Protein AF-0000000081054274 (afdb_homodimer)

Foldseek 3Di:
DFEWEKDFQPQPPDPPADAFAQWFQWDWADDDQKIWIAWGDNLPFIGGFIWMAGNVVSYIDGAAEDDPPDDPPPPVDPRHAYEYEDTDAGFGQWDWEWFADPVDRQWIKIKIAWGDHPDDQWIDGAIKIWTCHDNNRYIYIDGDDAAEDGPAHAGQWYWYAQPVQQKIKIQGADTNPAFHGWIKIARPVRRYIDTQDAEEPGDDGFGQWEWEADRVQQKIKIAWGGHPPFIGGWIWIANPVRRYIDGDDAADDGDAGFGQWYWYDDDQKIWTAWGAHPPQFIGGDIWMARNVLRYTAAEAEDDPPPPCPVPPPPVPPPCPPPPVPCPVPPPPDPDPDDDDDDDDDDDDDDDPDDPPPDDDDDDDVDDPPCPPPCCVPPPVVPPPPPPPRRDYYYYHDDHDDGFGRWYWYDDHQKIKIAWGDRVSGRGGIIMMMRSHDDDDDDDDDDDPVVCQLVCLLVCWQNPVVFQAWEAEPNDIGTDHLVLLVVQFVQSVCVAPVPPPSNPPRYHYDPPADPLLVSQVSSCSRNVDQRCLDPDDCLDPSSVVSLLRNLQVCLVRVRVVNNVVSLVSCLNNADPVCLVVQCVSCVVSVVPSNVVSSVVCVVCVVVVVD/DFEWEKDFQPQPPDPPADAFAQWFQWDWADDDQKIWIAWGDNLPFIGGFIWMAGNVVSYIDGAAEDDPPDDPPPPVDPRHAYEYEDTDAGFGQWDWEWFADPVDRQWIKIKIAWGDHPDDQWIDGAIKIWTCHDNNRYIYIDGDDAAEDGPAHAGQWYWYAQPVQSKIKIQGADTNPAFHGWIKIARPVRRYIDTDDAEEPGDDGFGQWEWEADNVQQKIKIAWGGRPPFIGGWIWIANPVRRYIDGDDAADDGDAGWGQWYWYDDDQKIWTAWGAHPPQAIGGDIWMARNVLRYTAAEAEDDPPPPCPVPPPPVPPPCPPPPVPCPVPPPPDPDDDDDDDDDDDDDDDDDDDDPPDDDPDDDDPPPPVCPVPCCVPPPVVPPPPPPPHGDYYYYHDDHDDGFGSWDWYDDHQKIKIAWGDRVSGGGGIIMMMRSHDDDDDDDDDDDPVVVQLVCLLVCWQNPVVFQAWEAEPNDIGTDHLVLLVVQFVQSVCVAPVPPPSNPPRYHYDYPADPLLVSQVSSCSRNVDQRCLDPDQCLDPSSVVSLLRNLQVCLVRVRVVNNVVSLVRCLRNDDPVCLVVQCVSCVVSVVPSNVVSSVVCVVCVVVVVD

Radius of gyration: 47.04 Å; Cα contacts (8 Å, |Δi|>4): 2581; chains: 2; bounding box: 92×126×93 Å

Secondary structure (DSSP, 8-state):
-EEEEEEE------TTPPPPP--BS-EEEEETTEEEEE--B-SS-B---EEEEETTTTEEE--EE--SSS-------TT--EEESPPPPP-BS-EEEEEE-SS-TT-EEEEEE--B-SSSSS----EEEEE-TTTTTEEEEE----EE----S-BS-EEEEETTTTEEEEE--B-SSSBB--EEEEETTTTEEEEE--EESPPPSBBS-EEEEETTTTEEEEEEEE-SSSEEEEEEEEETTTTEEE----BSPPPPP-BS-EEEEETTEEEEE--B-GGGPBP--EEEEETTTTEEPEEEE-------------------------------------------------------------STT------------------TTS-S--PEEEEES----S-BS-EEEEETTEEEEE--EETTEE---EEEEESSPPP-----SPPHHHHHHHHGGGGTT--TT--EEEEETTEEEEE-HHHHHHH-HHHHHHHHTT-GGGTTSEEE--SS-HHHHHHHHHHHHH-PPP---SS-TTSHHHHHHHHHHH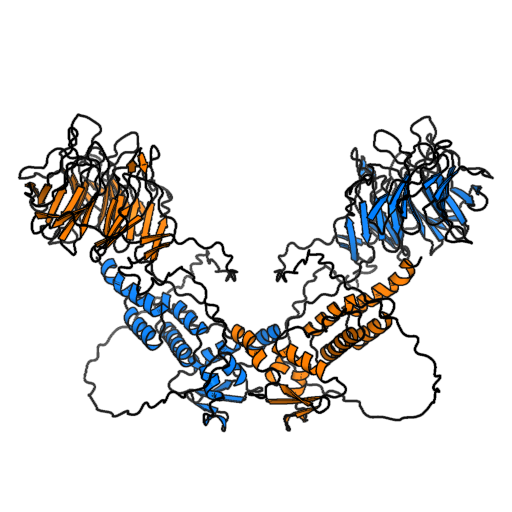HHHHHTT-HHHHHHHHHHHHTT-STTTHHHHHHHHHHTT-HHHHHHHHHHHHTHHHHH-/-EEEEEEE------TTPPPPP--BS-EEEEETTEEEEE--B-SS-B---EEEEETTTTEEE--EE--SSS-------TT--EEESPPPPP-BS-EEEEEE-SS-TT-EEEEEE--B-SSSSS----EEEEE-TTTTTEEEEE----EE----S-BS-EEEEETTTTEEEEE--B-SSSBB--EEEEETTTTEEEE---EESPPPSBBS-EEEEETTTTEEEEEEEE-SSSEEEEEEEEETTTTEEE-PPPBSPPPPP-BS-EEEEETTEEEEE--B-GGGPBP--EEEEETTTTEEPEEEE-------------------------------------------------------------SGGG-----------------TTS-S--PEEEEES----S-BS-EEEEETTEEEEE--EETTEE---EEEEESSPPP-----SPPHHHHHHHHGGGGTT--TT--EEEEETTEEEEE-HHHHHHH-HHHHHHHHTT-GGGTTSEEE--SS-HHHHHHHHHHHHH-PPP---SS-TTSHHHHHHHHHHHHHHHHTT-HHHHHHHHHHHHTT-STTTHHHHHHHHHHTT-HHHHHHHHHHHHTHHHHH-

pLDDT: mean 80.94, std 26.04, range [15.53, 98.5]

InterPro domains:
  IPR000210 BTB/POZ domain [PF00651] (457-570)
  IPR000210 BTB/POZ domain [PS50097] (466-533)
  IPR000210 BTB/POZ domain [SM00225] (466-573)
  IPR006652 Kelch repeat type 1 [PF01344] (25-61)
  IPR006652 Kelch repeat type 1 [PF01344] (402-435)
  IPR011043 Galactose oxidase/kelch, beta-propeller [SSF50965] (24-294)
  IPR011333 SKP1/BTB/POZ domain superfamily [G3DSA:3.30.710.10] (444-603)
  IPR011333 SKP1/BTB/POZ domain superfamily [SSF54695] (453-570)
  IPR015915 Kelch-type beta-propeller [G3DSA:2.120.10.80] (1-141)
  IPR015915 Kelch-type beta-propeller [G3DSA:2.120.10.80] (142-443)
  IPR015915 Kelch-type beta-propeller [SSF117281] (397-436)

Nearest PDB structures (foldseek):
  9d1z-assembly1_A  TM=8.214E-01  e=3.035E-23  Homo sapiens
  9d1i-assembly1_A  TM=8.175E-01  e=4.242E-23  Homo sapiens
  9bc9-assembly2_B  TM=7.959E-01  e=7.218E-21  Homo sapiens
  4eoz-assembly2_A  TM=8.896E-01  e=1.420E-08  Homo sapiens
  8h3f-assembly1_M  TM=7.370E-01  e=6.412E-08  Homo sapiens

Solvent-accessible surface area (backbone atoms only — not comparable to full-atom values): 66737 Å² total; per-residue (Å²): 127,54,51,28,34,30,40,74,55,78,60,65,61,50,100,85,40,60,62,69,64,45,25,23,28,34,34,58,42,72,58,95,60,31,35,44,31,38,41,4,33,53,89,82,52,54,30,57,57,60,39,35,32,35,63,87,74,53,39,53,41,71,53,47,71,58,62,94,81,61,70,78,68,79,73,75,65,92,83,63,27,36,34,35,64,68,69,68,75,33,21,24,29,35,32,57,33,68,46,66,41,92,89,41,85,62,36,35,33,33,42,35,42,36,5,36,61,86,56,81,70,48,23,33,55,56,58,39,34,37,36,41,32,71,84,54,38,51,26,34,32,43,67,73,80,69,40,71,57,69,89,49,43,22,19,29,32,36,56,44,58,39,76,94,74,46,24,38,36,32,42,41,6,21,29,63,82,51,61,31,56,55,41,28,34,31,30,71,85,70,34,33,28,36,75,51,81,68,44,73,47,64,66,72,46,22,22,30,33,26,46,34,54,39,75,92,76,42,30,39,37,39,38,37,4,32,56,88,82,51,58,30,55,57,54,33,38,28,35,66,87,74,34,33,27,36,62,71,87,61,45,62,73,78,68,75,40,21,24,30,31,34,40,34,48,54,94,69,27,36,42,35,40,40,4,26,34,80,93,62,46,44,31,50,56,71,42,40,35,34,60,89,75,38,23,34,43,44,68,43,77,62,69,80,65,82,67,74,63,79,65,75,71,69,74,68,76,76,70,69,70,73,67,72,71,69,69,72,69,70,74,74,75,80,73,75,82,84,81,84,78,85,80,81,87,83,87,77,90,76,87,74,77,76,83,76,78,82,80,85,79,92,73,85,87,56,80,71,76,72,72,59,75,70,70,64,60,80,65,68,68,69,52,83,82,53,72,87,74,67,63,53,36,36,33,35,68,66,67,68,70,50,16,22,26,37,36,59,37,68,52,78,65,30,36,41,34,41,39,3,26,40,78,90,44,59,28,46,60,38,34,37,38,31,64,66,58,82,70,75,61,66,76,82,56,66,46,34,48,54,32,38,62,68,44,41,45,74,45,51,65,25,69,76,82,39,65,33,29,36,33,28,86,88,41,79,42,31,34,41,62,65,64,44,32,47,49,12,65,48,48,30,48,52,73,66,70,71,49,76,55,63,78,80,34,50,42,78,50,78,99,49,61,50,70,45,51,51,40,52,54,44,22,55,36,57,50,49,78,66,85,60,59,97,57,59,54,76,36,68,66,29,40,48,53,44,50,49,39,30,47,48,21,47,71,42,50,29,63,29,59,29,31,48,34,35,43,59,48,57,78,42,60,40,94,87,38,29,67,60,50,33,52,50,16,61,77,48,68,34,63,58,45,30,53,35,34,51,53,50,59,74,50,50,67,50,72,76,102,127,54,51,28,35,32,40,73,54,78,62,64,60,48,100,83,40,61,64,70,63,44,24,22,28,36,34,58,39,74,57,95,60,31,35,44,32,38,40,4,32,56,89,82,52,54,29,55,58,62,38,33,32,34,63,88,76,53,40,52,41,71,54,47,72,59,62,93,80,60,71,76,66,82,72,75,64,91,85,60,28,35,35,35,62,67,68,69,75,32,20,23,28,35,33,57,32,69,46,62,41,90,90,41,84,64,35,36,32,36,41,34,40,35,4,37,63,86,56,82,69,49,23,32,52,56,59,40,35,36,36,40,33,72,84,54,39,49,28,36,32,44,65,73,82,70,39,71,56,69,87,49,42,22,18,29,33,37,55,44,60,39,75,93,74,46,24,39,36,34,42,41,6,20,29,62,80,50,62,30,58,56,41,28,35,31,31,71,86,69,36,33,28,37,74,51,82,66,44,73,48,64,67,69,46,20,23,30,35,26,45,34,54,40,74,92,77,44,31,39,37,40,37,37,4,33,55,88,82,51,57,30,54,56,52,33,38,28,35,65,89,74,34,34,28,34,61,70,87,61,46,63,72,78,67,74,40,19,24,30,32,35,39,33,48,54,94,68,26,35,41,35,39,41,4,26,34,80,94,62,45,42,30,51,56,72,44,40,34,34,60,90,75,38,22,34,44,44,68,43,77,63,67,80,66,81,66,75,63,79,66,74,71,69,73,70,76,74,69,67,71,73,66,71,72,70,68,71,67,69,73,76,72,78,72,84,86,86,76,87,80,81,75,88,79,82,81,80,84,76,89,72,84,77,75,79,78,83,78,83,81,89,77,80,84,55,77,61,77,70,71,60,76,69,70,66,62,79,66,68,66,68,53,84,80,55,74,87,75,68,62,54,36,37,34,35,67,66,68,68,69,52,17,21,26,36,37,61,37,65,52,78,65,28,35,40,35,41,38,2,25,39,78,91,45,59,28,46,61,39,34,36,38,31,61,66,59,80,70,76,63,68,75,83,57,66,47,34,50,56,32,37,64,67,44,40,44,74,46,52,63,24,69,76,83,38,64,33,30,36,35,28,88,86,40,81,42,33,35,40,62,64,64,45,32,47,51,13,65,47,48,30,49,52,73,67,65,70,48,76,54,65,76,79,34,50,42,76,49,77,99,48,60,50,70,46,49,50,40,52,53,44,21,55,36,57,49,48,78,67,84,60,58,98,57,58,55,76,37,68,65,30,42,50,52,44,48,48,39,31,47,47,20,46,71,40,49,29,61,30,61,30,31,49,35,36,44,58,47,60,78,41,59,41,94,87,38,30,66,61,50,34,51,51,17,61,77,47,66,34,63,60,44,30,52,36,34,52,54,50,61,75,50,49,66,48,72,76,102

Structure (mmCIF, N/CA/C/O backbone):
data_AF-0000000081054274-model_v1
#
loop_
_entity.id
_entity.type
_entity.pdbx_description
1 polymer 'BTB domain-containing protein'
#
loop_
_atom_site.group_PDB
_atom_site.id
_atom_site.type_symbol
_atom_site.label_atom_id
_atom_site.label_alt_id
_atom_site.label_comp_id
_atom_site.label_asym_id
_atom_site.label_entity_id
_atom_site.label_seq_id
_atom_site.pdbx_PDB_ins_code
_atom_site.Cartn_x
_atom_site.Cartn_y
_atom_site.Cartn_z
_atom_site.occupancy
_atom_site.B_iso_or_equiv
_atom_site.auth_seq_id
_atom_site.auth_comp_id
_atom_site.auth_asym_id
_atom_site.auth_atom_id
_atom_site.pdbx_PDB_model_num
ATOM 1 N N . MET A 1 1 ? -5.488 -21.391 -23.859 1 65.56 1 MET A N 1
ATOM 2 C CA . MET A 1 1 ? -4.062 -21.344 -24.156 1 65.56 1 MET A CA 1
ATOM 3 C C . MET A 1 1 ? -3.289 -22.312 -23.266 1 65.56 1 MET A C 1
ATOM 5 O O . MET A 1 1 ? -3.613 -22.453 -22.078 1 65.56 1 MET A O 1
ATOM 9 N N . GLU A 1 2 ? -2.436 -23.109 -23.891 1 88.06 2 GLU A N 1
ATOM 10 C CA . GLU A 1 2 ? -1.612 -24.062 -23.156 1 88.06 2 GLU A CA 1
ATOM 11 C C . GLU A 1 2 ? -0.417 -23.359 -22.5 1 88.06 2 GLU A C 1
ATOM 13 O O . GLU A 1 2 ? 0.179 -22.469 -23.094 1 88.06 2 GLU A O 1
ATOM 18 N N . ALA A 1 3 ? -0.251 -23.672 -21.188 1 92.25 3 ALA A N 1
ATOM 19 C CA . ALA A 1 3 ? 0.838 -23.016 -20.469 1 92.25 3 ALA A CA 1
ATOM 20 C C . ALA A 1 3 ? 1.877 -24.031 -20.016 1 92.25 3 ALA A C 1
ATOM 22 O O . ALA A 1 3 ? 1.536 -25.188 -19.688 1 92.25 3 ALA A O 1
ATOM 23 N N . MET A 1 4 ? 3.096 -23.672 -20.141 1 96.69 4 MET A N 1
ATOM 24 C CA . MET A 1 4 ? 4.215 -24.438 -19.594 1 96.69 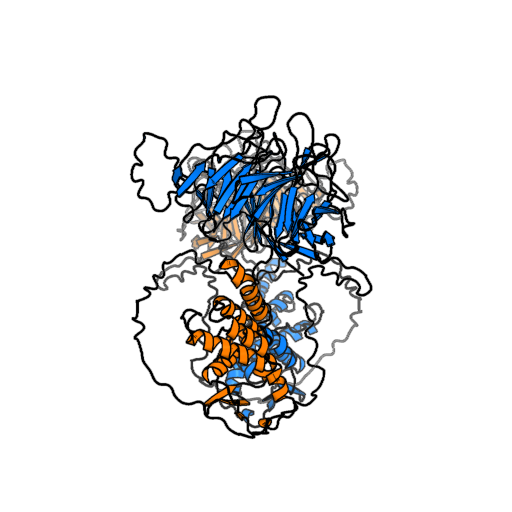4 MET A CA 1
ATOM 25 C C . MET A 1 4 ? 5.02 -23.578 -18.625 1 96.69 4 MET A C 1
ATOM 27 O O . MET A 1 4 ? 4.812 -22.359 -18.531 1 96.69 4 MET A O 1
ATOM 31 N N . ARG A 1 5 ? 5.871 -24.281 -17.797 1 96.75 5 ARG A N 1
ATOM 32 C CA . ARG A 1 5 ? 6.574 -23.5 -16.766 1 96.75 5 ARG A CA 1
ATOM 33 C C . ARG A 1 5 ? 8.016 -23.984 -16.609 1 96.75 5 ARG A C 1
ATOM 35 O O . ARG A 1 5 ? 8.258 -25.172 -16.422 1 96.75 5 ARG A O 1
ATOM 42 N N . TRP A 1 6 ? 8.938 -23.047 -16.703 1 97 6 TRP A N 1
ATOM 43 C CA . TRP A 1 6 ? 10.328 -23.297 -16.344 1 97 6 TRP A CA 1
ATOM 44 C C . TRP A 1 6 ? 10.562 -23.062 -14.859 1 97 6 TRP A C 1
ATOM 46 O O . TRP A 1 6 ? 9.984 -22.156 -14.273 1 97 6 TRP A O 1
ATOM 56 N N . SER A 1 7 ? 11.406 -23.875 -14.219 1 95.5 7 SER A N 1
ATOM 57 C CA . SER A 1 7 ? 11.883 -23.641 -12.859 1 95.5 7 SER A CA 1
ATOM 58 C C . SER A 1 7 ? 13.336 -24.078 -12.703 1 95.5 7 SER A C 1
ATOM 60 O O . SER A 1 7 ? 13.766 -25.078 -13.281 1 95.5 7 SER A O 1
ATOM 62 N N . GLU A 1 8 ? 14.016 -23.266 -11.977 1 93.38 8 GLU A N 1
ATOM 63 C CA . GLU A 1 8 ? 15.391 -23.641 -11.672 1 93.38 8 GLU A CA 1
ATOM 64 C C . GLU A 1 8 ? 15.453 -24.531 -10.438 1 93.38 8 GLU A C 1
ATOM 66 O O . GLU A 1 8 ? 14.789 -24.266 -9.438 1 93.38 8 GLU A O 1
ATOM 71 N N . GLN A 1 9 ? 16.188 -25.641 -10.672 1 87.5 9 GLN A N 1
ATOM 72 C CA . GLN A 1 9 ? 16.375 -26.531 -9.539 1 87.5 9 GLN A CA 1
ATOM 73 C C . GLN A 1 9 ? 17.594 -26.156 -8.719 1 87.5 9 GLN A C 1
ATOM 75 O O . GLN A 1 9 ? 18.703 -26.047 -9.266 1 87.5 9 GLN A O 1
ATOM 80 N N . ASN A 1 10 ? 17.391 -25.594 -7.547 1 73.94 10 ASN A N 1
ATOM 81 C CA . ASN A 1 10 ? 18.531 -25.234 -6.703 1 73.94 10 ASN A CA 1
ATOM 82 C C . ASN A 1 10 ? 19.172 -26.453 -6.062 1 73.94 10 ASN A C 1
ATOM 84 O O . ASN A 1 10 ? 18.625 -27.031 -5.129 1 73.94 10 ASN A O 1
ATOM 88 N N . VAL A 1 11 ? 20.109 -26.891 -6.672 1 70.5 11 VAL A N 1
ATOM 89 C CA . VAL A 1 11 ? 20.812 -28.062 -6.16 1 70.5 11 VAL A CA 1
ATOM 90 C C . VAL A 1 11 ? 22 -27.609 -5.297 1 70.5 11 VAL A C 1
ATOM 92 O O . VAL A 1 11 ? 23.094 -27.375 -5.805 1 70.5 11 VAL A O 1
ATOM 95 N N . SER A 1 12 ? 21.719 -26.656 -4.332 1 59.19 12 SER A N 1
ATOM 96 C CA . SER A 1 12 ? 22.828 -26.219 -3.496 1 59.19 12 SER A CA 1
ATOM 97 C C . SER A 1 12 ? 23.5 -27.406 -2.807 1 59.19 12 SER A C 1
ATOM 99 O O . SER A 1 12 ? 22.828 -28.359 -2.422 1 59.19 12 SER A O 1
ATOM 101 N N . PRO A 1 13 ? 24.859 -27.359 -2.957 1 57.41 13 PRO A N 1
ATOM 102 C CA . PRO A 1 13 ? 25.578 -28.422 -2.256 1 57.41 13 PRO A CA 1
ATOM 103 C C . PRO A 1 13 ? 25.203 -28.531 -0.781 1 57.41 13 PRO A C 1
ATOM 105 O O . PRO A 1 13 ? 25.156 -27.516 -0.079 1 57.41 13 PRO A O 1
ATOM 108 N N . GLN A 1 14 ? 24.094 -29.062 -0.5 1 52.03 14 GLN A N 1
ATOM 109 C CA . GLN A 1 14 ? 23.969 -29.297 0.934 1 52.03 14 GLN A CA 1
ATOM 110 C C . GLN A 1 14 ? 25.188 -30.062 1.478 1 52.03 14 GLN A C 1
ATOM 112 O O . GLN A 1 14 ? 25.938 -30.672 0.714 1 52.03 14 GLN A O 1
ATOM 117 N N . HIS A 1 15 ? 25.344 -30.188 2.795 1 49.06 15 HIS A N 1
ATOM 118 C CA . HIS A 1 15 ? 26.453 -30.781 3.535 1 49.06 15 HIS A CA 1
ATOM 119 C C . HIS A 1 15 ? 26.844 -32.125 2.932 1 49.06 15 HIS A C 1
ATOM 121 O O . HIS A 1 15 ? 26.188 -33.156 3.168 1 49.06 15 HIS A O 1
ATOM 127 N N . GLY A 1 16 ? 27.859 -32.281 1.988 1 54.34 16 GLY A N 1
ATOM 128 C CA . GLY A 1 16 ? 28.547 -33.469 1.518 1 54.34 16 GLY A CA 1
ATOM 129 C C . GLY A 1 16 ? 28.172 -33.844 0.096 1 54.34 16 GLY A C 1
ATOM 130 O O . GLY A 1 16 ? 28.719 -34.781 -0.458 1 54.34 16 GLY A O 1
ATOM 131 N N . SER A 1 17 ? 27.125 -33.281 -0.48 1 59.25 17 SER A N 1
ATOM 132 C CA . SER A 1 17 ? 26.75 -33.719 -1.824 1 59.25 17 SER A CA 1
ATOM 133 C C . SER A 1 17 ? 27.609 -33.031 -2.881 1 59.25 17 SER A C 1
ATOM 135 O O . SER A 1 17 ? 27.969 -31.875 -2.746 1 59.25 17 SER A O 1
ATOM 137 N N . PRO A 1 18 ? 28.109 -33.969 -3.707 1 62.16 18 PRO A N 1
ATOM 138 C CA . PRO A 1 18 ? 28.938 -33.344 -4.758 1 62.16 18 PRO A CA 1
ATOM 139 C C . PRO A 1 18 ? 28.172 -32.312 -5.586 1 62.16 18 PRO A C 1
ATOM 141 O O . PRO A 1 18 ? 26.953 -32.438 -5.75 1 62.16 18 PRO A O 1
ATOM 144 N N . GLY A 1 19 ? 28.797 -31.234 -5.762 1 73.06 19 GLY A N 1
ATOM 145 C CA . GLY A 1 19 ? 28.219 -30.219 -6.629 1 73.06 19 GLY A CA 1
ATOM 146 C C . GLY A 1 19 ? 28.062 -30.672 -8.07 1 73.06 19 GLY A C 1
ATOM 147 O O . GLY A 1 19 ? 28.688 -31.656 -8.484 1 73.06 19 GLY A O 1
ATOM 148 N N . ALA A 1 20 ? 27.094 -30.172 -8.789 1 81.62 20 ALA A N 1
ATOM 149 C CA . ALA A 1 20 ? 26.906 -30.453 -10.211 1 81.62 20 ALA A CA 1
ATOM 150 C C . ALA A 1 20 ? 28.141 -30.062 -11.016 1 81.62 20 ALA A C 1
ATOM 152 O O . ALA A 1 20 ? 28.734 -29 -10.773 1 81.62 20 ALA A O 1
ATOM 153 N N . PRO A 1 21 ? 28.609 -30.969 -11.789 1 84.19 21 PRO A N 1
ATOM 154 C CA . PRO A 1 21 ? 29.797 -30.641 -12.586 1 84.19 21 PRO A CA 1
ATOM 155 C C . PRO A 1 21 ? 29.5 -29.625 -13.695 1 84.19 21 PRO A C 1
ATOM 157 O O . PRO A 1 21 ? 28.375 -29.594 -14.211 1 84.19 21 PRO A O 1
ATOM 160 N N . THR A 1 22 ? 30.531 -28.812 -13.969 1 91.88 22 THR A N 1
ATOM 161 C CA . THR A 1 22 ? 30.469 -27.969 -15.156 1 91.88 22 THR A CA 1
ATOM 162 C C . THR A 1 22 ? 30.969 -28.719 -16.391 1 91.88 22 THR A C 1
ATOM 164 O O . THR A 1 22 ? 32.156 -28.891 -16.562 1 91.88 22 THR A O 1
ATOM 167 N N . ILE A 1 23 ? 30 -29.172 -17.172 1 94.31 23 ILE A N 1
ATOM 168 C CA . ILE A 1 23 ? 30.406 -30.062 -18.25 1 94.31 23 ILE A CA 1
ATOM 169 C C . ILE A 1 23 ? 29.5 -29.828 -19.469 1 94.31 23 ILE A C 1
ATOM 171 O O . ILE A 1 23 ? 28.391 -29.344 -19.328 1 94.31 23 ILE A O 1
ATOM 175 N N . LYS A 1 24 ? 30.062 -30.156 -20.594 1 96.69 24 LYS A N 1
ATOM 176 C CA . LYS A 1 24 ? 29.297 -30.219 -21.828 1 96.69 24 LYS A CA 1
ATOM 177 C C . LYS A 1 24 ? 29.484 -31.562 -22.531 1 96.69 24 LYS A C 1
ATOM 179 O O . LYS A 1 24 ? 30.422 -32.281 -22.219 1 96.69 24 LYS A O 1
ATOM 184 N N . ASN A 1 25 ? 28.578 -31.938 -23.422 1 97.31 25 ASN A N 1
ATOM 185 C CA . ASN A 1 25 ? 28.609 -33.125 -24.25 1 97.31 25 ASN A CA 1
ATOM 186 C C . ASN A 1 25 ? 28.625 -34.406 -23.391 1 97.31 25 ASN A C 1
ATOM 188 O O . ASN A 1 25 ? 29.297 -35.375 -23.734 1 97.31 25 ASN A O 1
ATOM 192 N N . HIS A 1 26 ? 28.062 -34.25 -22.25 1 97.12 26 HIS A N 1
ATOM 193 C CA . HIS A 1 26 ? 27.766 -35.406 -21.406 1 97.12 26 HIS A CA 1
ATOM 194 C C . HIS A 1 26 ? 26.422 -36.031 -21.781 1 97.12 26 HIS A C 1
ATOM 196 O O . HIS A 1 26 ? 25.781 -35.594 -22.734 1 97.12 26 HIS A O 1
ATOM 202 N N . SER A 1 27 ? 26.062 -37.156 -21.109 1 97.25 27 SER A N 1
ATOM 203 C CA . SER A 1 27 ? 24.75 -37.75 -21.312 1 97.25 27 SER A CA 1
ATOM 204 C C . SER A 1 27 ? 23.984 -37.906 -20 1 97.25 27 SER A C 1
ATOM 206 O O . SER A 1 27 ? 24.594 -38.031 -18.938 1 97.25 27 SER A O 1
ATOM 208 N N . VAL A 1 28 ? 22.719 -37.781 -20.141 1 97.5 28 VAL A N 1
ATOM 209 C CA . VAL A 1 28 ? 21.828 -38.031 -19 1 97.5 28 VAL A CA 1
ATOM 210 C C . VAL A 1 28 ? 20.672 -38.938 -19.422 1 97.5 28 VAL A C 1
ATOM 212 O O . VAL A 1 28 ? 19.984 -38.625 -20.406 1 97.5 28 VAL A O 1
ATOM 215 N N . THR A 1 29 ? 20.422 -40 -18.734 1 96.5 29 THR A N 1
ATOM 216 C CA . THR A 1 29 ? 19.344 -40.938 -18.984 1 96.5 29 THR A CA 1
ATOM 217 C C . THR A 1 29 ? 18.484 -41.125 -17.734 1 96.5 29 THR A C 1
ATOM 219 O O . THR A 1 29 ? 19 -41.188 -16.625 1 96.5 29 THR A O 1
ATOM 222 N N . HIS A 1 30 ? 17.25 -41.219 -17.984 1 95.12 30 HIS A N 1
ATOM 223 C CA . HIS A 1 30 ? 16.328 -41.406 -16.875 1 95.12 30 HIS A CA 1
ATOM 224 C C . HIS A 1 30 ? 15.93 -42.875 -16.703 1 95.12 30 HIS A C 1
ATOM 226 O O . HIS A 1 30 ? 15.68 -43.562 -17.688 1 95.12 30 HIS A O 1
ATOM 232 N N . PHE A 1 31 ? 15.867 -43.281 -15.438 1 92.69 31 PHE A N 1
ATOM 233 C CA . PHE A 1 31 ? 15.273 -44.594 -15.109 1 92.69 31 PHE A CA 1
ATOM 234 C C . PHE A 1 31 ? 14.758 -44.594 -13.672 1 92.69 31 PHE A C 1
ATOM 236 O O . PHE A 1 31 ? 15.516 -44.344 -12.734 1 92.69 31 PHE A O 1
ATOM 243 N N . ARG A 1 32 ? 13.523 -44.719 -13.508 1 88.62 32 ARG A N 1
ATOM 244 C CA . ARG A 1 32 ? 12.828 -44.938 -12.242 1 88.62 32 ARG A CA 1
ATOM 245 C C . ARG A 1 32 ? 13.172 -43.875 -11.227 1 88.62 32 ARG A C 1
ATOM 247 O O . ARG A 1 32 ? 13.578 -44.156 -10.102 1 88.62 32 ARG A O 1
ATOM 254 N N . GLY A 1 33 ? 13.133 -42.688 -11.641 1 89.81 33 GLY A N 1
ATOM 255 C CA . GLY A 1 33 ? 13.219 -41.562 -10.711 1 89.81 33 GLY A CA 1
ATOM 256 C C . GLY A 1 33 ? 14.625 -41.031 -10.578 1 89.81 33 GLY A C 1
ATOM 257 O O . GLY A 1 33 ? 14.852 -40.062 -9.828 1 89.81 33 GLY A O 1
ATOM 258 N N . TYR A 1 34 ? 15.547 -41.625 -11.32 1 91.88 34 TYR A N 1
ATOM 259 C CA . TYR A 1 34 ? 16.922 -41.188 -11.25 1 91.88 34 TYR A CA 1
ATOM 260 C C . TYR A 1 34 ? 17.422 -40.75 -12.625 1 91.88 34 TYR A C 1
ATOM 262 O O . TYR A 1 34 ? 17.062 -41.344 -13.641 1 91.88 34 TYR A O 1
ATOM 270 N N . LEU A 1 35 ? 18.219 -39.75 -12.617 1 94.69 35 LEU A N 1
ATOM 271 C CA . LEU A 1 35 ? 18.938 -39.312 -13.812 1 94.69 35 LEU A CA 1
ATOM 272 C C . LEU A 1 35 ? 20.406 -39.719 -13.734 1 94.69 35 LEU A C 1
ATOM 274 O O . LEU A 1 35 ? 21.109 -39.312 -12.805 1 94.69 35 LEU A O 1
ATOM 278 N N . TYR A 1 36 ? 20.828 -40.5 -14.656 1 94.81 36 TYR A N 1
ATOM 279 C CA . TYR A 1 36 ? 22.203 -40.969 -14.703 1 94.81 36 TYR A CA 1
ATOM 280 C C . TYR A 1 36 ? 23.047 -40.125 -15.641 1 94.81 36 TYR A C 1
ATOM 282 O O . TYR A 1 36 ? 22.844 -40.125 -16.859 1 94.81 36 TYR A O 1
ATOM 290 N N . CYS A 1 37 ? 23.938 -39.406 -15.078 1 95.75 37 CYS A N 1
ATOM 291 C CA . CYS A 1 37 ? 24.812 -38.5 -15.828 1 95.75 37 CYS A CA 1
ATOM 292 C C . CYS A 1 37 ? 26.203 -39.094 -15.992 1 95.75 37 CYS A C 1
ATOM 294 O O . CYS A 1 37 ? 26.812 -39.531 -15.016 1 95.75 37 CYS A O 1
ATOM 296 N N . PHE A 1 38 ? 26.656 -39.125 -17.203 1 96.44 38 PHE A N 1
ATOM 297 C CA . PHE A 1 38 ? 27.953 -39.719 -17.438 1 96.44 38 PHE A CA 1
ATOM 298 C C . PHE A 1 38 ? 28.75 -38.938 -18.469 1 96.44 38 PHE A C 1
ATOM 300 O O . PHE A 1 38 ? 28.172 -38.406 -19.438 1 96.44 38 PHE A O 1
ATOM 307 N N . GLY A 1 39 ? 30.062 -38.844 -18.266 1 95.62 39 GLY A N 1
ATOM 308 C CA . GLY A 1 39 ? 30.984 -38.25 -19.234 1 95.62 39 GLY A CA 1
ATOM 309 C C . GLY A 1 39 ? 30.922 -36.75 -19.281 1 95.62 39 GLY A C 1
ATOM 310 O O . GLY A 1 39 ? 30.5 -36.125 -18.312 1 95.62 39 GLY A O 1
ATOM 311 N N . GLY A 1 40 ? 31.5 -36.25 -20.469 1 95.44 40 GLY A N 1
ATOM 312 C CA . GLY A 1 40 ? 31.516 -34.812 -20.672 1 95.44 40 GLY A CA 1
ATOM 313 C C . GLY A 1 40 ? 32.906 -34.188 -20.594 1 95.44 40 GLY A C 1
ATOM 314 O O . GLY A 1 40 ? 33.875 -34.906 -20.281 1 95.44 40 GLY A O 1
ATOM 315 N N . TYR A 1 41 ? 32.875 -32.969 -20.953 1 96.12 41 TYR A N 1
ATOM 316 C CA . TYR A 1 41 ? 34.094 -32.188 -21.016 1 96.12 41 TYR A CA 1
ATOM 317 C C . TYR A 1 41 ? 33.938 -30.906 -20.219 1 96.12 41 TYR A C 1
ATOM 319 O O . TYR A 1 41 ? 32.938 -30.219 -20.312 1 96.12 41 TYR A O 1
ATOM 327 N N . ASP A 1 42 ? 34.969 -30.516 -19.438 1 93.25 42 ASP A N 1
ATOM 328 C CA . ASP A 1 42 ? 34.875 -29.344 -18.578 1 93.25 42 ASP A CA 1
ATOM 329 C C . ASP A 1 42 ? 35.75 -28.203 -19.078 1 93.25 42 ASP A C 1
ATOM 331 O O . ASP A 1 42 ? 35.938 -27.203 -18.375 1 93.25 42 ASP A O 1
ATOM 335 N N . GLY A 1 43 ? 36.281 -28.344 -20.234 1 90.69 43 GLY A N 1
ATOM 336 C CA . GLY A 1 43 ? 37.188 -27.328 -20.766 1 90.69 43 GLY A CA 1
ATOM 337 C C . GLY A 1 43 ? 38.625 -27.719 -20.641 1 90.69 43 GLY A C 1
ATOM 338 O O . GLY A 1 43 ? 39.469 -27.203 -21.391 1 90.69 43 GLY A O 1
ATOM 339 N N . ARG A 1 44 ? 38.875 -28.609 -19.672 1 92.12 44 ARG A N 1
ATOM 340 C CA . ARG A 1 44 ? 40.25 -29.047 -19.438 1 92.12 44 ARG A CA 1
ATOM 341 C C . ARG A 1 44 ? 40.438 -30.531 -19.703 1 92.12 44 ARG A C 1
ATOM 343 O O . ARG A 1 44 ? 41.406 -30.953 -20.297 1 92.12 44 ARG A O 1
ATOM 350 N N . ARG A 1 45 ? 39.469 -31.297 -19.297 1 92.19 45 ARG A N 1
ATOM 351 C CA . ARG A 1 45 ? 39.562 -32.75 -19.438 1 92.19 45 ARG A CA 1
ATOM 352 C C . ARG A 1 45 ? 38.188 -33.375 -19.609 1 92.19 45 ARG A C 1
ATOM 354 O O . ARG A 1 45 ? 37.188 -32.781 -19.266 1 92.19 45 ARG A O 1
ATOM 361 N N . ASN A 1 46 ? 38.25 -34.656 -20.156 1 94.75 46 ASN A N 1
ATOM 362 C CA . ASN A 1 46 ? 37.062 -35.5 -20.203 1 94.75 46 ASN A CA 1
ATOM 363 C C . ASN A 1 46 ? 36.781 -36.156 -18.844 1 94.75 46 ASN A C 1
ATOM 365 O O . ASN A 1 46 ? 37.688 -36.531 -18.125 1 94.75 46 ASN A O 1
ATOM 369 N N . HIS A 1 47 ? 35.531 -36.281 -18.609 1 91.56 47 HIS A N 1
ATOM 370 C CA . HIS A 1 47 ? 35.125 -36.875 -17.328 1 91.56 47 HIS A CA 1
ATOM 371 C C . HIS A 1 47 ? 34.688 -38.312 -17.516 1 91.56 47 HIS A C 1
ATOM 373 O O . HIS A 1 47 ? 34.125 -38.656 -18.547 1 91.56 47 HIS A O 1
ATOM 379 N N . LEU A 1 48 ? 34.969 -39.125 -16.531 1 88.5 48 LEU A N 1
ATOM 380 C CA . LEU A 1 48 ? 34.469 -40.5 -16.516 1 88.5 48 LEU A CA 1
ATOM 381 C C . LEU A 1 48 ? 33.562 -40.719 -15.305 1 88.5 48 LEU A C 1
ATOM 383 O O . LEU A 1 48 ? 33.156 -41.844 -15.039 1 88.5 48 LEU A O 1
ATOM 387 N N . THR A 1 49 ? 33.25 -39.719 -14.672 1 83.38 49 THR A N 1
ATOM 388 C CA . THR A 1 49 ? 32.5 -39.844 -13.43 1 83.38 49 THR A CA 1
ATOM 389 C C . THR A 1 49 ? 31.016 -40.031 -13.719 1 83.38 49 THR A C 1
ATOM 391 O O . THR A 1 49 ? 30.438 -39.312 -14.547 1 83.38 49 THR A O 1
ATOM 394 N N . LEU A 1 50 ? 30.484 -41.031 -13.047 1 91.62 50 LEU A N 1
ATOM 395 C CA . LEU A 1 50 ? 29.047 -41.25 -13.016 1 91.62 50 LEU A CA 1
ATOM 396 C C . LEU A 1 50 ? 28.406 -40.5 -11.867 1 91.62 50 LEU A C 1
ATOM 398 O O . LEU A 1 50 ? 28.797 -40.656 -10.711 1 91.62 50 LEU A O 1
ATOM 402 N N . LEU A 1 51 ? 27.516 -39.625 -12.195 1 91.38 51 LEU A N 1
ATOM 403 C CA . LEU A 1 51 ? 26.719 -38.906 -11.211 1 91.38 51 LEU A CA 1
ATOM 404 C C . LEU A 1 51 ? 25.234 -39.219 -11.383 1 91.38 51 LEU A C 1
ATOM 406 O O . LEU A 1 51 ? 24.734 -39.344 -12.508 1 91.38 51 LEU A O 1
ATOM 410 N N . ILE A 1 52 ? 24.609 -39.312 -10.273 1 92.19 52 ILE A N 1
ATOM 411 C CA . ILE A 1 52 ? 23.203 -39.688 -10.305 1 92.19 52 ILE A CA 1
ATOM 412 C C . ILE A 1 52 ? 22.375 -38.594 -9.617 1 92.19 52 ILE A C 1
ATOM 414 O O . ILE A 1 52 ? 22.734 -38.125 -8.523 1 92.19 52 ILE A O 1
ATOM 418 N N . TYR A 1 53 ? 21.297 -38.156 -10.234 1 91.81 53 TYR A N 1
ATOM 419 C CA . TYR A 1 53 ? 20.391 -37.188 -9.633 1 91.81 53 TYR A CA 1
ATOM 420 C C . TYR A 1 53 ? 19.094 -37.844 -9.203 1 91.81 53 TYR A C 1
ATOM 422 O O . TYR A 1 53 ? 18.422 -38.5 -10.023 1 91.81 53 TYR A O 1
ATOM 430 N N . SER A 1 54 ? 18.781 -37.688 -7.965 1 90.56 54 SER A N 1
ATOM 431 C CA . SER A 1 54 ? 17.5 -38.188 -7.461 1 90.56 54 SER A CA 1
ATOM 432 C C . SER A 1 54 ? 16.406 -37.125 -7.652 1 90.56 54 SER A C 1
ATOM 434 O O . SER A 1 54 ? 16.438 -36.062 -7.043 1 90.56 54 SER A O 1
ATOM 436 N N . ILE A 1 55 ? 15.43 -37.469 -8.414 1 91.81 55 ILE A N 1
ATOM 437 C CA . ILE A 1 55 ? 14.344 -36.531 -8.703 1 91.81 55 ILE A CA 1
ATOM 438 C C . ILE A 1 55 ? 13.516 -36.281 -7.445 1 91.81 55 ILE A C 1
ATOM 440 O O . ILE A 1 55 ? 13.125 -35.156 -7.156 1 91.81 55 ILE A O 1
ATOM 444 N N . GLU A 1 56 ? 13.305 -37.25 -6.656 1 89.06 56 GLU A N 1
ATOM 445 C CA . GLU A 1 56 ? 12.523 -37.156 -5.426 1 89.06 56 GLU A CA 1
ATOM 446 C C . GLU A 1 56 ? 13.25 -36.312 -4.379 1 89.06 56 GLU A C 1
ATOM 448 O O . GLU A 1 56 ? 12.656 -35.438 -3.764 1 89.06 56 GLU A O 1
ATOM 453 N N . GLU A 1 57 ? 14.578 -36.5 -4.32 1 87.81 57 GLU A N 1
ATOM 454 C CA . GLU A 1 57 ? 15.344 -35.844 -3.281 1 87.81 57 GLU A CA 1
ATOM 455 C C . GLU A 1 57 ? 15.906 -34.5 -3.787 1 87.81 57 GLU A C 1
ATOM 457 O O . GLU A 1 57 ? 16.375 -33.688 -3 1 87.81 57 GLU A O 1
ATOM 462 N N . LYS A 1 58 ? 15.867 -34.344 -5.004 1 89.25 58 LYS A N 1
ATOM 463 C CA . LYS A 1 58 ? 16.359 -33.156 -5.648 1 89.25 58 LYS A CA 1
ATOM 464 C C . LYS A 1 58 ? 17.812 -32.875 -5.301 1 89.25 58 LYS A C 1
ATOM 466 O O . LYS A 1 58 ? 18.172 -31.781 -4.887 1 89.25 58 LYS A O 1
ATOM 471 N N . ARG A 1 59 ? 18.594 -33.875 -5.484 1 88.06 59 ARG A N 1
ATOM 472 C CA . ARG A 1 59 ? 20.031 -33.75 -5.215 1 88.06 59 ARG A CA 1
ATOM 473 C C . ARG A 1 59 ? 20.844 -34.719 -6.074 1 88.06 59 ARG A C 1
ATOM 475 O O . ARG A 1 59 ? 20.344 -35.781 -6.469 1 88.06 59 ARG A O 1
ATOM 482 N N . TRP A 1 60 ? 22.125 -34.375 -6.219 1 89.38 60 TRP A N 1
ATOM 483 C CA . TRP A 1 60 ? 23.094 -35.25 -6.918 1 89.38 60 TRP A CA 1
ATOM 484 C C . TRP A 1 60 ? 23.719 -36.25 -5.961 1 89.38 60 TRP A C 1
ATOM 486 O O . TRP A 1 60 ? 24.031 -35.906 -4.812 1 89.38 60 TRP A O 1
ATOM 496 N N . ILE A 1 61 ? 23.875 -37.406 -6.41 1 86.75 61 ILE A N 1
ATOM 497 C CA . ILE A 1 61 ? 24.484 -38.5 -5.652 1 86.75 61 ILE A CA 1
ATOM 498 C C . ILE A 1 61 ? 25.703 -39.031 -6.402 1 86.75 61 ILE A C 1
ATOM 500 O O . ILE A 1 61 ? 25.625 -39.312 -7.602 1 86.75 61 ILE A O 1
ATOM 504 N N . ARG A 1 62 ? 26.797 -39.125 -5.711 1 86.44 62 ARG A N 1
ATOM 505 C CA . ARG A 1 62 ? 27.969 -39.812 -6.27 1 86.44 62 ARG A CA 1
ATOM 506 C C . ARG A 1 62 ? 28.031 -41.25 -5.836 1 86.44 62 ARG A C 1
ATOM 508 O O . ARG A 1 62 ? 28.172 -41.562 -4.648 1 86.44 62 ARG A O 1
ATOM 515 N N . PRO A 1 63 ? 27.875 -42.094 -6.828 1 86.44 63 PRO A N 1
ATOM 516 C CA . PRO A 1 63 ? 27.938 -43.531 -6.441 1 86.44 63 PRO A CA 1
ATOM 517 C C . PRO A 1 63 ? 29.328 -43.938 -5.957 1 86.44 63 PRO A C 1
ATOM 519 O O . PRO A 1 63 ? 30.328 -43.312 -6.316 1 86.44 63 PRO A O 1
ATOM 522 N N . HIS A 1 64 ? 29.375 -44.969 -5.078 1 83.81 64 HIS A N 1
ATOM 523 C CA . HIS A 1 64 ? 30.625 -45.531 -4.578 1 83.81 64 HIS A CA 1
ATOM 524 C C . HIS A 1 64 ? 31.156 -46.594 -5.504 1 83.81 64 HIS A C 1
ATOM 526 O O . HIS A 1 64 ? 30.453 -47.562 -5.832 1 83.81 64 HIS A O 1
ATOM 532 N N . HIS A 1 65 ? 32.375 -46.438 -6.02 1 80.62 65 HIS A N 1
ATOM 533 C CA . HIS A 1 65 ? 33 -47.406 -6.906 1 80.62 65 HIS A CA 1
ATOM 534 C C . HIS A 1 65 ? 33.781 -48.469 -6.117 1 80.62 65 HIS A C 1
ATOM 536 O O . HIS A 1 65 ? 34.594 -48.094 -5.266 1 80.62 65 HIS A O 1
ATOM 542 N N . LEU A 1 66 ? 33.438 -49.781 -6.035 1 70.75 66 LEU A N 1
ATOM 543 C CA . LEU A 1 66 ? 34.188 -50.812 -5.352 1 70.75 66 LEU A CA 1
ATOM 544 C C . LEU A 1 66 ? 35.344 -51.344 -6.227 1 70.75 66 LEU A C 1
ATOM 546 O O . LEU A 1 66 ? 35.125 -51.719 -7.375 1 70.75 66 LEU A O 1
ATOM 550 N N . GLY A 1 67 ? 36.562 -50.875 -6.117 1 54.88 67 GLY A N 1
ATOM 551 C CA . GLY A 1 67 ? 37.688 -51.5 -6.762 1 54.88 67 GLY A CA 1
ATOM 552 C C . GLY A 1 67 ? 37.938 -52.938 -6.344 1 54.88 67 GLY A C 1
ATOM 553 O O . GLY A 1 67 ? 37.219 -53.438 -5.457 1 54.88 67 GLY A O 1
ATOM 554 N N . GLY A 1 68 ? 38.875 -53.906 -6.996 1 45.5 68 GLY A N 1
ATOM 555 C CA . GLY A 1 68 ? 39.188 -55.281 -6.613 1 45.5 68 GLY A CA 1
ATOM 556 C C . GLY A 1 68 ? 39.281 -55.469 -5.113 1 45.5 68 GLY A C 1
ATOM 557 O O . GLY A 1 68 ? 38.75 -56.438 -4.574 1 45.5 68 GLY A O 1
ATOM 558 N N . ASN A 1 69 ? 40.469 -55 -4.461 1 41.69 69 ASN A N 1
ATOM 559 C CA . ASN A 1 69 ? 40.875 -55.438 -3.131 1 41.69 69 ASN A CA 1
ATOM 560 C C . ASN A 1 69 ? 40.031 -54.781 -2.041 1 41.69 69 ASN A C 1
ATOM 562 O O . ASN A 1 69 ? 40.312 -54.938 -0.852 1 41.69 69 ASN A O 1
ATOM 566 N N . GLU A 1 70 ? 39.625 -53.625 -2.225 1 43.25 70 GLU A N 1
ATOM 567 C CA . GLU A 1 70 ? 39.125 -53.031 -0.987 1 43.25 70 GLU A CA 1
ATOM 568 C C . GLU A 1 70 ? 37.75 -53.531 -0.612 1 43.25 70 GLU A C 1
ATOM 570 O O . GLU A 1 70 ? 36.906 -53.719 -1.482 1 43.25 70 GLU A O 1
ATOM 575 N N . GLN A 1 71 ? 37.75 -54.469 0.426 1 40.09 71 GLN A N 1
ATOM 576 C CA . GLN A 1 71 ? 36.562 -54.938 1.121 1 40.09 71 GLN A CA 1
ATOM 577 C C . GLN A 1 71 ? 35.531 -53.812 1.279 1 40.09 71 GLN A C 1
ATOM 579 O O . GLN A 1 71 ? 35.875 -52.688 1.627 1 40.09 71 GLN A O 1
ATOM 584 N N . PRO A 1 72 ? 34.406 -54 0.737 1 41.06 72 PRO A N 1
ATOM 585 C CA . PRO A 1 72 ? 33.312 -53.031 0.908 1 41.06 72 PRO A CA 1
ATOM 586 C C . PRO A 1 72 ? 33.156 -52.562 2.354 1 41.06 72 PRO A C 1
ATOM 588 O O . PRO A 1 72 ? 32.969 -53.406 3.258 1 41.06 72 PRO A O 1
ATOM 591 N N . SER A 1 73 ? 34.031 -51.844 2.902 1 37.12 73 SER A N 1
ATOM 592 C CA . SER A 1 73 ? 33.562 -51.406 4.203 1 37.12 73 SER A CA 1
ATOM 593 C C . SER A 1 73 ? 32.062 -51.094 4.156 1 37.12 73 SER A C 1
ATOM 595 O O . SER A 1 73 ? 31.562 -50.562 3.154 1 37.12 73 SER A O 1
ATOM 597 N N . PHE A 1 74 ? 31.203 -51.812 4.934 1 37.12 74 PHE A N 1
ATOM 598 C CA . PHE A 1 74 ? 29.781 -51.656 5.219 1 37.12 74 PHE A CA 1
ATOM 599 C C . PHE A 1 74 ? 29.391 -50.188 5.203 1 37.12 74 PHE A C 1
ATOM 601 O O . PHE A 1 74 ? 29.609 -49.469 6.188 1 37.12 74 PHE A O 1
ATOM 608 N N . LEU A 1 75 ? 29.719 -49.438 4.23 1 38.25 75 LEU A N 1
ATOM 609 C CA . LEU A 1 75 ? 29.078 -48.125 4.301 1 38.25 75 LEU A CA 1
ATOM 610 C C . LEU A 1 75 ? 27.578 -48.281 4.516 1 38.25 75 LEU A C 1
ATOM 612 O O . LEU A 1 75 ? 26.875 -48.875 3.68 1 38.25 75 LEU A O 1
ATOM 616 N N . SER A 1 76 ? 27.016 -48.531 5.672 1 37.34 76 SER A N 1
ATOM 617 C CA . SER A 1 76 ? 25.688 -48.656 6.281 1 37.34 76 SER A CA 1
ATOM 618 C C . SER A 1 76 ? 24.719 -47.625 5.676 1 37.34 76 SER A C 1
ATOM 620 O O . SER A 1 76 ? 23.531 -47.656 5.996 1 37.34 76 SER A O 1
ATOM 622 N N . ASN A 1 77 ? 25.156 -46.375 5.371 1 43 77 ASN A N 1
ATOM 623 C CA . ASN A 1 77 ? 24.062 -45.406 5.207 1 43 77 ASN A CA 1
ATOM 624 C C . ASN A 1 77 ? 23.281 -45.656 3.918 1 43 77 ASN A C 1
ATOM 626 O O . ASN A 1 77 ? 23.859 -46.062 2.908 1 43 77 ASN A O 1
ATOM 630 N N . SER A 1 78 ? 21.875 -45.844 3.961 1 45.88 78 SER A N 1
ATOM 631 C CA . SER A 1 78 ? 20.75 -46.031 3.062 1 45.88 78 SER A CA 1
ATOM 632 C C . SER A 1 78 ? 21 -45.438 1.694 1 45.88 78 SER A C 1
ATOM 634 O O . SER A 1 78 ? 20.359 -45.781 0.71 1 45.88 78 SER A O 1
ATOM 636 N N . ASP A 1 79 ? 21.688 -44.312 1.524 1 56.19 79 ASP A N 1
ATOM 637 C CA . ASP A 1 79 ? 21.797 -43.5 0.321 1 56.19 79 ASP A CA 1
ATOM 638 C C . ASP A 1 79 ? 22.938 -43.969 -0.568 1 56.19 79 ASP A C 1
ATOM 640 O O . ASP A 1 79 ? 23.328 -43.281 -1.513 1 56.19 79 ASP A O 1
ATOM 644 N N . ASN A 1 80 ? 23.484 -45.125 -0.477 1 70 80 ASN A N 1
ATOM 645 C CA . ASN A 1 80 ? 24.766 -45.406 -1.14 1 70 80 ASN A CA 1
ATOM 646 C C . ASN A 1 80 ? 24.578 -46.25 -2.395 1 70 80 ASN A C 1
ATOM 648 O O . ASN A 1 80 ? 24.078 -47.375 -2.322 1 70 80 ASN A O 1
ATOM 652 N N . ILE A 1 81 ? 24.469 -45.688 -3.504 1 82.75 81 ILE A N 1
ATOM 653 C CA . ILE A 1 81 ? 24.5 -46.344 -4.793 1 82.75 81 ILE A CA 1
ATOM 654 C C . ILE A 1 81 ? 25.906 -46.875 -5.07 1 82.75 81 ILE A C 1
ATOM 656 O O . ILE A 1 81 ? 26.875 -46.125 -4.992 1 82.75 81 ILE A O 1
ATOM 660 N N . LEU A 1 82 ? 25.969 -48.219 -5.16 1 86.75 82 LEU A N 1
ATOM 661 C CA . LEU A 1 82 ? 27.25 -48.875 -5.43 1 86.75 82 LEU A CA 1
ATOM 662 C C . LEU A 1 82 ? 27.406 -49.156 -6.922 1 86.75 82 LEU A C 1
ATOM 664 O O . LEU A 1 82 ? 26.453 -49.562 -7.582 1 86.75 82 LEU A O 1
ATOM 668 N N . VAL A 1 83 ? 28.578 -48.938 -7.457 1 90 83 VAL A N 1
ATOM 669 C CA . VAL A 1 83 ? 28.875 -49.25 -8.852 1 90 83 VAL A CA 1
ATOM 670 C C . VAL A 1 83 ? 30.094 -50.188 -8.938 1 90 83 VAL A C 1
ATOM 672 O O . VAL A 1 83 ? 31.125 -49.906 -8.312 1 90 83 VAL A O 1
ATOM 675 N N . THR A 1 84 ? 29.953 -51.312 -9.617 1 90.75 84 THR A N 1
ATOM 676 C CA . THR A 1 84 ? 31.047 -52.25 -9.82 1 90.75 84 THR A CA 1
ATOM 677 C C . THR A 1 84 ? 31.438 -52.312 -11.297 1 90.75 84 THR A C 1
ATOM 679 O O . THR A 1 84 ? 30.75 -51.75 -12.148 1 90.75 84 THR A O 1
ATOM 682 N N . GLY A 1 85 ? 32.625 -52.906 -11.586 1 92.19 85 GLY A N 1
ATOM 683 C CA . GLY A 1 85 ? 33.125 -53.031 -12.945 1 92.19 85 GLY A CA 1
ATOM 684 C C . GLY A 1 85 ? 33.969 -51.844 -13.359 1 92.19 85 GLY A C 1
ATOM 685 O O . GLY A 1 85 ? 34.125 -50.875 -12.602 1 92.19 85 GLY A O 1
ATOM 686 N N . THR A 1 86 ? 34.594 -51.969 -14.492 1 90.75 86 THR A N 1
ATOM 687 C CA . THR A 1 86 ? 35.469 -50.906 -14.984 1 90.75 86 THR A CA 1
ATOM 688 C C . THR A 1 86 ? 34.688 -49.906 -15.828 1 90.75 86 THR A C 1
ATOM 690 O O . THR A 1 86 ? 34.094 -50.281 -16.844 1 90.75 86 THR A O 1
ATOM 693 N N . PRO A 1 87 ? 34.656 -48.719 -15.43 1 92.31 87 PRO A N 1
ATOM 694 C CA . PRO A 1 87 ? 33.969 -47.719 -16.234 1 92.31 87 PRO A CA 1
ATOM 695 C C . PRO A 1 87 ? 34.688 -47.438 -17.562 1 92.31 87 PRO A C 1
ATOM 697 O O . PRO A 1 87 ? 35.906 -47.688 -17.672 1 92.31 87 PRO A O 1
ATOM 700 N N . PRO A 1 88 ? 33.875 -46.938 -18.516 1 94.31 88 PRO A N 1
ATOM 701 C CA . PRO A 1 88 ? 34.562 -46.469 -19.719 1 94.31 88 PRO A CA 1
ATOM 702 C C . PRO A 1 88 ? 35.531 -45.344 -19.453 1 94.31 88 PRO A C 1
ATOM 704 O O . PRO A 1 88 ? 35.375 -44.594 -18.484 1 94.31 88 PRO A O 1
ATOM 707 N N . PRO A 1 89 ? 36.594 -45.188 -20.281 1 93.94 89 PRO A N 1
ATOM 708 C CA . PRO A 1 89 ? 37.438 -44 -20.172 1 93.94 89 PRO A CA 1
ATOM 709 C C . PRO A 1 89 ? 36.656 -42.688 -20.344 1 93.94 89 PRO A C 1
ATOM 711 O O . PRO A 1 89 ? 35.594 -42.688 -20.984 1 93.94 89 PRO A O 1
ATOM 714 N N . GLY A 1 90 ? 37.281 -41.625 -19.781 1 94.5 90 GLY A N 1
ATOM 715 C CA . GLY A 1 90 ? 36.656 -40.344 -19.969 1 94.5 90 GLY A CA 1
ATOM 716 C C . GLY A 1 90 ? 36.406 -39.969 -21.422 1 94.5 90 GLY A C 1
ATOM 717 O O . GLY A 1 90 ? 37.281 -40.219 -22.266 1 94.5 90 GLY A O 1
ATOM 718 N N . ARG A 1 91 ? 35.281 -39.375 -21.703 1 96.75 91 ARG A N 1
ATOM 719 C CA . ARG A 1 91 ? 34.875 -39.125 -23.094 1 96.75 91 ARG A CA 1
ATOM 720 C C . ARG A 1 91 ? 33.844 -38 -23.156 1 96.75 91 ARG A C 1
ATOM 722 O O . ARG A 1 91 ? 33.188 -37.688 -22.156 1 96.75 91 ARG A O 1
ATOM 729 N N . ASN A 1 92 ? 33.75 -37.438 -24.203 1 96.38 92 ASN A N 1
ATOM 730 C CA . ASN A 1 92 ? 32.656 -36.5 -24.531 1 96.38 92 ASN A CA 1
ATOM 731 C C . ASN A 1 92 ? 32.094 -36.781 -25.922 1 96.38 92 ASN A C 1
ATOM 733 O O . ASN A 1 92 ? 32.75 -37.438 -26.734 1 96.38 92 ASN A O 1
ATOM 737 N N . GLY A 1 93 ? 30.844 -36.406 -26.125 1 96.81 93 GLY A N 1
ATOM 738 C CA . GLY A 1 93 ? 30.219 -36.562 -27.422 1 96.81 93 GLY A CA 1
ATOM 739 C C . GLY A 1 93 ? 29.734 -37.969 -27.688 1 96.81 93 GLY A C 1
ATOM 740 O O . GLY A 1 93 ? 29.438 -38.344 -28.828 1 96.81 93 GLY A O 1
ATOM 741 N N . HIS A 1 94 ? 29.75 -38.812 -26.625 1 97.5 94 HIS A N 1
ATOM 742 C CA . HIS A 1 94 ? 29.188 -40.188 -26.703 1 97.5 94 HIS A CA 1
ATOM 743 C C . HIS A 1 94 ? 27.672 -40.156 -26.609 1 97.5 94 HIS A C 1
ATOM 745 O O . HIS A 1 94 ? 27.078 -39.094 -26.359 1 97.5 94 HIS A O 1
ATOM 751 N N . SER A 1 95 ? 27.047 -41.312 -26.891 1 97.56 95 SER A N 1
ATOM 752 C CA . SER A 1 95 ? 25.609 -41.469 -26.625 1 97.56 95 SER A CA 1
ATOM 753 C C . SER A 1 95 ? 25.359 -42.438 -25.469 1 97.56 95 SER A C 1
ATOM 755 O O . SER A 1 95 ? 26.203 -43.312 -25.188 1 97.56 95 SER A O 1
ATOM 757 N N . ALA A 1 96 ? 24.375 -42.219 -24.766 1 97.94 96 ALA A N 1
ATOM 758 C CA . ALA A 1 96 ? 23.859 -43.094 -23.719 1 97.94 96 ALA A CA 1
ATOM 759 C C . ALA A 1 96 ? 22.375 -43.344 -23.875 1 97.94 96 ALA A C 1
ATOM 761 O O . ALA A 1 96 ? 21.562 -42.406 -23.797 1 97.94 96 ALA A O 1
ATOM 762 N N . THR A 1 97 ? 21.969 -44.562 -24.094 1 97.81 97 THR A N 1
ATOM 763 C CA . THR A 1 97 ? 20.578 -44.875 -24.375 1 97.81 97 THR A CA 1
ATOM 764 C C . THR A 1 97 ? 20.078 -45.969 -23.438 1 97.81 97 THR A C 1
ATOM 766 O O . THR A 1 97 ? 20.75 -46.969 -23.219 1 97.81 97 THR A O 1
ATOM 769 N N . LEU A 1 98 ? 18.953 -45.719 -22.891 1 95.62 98 LEU A N 1
ATOM 770 C CA . LEU A 1 98 ? 18.344 -46.688 -21.984 1 95.62 98 LEU A CA 1
ATOM 771 C C . LEU A 1 98 ? 17.656 -47.812 -22.781 1 95.62 98 LEU A C 1
ATOM 773 O O . LEU A 1 98 ? 16.891 -47.531 -23.703 1 95.62 98 LEU A O 1
ATOM 777 N N . ALA A 1 99 ? 17.922 -49 -22.469 1 94.12 99 ALA A N 1
ATOM 778 C CA . ALA A 1 99 ? 17.219 -50.188 -22.953 1 94.12 99 ALA A CA 1
ATOM 779 C C . ALA A 1 99 ? 16.578 -50.938 -21.812 1 94.12 99 ALA A C 1
ATOM 781 O O . ALA A 1 99 ? 17.266 -51.375 -20.875 1 94.12 99 ALA A O 1
ATOM 782 N N . ILE A 1 100 ? 15.344 -51.031 -21.891 1 88.5 100 ILE A N 1
ATOM 783 C CA . ILE A 1 100 ? 14.609 -51.75 -20.844 1 88.5 100 ILE A CA 1
ATOM 784 C C . ILE A 1 100 ? 14.32 -53.188 -21.312 1 88.5 100 ILE A C 1
ATOM 786 O O . ILE A 1 100 ? 13.984 -53.406 -22.484 1 88.5 100 ILE A O 1
ATOM 790 N N . ASP A 1 101 ? 14.406 -54.094 -20.391 1 83.12 101 ASP A N 1
ATOM 791 C CA . ASP A 1 101 ? 14.109 -55.469 -20.703 1 83.12 101 ASP A CA 1
ATOM 792 C C . ASP A 1 101 ? 12.625 -55.656 -21.031 1 83.12 101 ASP A C 1
ATOM 794 O O . ASP A 1 101 ? 11.766 -55.188 -20.281 1 83.12 101 ASP A O 1
ATOM 798 N N . PRO A 1 102 ? 12.289 -56.188 -22.156 1 79.25 102 PRO A N 1
ATOM 799 C CA . PRO A 1 102 ? 10.883 -56.344 -22.547 1 79.25 102 PRO A CA 1
ATOM 800 C C . PRO A 1 102 ? 10.094 -57.219 -21.609 1 79.25 102 PRO A C 1
ATOM 802 O O . PRO A 1 102 ? 8.875 -57.094 -21.484 1 79.25 102 PRO A O 1
ATOM 805 N N . ASP A 1 103 ? 10.82 -58.188 -20.953 1 81.94 103 ASP A N 1
ATOM 806 C CA . ASP A 1 103 ? 10.133 -59.156 -20.125 1 81.94 103 ASP A CA 1
ATOM 807 C C . ASP A 1 103 ? 10.055 -58.688 -18.672 1 81.94 103 ASP A C 1
ATOM 809 O O . ASP A 1 103 ? 9.219 -59.156 -17.891 1 81.94 103 ASP A O 1
ATOM 813 N N . ASP A 1 104 ? 11.016 -57.875 -18.281 1 84.94 104 ASP A N 1
ATOM 814 C CA . ASP A 1 104 ? 11.062 -57.375 -16.906 1 84.94 104 ASP A CA 1
ATOM 815 C C . ASP A 1 104 ? 11.383 -55.875 -16.891 1 84.94 104 ASP A C 1
ATOM 817 O O . ASP A 1 104 ? 12.539 -55.469 -17.062 1 84.94 104 ASP A O 1
ATOM 821 N N . ASP A 1 105 ? 10.461 -55.062 -16.531 1 81.44 105 ASP A N 1
ATOM 822 C CA . ASP A 1 105 ? 10.594 -53.625 -16.609 1 81.44 105 ASP A CA 1
ATOM 823 C C . ASP A 1 105 ? 11.477 -53.094 -15.492 1 81.44 105 ASP A C 1
ATOM 825 O O . ASP A 1 105 ? 11.766 -51.875 -15.438 1 81.44 105 ASP A O 1
ATOM 829 N N . ASP A 1 106 ? 11.977 -53.938 -14.672 1 81.81 106 ASP A N 1
ATOM 830 C CA . ASP A 1 106 ? 12.867 -53.562 -13.586 1 81.81 106 ASP A CA 1
ATOM 831 C C . ASP A 1 106 ? 14.328 -53.656 -14.016 1 81.81 106 ASP A C 1
ATOM 833 O O . ASP A 1 106 ? 15.219 -53.188 -13.305 1 81.81 106 ASP A O 1
ATOM 837 N N . ILE A 1 107 ? 14.422 -54.25 -15.148 1 84.81 107 ILE A N 1
ATOM 838 C CA . ILE A 1 107 ? 15.781 -54.438 -15.625 1 84.81 107 ILE A CA 1
ATOM 839 C C . ILE A 1 107 ? 16.109 -53.406 -16.688 1 84.81 107 ILE A C 1
ATOM 841 O O . ILE A 1 107 ? 15.469 -53.375 -17.75 1 84.81 107 ILE A O 1
ATOM 845 N N . GLY A 1 108 ? 17 -52.5 -16.344 1 90.19 108 GLY A N 1
ATOM 846 C CA . GLY A 1 108 ? 17.438 -51.469 -17.281 1 90.19 108 GLY A CA 1
ATOM 847 C C . GLY A 1 108 ? 18.922 -51.469 -17.531 1 90.19 108 GLY A C 1
ATOM 848 O O . GLY A 1 108 ? 19.719 -51.812 -16.641 1 90.19 108 GLY A O 1
ATOM 849 N N . ARG A 1 109 ? 19.266 -51.219 -18.719 1 94.38 109 ARG A N 1
ATOM 850 C CA . ARG A 1 109 ? 20.672 -51.062 -19.109 1 94.38 109 ARG A CA 1
ATOM 851 C C . ARG A 1 109 ? 20.875 -49.75 -19.875 1 94.38 109 ARG A C 1
ATOM 853 O O . ARG A 1 109 ? 20.031 -49.375 -20.703 1 94.38 109 ARG A O 1
ATOM 860 N N . ILE A 1 110 ? 21.922 -49.125 -19.531 1 96.69 110 ILE A N 1
ATOM 861 C CA . ILE A 1 110 ? 22.312 -47.969 -20.312 1 96.69 110 ILE A CA 1
ATOM 862 C C . ILE A 1 110 ? 23.484 -48.312 -21.234 1 96.69 110 ILE A C 1
ATOM 864 O O . ILE A 1 110 ? 24.531 -48.75 -20.766 1 96.69 110 ILE A O 1
ATOM 868 N N . ILE A 1 111 ? 23.297 -48.125 -22.453 1 97.75 111 ILE A N 1
ATOM 869 C CA . ILE A 1 111 ? 24.297 -48.469 -23.469 1 97.75 111 ILE A CA 1
ATOM 870 C C . ILE A 1 111 ? 25.047 -47.219 -23.875 1 97.75 111 ILE A C 1
ATOM 872 O O . ILE A 1 111 ? 24.453 -46.25 -24.422 1 97.75 111 ILE A O 1
ATOM 876 N N . ILE A 1 112 ? 26.328 -47.219 -23.625 1 97.62 112 ILE A N 1
ATOM 877 C CA . ILE A 1 112 ? 27.188 -46.094 -23.969 1 97.62 112 ILE A CA 1
ATOM 878 C C . ILE A 1 112 ? 27.984 -46.406 -25.234 1 97.62 112 ILE A C 1
ATOM 880 O O . ILE A 1 112 ? 28.688 -47.406 -25.297 1 97.62 112 ILE A O 1
ATOM 884 N N . ILE A 1 113 ? 27.906 -45.5 -26.203 1 97.69 113 ILE A N 1
ATOM 885 C CA . ILE A 1 113 ? 28.547 -45.781 -27.5 1 97.69 113 ILE A CA 1
ATOM 886 C C . ILE A 1 113 ? 29.422 -44.594 -27.906 1 97.69 113 ILE A C 1
ATOM 888 O O . ILE A 1 113 ? 28.984 -43.438 -27.875 1 97.69 113 ILE A O 1
ATOM 892 N N . GLY A 1 114 ? 30.688 -44.906 -28.266 1 96.94 114 GLY A N 1
ATOM 893 C CA . GLY A 1 114 ? 31.562 -43.969 -28.938 1 96.94 114 GLY A CA 1
ATOM 894 C C . GLY A 1 114 ? 31.984 -42.812 -28.047 1 96.94 114 GLY A C 1
ATOM 895 O O . GLY A 1 114 ? 32.156 -42.969 -26.844 1 96.94 114 GLY A O 1
ATOM 896 N N . GLY A 1 115 ? 32.312 -41.625 -28.719 1 96.75 115 GLY A N 1
ATOM 897 C CA . GLY A 1 115 ? 32.781 -40.406 -28.062 1 96.75 115 GLY A CA 1
ATOM 898 C C . GLY A 1 115 ? 34.219 -40.062 -28.391 1 96.75 115 GLY A C 1
ATOM 899 O O . GLY A 1 115 ? 34.906 -40.844 -29.078 1 96.75 115 GLY A O 1
ATOM 900 N N . TRP A 1 116 ? 34.5 -38.938 -27.922 1 96.31 116 TRP A N 1
ATOM 901 C CA . TRP A 1 116 ? 35.875 -38.469 -28.109 1 96.31 116 TRP A CA 1
ATOM 902 C C . TRP A 1 116 ? 36.688 -38.656 -26.828 1 96.31 116 TRP A C 1
ATOM 904 O O . TRP A 1 116 ? 36.312 -38.156 -25.766 1 96.31 116 TRP A O 1
ATOM 914 N N . LEU A 1 117 ? 37.844 -39.25 -26.938 1 94.94 117 LEU A N 1
ATOM 915 C CA . LEU A 1 117 ? 38.625 -39.562 -25.75 1 94.94 117 LEU A CA 1
ATOM 916 C C . LEU A 1 117 ? 39.688 -38.5 -25.516 1 94.94 117 LEU A C 1
ATOM 918 O O . LEU A 1 117 ? 40.344 -38.469 -24.469 1 94.94 117 LEU A O 1
ATOM 922 N N . GLY A 1 118 ? 39.844 -37.594 -26.453 1 89.12 118 GLY A N 1
ATOM 923 C CA . GLY A 1 118 ? 40.844 -36.531 -26.312 1 89.12 118 GLY A CA 1
ATOM 924 C C . GLY A 1 118 ? 42.156 -36.844 -26.953 1 89.12 118 GLY A C 1
ATOM 925 O O . GLY A 1 118 ? 43.062 -36 -27.016 1 89.12 118 GLY A O 1
ATOM 926 N N . THR A 1 119 ? 42.25 -38.062 -27.344 1 86.06 119 THR A N 1
ATOM 927 C CA . THR A 1 119 ? 43.531 -38.438 -27.938 1 86.06 119 THR A CA 1
ATOM 928 C C . THR A 1 119 ? 43.312 -39.25 -29.219 1 86.06 119 THR A C 1
ATOM 930 O O . THR A 1 119 ? 42.281 -39.875 -29.391 1 86.06 119 THR A O 1
ATOM 933 N N . GLY A 1 120 ? 44.312 -39.031 -30.188 1 82.44 120 GLY A N 1
ATOM 934 C CA . GLY A 1 120 ? 44.312 -39.844 -31.391 1 82.44 120 GLY A CA 1
ATOM 935 C C . GLY A 1 120 ? 43.5 -39.25 -32.531 1 82.44 120 GLY A C 1
ATOM 936 O O . GLY A 1 120 ? 42.812 -38.25 -32.312 1 82.44 120 GLY A O 1
ATOM 937 N N . PRO A 1 121 ? 43.531 -39.906 -33.656 1 84.38 121 PRO A N 1
ATOM 938 C CA . PRO A 1 121 ? 42.875 -39.312 -34.844 1 84.38 121 PRO A CA 1
ATOM 939 C C . PRO A 1 121 ? 41.406 -39.719 -35 1 84.38 121 PRO A C 1
ATOM 941 O O . PRO A 1 121 ? 40.656 -39.094 -35.719 1 84.38 121 PRO A O 1
ATOM 944 N N . LEU A 1 122 ? 41.125 -40.812 -34.25 1 88.31 122 LEU A N 1
ATOM 945 C CA . LEU A 1 122 ? 39.75 -41.312 -34.406 1 88.31 122 LEU A CA 1
ATOM 946 C C . LEU A 1 122 ? 38.969 -41.25 -33.094 1 88.31 122 LEU A C 1
ATOM 948 O O . LEU A 1 122 ? 39.562 -41.312 -32.031 1 88.31 122 LEU A O 1
ATOM 952 N N . ALA A 1 123 ? 37.594 -41.125 -33.312 1 95.69 123 ALA A N 1
ATOM 953 C CA . ALA A 1 123 ? 36.719 -41.25 -32.156 1 95.69 123 ALA A CA 1
ATOM 954 C C . ALA A 1 123 ? 36.688 -42.688 -31.609 1 95.69 123 ALA A C 1
ATOM 956 O O . ALA A 1 123 ? 37.25 -43.594 -32.25 1 95.69 123 ALA A O 1
ATOM 957 N N . ALA A 1 124 ? 36.188 -42.812 -30.453 1 95.25 124 ALA A N 1
ATOM 958 C CA . ALA A 1 124 ? 36.062 -44.156 -29.859 1 95.25 124 ALA A CA 1
ATOM 959 C C . ALA A 1 124 ? 35.031 -45 -30.625 1 95.25 124 ALA A C 1
ATOM 961 O O . ALA A 1 124 ? 34 -44.5 -31.062 1 95.25 124 ALA A O 1
ATOM 962 N N . SER A 1 125 ? 35.281 -46.281 -30.766 1 94.56 125 SER A N 1
ATOM 963 C CA . SER A 1 125 ? 34.344 -47.219 -31.391 1 94.56 125 SER A CA 1
ATOM 964 C C . SER A 1 125 ? 33.781 -48.188 -30.375 1 94.56 125 SER A C 1
ATOM 966 O O . SER A 1 125 ? 32.969 -49.062 -30.719 1 94.56 125 SER A O 1
ATOM 968 N N . ASP A 1 126 ? 34.219 -48.062 -29.156 1 94.31 126 ASP A N 1
ATOM 969 C CA . ASP A 1 126 ? 33.844 -49.031 -28.156 1 94.31 126 ASP A CA 1
ATOM 970 C C . ASP A 1 126 ? 32.406 -48.781 -27.641 1 94.31 126 ASP A C 1
ATOM 972 O O . ASP A 1 126 ? 31.859 -47.719 -27.844 1 94.31 126 ASP A O 1
ATOM 976 N N . MET A 1 127 ? 31.859 -49.812 -27.125 1 96.38 127 MET A N 1
ATOM 977 C CA . MET A 1 127 ? 30.547 -49.812 -26.484 1 96.38 127 MET A CA 1
ATOM 978 C C . MET A 1 127 ? 30.641 -50.344 -25.047 1 96.38 127 MET A C 1
ATOM 980 O O . MET A 1 127 ? 31.312 -51.344 -24.812 1 96.38 127 MET A O 1
ATOM 984 N N . HIS A 1 128 ? 30.078 -49.688 -24.125 1 96.88 128 HIS A N 1
ATOM 985 C CA . HIS A 1 128 ? 30.016 -50.094 -22.734 1 96.88 128 HIS A CA 1
ATOM 986 C C . HIS A 1 128 ? 28.562 -50.156 -22.25 1 96.88 128 HIS A C 1
ATOM 988 O O . HIS A 1 128 ? 27.688 -49.469 -22.812 1 96.88 128 HIS A O 1
ATOM 994 N N . VAL A 1 129 ? 28.297 -50.938 -21.312 1 96.62 129 VAL A N 1
ATOM 995 C CA . VAL A 1 129 ? 26.953 -51.062 -20.766 1 96.62 129 VAL A CA 1
ATOM 996 C C . VAL A 1 129 ? 26.984 -50.844 -19.25 1 96.62 129 VAL A C 1
ATOM 998 O O . VAL A 1 129 ? 27.875 -51.344 -18.562 1 96.62 129 VAL A O 1
ATOM 1001 N N . LEU A 1 130 ? 26.141 -50.031 -18.828 1 95.5 130 LEU A N 1
ATOM 1002 C CA . LEU A 1 130 ? 25.891 -49.875 -17.391 1 95.5 130 LEU A CA 1
ATOM 1003 C C . LEU A 1 130 ? 24.594 -50.562 -17 1 95.5 130 LEU A C 1
ATOM 1005 O O . LEU A 1 130 ? 23.5 -50.125 -17.391 1 95.5 130 LEU A O 1
ATOM 1009 N N . ASP A 1 131 ? 24.719 -51.625 -16.234 1 93.69 131 ASP A N 1
ATOM 1010 C CA . ASP A 1 131 ? 23.562 -52.344 -15.695 1 93.69 131 ASP A CA 1
ATOM 1011 C C . ASP A 1 131 ? 22.984 -51.594 -14.5 1 93.69 131 ASP A C 1
ATOM 1013 O O . ASP A 1 131 ? 23.656 -51.406 -13.492 1 93.69 131 ASP A O 1
ATOM 1017 N N . ILE A 1 132 ? 21.828 -51.188 -14.648 1 90.94 132 ILE A N 1
ATOM 1018 C CA . ILE A 1 132 ? 21.234 -50.406 -13.578 1 90.94 132 ILE A CA 1
ATOM 1019 C C . ILE A 1 132 ? 20.031 -51.156 -13.008 1 90.94 132 ILE A C 1
ATOM 1021 O O . ILE A 1 132 ? 19.094 -50.531 -12.5 1 90.94 132 ILE A O 1
ATOM 1025 N N . SER A 1 133 ? 20.281 -52.531 -13.125 1 79.25 133 SER A N 1
ATOM 1026 C CA . SER A 1 133 ? 19.203 -53.375 -12.656 1 79.25 133 SER A CA 1
ATOM 1027 C C . SER A 1 133 ? 19.078 -53.344 -11.133 1 79.25 133 SER A C 1
ATOM 1029 O O . SER A 1 133 ? 20.016 -52.938 -10.445 1 79.25 133 SER A O 1
ATOM 1031 N N . HIS A 1 134 ? 18 -53.594 -10.461 1 64.94 134 HIS A N 1
ATOM 1032 C CA . HIS A 1 134 ? 17.641 -53.781 -9.055 1 64.94 134 HIS A CA 1
ATOM 1033 C C . HIS A 1 134 ? 17.578 -52.438 -8.344 1 64.94 134 HIS A C 1
ATOM 1035 O O . HIS A 1 134 ? 18.125 -52.25 -7.25 1 64.94 134 HIS A O 1
ATOM 1041 N N . SER A 1 135 ? 16.922 -51.594 -8.672 1 60.16 135 SER A N 1
ATOM 1042 C CA . SER A 1 135 ? 16.406 -50.344 -8.117 1 60.16 135 SER A CA 1
ATOM 1043 C C . SER A 1 135 ? 17.516 -49.281 -8.023 1 60.16 135 SER A C 1
ATOM 1045 O O . SER A 1 135 ? 17.469 -48.406 -7.152 1 60.16 135 SER A O 1
ATOM 1047 N N . GLY A 1 136 ? 18.547 -49.438 -8.844 1 61.25 136 GLY A N 1
ATOM 1048 C CA . GLY A 1 136 ? 19.562 -48.406 -8.961 1 61.25 136 GLY A CA 1
ATOM 1049 C C . GLY A 1 136 ? 20.578 -48.406 -7.82 1 61.25 136 GLY A C 1
ATOM 1050 O O . GLY A 1 136 ? 21.375 -47.5 -7.672 1 61.25 136 GLY A O 1
ATOM 1051 N N . LYS A 1 137 ? 20.484 -49.438 -6.996 1 72.81 137 LYS A N 1
ATOM 1052 C CA . LYS A 1 137 ? 21.375 -49.406 -5.832 1 72.81 137 LYS A CA 1
ATOM 1053 C C . LYS A 1 137 ? 22.672 -50.156 -6.117 1 72.81 137 LYS A C 1
ATOM 1055 O O . LYS A 1 137 ? 23.703 -49.844 -5.516 1 72.81 137 LYS A O 1
ATOM 1060 N N . GLN A 1 138 ? 22.562 -51.094 -6.992 1 82.94 138 GLN A N 1
ATOM 1061 C CA . GLN A 1 138 ? 23.781 -51.812 -7.395 1 82.94 138 GLN A CA 1
ATOM 1062 C C . GLN A 1 138 ? 23.984 -51.719 -8.906 1 82.94 138 GLN A C 1
ATOM 1064 O O . GLN A 1 138 ? 23.266 -52.406 -9.664 1 82.94 138 GLN A O 1
ATOM 1069 N N . LEU A 1 139 ? 24.859 -50.969 -9.266 1 92 139 LEU A N 1
ATOM 1070 C CA . LEU A 1 139 ? 25.141 -50.75 -10.68 1 92 139 LEU A CA 1
ATOM 1071 C C . LEU A 1 139 ? 26.406 -51.5 -11.102 1 92 139 LEU A C 1
ATOM 1073 O O . LEU A 1 139 ? 27.25 -51.812 -10.266 1 92 139 LEU A O 1
ATOM 1077 N N . ARG A 1 140 ? 26.5 -51.844 -12.359 1 93.06 140 ARG A N 1
ATOM 1078 C CA . ARG A 1 140 ? 27.672 -52.562 -12.836 1 93.06 140 ARG A CA 1
ATOM 1079 C C . ARG A 1 140 ? 28.031 -52.156 -14.266 1 93.06 140 ARG A C 1
ATOM 1081 O O . ARG A 1 140 ? 27.203 -52.25 -15.172 1 93.06 140 ARG A O 1
ATOM 1088 N N . TRP A 1 141 ? 29.266 -51.75 -14.445 1 94.94 141 TRP A N 1
ATOM 1089 C CA . TRP A 1 141 ? 29.797 -51.5 -15.781 1 94.94 141 TRP A CA 1
ATOM 1090 C C . TRP A 1 141 ? 30.328 -52.781 -16.406 1 94.94 141 TRP A C 1
ATOM 1092 O O . TRP A 1 141 ? 30.938 -53.594 -15.719 1 94.94 141 TRP A O 1
ATOM 1102 N N . TYR A 1 142 ? 30.109 -52.969 -17.656 1 94.62 142 TYR A N 1
ATOM 1103 C CA . TYR A 1 142 ? 30.734 -54.094 -18.359 1 94.62 142 TYR A CA 1
ATOM 1104 C C . TYR A 1 142 ? 30.75 -53.844 -19.859 1 94.62 142 TYR A C 1
ATOM 1106 O O . TYR A 1 142 ? 30.094 -52.906 -20.359 1 94.62 142 TYR A O 1
ATOM 1114 N N . GLU A 1 143 ? 31.562 -54.562 -20.578 1 95.31 143 GLU A N 1
ATOM 1115 C CA . GLU A 1 143 ? 31.641 -54.562 -22.047 1 95.31 143 GLU A CA 1
ATOM 1116 C C . GLU A 1 143 ? 31.188 -55.906 -22.594 1 95.31 143 GLU A C 1
ATOM 1118 O O . GLU A 1 143 ? 31.953 -56.906 -22.578 1 95.31 143 GLU A O 1
ATOM 1123 N N . PRO A 1 144 ? 30.078 -55.906 -23.156 1 93.5 144 PRO A N 1
ATOM 1124 C CA . PRO A 1 144 ? 29.609 -57.219 -23.672 1 93.5 144 PRO A CA 1
ATOM 1125 C C . PRO A 1 144 ? 30.266 -57.594 -25 1 93.5 144 PRO A C 1
ATOM 1127 O O . PRO A 1 144 ? 30.641 -56.719 -25.781 1 93.5 144 PRO A O 1
ATOM 1130 N N . PRO A 1 145 ? 30.359 -58.969 -25.109 1 93.44 145 PRO A N 1
ATOM 1131 C CA . PRO A 1 145 ? 30.734 -59.375 -26.469 1 93.44 145 PRO A CA 1
ATOM 1132 C C . PRO A 1 145 ? 29.656 -59.062 -27.5 1 93.44 145 PRO A C 1
ATOM 1134 O O . PRO A 1 145 ? 28.469 -59.219 -27.219 1 93.44 145 PRO A O 1
ATOM 1137 N N . VAL A 1 146 ? 30.031 -58.5 -28.609 1 94.44 146 VAL A N 1
ATOM 1138 C CA . VAL A 1 146 ? 29.062 -58.094 -29.625 1 94.44 146 VAL A CA 1
ATOM 1139 C C . VAL A 1 146 ? 29.188 -59 -30.859 1 94.44 146 VAL A C 1
ATOM 1141 O O . VAL A 1 146 ? 30.25 -59.562 -31.109 1 94.44 146 VAL A O 1
ATOM 1144 N N . ARG A 1 147 ? 28.078 -59.188 -31.438 1 96.31 147 ARG A N 1
ATOM 1145 C CA . ARG A 1 147 ? 28 -59.875 -32.719 1 96.31 147 ARG A CA 1
ATOM 1146 C C . ARG A 1 147 ? 27.656 -58.906 -33.844 1 96.31 147 ARG A C 1
ATOM 1148 O O . ARG A 1 147 ? 27.172 -57.812 -33.594 1 96.31 147 ARG A O 1
ATOM 1155 N N . GLY A 1 148 ? 27.984 -59.312 -35.094 1 96.31 148 GLY A N 1
ATOM 1156 C CA . GLY A 1 148 ? 27.734 -58.469 -36.25 1 96.31 148 GLY A CA 1
ATOM 1157 C C . GLY A 1 148 ? 28.797 -57.406 -36.469 1 96.31 148 GLY A C 1
ATOM 1158 O O . GLY A 1 148 ? 29.891 -57.5 -35.906 1 96.31 148 GLY A O 1
ATOM 1159 N N . THR A 1 149 ? 28.5 -56.5 -37.344 1 94.19 149 THR A N 1
ATOM 1160 C CA . THR A 1 149 ? 29.469 -55.469 -37.656 1 94.19 149 THR A CA 1
ATOM 1161 C C . THR A 1 149 ? 29.109 -54.156 -36.938 1 94.19 149 THR A C 1
ATOM 1163 O O . THR A 1 149 ? 28.125 -53.5 -37.281 1 94.19 149 THR A O 1
ATOM 1166 N N . PRO A 1 150 ? 29.891 -53.781 -36.031 1 94.81 150 PRO A N 1
ATOM 1167 C CA . PRO A 1 150 ? 29.625 -52.531 -35.344 1 94.81 150 PRO A CA 1
ATOM 1168 C C . PRO A 1 150 ? 29.812 -51.312 -36.25 1 94.81 150 PRO A C 1
ATOM 1170 O O . PRO A 1 150 ? 30.453 -51.406 -37.281 1 94.81 150 PRO A O 1
ATOM 1173 N N . PRO A 1 151 ? 29.266 -50.219 -35.938 1 94.69 151 PRO A N 1
ATOM 1174 C CA . PRO A 1 151 ? 29.344 -49 -36.781 1 94.69 151 PRO A CA 1
ATOM 1175 C C . PRO A 1 151 ? 30.766 -48.469 -36.906 1 94.69 151 PRO A C 1
ATOM 1177 O O . PRO A 1 151 ? 31.094 -47.812 -37.875 1 94.69 151 PRO A O 1
ATOM 1180 N N . GLY A 1 152 ? 31.688 -48.75 -35.969 1 94.69 152 GLY A N 1
ATOM 1181 C CA . GLY A 1 152 ? 33 -48.125 -35.938 1 94.69 152 GLY A CA 1
ATOM 1182 C C . GLY A 1 152 ? 33.031 -46.844 -35.094 1 94.69 152 GLY A C 1
ATOM 1183 O O . GLY A 1 152 ? 32.125 -46.594 -34.312 1 94.69 152 GLY A O 1
ATOM 1184 N N . PRO A 1 153 ? 34.156 -46.062 -35.312 1 95.31 153 PRO A N 1
ATOM 1185 C CA . PRO A 1 153 ? 34.281 -44.844 -34.531 1 95.31 153 PRO A CA 1
ATOM 1186 C C . PRO A 1 153 ? 33.125 -43.875 -34.719 1 95.31 153 PRO A C 1
ATOM 1188 O O . PRO A 1 153 ? 32.688 -43.656 -35.844 1 95.31 153 PRO A O 1
ATOM 1191 N N . CYS A 1 154 ? 32.625 -43.375 -33.688 1 93.69 154 CYS A N 1
ATOM 1192 C CA . CYS A 1 154 ? 31.484 -42.469 -33.656 1 93.69 154 CYS A CA 1
ATOM 1193 C C . CYS A 1 154 ? 31.656 -41.375 -32.656 1 93.69 154 CYS A C 1
ATOM 1195 O O . CYS A 1 154 ? 32 -41.625 -31.5 1 93.69 154 CYS A O 1
ATOM 1197 N N . ASN A 1 155 ? 31.516 -40.188 -33.062 1 95.31 155 ASN A N 1
ATOM 1198 C CA . ASN A 1 155 ? 31.484 -39.031 -32.188 1 95.31 155 ASN A CA 1
ATOM 1199 C C . ASN A 1 155 ? 30.391 -38.031 -32.625 1 95.31 155 ASN A C 1
ATOM 1201 O O . ASN A 1 155 ? 30.062 -37.938 -33.812 1 95.31 155 ASN A O 1
ATOM 1205 N N . MET A 1 156 ? 29.766 -37.375 -31.594 1 97.31 156 MET A N 1
ATOM 1206 C CA . MET A 1 156 ? 28.719 -36.406 -31.859 1 97.31 156 MET A CA 1
ATOM 1207 C C . MET A 1 156 ? 27.625 -37 -32.75 1 97.31 156 MET A C 1
ATOM 1209 O O . MET A 1 156 ? 27.156 -36.344 -33.688 1 97.31 156 MET A O 1
ATOM 1213 N N . HIS A 1 157 ? 27.375 -38.312 -32.562 1 97.88 157 HIS A N 1
ATOM 1214 C CA . HIS A 1 157 ? 26.281 -39.062 -33.156 1 97.88 157 HIS A CA 1
ATOM 1215 C C . HIS A 1 157 ? 25.047 -39.094 -32.281 1 97.88 157 HIS A C 1
ATOM 1217 O O . HIS A 1 157 ? 25.062 -38.531 -31.172 1 97.88 157 HIS A O 1
ATOM 1223 N N . SER A 1 158 ? 23.938 -39.625 -32.781 1 98 158 SER A N 1
ATOM 1224 C CA . SER A 1 158 ? 22.766 -39.844 -31.953 1 98 158 SER A CA 1
ATOM 1225 C C . SER A 1 158 ? 22.406 -41.312 -31.891 1 98 158 SER A C 1
ATOM 1227 O O . SER A 1 158 ? 22.734 -42.094 -32.781 1 98 158 SER A O 1
ATOM 1229 N N . ALA A 1 159 ? 21.844 -41.719 -30.828 1 98.25 159 ALA A N 1
ATOM 1230 C CA . ALA A 1 159 ? 21.391 -43.094 -30.594 1 98.25 159 ALA A CA 1
ATOM 1231 C C . ALA A 1 159 ? 20.047 -43.125 -29.875 1 98.25 159 ALA A C 1
ATOM 1233 O O . ALA A 1 159 ? 19.859 -42.438 -28.859 1 98.25 159 ALA A O 1
ATOM 1234 N N . ASP A 1 160 ? 19.125 -43.844 -30.391 1 97.62 160 ASP A N 1
ATOM 1235 C CA . ASP A 1 160 ? 17.766 -43.906 -29.859 1 97.62 160 ASP A CA 1
ATOM 1236 C C . ASP A 1 160 ? 17.25 -45.312 -29.766 1 97.62 160 ASP A C 1
ATOM 1238 O O . ASP A 1 160 ? 17.5 -46.125 -30.672 1 97.62 160 ASP A O 1
ATOM 1242 N N . TYR A 1 161 ? 16.578 -45.562 -28.719 1 96.69 161 TYR A N 1
ATOM 1243 C CA . TYR A 1 161 ? 16.031 -46.906 -28.516 1 96.69 161 TYR A CA 1
ATOM 1244 C C . TYR A 1 161 ? 14.664 -47.031 -29.188 1 96.69 161 TYR A C 1
ATOM 1246 O O . TYR A 1 161 ? 13.766 -46.219 -28.938 1 96.69 161 TYR A O 1
ATOM 1254 N N . VAL A 1 162 ? 14.516 -48 -29.984 1 95.31 162 VAL A N 1
ATOM 1255 C CA . VAL A 1 162 ? 13.25 -48.312 -30.625 1 95.31 162 VAL A CA 1
ATOM 1256 C C . VAL A 1 162 ? 12.594 -49.5 -29.922 1 95.31 162 VAL A C 1
ATOM 1258 O O . VAL A 1 162 ? 13.031 -50.656 -30.062 1 95.31 162 VAL A O 1
ATOM 1261 N N . THR A 1 163 ? 11.562 -49.281 -29.281 1 91.75 163 THR A N 1
ATOM 1262 C CA . THR A 1 163 ? 10.914 -50.25 -28.422 1 91.75 163 THR A CA 1
ATOM 1263 C C . THR A 1 163 ? 10.352 -51.406 -29.25 1 91.75 163 THR A C 1
ATOM 1265 O O . THR A 1 163 ? 10.445 -52.562 -28.844 1 91.75 163 THR A O 1
ATOM 1268 N N . ALA A 1 164 ? 9.797 -51.156 -30.391 1 90.38 164 ALA A N 1
ATOM 1269 C CA . ALA A 1 164 ? 9.117 -52.156 -31.219 1 90.38 164 ALA A CA 1
ATOM 1270 C C . ALA A 1 164 ? 10.07 -53.25 -31.625 1 90.38 164 ALA A C 1
ATOM 1272 O O . ALA A 1 164 ? 9.672 -54.438 -31.703 1 90.38 164 ALA A O 1
ATOM 1273 N N . THR A 1 165 ? 11.328 -52.938 -31.781 1 91.81 165 THR A N 1
ATOM 1274 C CA . THR A 1 165 ? 12.273 -53.938 -32.281 1 91.81 165 THR A CA 1
ATOM 1275 C C . THR A 1 165 ? 13.305 -54.25 -31.203 1 91.81 165 THR A C 1
ATOM 1277 O O . THR A 1 165 ? 14.133 -55.156 -31.391 1 91.81 165 THR A O 1
ATOM 1280 N N . HIS A 1 166 ? 13.273 -53.562 -30.078 1 94.06 166 HIS A N 1
ATOM 1281 C CA . HIS A 1 166 ? 14.242 -53.719 -29 1 94.06 166 HIS A CA 1
ATOM 1282 C C . HIS A 1 166 ? 15.664 -53.469 -29.484 1 94.06 166 HIS A C 1
ATOM 1284 O O . HIS A 1 166 ? 16.562 -54.25 -29.188 1 94.06 166 HIS A O 1
ATOM 1290 N N . GLU A 1 167 ? 15.812 -52.438 -30.281 1 96.62 167 GLU A N 1
ATOM 1291 C CA . GLU A 1 167 ? 17.109 -52.094 -30.859 1 96.62 167 GLU A CA 1
ATOM 1292 C C . GLU A 1 167 ? 17.484 -50.656 -30.547 1 96.62 167 GLU A C 1
ATOM 1294 O O . GLU A 1 167 ? 16.609 -49.781 -30.469 1 96.62 167 GLU A O 1
ATOM 1299 N N . VAL A 1 168 ? 18.75 -50.438 -30.391 1 97.38 168 VAL A N 1
ATOM 1300 C CA . VAL A 1 168 ? 19.281 -49.094 -30.344 1 97.38 168 VAL A CA 1
ATOM 1301 C C . VAL A 1 168 ? 19.766 -48.656 -31.734 1 97.38 168 VAL A C 1
ATOM 1303 O O . VAL A 1 168 ? 20.672 -49.281 -32.281 1 97.38 168 VAL A O 1
ATOM 1306 N N . TYR A 1 169 ? 19.109 -47.656 -32.281 1 98.06 169 TYR A N 1
ATOM 1307 C CA . TYR A 1 169 ? 19.516 -47.094 -33.594 1 98.06 169 TYR A CA 1
ATOM 1308 C C . TYR A 1 169 ? 20.594 -46.031 -33.406 1 98.06 169 TYR A C 1
ATOM 1310 O O . TYR A 1 169 ? 20.469 -45.125 -32.562 1 98.06 169 TYR A O 1
ATOM 1318 N N . VAL A 1 170 ? 21.609 -46.188 -34.156 1 98.19 170 VAL A N 1
ATOM 1319 C CA . VAL A 1 170 ? 22.719 -45.219 -34.094 1 98.19 170 VAL A CA 1
ATOM 1320 C C . VAL A 1 170 ? 22.875 -44.531 -35.438 1 98.19 170 VAL A C 1
ATOM 1322 O O . VAL A 1 170 ? 23.219 -45.188 -36.438 1 98.19 170 VAL A O 1
ATOM 1325 N N . PHE A 1 171 ? 22.5 -43.312 -35.5 1 98.25 171 PHE A N 1
ATOM 1326 C CA . PHE A 1 171 ? 22.828 -42.469 -36.656 1 98.25 171 PHE A CA 1
ATOM 1327 C C . PHE A 1 171 ? 24.188 -41.812 -36.469 1 98.25 171 PHE A C 1
ATOM 1329 O O . PHE A 1 171 ? 24.359 -40.938 -35.625 1 98.25 171 PHE A O 1
ATOM 1336 N N . ARG A 1 172 ? 25.062 -42.188 -37.25 1 95.44 172 ARG A N 1
ATOM 1337 C CA . ARG A 1 172 ? 26.453 -41.875 -36.906 1 95.44 172 ARG A CA 1
ATOM 1338 C C . ARG A 1 172 ? 26.734 -40.406 -37.156 1 95.44 172 ARG A C 1
ATOM 1340 O O . ARG A 1 172 ? 26 -39.719 -37.875 1 95.44 172 ARG A O 1
ATOM 1347 N N . GLY A 1 173 ? 27.656 -39.781 -36.688 1 93.31 173 GLY A N 1
ATOM 1348 C CA . GLY A 1 173 ? 28.156 -38.438 -36.781 1 93.31 173 GLY A CA 1
ATOM 1349 C C . GLY A 1 173 ? 29.516 -38.344 -37.469 1 93.31 173 GLY A C 1
ATOM 1350 O O . GLY A 1 173 ? 29.625 -38.688 -38.656 1 93.31 173 GLY A O 1
ATOM 1351 N N . GLY A 1 174 ? 30.438 -38 -36.562 1 93.88 174 GLY A N 1
ATOM 1352 C CA . GLY A 1 174 ? 31.797 -37.969 -37.062 1 93.88 174 GLY A CA 1
ATOM 1353 C C . GLY A 1 174 ? 32.656 -39.094 -36.562 1 93.88 174 GLY A C 1
ATOM 1354 O O . GLY A 1 174 ? 32.438 -39.594 -35.438 1 93.88 174 GLY A O 1
ATOM 1355 N N . ASN A 1 175 ? 33.594 -39.469 -37.344 1 93.38 175 ASN A N 1
ATOM 1356 C CA . ASN A 1 175 ? 34.5 -40.531 -36.875 1 93.38 175 ASN A CA 1
ATOM 1357 C C . ASN A 1 175 ? 35.906 -39.969 -36.562 1 93.38 175 ASN A C 1
ATOM 1359 O O . ASN A 1 175 ? 36.812 -40.719 -36.281 1 93.38 175 ASN A O 1
ATOM 1363 N N . GLY A 1 176 ? 36 -38.688 -36.562 1 90.81 176 GLY A N 1
ATOM 1364 C CA . GLY A 1 176 ? 37.281 -38 -36.344 1 90.81 176 GLY A CA 1
ATOM 1365 C C . GLY A 1 176 ? 37.938 -37.531 -37.625 1 90.81 176 GLY A C 1
ATOM 1366 O O . GLY A 1 176 ? 38.688 -36.531 -37.625 1 90.81 176 GLY A O 1
ATOM 1367 N N . ARG A 1 177 ? 37.656 -38.188 -38.719 1 91.62 177 ARG A N 1
ATOM 1368 C CA . ARG A 1 177 ? 38.25 -37.844 -40 1 91.62 177 ARG A CA 1
ATOM 1369 C C . ARG A 1 177 ? 37.188 -37.25 -40.969 1 91.62 177 ARG A C 1
ATOM 1371 O O . ARG A 1 177 ? 37.469 -36.312 -41.719 1 91.62 177 ARG A O 1
ATOM 1378 N N . GLU A 1 178 ? 36.062 -37.781 -40.906 1 93.06 178 GLU A N 1
ATOM 1379 C CA . GLU A 1 178 ? 35 -37.312 -41.781 1 93.06 178 GLU A CA 1
ATOM 1380 C C . GLU A 1 178 ? 33.625 -37.375 -41.062 1 93.06 178 GLU A C 1
ATOM 1382 O O . GLU A 1 178 ? 33.5 -38 -40 1 93.06 178 GLU A O 1
ATOM 1387 N N . TYR A 1 179 ? 32.719 -36.719 -41.688 1 95.62 179 TYR A N 1
ATOM 1388 C CA . TYR A 1 179 ? 31.328 -36.781 -41.219 1 95.62 179 TYR A CA 1
ATOM 1389 C C . TYR A 1 179 ? 30.562 -37.875 -41.938 1 95.62 179 TYR A C 1
ATOM 1391 O O . TYR A 1 179 ? 30.828 -38.156 -43.125 1 95.62 179 TYR A O 1
ATOM 1399 N N . LEU A 1 180 ? 29.641 -38.5 -41.25 1 96.19 180 LEU A N 1
ATOM 1400 C CA . LEU A 1 180 ? 28.984 -39.719 -41.75 1 96.19 180 LEU A CA 1
ATOM 1401 C C . LEU A 1 180 ? 27.469 -39.562 -41.719 1 96.19 180 LEU A C 1
ATOM 1403 O O . LEU A 1 180 ? 26.953 -38.562 -41.156 1 96.19 180 LEU A O 1
ATOM 1407 N N . ASN A 1 181 ? 26.656 -40.469 -42.344 1 96.44 181 ASN A N 1
ATOM 1408 C CA . ASN A 1 181 ? 25.203 -40.438 -42.344 1 96.44 181 ASN A CA 1
ATOM 1409 C C . ASN A 1 181 ? 24.609 -41.844 -42.375 1 96.44 181 ASN A C 1
ATOM 1411 O O . ASN A 1 181 ? 23.453 -42.031 -42.781 1 96.44 181 ASN A O 1
ATOM 1415 N N . ASP A 1 182 ? 25.422 -42.844 -42.062 1 96.5 182 ASP A N 1
ATOM 1416 C CA . ASP A 1 182 ? 24.906 -44.219 -42.062 1 96.5 182 ASP A CA 1
ATOM 1417 C C . ASP A 1 182 ? 24.172 -44.531 -40.75 1 96.5 182 ASP A C 1
ATOM 1419 O O . ASP A 1 182 ? 24.406 -43.875 -39.75 1 96.5 182 ASP A O 1
ATOM 1423 N N . LEU A 1 183 ? 23.312 -45.5 -40.906 1 97.94 183 LEU A N 1
ATOM 1424 C CA . LEU A 1 183 ? 22.469 -45.906 -39.781 1 97.94 183 LEU A CA 1
ATOM 1425 C C . LEU A 1 183 ? 22.766 -47.375 -39.375 1 97.94 183 LEU A C 1
ATOM 1427 O O . LEU A 1 183 ? 22.891 -48.219 -40.25 1 97.94 183 LEU A O 1
ATOM 1431 N N . HIS A 1 184 ? 22.984 -47.594 -38.125 1 98.12 184 HIS A N 1
ATOM 1432 C CA . HIS A 1 184 ? 23.203 -48.938 -37.562 1 98.12 184 HIS A CA 1
ATOM 1433 C C . HIS A 1 184 ? 22.234 -49.25 -36.438 1 98.12 184 HIS A C 1
ATOM 1435 O O . HIS A 1 184 ? 21.625 -48.312 -35.875 1 98.12 184 HIS A O 1
ATOM 1441 N N . ALA A 1 185 ? 22.016 -50.5 -36.156 1 98.12 185 ALA A N 1
ATOM 1442 C CA . ALA A 1 185 ? 21.125 -50.875 -35.062 1 98.12 185 ALA A CA 1
ATOM 1443 C C . ALA A 1 185 ? 21.734 -52 -34.219 1 98.12 185 ALA A C 1
ATOM 1445 O O . ALA A 1 185 ? 22.359 -52.938 -34.781 1 98.12 185 ALA A O 1
ATOM 1446 N N . LEU A 1 186 ? 21.594 -51.906 -32.969 1 97.75 186 LEU A N 1
ATOM 1447 C CA . LEU A 1 186 ? 22.047 -52.938 -32.031 1 97.75 186 LEU A CA 1
ATOM 1448 C C . LEU A 1 186 ? 20.859 -53.594 -31.359 1 97.75 186 LEU A C 1
ATOM 1450 O O . LEU A 1 186 ? 20.062 -52.938 -30.672 1 97.75 186 LEU A O 1
ATOM 1454 N N . ASN A 1 187 ? 20.719 -54.906 -31.562 1 96.69 187 ASN A N 1
ATOM 1455 C CA . ASN A 1 187 ? 19.734 -55.656 -30.781 1 96.69 187 ASN A CA 1
ATOM 1456 C C . ASN A 1 187 ? 20.156 -55.75 -29.312 1 96.69 187 ASN A C 1
ATOM 1458 O O . ASN A 1 187 ? 21.219 -56.281 -29 1 96.69 187 ASN A O 1
ATOM 1462 N N . THR A 1 188 ? 19.391 -55.312 -28.422 1 93.38 188 THR A N 1
ATOM 1463 C CA . THR A 1 188 ? 19.812 -55.156 -27.031 1 93.38 188 THR A CA 1
ATOM 1464 C C . THR A 1 188 ? 19.703 -56.469 -26.281 1 93.38 188 THR A C 1
ATOM 1466 O O . THR A 1 188 ? 20.219 -56.625 -25.172 1 93.38 188 THR A O 1
ATOM 1469 N N . ARG A 1 189 ? 19.094 -57.438 -26.844 1 90.94 189 ARG A N 1
ATOM 1470 C CA . ARG A 1 189 ? 19.031 -58.781 -26.219 1 90.94 189 ARG A CA 1
ATOM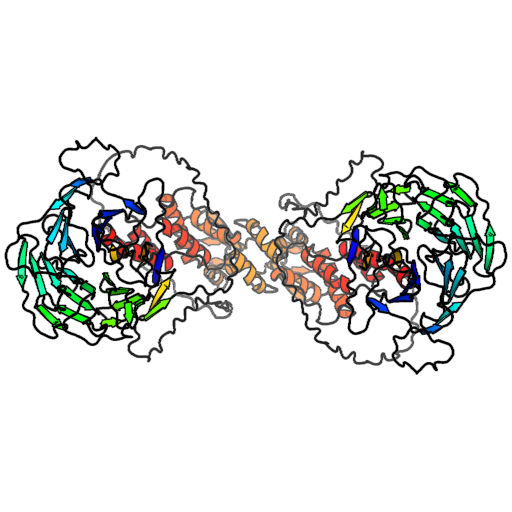 1471 C C . ARG A 1 189 ? 20.234 -59.625 -26.609 1 90.94 189 ARG A C 1
ATOM 1473 O O . ARG A 1 189 ? 20.828 -60.281 -25.75 1 90.94 189 ARG A O 1
ATOM 1480 N N . THR A 1 190 ? 20.594 -59.5 -27.859 1 93.5 190 THR A N 1
ATOM 1481 C CA . THR A 1 190 ? 21.625 -60.406 -28.375 1 93.5 190 THR A CA 1
ATOM 1482 C C . THR A 1 190 ? 22.938 -59.656 -28.562 1 93.5 190 THR A C 1
ATOM 1484 O O . THR A 1 190 ? 23.984 -60.25 -28.797 1 93.5 190 THR A O 1
ATOM 1487 N N . PHE A 1 191 ? 22.906 -58.375 -28.453 1 95.94 191 PHE A N 1
ATOM 1488 C CA . PHE A 1 191 ? 24.047 -57.5 -28.734 1 95.94 191 PHE A CA 1
ATOM 1489 C C . PHE A 1 191 ? 24.609 -57.75 -30.125 1 95.94 191 PHE A C 1
ATOM 1491 O O . PHE A 1 191 ? 25.828 -57.906 -30.281 1 95.94 191 PHE A O 1
ATOM 1498 N N . THR A 1 192 ? 23.719 -57.875 -31 1 97.56 192 THR A N 1
ATOM 1499 C CA . THR A 1 192 ? 24.094 -58.062 -32.406 1 97.56 192 THR A CA 1
ATOM 1500 C C . THR A 1 192 ? 23.891 -56.75 -33.188 1 97.56 192 THR A C 1
ATOM 1502 O O . THR A 1 192 ? 22.812 -56.188 -33.188 1 97.56 192 THR A O 1
ATOM 1505 N N . TRP A 1 193 ? 24.969 -56.344 -33.844 1 97.75 193 TRP A N 1
ATOM 1506 C CA . TRP A 1 193 ? 24.922 -55.125 -34.656 1 97.75 193 TRP A CA 1
ATOM 1507 C C . TRP A 1 193 ? 24.5 -55.469 -36.094 1 97.75 193 TRP A C 1
ATOM 1509 O O . TRP A 1 193 ? 24.828 -56.531 -36.594 1 97.75 193 TRP A O 1
ATOM 1519 N N . ARG A 1 194 ? 23.828 -54.5 -36.656 1 97.25 194 ARG A N 1
ATOM 1520 C CA . ARG A 1 194 ? 23.562 -54.562 -38.094 1 97.25 194 ARG A CA 1
ATOM 1521 C C . ARG A 1 194 ? 23.562 -53.188 -38.719 1 97.25 194 ARG A C 1
ATOM 1523 O O . ARG A 1 194 ? 23.203 -52.188 -38.031 1 97.25 194 ARG A O 1
ATOM 1530 N N . LYS A 1 195 ? 23.953 -53.125 -39.938 1 97 195 LYS A N 1
ATOM 1531 C CA . LYS A 1 195 ? 23.734 -51.906 -40.719 1 97 195 LYS A CA 1
ATOM 1532 C C . LYS A 1 195 ? 22.281 -51.812 -41.188 1 97 195 LYS A C 1
ATOM 1534 O O . LYS A 1 195 ? 21.719 -52.812 -41.688 1 97 195 LYS A O 1
ATOM 1539 N N . VAL A 1 196 ? 21.688 -50.688 -41.031 1 97.38 196 VAL A N 1
ATOM 1540 C CA . VAL A 1 196 ? 20.297 -50.5 -41.469 1 97.38 196 VAL A CA 1
ATOM 1541 C C . VAL A 1 196 ? 20.281 -49.906 -42.844 1 97.38 196 VAL A C 1
ATOM 1543 O O . VAL A 1 196 ? 20.703 -48.75 -43.031 1 97.38 196 VAL A O 1
ATOM 1546 N N . GLU A 1 197 ? 19.828 -50.688 -43.75 1 96.56 197 GLU A N 1
ATOM 1547 C CA . GLU A 1 197 ? 19.672 -50.125 -45.094 1 96.56 197 GLU A CA 1
ATOM 1548 C C . GLU A 1 197 ? 18.406 -49.281 -45.219 1 96.56 197 GLU A C 1
ATOM 1550 O O . GLU A 1 197 ? 17.312 -49.75 -44.938 1 96.56 197 GLU A O 1
ATOM 1555 N N . THR A 1 198 ? 18.641 -48 -45.5 1 97.06 198 THR A N 1
ATOM 1556 C CA . THR A 1 198 ? 17.5 -47.094 -45.531 1 97.06 198 THR A CA 1
ATOM 1557 C C . THR A 1 198 ? 17.281 -46.531 -46.938 1 97.06 198 THR A C 1
ATOM 1559 O O . THR A 1 198 ? 18.156 -46.656 -47.781 1 97.06 198 THR A O 1
ATOM 1562 N N . THR A 1 199 ? 16.031 -46.125 -47.156 1 97.56 199 THR A N 1
ATOM 1563 C CA . THR A 1 199 ? 15.656 -45.5 -48.406 1 97.56 199 THR A CA 1
ATOM 1564 C C . THR A 1 199 ? 15.023 -44.125 -48.125 1 97.56 199 THR A C 1
ATOM 1566 O O . THR A 1 199 ? 14.852 -43.719 -46.969 1 97.56 199 THR A O 1
ATOM 1569 N N . GLY A 1 200 ? 14.805 -43.375 -49.219 1 97.62 200 GLY A N 1
ATOM 1570 C CA . GLY A 1 200 ? 14.117 -42.094 -49.125 1 97.62 200 GLY A CA 1
ATOM 1571 C C . GLY A 1 200 ? 15.062 -40.906 -49 1 97.62 200 GLY A C 1
ATOM 1572 O O . GLY A 1 200 ? 16.141 -40.906 -49.625 1 97.62 200 GLY A O 1
ATOM 1573 N N . ALA A 1 201 ? 14.562 -39.875 -48.281 1 97.62 201 ALA A N 1
ATOM 1574 C CA . ALA A 1 201 ? 15.328 -38.625 -48.125 1 97.62 201 ALA A CA 1
ATOM 1575 C C . ALA A 1 201 ? 16.359 -38.75 -47.031 1 97.62 201 ALA A C 1
ATOM 1577 O O . ALA A 1 201 ? 16.219 -38.156 -45.969 1 97.62 201 ALA A O 1
ATOM 1578 N N . ILE A 1 202 ? 17.375 -39.406 -47.281 1 97.19 202 ILE A N 1
ATOM 1579 C CA . ILE A 1 202 ? 18.422 -39.719 -46.312 1 97.19 202 ILE A CA 1
ATOM 1580 C C . ILE A 1 202 ? 19.125 -38.406 -45.906 1 97.19 202 ILE A C 1
ATOM 1582 O O . ILE A 1 202 ? 19.516 -37.625 -46.75 1 97.19 202 ILE A O 1
ATOM 1586 N N . PRO A 1 203 ? 19.25 -38.156 -44.625 1 97.69 203 PRO A N 1
ATOM 1587 C CA . PRO A 1 203 ? 20 -36.969 -44.219 1 97.69 203 PRO A CA 1
ATOM 1588 C C . PRO A 1 203 ? 21.422 -36.906 -44.75 1 97.69 203 PRO A C 1
ATOM 1590 O O . PRO A 1 203 ? 22.062 -37.969 -44.906 1 97.69 203 PRO A O 1
ATOM 1593 N N . GLN A 1 204 ? 21.969 -35.719 -44.969 1 97.44 204 GLN A N 1
ATOM 1594 C CA . GLN A 1 204 ? 23.359 -35.594 -45.375 1 97.44 204 GLN A CA 1
ATOM 1595 C C . GLN A 1 204 ? 24.312 -35.906 -44.219 1 97.44 204 GLN A C 1
ATOM 1597 O O . GLN A 1 204 ? 23.875 -36 -43.062 1 97.44 204 GLN A O 1
ATOM 1602 N N . GLN A 1 205 ? 25.625 -36.062 -44.594 1 97.12 205 GLN A N 1
ATOM 1603 C CA . GLN A 1 205 ? 26.641 -36.25 -43.562 1 97.12 205 GLN A CA 1
ATOM 1604 C C . GLN A 1 205 ? 26.641 -35.094 -42.562 1 97.12 205 GLN A C 1
ATOM 1606 O O . GLN A 1 205 ? 26.609 -33.938 -42.969 1 97.12 205 GLN A O 1
ATOM 1611 N N . ARG A 1 206 ? 26.656 -35.406 -41.344 1 97.69 206 ARG A N 1
ATOM 1612 C CA . ARG A 1 206 ? 26.562 -34.375 -40.312 1 97.69 206 ARG A CA 1
ATOM 1613 C C . ARG A 1 206 ? 27.031 -34.906 -38.969 1 97.69 206 ARG A C 1
ATOM 1615 O O . ARG A 1 206 ? 27.109 -36.125 -38.75 1 97.69 206 ARG A O 1
ATOM 1622 N N . ALA A 1 207 ? 27.375 -34.062 -38.031 1 97 207 ALA A N 1
ATOM 1623 C CA . ALA A 1 207 ? 27.656 -34.344 -36.625 1 97 207 ALA A CA 1
ATOM 1624 C C . ALA A 1 207 ? 27 -33.312 -35.719 1 97 207 ALA A C 1
ATOM 1626 O O . ALA A 1 207 ? 26.531 -32.281 -36.188 1 97 207 ALA A O 1
ATOM 1627 N N . ASN A 1 208 ? 26.875 -33.656 -34.5 1 97.25 208 ASN A N 1
ATOM 1628 C CA . ASN A 1 208 ? 26.312 -32.781 -33.5 1 97.25 208 ASN A CA 1
ATOM 1629 C C . ASN A 1 208 ? 24.859 -32.438 -33.781 1 97.25 208 ASN A C 1
ATOM 1631 O O . ASN A 1 208 ? 24.375 -31.359 -33.469 1 97.25 208 ASN A O 1
ATOM 1635 N N . HIS A 1 209 ? 24.188 -33.312 -34.531 1 98.19 209 HIS A N 1
ATOM 1636 C CA . HIS A 1 209 ? 22.734 -33.281 -34.656 1 98.19 209 HIS A CA 1
ATOM 1637 C C . HIS A 1 209 ? 22.062 -33.875 -33.438 1 98.19 209 HIS A C 1
ATOM 1639 O O . HIS A 1 209 ? 22.734 -34.406 -32.562 1 98.19 209 HIS A O 1
ATOM 1645 N N . SER A 1 210 ? 20.781 -33.625 -33.312 1 98.12 210 SER A N 1
ATOM 1646 C CA . SER A 1 210 ? 20.016 -34.281 -32.25 1 98.12 210 SER A CA 1
ATOM 1647 C C . SER A 1 210 ? 18.891 -35.125 -32.844 1 98.12 210 SER A C 1
ATOM 1649 O O . SER A 1 210 ? 18.406 -34.875 -33.938 1 98.12 210 SER A O 1
ATOM 1651 N N . SER A 1 211 ? 18.516 -36.156 -32.125 1 98.5 211 SER A N 1
ATOM 1652 C CA . SER A 1 211 ? 17.438 -37.031 -32.562 1 98.5 211 SER A CA 1
ATOM 1653 C C . SER A 1 211 ? 16.516 -37.406 -31.391 1 98.5 211 SER A C 1
ATOM 1655 O O . SER A 1 211 ? 16.875 -37.219 -30.234 1 98.5 211 SER A O 1
ATOM 1657 N N . ALA A 1 212 ? 15.352 -37.781 -31.719 1 98 212 ALA A N 1
ATOM 1658 C CA . ALA A 1 212 ? 14.375 -38.25 -30.734 1 98 212 ALA A CA 1
ATOM 1659 C C . ALA A 1 212 ? 13.398 -39.25 -31.359 1 98 212 ALA A C 1
ATOM 1661 O O . ALA A 1 212 ? 13.055 -39.125 -32.531 1 98 212 ALA A O 1
ATOM 1662 N N . ILE A 1 213 ? 13.008 -40.188 -30.594 1 97.12 213 ILE A N 1
ATOM 1663 C CA . ILE A 1 213 ? 12.047 -41.188 -31.047 1 97.12 213 ILE A CA 1
ATOM 1664 C C . ILE A 1 213 ? 10.656 -40.844 -30.547 1 97.12 213 ILE A C 1
ATOM 1666 O O . ILE A 1 213 ? 10.469 -40.562 -29.344 1 97.12 213 ILE A O 1
ATOM 1670 N N . LEU A 1 214 ? 9.742 -40.781 -31.453 1 95.94 214 LEU A N 1
ATOM 1671 C CA . LEU A 1 214 ? 8.328 -40.719 -31.094 1 95.94 214 LEU A CA 1
ATOM 1672 C C . LEU A 1 214 ? 7.742 -42.125 -31.016 1 95.94 214 LEU A C 1
ATOM 1674 O O . LEU A 1 214 ? 7.414 -42.719 -32.031 1 95.94 214 LEU A O 1
ATOM 1678 N N . GLU A 1 215 ? 7.551 -42.562 -29.891 1 89.81 215 GLU A N 1
ATOM 1679 C CA . GLU A 1 215 ? 7.121 -43.938 -29.688 1 89.81 215 GLU A CA 1
ATOM 1680 C C . GLU A 1 215 ? 5.707 -44.156 -30.219 1 89.81 215 GLU A C 1
ATOM 1682 O O . GLU A 1 215 ? 5.395 -45.219 -30.734 1 89.81 215 GLU A O 1
ATOM 1687 N N . GLU A 1 216 ? 4.941 -43.188 -30.141 1 89.25 216 GLU A N 1
ATOM 1688 C CA . GLU A 1 216 ? 3.541 -43.312 -30.547 1 89.25 216 GLU A CA 1
ATOM 1689 C C . GLU A 1 216 ? 3.406 -43.625 -32.031 1 89.25 216 GLU A C 1
ATOM 1691 O O . GLU A 1 216 ? 2.486 -44.344 -32.438 1 89.25 216 GLU A O 1
ATOM 1696 N N . THR A 1 217 ? 4.344 -43.094 -32.781 1 92.5 217 THR A N 1
ATOM 1697 C CA . THR A 1 217 ? 4.238 -43.281 -34.219 1 92.5 217 THR A CA 1
ATOM 1698 C C . THR A 1 217 ? 5.355 -44.188 -34.75 1 92.5 217 THR A C 1
ATOM 1700 O O . THR A 1 217 ? 5.367 -44.562 -35.938 1 92.5 217 THR A O 1
ATOM 1703 N N . GLY A 1 218 ? 6.367 -44.531 -33.875 1 94.31 218 GLY A N 1
ATOM 1704 C CA . GLY A 1 218 ? 7.516 -45.312 -34.281 1 94.31 218 GLY A CA 1
ATOM 1705 C C . GLY A 1 218 ? 8.445 -44.594 -35.219 1 94.31 218 GLY A C 1
ATOM 1706 O O . GLY A 1 218 ? 8.992 -45.188 -36.156 1 94.31 218 GLY A O 1
ATOM 1707 N N . GLU A 1 219 ? 8.477 -43.344 -35.031 1 97.06 219 GLU A N 1
ATOM 1708 C CA . GLU A 1 219 ? 9.273 -42.5 -35.906 1 97.06 219 GLU A CA 1
ATOM 1709 C C . GLU A 1 219 ? 10.508 -41.969 -35.219 1 97.06 219 GLU A C 1
ATOM 1711 O O . GLU A 1 219 ? 10.445 -41.594 -34.031 1 97.06 219 GLU A O 1
ATOM 1716 N N . LEU A 1 220 ? 11.625 -42 -35.875 1 97.88 220 LEU A N 1
ATOM 1717 C CA . LEU A 1 220 ? 12.859 -41.375 -35.406 1 97.88 220 LEU A CA 1
ATOM 1718 C C . LEU A 1 220 ? 13.125 -40.062 -36.156 1 97.88 220 LEU A C 1
ATOM 1720 O O . LEU A 1 220 ? 13.156 -40.031 -37.375 1 97.88 220 LEU A O 1
ATOM 1724 N N . LEU A 1 221 ? 13.234 -38.969 -35.406 1 98.12 221 LEU A N 1
ATOM 1725 C CA . LEU A 1 221 ? 13.477 -37.656 -36 1 98.12 221 LEU A CA 1
ATOM 1726 C C . LEU A 1 221 ? 14.914 -37.219 -35.781 1 98.12 221 LEU A C 1
ATOM 1728 O O . LEU A 1 221 ? 15.469 -37.406 -34.688 1 98.12 221 LEU A O 1
ATOM 1732 N N . VAL A 1 222 ? 15.531 -36.656 -36.781 1 98.19 222 VAL A N 1
ATOM 1733 C CA . VAL A 1 222 ? 16.859 -36.094 -36.719 1 98.19 222 VAL A CA 1
ATOM 1734 C C . VAL A 1 222 ? 16.812 -34.625 -37.125 1 98.19 222 VAL A C 1
ATOM 1736 O O . VAL A 1 222 ? 16.219 -34.281 -38.156 1 98.19 222 VAL A O 1
ATOM 1739 N N . PHE A 1 223 ? 17.406 -33.781 -36.344 1 97.94 223 PHE A N 1
ATOM 1740 C CA . PHE A 1 223 ? 17.375 -32.375 -36.625 1 97.94 223 PHE A CA 1
ATOM 1741 C C . PHE A 1 223 ? 18.781 -31.766 -36.531 1 97.94 223 PHE A C 1
ATOM 1743 O O . PHE A 1 223 ? 19.516 -32.062 -35.594 1 97.94 223 PHE A O 1
ATOM 1750 N N . GLY A 1 224 ? 19.094 -30.859 -37.469 1 97.25 224 GLY A N 1
ATOM 1751 C CA . GLY A 1 224 ? 20.234 -29.969 -37.406 1 97.25 224 GLY A CA 1
ATOM 1752 C C . GLY A 1 224 ? 21.562 -30.688 -37.469 1 97.25 224 GLY A C 1
ATOM 1753 O O . GLY A 1 224 ? 21.672 -31.734 -38.125 1 97.25 224 GLY A O 1
ATOM 1754 N N . GLY A 1 225 ? 22.578 -30.016 -36.844 1 96.94 225 GLY A N 1
ATOM 1755 C CA . GLY A 1 225 ? 23.938 -30.516 -36.906 1 96.94 225 GLY A CA 1
ATOM 1756 C C . GLY A 1 225 ? 24.844 -29.656 -37.781 1 96.94 225 GLY A C 1
ATOM 1757 O O . GLY A 1 225 ? 24.5 -28.547 -38.156 1 96.94 225 GLY A O 1
ATOM 1758 N N . TRP A 1 226 ? 26 -30.203 -37.844 1 96.06 226 TRP A N 1
ATOM 1759 C CA . TRP A 1 226 ? 27.062 -29.547 -38.625 1 96.06 226 TRP A CA 1
ATOM 1760 C C . TRP A 1 226 ? 27.609 -30.469 -39.688 1 96.06 226 TRP A C 1
ATOM 1762 O O . TRP A 1 226 ? 27.938 -31.625 -39.438 1 96.06 226 TRP A O 1
ATOM 1772 N N . ASN A 1 227 ? 27.719 -29.969 -40.875 1 95.06 227 ASN A N 1
ATOM 1773 C CA . ASN A 1 227 ? 28.172 -30.828 -41.969 1 95.06 227 ASN A CA 1
ATOM 1774 C C . ASN A 1 227 ? 29.609 -30.516 -42.344 1 95.06 227 ASN A C 1
ATOM 1776 O O . ASN A 1 227 ? 30.094 -30.984 -43.406 1 95.06 227 ASN A O 1
ATOM 1780 N N . GLY A 1 228 ? 30.312 -29.719 -41.562 1 91.12 228 GLY A N 1
ATOM 1781 C CA . GLY A 1 228 ? 31.688 -29.344 -41.844 1 91.12 228 GLY A CA 1
ATOM 1782 C C . GLY A 1 228 ? 31.828 -27.953 -42.406 1 91.12 228 GLY A C 1
ATOM 1783 O O . GLY A 1 228 ? 32.875 -27.312 -42.312 1 91.12 228 GLY A O 1
ATOM 1784 N N . SER A 1 229 ? 30.766 -27.531 -43.031 1 92.25 229 SER A N 1
ATOM 1785 C CA . SER A 1 229 ? 30.797 -26.219 -43.656 1 92.25 229 SER A CA 1
ATOM 1786 C C . SER A 1 229 ? 29.75 -25.281 -43.031 1 92.25 229 SER A C 1
ATOM 1788 O O . SER A 1 229 ? 30.016 -24.109 -42.812 1 92.25 229 SER A O 1
ATOM 1790 N N . GLU A 1 230 ? 28.641 -25.797 -42.75 1 93.56 230 GLU A N 1
ATOM 1791 C CA . GLU A 1 230 ? 27.578 -24.969 -42.219 1 93.56 230 GLU A CA 1
ATOM 1792 C C . GLU A 1 230 ? 26.719 -25.75 -41.219 1 93.56 230 GLU A C 1
ATOM 1794 O O . GLU A 1 230 ? 26.688 -26.984 -41.25 1 93.56 230 GLU A O 1
ATOM 1799 N N . ARG A 1 231 ? 26 -25 -40.344 1 95.62 231 ARG A N 1
ATOM 1800 C CA . ARG A 1 231 ? 25 -25.578 -39.469 1 95.62 231 ARG A CA 1
ATOM 1801 C C . ARG A 1 231 ? 23.703 -25.859 -40.219 1 95.62 231 ARG A C 1
ATOM 1803 O O . ARG A 1 231 ? 23.344 -25.125 -41.156 1 95.62 231 ARG A O 1
ATOM 1810 N N . LEU A 1 232 ? 23.031 -26.859 -39.844 1 96.12 232 LEU A N 1
ATOM 1811 C CA . LEU A 1 232 ? 21.828 -27.297 -40.531 1 96.12 232 LEU A CA 1
ATOM 1812 C C . LEU A 1 232 ? 20.594 -27.094 -39.688 1 96.12 232 LEU A C 1
ATOM 1814 O O . LEU A 1 232 ? 20.703 -26.938 -38.469 1 96.12 232 LEU A O 1
ATOM 1818 N N . ASN A 1 233 ? 19.422 -27 -40.281 1 96.12 233 ASN A N 1
ATOM 1819 C CA . ASN A 1 233 ? 18.188 -26.891 -39.531 1 96.12 233 ASN A CA 1
ATOM 1820 C C . ASN A 1 233 ? 17.062 -27.719 -40.156 1 96.12 233 ASN A C 1
ATOM 1822 O O . ASN A 1 233 ? 15.891 -27.438 -39.938 1 96.12 233 ASN A O 1
ATOM 1826 N N . ASP A 1 234 ? 17.453 -28.672 -41 1 95.88 234 ASP A N 1
ATOM 1827 C CA . ASP A 1 234 ? 16.469 -29.562 -41.594 1 95.88 234 ASP A CA 1
ATOM 1828 C C . ASP A 1 234 ? 16.047 -30.656 -40.594 1 95.88 234 ASP A C 1
ATOM 1830 O O . ASP A 1 234 ? 16.766 -30.922 -39.625 1 95.88 234 ASP A O 1
ATOM 1834 N N . ILE A 1 235 ? 14.883 -31.172 -40.844 1 96.88 235 ILE A N 1
ATOM 1835 C CA . ILE A 1 235 ? 14.375 -32.281 -40.062 1 96.88 235 ILE A CA 1
ATOM 1836 C C . ILE A 1 235 ? 14.078 -33.469 -40.969 1 96.88 235 ILE A C 1
ATOM 1838 O O . ILE A 1 235 ? 13.453 -33.312 -42 1 96.88 235 ILE A O 1
ATOM 1842 N N . HIS A 1 236 ? 14.609 -34.625 -40.656 1 98.19 236 HIS A N 1
ATOM 1843 C CA . HIS A 1 236 ? 14.32 -35.875 -41.344 1 98.19 236 HIS A CA 1
ATOM 1844 C C . HIS A 1 236 ? 13.617 -36.844 -40.406 1 98.19 236 HIS A C 1
ATOM 1846 O O . HIS A 1 236 ? 13.914 -36.906 -39.219 1 98.19 236 HIS A O 1
ATOM 1852 N N . ILE A 1 237 ? 12.734 -37.562 -40.969 1 98.25 237 ILE A N 1
ATOM 1853 C CA . ILE A 1 237 ? 11.945 -38.5 -40.188 1 98.25 237 ILE A CA 1
ATOM 1854 C C . ILE A 1 237 ? 12.109 -39.906 -40.75 1 98.25 237 ILE A C 1
ATOM 1856 O O . ILE A 1 237 ? 11.859 -40.125 -41.938 1 98.25 237 ILE A O 1
ATOM 1860 N N . LEU A 1 238 ? 12.555 -40.781 -39.938 1 98.44 238 LEU A N 1
ATOM 1861 C CA . LEU A 1 238 ? 12.672 -42.188 -40.312 1 98.44 238 LEU A CA 1
ATOM 1862 C C . LEU A 1 238 ? 11.484 -43 -39.781 1 98.44 238 LEU A C 1
ATOM 1864 O O . LEU A 1 238 ? 11.219 -43 -38.562 1 98.44 238 LEU A O 1
ATOM 1868 N N . ASN A 1 239 ? 10.797 -43.594 -40.625 1 97.81 239 ASN A N 1
ATOM 1869 C CA . ASN A 1 239 ? 9.867 -44.656 -40.188 1 97.81 239 ASN A CA 1
ATOM 1870 C C . ASN A 1 239 ? 10.602 -45.938 -39.844 1 97.81 239 ASN A C 1
ATOM 1872 O O . ASN A 1 239 ? 11.148 -46.594 -40.75 1 97.81 239 ASN A O 1
ATOM 1876 N N . THR A 1 240 ? 10.617 -46.312 -38.625 1 96.5 240 THR A N 1
ATOM 1877 C CA . THR A 1 240 ? 11.477 -47.406 -38.188 1 96.5 240 THR A CA 1
ATOM 1878 C C . THR A 1 240 ? 10.922 -48.75 -38.656 1 96.5 240 THR A C 1
ATOM 1880 O O . THR A 1 240 ? 11.641 -49.75 -38.656 1 96.5 240 THR A O 1
ATOM 1883 N N . ALA A 1 241 ? 9.672 -48.812 -39 1 95.88 241 ALA A N 1
ATOM 1884 C CA . ALA A 1 241 ? 9.086 -50.062 -39.5 1 95.88 241 ALA A CA 1
ATOM 1885 C C . ALA A 1 241 ? 9.5 -50.312 -40.938 1 95.88 241 ALA A C 1
ATOM 1887 O O . ALA A 1 241 ? 9.82 -51.438 -41.312 1 95.88 241 ALA A O 1
ATOM 1888 N N . THR A 1 242 ? 9.602 -49.219 -41.688 1 96.69 242 THR A N 1
ATOM 1889 C CA . THR A 1 242 ? 9.875 -49.375 -43.125 1 96.69 242 THR A CA 1
ATOM 1890 C C . THR A 1 242 ? 11.312 -48.969 -43.438 1 96.69 242 THR A C 1
ATOM 1892 O O . THR A 1 242 ? 11.797 -49.188 -44.562 1 96.69 242 THR A O 1
ATOM 1895 N N . SER A 1 243 ? 12.016 -48.375 -42.531 1 97.19 243 SER A N 1
ATOM 1896 C CA . SER A 1 243 ? 13.367 -47.875 -42.719 1 97.19 243 SER A CA 1
ATOM 1897 C C . SER A 1 243 ? 13.43 -46.875 -43.875 1 97.19 243 SER A C 1
ATOM 1899 O O . SER A 1 243 ? 14.336 -46.938 -44.719 1 97.19 243 SER A O 1
ATOM 1901 N N . THR A 1 244 ? 12.469 -46.031 -43.906 1 98.12 244 THR A N 1
ATOM 1902 C CA . THR A 1 244 ? 12.391 -45.031 -44.938 1 98.12 244 THR A CA 1
ATOM 1903 C C . THR A 1 244 ? 12.461 -43.625 -44.344 1 98.12 244 THR A C 1
ATOM 1905 O O . THR A 1 244 ? 11.695 -43.281 -43.438 1 98.12 244 THR A O 1
ATOM 1908 N N . TRP A 1 245 ? 13.422 -42.812 -44.875 1 98.25 245 TRP A N 1
ATOM 1909 C CA . TRP A 1 245 ? 13.57 -41.438 -44.438 1 98.25 245 TRP A CA 1
ATOM 1910 C C . TRP A 1 245 ? 12.656 -40.5 -45.25 1 98.25 245 TRP A C 1
ATOM 1912 O O . TRP A 1 245 ? 12.5 -40.688 -46.438 1 98.25 245 TRP A O 1
ATOM 1922 N N . THR A 1 246 ? 12.062 -39.531 -44.562 1 97.81 246 THR A N 1
ATOM 1923 C CA . THR A 1 246 ? 11.359 -38.438 -45.219 1 97.81 246 THR A CA 1
ATOM 1924 C C . THR A 1 246 ? 11.867 -37.094 -44.719 1 97.81 246 THR A C 1
ATOM 1926 O O . THR A 1 246 ? 12.469 -37.031 -43.656 1 97.81 246 THR A O 1
ATOM 1929 N N . CYS A 1 247 ? 11.742 -36.062 -45.5 1 96.69 247 CYS A N 1
ATOM 1930 C CA . CYS A 1 247 ? 12.031 -34.688 -45.156 1 96.69 247 CYS A CA 1
ATOM 1931 C C . CYS A 1 247 ? 10.844 -33.781 -45.469 1 96.69 247 CYS A C 1
ATOM 1933 O O . CYS A 1 247 ? 10.875 -33.031 -46.438 1 96.69 247 CYS A O 1
ATOM 1935 N N . PRO A 1 248 ? 9.891 -33.875 -44.594 1 94.06 248 PRO A N 1
ATOM 1936 C CA . PRO A 1 248 ? 8.656 -33.125 -44.906 1 94.06 248 PRO A CA 1
ATOM 1937 C C . PRO A 1 248 ? 8.781 -31.641 -44.688 1 94.06 248 PRO A C 1
ATOM 1939 O O . PRO A 1 248 ? 9.68 -31.188 -43.969 1 94.06 248 PRO A O 1
ATOM 1942 N N . HIS A 1 249 ? 7.844 -30.984 -45.375 1 92.94 249 HIS A N 1
ATOM 1943 C CA . HIS A 1 249 ? 7.68 -29.562 -45.031 1 92.94 249 HIS A CA 1
ATOM 1944 C C . HIS A 1 249 ? 6.973 -29.391 -43.688 1 92.94 249 HIS A C 1
ATOM 1946 O O . HIS A 1 249 ? 5.898 -29.953 -43.469 1 92.94 249 HIS A O 1
ATOM 1952 N N . ILE A 1 250 ? 7.578 -28.688 -42.781 1 93.94 250 ILE A N 1
ATOM 1953 C CA . ILE A 1 250 ? 7.016 -28.422 -41.438 1 93.94 250 ILE A CA 1
ATOM 1954 C C . ILE A 1 250 ? 6.504 -26.984 -41.375 1 93.94 250 ILE A C 1
ATOM 1956 O O . ILE A 1 250 ? 7.238 -26.047 -41.688 1 93.94 250 ILE A O 1
ATOM 1960 N N . ALA A 1 251 ? 5.219 -26.844 -41.031 1 93.88 251 ALA A N 1
ATOM 1961 C CA . ALA A 1 251 ? 4.617 -25.516 -40.906 1 93.88 251 ALA A CA 1
ATOM 1962 C C . ALA A 1 251 ? 5.219 -24.734 -39.75 1 93.88 251 ALA A C 1
ATOM 1964 O O . ALA A 1 251 ? 5.934 -25.312 -38.938 1 93.88 251 ALA A O 1
ATOM 1965 N N . GLY A 1 252 ? 5.016 -23.406 -39.719 1 92.38 252 GLY A N 1
ATOM 1966 C CA . GLY A 1 252 ? 5.523 -22.531 -38.656 1 92.38 252 GLY A CA 1
ATOM 1967 C C . GLY A 1 252 ? 6.883 -21.938 -38.969 1 92.38 252 GLY A C 1
ATOM 1968 O O . GLY A 1 252 ? 7.348 -22.016 -40.125 1 92.38 252 GLY A O 1
ATOM 1969 N N . VAL A 1 253 ? 7.422 -21.297 -38 1 92.19 253 VAL A N 1
ATOM 1970 C CA . VAL A 1 253 ? 8.711 -20.641 -38.188 1 92.19 253 VAL A CA 1
ATOM 1971 C C . VAL A 1 253 ? 9.844 -21.656 -37.969 1 92.19 253 VAL A C 1
ATOM 1973 O O . VAL A 1 253 ? 9.961 -22.203 -36.875 1 92.19 253 VAL A O 1
ATOM 1976 N N . LEU A 1 254 ? 10.609 -21.859 -38.938 1 93.69 254 LEU A N 1
ATOM 1977 C CA . LEU A 1 254 ? 11.719 -22.812 -38.875 1 93.69 254 LEU A CA 1
ATOM 1978 C C . LEU A 1 254 ? 12.797 -22.328 -37.906 1 93.69 254 LEU A C 1
ATOM 1980 O O . LEU A 1 254 ? 13.234 -21.172 -38 1 93.69 254 LEU A O 1
ATOM 1984 N N . PRO A 1 255 ? 13.203 -23.188 -36.969 1 94.88 255 PRO A N 1
ATOM 1985 C CA . PRO A 1 255 ? 14.305 -22.781 -36.094 1 94.88 255 PRO A CA 1
ATOM 1986 C C . PRO A 1 255 ? 15.586 -22.484 -36.875 1 94.88 255 PRO A C 1
ATOM 1988 O O . PRO A 1 255 ? 15.836 -23.062 -37.906 1 94.88 255 PRO A O 1
ATOM 1991 N N . HIS A 1 256 ? 16.422 -21.641 -36.312 1 95.31 256 HIS A N 1
ATOM 1992 C CA . HIS A 1 256 ? 17.703 -21.297 -36.938 1 95.31 256 HIS A CA 1
ATOM 1993 C C . HIS A 1 256 ? 18.625 -22.5 -36.969 1 95.31 256 HIS A C 1
ATOM 1995 O O . HIS A 1 256 ? 18.547 -23.391 -36.125 1 95.31 256 HIS A O 1
ATOM 2001 N N . PRO A 1 257 ? 19.516 -22.547 -38.031 1 96.12 257 PRO A N 1
ATOM 2002 C CA . PRO A 1 257 ? 20.5 -23.625 -38.062 1 96.12 257 PRO A CA 1
ATOM 2003 C C . PRO A 1 257 ? 21.359 -23.672 -36.781 1 96.12 257 PRO A C 1
ATOM 2005 O O . PRO A 1 257 ? 21.781 -22.625 -36.281 1 96.12 257 PRO A O 1
ATOM 2008 N N . ARG A 1 258 ? 21.578 -24.859 -36.344 1 96.94 258 ARG A N 1
ATOM 2009 C CA . ARG A 1 258 ? 22.266 -24.984 -35.062 1 96.94 258 ARG A CA 1
ATOM 2010 C C . ARG A 1 258 ? 22.812 -26.391 -34.875 1 96.94 258 ARG A C 1
ATOM 2012 O O . ARG A 1 258 ? 22.359 -27.328 -35.531 1 96.94 258 ARG A O 1
ATOM 2019 N N . ALA A 1 259 ? 23.797 -26.531 -34.031 1 97.12 259 ALA A N 1
ATOM 2020 C CA . ALA A 1 259 ? 24.391 -27.797 -33.594 1 97.12 259 ALA A CA 1
ATOM 2021 C C . ALA A 1 259 ? 24.547 -27.828 -32.094 1 97.12 259 ALA A C 1
ATOM 2023 O O . ALA A 1 259 ? 24.656 -26.797 -31.438 1 97.12 259 ALA A O 1
ATOM 2024 N N . GLY A 1 260 ? 24.5 -29.047 -31.578 1 97.06 260 GLY A N 1
ATOM 2025 C CA . GLY A 1 260 ? 24.672 -29.203 -30.141 1 97.06 260 GLY A CA 1
ATOM 2026 C C . GLY A 1 260 ? 23.438 -28.859 -29.344 1 97.06 260 GLY A C 1
ATOM 2027 O O . GLY A 1 260 ? 23.516 -28.562 -28.156 1 97.06 260 GLY A O 1
ATOM 2028 N N . MET A 1 261 ? 22.281 -28.797 -30.031 1 97.88 261 MET A N 1
ATOM 2029 C CA . MET A 1 261 ? 21 -28.594 -29.359 1 97.88 261 MET A CA 1
ATOM 2030 C C . MET A 1 261 ? 20.438 -29.938 -28.875 1 97.88 261 MET A C 1
ATOM 2032 O O . MET A 1 261 ? 21.031 -30.984 -29.125 1 97.88 261 MET A O 1
ATOM 2036 N N . THR A 1 262 ? 19.422 -29.828 -28.156 1 98.25 262 THR A N 1
ATOM 2037 C CA . THR A 1 262 ? 18.734 -31.047 -27.75 1 98.25 262 THR A CA 1
ATOM 2038 C C . THR A 1 262 ? 17.359 -31.141 -28.438 1 98.25 262 THR A C 1
ATOM 2040 O O . THR A 1 262 ? 16.75 -30.125 -28.766 1 98.25 262 THR A O 1
ATOM 2043 N N . LEU A 1 263 ? 16.922 -32.281 -28.688 1 98.5 263 LEU A N 1
ATOM 2044 C CA . LEU A 1 263 ? 15.594 -32.625 -29.172 1 98.5 263 LEU A CA 1
ATOM 2045 C C . LEU A 1 263 ? 14.984 -33.75 -28.312 1 98.5 263 LEU A C 1
ATOM 2047 O O . LEU A 1 263 ? 15.516 -34.844 -28.25 1 98.5 263 LEU A O 1
ATOM 2051 N N . THR A 1 264 ? 13.891 -33.438 -27.688 1 98 264 THR A N 1
ATOM 2052 C CA . THR A 1 264 ? 13.281 -34.344 -26.719 1 98 264 THR A CA 1
ATOM 2053 C C . THR A 1 264 ? 11.828 -34.625 -27.094 1 98 264 THR A C 1
ATOM 2055 O O . THR A 1 264 ? 11.062 -33.719 -27.375 1 98 264 THR A O 1
ATOM 2058 N N . ALA A 1 265 ? 11.508 -35.906 -27.188 1 97.5 265 ALA A N 1
ATOM 2059 C CA . ALA A 1 265 ? 10.133 -36.281 -27.453 1 97.5 265 ALA A CA 1
ATOM 2060 C C . ALA A 1 265 ? 9.328 -36.438 -26.172 1 97.5 265 ALA A C 1
ATOM 2062 O O . ALA A 1 265 ? 9.797 -37.062 -25.219 1 97.5 265 ALA A O 1
ATOM 2063 N N . LEU A 1 266 ? 8.227 -35.844 -26.172 1 95.62 266 LEU A N 1
ATOM 2064 C CA . LEU A 1 266 ? 7.34 -35.938 -25.016 1 95.62 266 LEU A CA 1
ATOM 2065 C C . LEU A 1 266 ? 5.883 -35.75 -25.438 1 95.62 266 LEU A C 1
ATOM 2067 O O . LEU A 1 266 ? 5.516 -34.719 -25.969 1 95.62 266 LEU A O 1
ATOM 2071 N N . ARG A 1 267 ? 5.082 -36.75 -25.281 1 91.94 267 ARG A N 1
ATOM 2072 C CA . ARG A 1 267 ? 3.635 -36.719 -25.469 1 91.94 267 ARG A CA 1
ATOM 2073 C C . ARG A 1 267 ? 3.27 -36.219 -26.859 1 91.94 267 ARG A C 1
ATOM 2075 O O . ARG A 1 267 ? 2.436 -35.312 -26.984 1 91.94 267 ARG A O 1
ATOM 2082 N N . GLY A 1 268 ? 3.926 -36.75 -27.797 1 93.75 268 GLY A N 1
ATOM 2083 C CA . GLY A 1 268 ? 3.568 -36.469 -29.188 1 93.75 268 GLY A CA 1
ATOM 2084 C C . GLY A 1 268 ? 4.207 -35.219 -29.734 1 93.75 268 GLY A C 1
ATOM 2085 O O . GLY A 1 268 ? 3.973 -34.844 -30.891 1 93.75 268 GLY A O 1
ATOM 2086 N N . ARG A 1 269 ? 5.023 -34.625 -28.906 1 96.12 269 ARG A N 1
ATOM 2087 C CA . ARG A 1 269 ? 5.688 -33.406 -29.328 1 96.12 269 ARG A CA 1
ATOM 2088 C C . ARG A 1 269 ? 7.199 -33.531 -29.188 1 96.12 269 ARG A C 1
ATOM 2090 O O . ARG A 1 269 ? 7.695 -34.438 -28.516 1 96.12 269 ARG A O 1
ATOM 2097 N N . LEU A 1 270 ? 7.863 -32.688 -29.969 1 97.75 270 LEU A N 1
ATOM 2098 C CA . LEU A 1 270 ? 9.312 -32.594 -29.875 1 97.75 270 LEU A CA 1
ATOM 2099 C C . LEU A 1 270 ? 9.742 -31.234 -29.359 1 97.75 270 LEU A C 1
ATOM 2101 O O . LEU A 1 270 ? 9.281 -30.203 -29.875 1 97.75 270 LEU A O 1
ATOM 2105 N N . TYR A 1 271 ? 10.531 -31.25 -28.375 1 98.19 271 TYR A N 1
ATOM 2106 C CA . TYR A 1 271 ? 11.031 -30.031 -27.75 1 98.19 271 TYR A CA 1
ATOM 2107 C C . TYR A 1 271 ? 12.492 -29.781 -28.125 1 98.19 271 TYR A C 1
ATOM 2109 O O . TYR A 1 271 ? 13.367 -30.594 -27.812 1 98.19 271 TYR A O 1
ATOM 2117 N N . LEU A 1 272 ? 12.727 -28.719 -28.875 1 98.19 272 LEU A N 1
ATOM 2118 C CA . LEU A 1 272 ? 14.055 -28.297 -29.312 1 98.19 272 LEU A CA 1
ATOM 2119 C C . LEU A 1 272 ? 14.578 -27.172 -28.438 1 98.19 272 LEU A C 1
ATOM 2121 O O . LEU A 1 272 ? 13.922 -26.125 -28.297 1 98.19 272 LEU A O 1
ATOM 2125 N N . PHE A 1 273 ? 15.758 -27.359 -27.859 1 98 273 PHE A N 1
ATOM 2126 C CA . PHE A 1 273 ? 16.266 -26.312 -26.984 1 98 273 PHE A CA 1
ATOM 2127 C C . PHE A 1 273 ? 17.75 -26.094 -27.203 1 98 273 PHE A C 1
ATOM 2129 O O . PHE A 1 273 ? 18.516 -27.062 -27.328 1 98 273 PHE A O 1
ATOM 2136 N N . GLY A 1 274 ? 18.188 -24.828 -27.25 1 97.12 274 GLY A N 1
ATOM 2137 C CA . GLY A 1 274 ? 19.594 -24.422 -27.266 1 97.12 274 GLY A CA 1
ATOM 2138 C C . GLY A 1 274 ? 20.281 -24.719 -28.578 1 97.12 274 GLY A C 1
ATOM 2139 O O . GLY A 1 274 ? 19.656 -24.641 -29.641 1 97.12 274 GLY A O 1
ATOM 2140 N N . GLY A 1 275 ? 21.656 -24.938 -28.469 1 97.12 275 GLY A N 1
ATOM 2141 C CA . GLY A 1 275 ? 22.484 -25.156 -29.656 1 97.12 275 GLY A CA 1
ATOM 2142 C C . GLY A 1 275 ? 23.312 -23.938 -30.016 1 97.12 275 GLY A C 1
ATOM 2143 O O . GLY A 1 275 ? 23.109 -22.844 -29.469 1 97.12 275 GLY A O 1
ATOM 2144 N N . SER A 1 276 ? 24.203 -24.25 -30.797 1 95.5 276 SER A N 1
ATOM 2145 C CA . SER A 1 276 ? 25.094 -23.188 -31.266 1 95.5 276 SER A CA 1
ATOM 2146 C C . SER A 1 276 ? 24.922 -22.938 -32.75 1 95.5 276 SER A C 1
ATOM 2148 O O . SER A 1 276 ? 24.844 -23.891 -33.531 1 95.5 276 SER A O 1
ATOM 2150 N N . GLY A 1 277 ? 24.766 -21.672 -33.062 1 91.44 277 GLY A N 1
ATOM 2151 C CA . GLY A 1 277 ? 24.625 -21.266 -34.469 1 91.44 277 GLY A CA 1
ATOM 2152 C C . GLY A 1 277 ? 25.938 -20.875 -35.094 1 91.44 277 GLY A C 1
ATOM 2153 O O . GLY A 1 277 ? 27 -21.375 -34.719 1 91.44 277 GLY A O 1
ATOM 2154 N N . THR A 1 278 ? 25.656 -19.922 -36.125 1 79.81 278 THR A N 1
ATOM 2155 C CA . THR A 1 278 ? 26.828 -19.406 -36.844 1 79.81 278 THR A CA 1
ATOM 2156 C C . THR A 1 278 ? 27.625 -18.484 -35.906 1 79.81 278 THR A C 1
ATOM 2158 O O . THR A 1 278 ? 27.062 -17.797 -35.062 1 79.81 278 THR A O 1
ATOM 2161 N N . SER A 1 279 ? 29.016 -18.5 -35.969 1 71.81 279 SER A N 1
ATOM 2162 C CA . SER A 1 279 ? 29.953 -17.672 -35.219 1 71.81 279 SER A CA 1
ATOM 2163 C C . SER A 1 279 ? 29.922 -18.016 -33.75 1 71.81 279 SER A C 1
ATOM 2165 O O . SER A 1 279 ? 30.109 -17.141 -32.906 1 71.81 279 SER A O 1
ATOM 2167 N N . SER A 1 280 ? 29.438 -19.094 -33.375 1 66.69 280 SER A N 1
ATOM 2168 C CA . SER A 1 280 ? 29.5 -19.688 -32.031 1 66.69 280 SER A CA 1
ATOM 2169 C C . SER A 1 280 ? 28.516 -19 -31.078 1 66.69 280 SER A C 1
ATOM 2171 O O . SER A 1 280 ? 28.75 -18.938 -29.875 1 66.69 280 SER A O 1
ATOM 2173 N N . LYS A 1 281 ? 27.484 -18.312 -31.672 1 86.44 281 LYS A N 1
ATOM 2174 C CA . LYS A 1 281 ? 26.453 -17.734 -30.797 1 86.44 281 LYS A CA 1
ATOM 2175 C C . LYS A 1 281 ? 25.453 -18.812 -30.359 1 86.44 281 LYS A C 1
ATOM 2177 O O . LYS A 1 281 ? 24.844 -19.469 -31.219 1 86.44 281 LYS A O 1
ATOM 2182 N N . CYS A 1 282 ? 25.328 -19.094 -29.078 1 93.31 282 CYS A N 1
ATOM 2183 C CA . CYS A 1 282 ? 24.422 -20.094 -28.531 1 93.31 282 CYS A CA 1
ATOM 2184 C C . CYS A 1 282 ? 23 -19.562 -28.469 1 93.31 282 CYS A C 1
ATOM 2186 O O . CYS A 1 282 ? 22.797 -18.359 -28.344 1 93.31 282 CYS A O 1
ATOM 2188 N N . PHE A 1 283 ? 22.094 -20.469 -28.688 1 95.31 283 PHE A N 1
ATOM 2189 C CA . PHE A 1 283 ? 20.672 -20.141 -28.562 1 95.31 283 PHE A CA 1
ATOM 2190 C C . PHE A 1 283 ? 20.156 -20.516 -27.172 1 95.31 283 PHE A C 1
ATOM 2192 O O . PHE A 1 283 ? 20.719 -21.391 -26.5 1 95.31 283 PHE A O 1
ATOM 2199 N N . GLN A 1 284 ? 19.125 -19.844 -26.703 1 94.38 284 GLN A N 1
ATOM 2200 C CA . GLN A 1 284 ? 18.422 -20.203 -25.469 1 94.38 284 GLN A CA 1
ATOM 2201 C C . GLN A 1 284 ? 16.922 -20.359 -25.703 1 94.38 284 GLN A C 1
ATOM 2203 O O . GLN A 1 284 ? 16.141 -20.391 -24.75 1 94.38 284 GLN A O 1
ATOM 2208 N N . ASP A 1 285 ? 16.531 -20.422 -26.906 1 93.56 285 ASP A N 1
ATOM 2209 C CA . ASP A 1 285 ? 15.102 -20.469 -27.234 1 93.56 285 ASP A CA 1
ATOM 2210 C C . ASP A 1 285 ? 14.562 -21.906 -27.141 1 93.56 285 ASP A C 1
ATOM 2212 O O . ASP A 1 285 ? 15.289 -22.859 -27.391 1 93.56 285 ASP A O 1
ATOM 2216 N N . LEU A 1 286 ? 13.359 -22 -26.75 1 96.44 286 LEU A N 1
ATOM 2217 C CA . LEU A 1 286 ? 12.578 -23.234 -26.781 1 96.44 286 LEU A CA 1
ATOM 2218 C C . LEU A 1 286 ? 11.656 -23.266 -28 1 96.44 286 LEU A C 1
ATOM 2220 O O . LEU A 1 286 ? 10.867 -22.344 -28.203 1 96.44 286 LEU A O 1
ATOM 2224 N N . GLN A 1 287 ? 11.867 -24.297 -28.844 1 96.81 287 GLN A N 1
ATOM 2225 C CA . GLN A 1 287 ? 10.969 -24.531 -29.969 1 96.81 287 GLN A CA 1
ATOM 2226 C C . GLN A 1 287 ? 10.227 -25.859 -29.797 1 96.81 287 GLN A C 1
ATOM 2228 O O . GLN A 1 287 ? 10.789 -26.828 -29.297 1 96.81 287 GLN A O 1
ATOM 2233 N N . ILE A 1 288 ? 8.984 -25.828 -30.188 1 97.44 288 ILE A N 1
ATOM 2234 C CA . ILE A 1 288 ? 8.164 -27.016 -30.016 1 97.44 288 ILE A CA 1
ATOM 2235 C C . ILE A 1 288 ? 7.551 -27.422 -31.359 1 97.44 288 ILE A C 1
ATOM 2237 O O . ILE A 1 288 ? 6.879 -26.625 -32 1 97.44 288 ILE A O 1
ATOM 2241 N N . LEU A 1 289 ? 7.812 -28.656 -31.75 1 97.12 289 LEU A N 1
ATOM 2242 C CA . LEU A 1 289 ? 7.184 -29.219 -32.938 1 97.12 289 LEU A CA 1
ATOM 2243 C C . LEU A 1 289 ? 6.059 -30.172 -32.562 1 97.12 289 LEU A C 1
ATOM 2245 O O . LEU A 1 289 ? 6.277 -31.141 -31.828 1 97.12 289 LEU A O 1
ATOM 2249 N N . ASP A 1 290 ? 4.887 -29.906 -33.031 1 95.81 290 ASP A N 1
ATOM 2250 C CA . ASP A 1 290 ? 3.754 -30.812 -32.844 1 95.81 290 ASP A CA 1
ATOM 2251 C C . ASP A 1 290 ? 3.627 -31.766 -34.031 1 95.81 290 ASP A C 1
ATOM 2253 O O . ASP A 1 290 ? 3.371 -31.344 -35.156 1 95.81 290 ASP A O 1
ATOM 2257 N N . ARG A 1 291 ? 3.824 -33 -33.75 1 94.62 291 ARG A N 1
ATOM 2258 C CA . ARG A 1 291 ? 3.881 -34 -34.844 1 94.62 291 ARG A CA 1
ATOM 2259 C C . ARG A 1 291 ? 2.521 -34.125 -35.5 1 94.62 291 ARG A C 1
ATOM 2261 O O . ARG A 1 291 ? 2.443 -34.375 -36.719 1 94.62 291 ARG A O 1
ATOM 2268 N N . ALA A 1 292 ? 1.47 -34.125 -34.688 1 92.31 292 ALA A N 1
ATOM 2269 C CA . ALA A 1 292 ? 0.13 -34.25 -35.25 1 92.31 292 ALA A CA 1
ATOM 2270 C C . ALA A 1 292 ? -0.188 -33.094 -36.188 1 92.31 292 ALA A C 1
ATOM 2272 O O . ALA A 1 292 ? -0.7 -33.312 -37.281 1 92.31 292 ALA A O 1
ATOM 2273 N N . GLU A 1 293 ? 0.227 -31.922 -35.812 1 91.19 293 GLU A N 1
ATOM 2274 C CA . GLU A 1 293 ? 0.007 -30.734 -36.625 1 91.19 293 GLU A CA 1
ATOM 2275 C C . GLU A 1 293 ? 1.119 -30.547 -37.656 1 91.19 293 GLU A C 1
ATOM 2277 O O . GLU A 1 293 ? 0.972 -29.781 -38.625 1 91.19 293 GLU A O 1
ATOM 2282 N N . LEU A 1 294 ? 2.131 -31.219 -37.438 1 93.12 294 LEU A N 1
ATOM 2283 C CA . LEU A 1 294 ? 3.348 -31.109 -38.219 1 93.12 294 LEU A CA 1
ATOM 2284 C C . LEU A 1 294 ? 3.758 -29.656 -38.406 1 93.12 294 LEU A C 1
ATOM 2286 O O . LEU A 1 294 ? 3.947 -29.188 -39.531 1 93.12 294 LEU A O 1
ATOM 2290 N N . ALA A 1 295 ? 3.885 -29 -37.312 1 95.81 295 ALA A N 1
ATOM 2291 C CA . ALA A 1 295 ? 4.215 -27.578 -37.281 1 95.81 295 ALA A CA 1
ATOM 2292 C C . ALA A 1 295 ? 5.062 -27.219 -36.062 1 95.81 295 ALA A C 1
ATOM 2294 O O . ALA A 1 295 ? 4.875 -27.797 -34.969 1 95.81 295 ALA A O 1
ATOM 2295 N N . TRP A 1 296 ? 5.988 -26.297 -36.312 1 96.19 296 TRP A N 1
ATOM 2296 C CA . TRP A 1 296 ? 6.605 -25.609 -35.156 1 96.19 296 TRP A CA 1
ATOM 2297 C C . TRP A 1 296 ? 5.625 -24.641 -34.5 1 96.19 296 TRP A C 1
ATOM 2299 O O . TRP A 1 296 ? 5.125 -23.734 -35.156 1 96.19 296 TRP A O 1
ATOM 2309 N N . LEU A 1 297 ? 5.383 -24.812 -33.25 1 95.44 297 LEU A N 1
ATOM 2310 C CA . LEU A 1 297 ? 4.383 -24.016 -32.531 1 95.44 297 LEU A CA 1
ATOM 2311 C C . LEU A 1 297 ? 4.922 -22.641 -32.188 1 95.44 297 LEU A C 1
ATOM 2313 O O . LEU A 1 297 ? 6.137 -22.422 -32.219 1 95.44 297 LEU A O 1
ATOM 2317 N N . ASP A 1 298 ? 3.99 -21.766 -32 1 92.06 298 ASP A N 1
ATOM 2318 C CA . ASP A 1 298 ? 4.352 -20.422 -31.531 1 92.06 298 ASP A CA 1
ATOM 2319 C C . ASP A 1 298 ? 4.594 -20.438 -30.016 1 92.06 298 ASP A C 1
ATOM 2321 O O . ASP A 1 298 ? 3.686 -20.734 -29.234 1 92.06 298 ASP A O 1
ATOM 2325 N N . VAL A 1 299 ? 5.793 -20.156 -29.594 1 93.75 299 VAL A N 1
ATOM 2326 C CA . VAL A 1 299 ? 6.16 -20.156 -28.172 1 93.75 299 VAL A CA 1
ATOM 2327 C C . VAL A 1 299 ? 6.395 -18.719 -27.703 1 93.75 299 VAL A C 1
ATOM 2329 O O . VAL A 1 299 ? 7.25 -18.016 -28.25 1 93.75 299 VAL A O 1
ATOM 2332 N N . THR A 1 300 ? 5.539 -18.297 -26.672 1 91.19 300 THR A N 1
ATOM 2333 C CA . THR A 1 300 ? 5.656 -16.922 -26.188 1 91.19 300 THR A CA 1
ATOM 2334 C C . THR A 1 300 ? 5.934 -16.906 -24.688 1 91.19 300 THR A C 1
ATOM 2336 O O . THR A 1 300 ? 5.344 -17.688 -23.938 1 91.19 300 THR A O 1
ATOM 2339 N N . GLN A 1 301 ? 6.848 -16.031 -24.266 1 87.56 301 GLN A N 1
ATOM 2340 C CA . GLN A 1 301 ? 7.168 -15.883 -22.844 1 87.56 301 GLN A CA 1
ATOM 2341 C C . GLN A 1 301 ? 6.16 -14.977 -22.141 1 87.56 301 GLN A C 1
ATOM 2343 O O . GLN A 1 301 ? 5.82 -13.906 -22.656 1 87.56 301 GLN A O 1
ATOM 2348 N N . HIS A 1 302 ? 5.699 -15.469 -20.984 1 84.88 302 HIS A N 1
ATOM 2349 C CA . HIS A 1 302 ? 4.824 -14.641 -20.172 1 84.88 302 HIS A CA 1
ATOM 2350 C C . HIS A 1 302 ? 5.609 -13.547 -19.453 1 84.88 302 HIS A C 1
ATOM 2352 O O . HIS A 1 302 ? 6.613 -13.828 -18.797 1 84.88 302 HIS A O 1
ATOM 2358 N N . GLU A 1 303 ? 5.484 -12.258 -19.656 1 71.44 303 GLU A N 1
ATOM 2359 C CA . GLU A 1 303 ? 6.062 -11.125 -18.938 1 71.44 303 GLU A CA 1
ATOM 2360 C C . GLU A 1 303 ? 5.082 -10.578 -17.891 1 71.44 303 GLU A C 1
ATOM 2362 O O . GLU A 1 303 ? 3.971 -10.172 -18.234 1 71.44 303 GLU A O 1
ATOM 2367 N N . PRO A 1 304 ? 5.453 -10.93 -16.609 1 61.84 304 PRO A N 1
ATOM 2368 C CA . PRO A 1 304 ? 4.512 -10.344 -15.648 1 61.84 304 PRO A CA 1
ATOM 2369 C C . PRO A 1 304 ? 4.309 -8.852 -15.859 1 61.84 304 PRO A C 1
ATOM 2371 O O . PRO A 1 304 ? 5.266 -8.125 -16.156 1 61.84 304 PRO A O 1
ATOM 2374 N N . SER A 1 305 ? 3.455 -8.391 -16.453 1 50.78 305 SER A N 1
ATOM 2375 C CA . SER A 1 305 ? 3.197 -6.953 -16.5 1 50.78 305 SER A CA 1
ATOM 2376 C C . SER A 1 305 ? 3.471 -6.297 -15.156 1 50.78 305 SER A C 1
ATOM 2378 O O . SER A 1 305 ? 3.072 -6.82 -14.117 1 50.78 305 SER A O 1
ATOM 2380 N N . SER A 1 306 ? 4.648 -5.527 -15.031 1 41 306 SER A N 1
ATOM 2381 C CA . SER A 1 306 ? 4.844 -4.668 -13.867 1 41 306 SER A CA 1
ATOM 2382 C C . SER A 1 306 ? 3.531 -4.02 -13.438 1 41 306 SER A C 1
ATOM 2384 O O . SER A 1 306 ? 3.533 -3.061 -12.656 1 41 306 SER A O 1
ATOM 2386 N N . HIS A 1 307 ? 2.547 -4.078 -14.117 1 36.88 307 HIS A N 1
ATOM 2387 C CA . HIS A 1 307 ? 1.433 -3.328 -13.547 1 36.88 307 HIS A CA 1
ATOM 2388 C C . HIS A 1 307 ? 1.081 -3.838 -12.156 1 36.88 307 HIS A C 1
ATOM 2390 O O . HIS A 1 307 ? 1.052 -5.047 -11.922 1 36.88 307 HIS A O 1
ATOM 2396 N N . ALA A 1 308 ? 1.396 -2.979 -11.109 1 33.25 308 ALA A N 1
ATOM 2397 C CA . ALA A 1 308 ? 1.061 -3.043 -9.688 1 33.25 308 ALA A CA 1
ATOM 2398 C C . ALA A 1 308 ? -0.313 -3.672 -9.477 1 33.25 308 ALA A C 1
ATOM 2400 O O . ALA A 1 308 ? -1.338 -3.055 -9.773 1 33.25 308 ALA A O 1
ATOM 2401 N N . VAL A 1 309 ? -0.591 -4.754 -9.914 1 32.38 309 VAL A N 1
ATOM 2402 C CA . VAL A 1 309 ? -1.797 -5.25 -9.258 1 32.38 309 VAL A CA 1
ATOM 2403 C C . VAL A 1 309 ? -1.78 -4.855 -7.785 1 32.38 309 VAL A C 1
ATOM 2405 O O . VAL A 1 309 ? -0.778 -5.055 -7.094 1 32.38 309 VAL A O 1
ATOM 2408 N N . GLY A 1 310 ? -2.484 -3.83 -7.445 1 28.22 310 GLY A N 1
ATOM 2409 C CA . GLY A 1 310 ? -2.785 -3.6 -6.043 1 28.22 310 GLY A CA 1
ATOM 2410 C C . GLY A 1 310 ? -2.959 -4.883 -5.25 1 28.22 310 GLY A C 1
ATOM 2411 O O . GLY A 1 310 ? -3.918 -5.625 -5.461 1 28.22 310 GLY A O 1
ATOM 2412 N N . ARG A 1 311 ? -1.808 -5.547 -5.086 1 28.7 311 ARG A N 1
ATOM 2413 C CA . ARG A 1 311 ? -1.775 -6.637 -4.113 1 28.7 311 ARG A CA 1
ATOM 2414 C C . ARG A 1 311 ? -2.594 -6.285 -2.873 1 28.7 311 ARG A C 1
ATOM 2416 O O . ARG A 1 311 ? -2.254 -5.355 -2.143 1 28.7 311 ARG A O 1
ATOM 2423 N N . HIS A 1 312 ? -3.855 -6.426 -2.967 1 24.59 312 HIS A N 1
ATOM 2424 C CA . HIS A 1 312 ? -4.375 -6.695 -1.631 1 24.59 312 HIS A CA 1
ATOM 2425 C C . HIS A 1 312 ? -3.545 -7.762 -0.92 1 24.59 312 HIS A C 1
ATOM 2427 O O . HIS A 1 312 ? -3.355 -8.859 -1.447 1 24.59 312 HIS A O 1
ATOM 2433 N N . ARG A 1 313 ? -2.361 -7.328 -0.361 1 24.88 313 ARG A N 1
ATOM 2434 C CA . ARG A 1 313 ? -1.561 -8.148 0.545 1 24.88 313 ARG A CA 1
ATOM 2435 C C . ARG A 1 313 ? -2.445 -9.047 1.398 1 24.88 313 ARG A C 1
ATOM 2437 O O . ARG A 1 313 ? -3.1 -8.578 2.332 1 24.88 313 ARG A O 1
ATOM 2444 N N . PHE A 1 314 ? -3.195 -10 0.821 1 21.95 314 PHE A N 1
ATOM 2445 C CA . PHE A 1 314 ? -3.422 -11.008 1.849 1 21.95 314 PHE A CA 1
ATOM 2446 C C . PHE A 1 314 ? -2.098 -11.531 2.395 1 21.95 314 PHE A C 1
ATOM 2448 O O . PHE A 1 314 ? -1.203 -11.891 1.628 1 21.95 314 PHE A O 1
ATOM 2455 N N . GLU A 1 315 ? -1.547 -10.844 3.359 1 22.75 315 GLU A N 1
ATOM 2456 C CA . GLU A 1 315 ? -0.461 -11.406 4.152 1 22.75 315 GLU A CA 1
ATOM 2457 C C . GLU A 1 315 ? -0.609 -12.922 4.293 1 22.75 315 GLU A C 1
ATOM 2459 O O . GLU A 1 315 ? -1.567 -13.406 4.902 1 22.75 315 GLU A O 1
ATOM 2464 N N . ASN A 1 316 ? -0.383 -13.578 3.225 1 21.64 316 ASN A N 1
ATOM 2465 C CA . ASN A 1 316 ? -0.093 -14.984 3.502 1 21.64 316 ASN A CA 1
ATOM 2466 C C . ASN A 1 316 ? 0.959 -15.133 4.598 1 21.64 316 ASN A C 1
ATOM 2468 O O . ASN A 1 316 ? 2.006 -14.484 4.551 1 21.64 316 ASN A O 1
ATOM 2472 N N . PHE A 1 317 ? 0.494 -15.32 5.863 1 22.11 317 PHE A N 1
ATOM 2473 C CA . PHE A 1 317 ? 1.307 -15.859 6.949 1 22.11 317 PHE A CA 1
ATOM 2474 C C . PHE A 1 317 ? 2.232 -16.953 6.441 1 22.11 317 PHE A C 1
ATOM 2476 O O . PHE A 1 317 ? 1.77 -18 5.988 1 22.11 317 PHE A O 1
ATOM 2483 N N . GLU A 1 318 ? 3.229 -16.547 5.73 1 22.89 318 GLU A N 1
ATOM 2484 C CA . GLU A 1 318 ? 4.297 -17.531 5.547 1 22.89 318 GLU A CA 1
ATOM 2485 C C . GLU A 1 318 ? 4.691 -18.156 6.875 1 22.89 318 GLU A C 1
ATOM 2487 O O . GLU A 1 318 ? 5.258 -17.5 7.746 1 22.89 318 GLU A O 1
ATOM 2492 N N . GLY A 1 319 ? 3.717 -18.953 7.508 1 23.28 319 GLY A N 1
ATOM 2493 C CA . GLY A 1 319 ? 4.078 -19.891 8.562 1 23.28 319 GLY A CA 1
ATOM 2494 C C . GLY A 1 319 ? 5.367 -20.641 8.273 1 23.28 319 GLY A C 1
ATOM 2495 O O . GLY A 1 319 ? 5.418 -21.469 7.359 1 23.28 319 GLY A O 1
ATOM 2496 N N . ASP A 1 320 ? 6.473 -19.938 8.195 1 23.06 320 ASP A N 1
ATOM 2497 C CA . ASP A 1 320 ? 7.695 -20.734 8.188 1 23.06 320 ASP A CA 1
ATOM 2498 C C . ASP A 1 320 ? 7.613 -21.875 9.211 1 23.06 320 ASP A C 1
ATOM 2500 O O . ASP A 1 320 ? 8.516 -22.703 9.289 1 23.06 320 ASP A O 1
ATOM 2504 N N . GLY A 1 321 ? 7.109 -21.469 10.469 1 20.48 321 GLY A N 1
ATOM 2505 C CA . GLY A 1 321 ? 7.395 -22.531 11.43 1 20.48 321 GLY A CA 1
ATOM 2506 C C . GLY A 1 321 ? 6.812 -23.875 11.039 1 20.48 321 GLY A C 1
ATOM 2507 O O . GLY A 1 321 ? 5.66 -23.953 10.602 1 20.48 321 GLY A O 1
ATOM 2508 N N . TYR A 1 322 ? 7.664 -24.656 10.398 1 19.62 322 TYR A N 1
ATOM 2509 C CA . TYR A 1 322 ? 7.418 -26.078 10.492 1 19.62 322 TYR A CA 1
ATOM 2510 C C . TYR A 1 322 ? 6.957 -26.469 11.891 1 19.62 322 TYR A C 1
ATOM 2512 O O . TYR A 1 322 ? 7.781 -26.672 12.789 1 19.62 322 TYR A O 1
ATOM 2520 N N . ARG A 1 323 ? 6.27 -25.547 12.656 1 21.33 323 ARG A N 1
ATOM 2521 C CA . ARG A 1 323 ? 5.828 -26.422 13.734 1 21.33 323 ARG A CA 1
ATOM 2522 C C . ARG A 1 323 ? 5.266 -27.734 13.188 1 21.33 323 ARG A C 1
ATOM 2524 O O . ARG A 1 323 ? 4.422 -27.719 12.289 1 21.33 323 ARG A O 1
ATOM 2531 N N . GLU A 1 324 ? 6.188 -28.781 13.398 1 19.83 324 GLU A N 1
ATOM 2532 C CA . GLU A 1 324 ? 5.93 -30.219 13.406 1 19.83 324 GLU A CA 1
ATOM 2533 C C . GLU A 1 324 ? 4.562 -30.531 14 1 19.83 324 GLU A C 1
ATOM 2535 O O . GLU A 1 324 ? 4.383 -30.469 15.219 1 19.83 324 GLU A O 1
ATOM 2540 N N . GLN A 1 325 ? 3.572 -29.766 13.664 1 20.12 325 GLN A N 1
ATOM 2541 C CA . GLN A 1 325 ? 2.408 -30.438 14.227 1 20.12 325 GLN A CA 1
ATOM 2542 C C . GLN A 1 325 ? 2.443 -31.938 13.945 1 20.12 325 GLN A C 1
ATOM 2544 O O . GLN A 1 325 ? 2.463 -32.344 12.781 1 20.12 325 GLN A O 1
ATOM 2549 N N . ARG A 1 326 ? 3.303 -32.562 14.836 1 21.02 326 ARG A N 1
ATOM 2550 C CA . ARG A 1 326 ? 3.271 -34 15.078 1 21.02 326 ARG A CA 1
ATOM 2551 C C . ARG A 1 326 ? 1.837 -34.5 15.133 1 21.02 326 ARG A C 1
ATOM 2553 O O . ARG A 1 326 ? 1.09 -34.188 16.062 1 21.02 326 ARG A O 1
ATOM 2560 N N . TRP A 1 327 ? 1.169 -34.25 14.062 1 18.62 327 TRP A N 1
ATOM 2561 C CA . TRP A 1 327 ? -0.074 -35 14.047 1 18.62 327 TRP A CA 1
ATOM 2562 C C . TRP A 1 327 ? 0.188 -36.469 14.359 1 18.62 327 TRP A C 1
ATOM 2564 O O . TRP A 1 327 ? 1.001 -37.125 13.688 1 18.62 327 TRP A O 1
ATOM 2574 N N . SER A 1 328 ? 0.521 -36.688 15.711 1 18.34 328 SER A N 1
ATOM 2575 C CA . SER A 1 328 ? 0.574 -38.062 16.156 1 18.34 328 SER A CA 1
ATOM 2576 C C . SER A 1 328 ? -0.619 -38.844 15.633 1 18.34 328 SER A C 1
ATOM 2578 O O . SER A 1 328 ? -1.771 -38.469 15.859 1 18.34 328 SER A O 1
ATOM 2580 N N . PHE A 1 329 ? -0.432 -39.156 14.367 1 18.31 329 PHE A N 1
ATOM 2581 C CA . PHE A 1 329 ? -1.328 -40.125 13.719 1 18.31 329 PHE A CA 1
ATOM 2582 C C . PHE A 1 329 ? -1.582 -41.312 14.609 1 18.31 329 PHE A C 1
ATOM 2584 O O . PHE A 1 329 ? -0.671 -42.094 14.875 1 18.31 329 PHE A O 1
ATOM 2591 N N . GLY A 1 330 ? -2.18 -41 15.844 1 17.95 330 GLY A N 1
ATOM 2592 C CA . GLY A 1 330 ? -2.502 -42.25 16.547 1 17.95 330 GLY A CA 1
ATOM 2593 C C . GLY A 1 330 ? -3.168 -43.281 15.672 1 17.95 330 GLY A C 1
ATOM 2594 O O . GLY A 1 330 ? -3.791 -42.938 14.664 1 17.95 330 GLY A O 1
ATOM 2595 N N . GLY A 1 331 ? -2.488 -44.375 15.445 1 18.34 331 GLY A N 1
ATOM 2596 C CA . GLY A 1 331 ? -2.699 -45.625 14.758 1 18.34 331 GLY A CA 1
ATOM 2597 C C . GLY A 1 331 ? -4.074 -46.219 14.992 1 18.34 331 GLY A C 1
ATOM 2598 O O . GLY A 1 331 ? -4.227 -47.125 15.789 1 18.34 331 GLY A O 1
ATOM 2599 N N . TYR A 1 332 ? -5.152 -45.281 15.031 1 17.61 332 TYR A N 1
ATOM 2600 C CA . TYR A 1 332 ? -6.262 -46.125 15.43 1 17.61 332 TYR A CA 1
ATOM 2601 C C . TYR A 1 332 ? -6.422 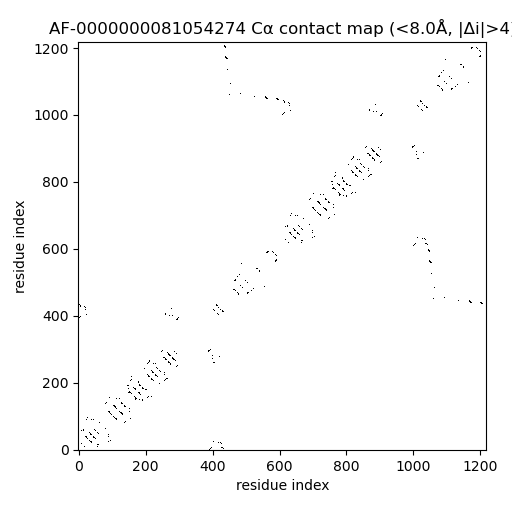-47.312 14.477 1 17.61 332 TYR A C 1
ATOM 2603 O O . TYR A 1 332 ? -6.113 -47.188 13.289 1 17.61 332 TYR A O 1
ATOM 2611 N N . ARG A 1 333 ? -6.359 -48.469 14.969 1 18.78 333 ARG A N 1
ATOM 2612 C CA . ARG A 1 333 ? -6.602 -49.844 14.508 1 18.78 333 ARG A CA 1
ATOM 2613 C C . ARG A 1 333 ? -7.949 -49.969 13.805 1 18.78 333 ARG A C 1
ATOM 2615 O O . ARG A 1 333 ? -8.984 -49.594 14.375 1 18.78 333 ARG A O 1
ATOM 2622 N N . LEU A 1 334 ? -7.961 -49.625 12.477 1 17.62 334 LEU A N 1
ATOM 2623 C CA . LEU A 1 334 ? -9.062 -49.969 11.57 1 17.62 334 LEU A CA 1
ATOM 2624 C C . LEU A 1 334 ? -9.633 -51.344 11.883 1 17.62 334 LEU A C 1
ATOM 2626 O O . LEU A 1 334 ? -8.93 -52.344 11.797 1 17.62 334 LEU A O 1
ATOM 2630 N N . ARG A 1 335 ? -10.516 -51.344 12.953 1 17.86 335 ARG A N 1
ATOM 2631 C CA . ARG A 1 335 ? -11.117 -52.656 13.156 1 17.86 335 ARG A CA 1
ATOM 2632 C C . ARG A 1 335 ? -11.797 -53.125 11.875 1 17.86 335 ARG A C 1
ATOM 2634 O O . ARG A 1 335 ? -12.258 -52.344 11.062 1 17.86 335 ARG A O 1
ATOM 2641 N N . GLU A 1 336 ? -11.852 -54.438 11.656 1 17.34 336 GLU A N 1
ATOM 2642 C CA . GLU A 1 336 ? -12.172 -55.5 10.719 1 17.34 336 GLU A CA 1
ATOM 2643 C C . GLU A 1 336 ? -13.664 -55.562 10.438 1 17.34 336 GLU A C 1
ATOM 2645 O O . GLU A 1 336 ? -14.125 -56.406 9.672 1 17.34 336 GLU A O 1
ATOM 2650 N N . THR A 1 337 ? -14.461 -54.406 10.594 1 17.42 337 THR A N 1
ATOM 2651 C CA . THR A 1 337 ? -15.812 -54.938 10.695 1 17.42 337 THR A CA 1
ATOM 2652 C C . THR A 1 337 ? -16.188 -55.688 9.414 1 17.42 337 THR A C 1
ATOM 2654 O O . THR A 1 337 ? -15.812 -55.281 8.312 1 17.42 337 THR A O 1
ATOM 2657 N N . SER A 1 338 ? -16.969 -56.781 9.547 1 17.94 338 SER A N 1
ATOM 2658 C CA . SER A 1 338 ? -17.344 -58 8.812 1 17.94 338 SER A CA 1
ATOM 2659 C C . SER A 1 338 ? -18.266 -57.656 7.652 1 17.94 338 SER A C 1
ATOM 2661 O O . SER A 1 338 ? -18.75 -56.531 7.535 1 17.94 338 SER A O 1
ATOM 2663 N N . ARG A 1 339 ? -19.469 -58.438 7.477 1 16.86 339 ARG A N 1
ATOM 2664 C CA . ARG A 1 339 ? -19.953 -59.406 6.492 1 16.86 339 ARG A CA 1
ATOM 2665 C C . ARG A 1 339 ? -20.953 -58.75 5.535 1 16.86 339 ARG A C 1
ATOM 2667 O O . ARG A 1 339 ? -20.844 -58.938 4.316 1 16.86 339 ARG A O 1
ATOM 2674 N N . GLU A 1 340 ? -22.234 -58.281 5.863 1 18.09 340 GLU A N 1
ATOM 2675 C CA . GLU A 1 340 ? -23.312 -59.062 5.289 1 18.09 340 GLU A CA 1
ATOM 2676 C C . GLU A 1 340 ? -23.797 -58.469 3.971 1 18.09 340 GLU A C 1
ATOM 2678 O O . GLU A 1 340 ? -23.672 -57.281 3.74 1 18.09 340 GLU A O 1
ATOM 2683 N N . THR A 1 341 ? -24.297 -59.281 2.947 1 17.66 341 THR A N 1
ATOM 2684 C CA . THR A 1 341 ? -24.562 -59.469 1.525 1 17.66 341 THR A CA 1
ATOM 2685 C C . THR A 1 341 ? -25.844 -58.75 1.117 1 17.66 341 THR A C 1
ATOM 2687 O O . THR A 1 341 ? -26.297 -58.875 -0.02 1 17.66 341 THR A O 1
ATOM 2690 N N . MET A 1 342 ? -26.375 -57.625 1.785 1 17.11 342 MET A N 1
ATOM 2691 C CA . MET A 1 342 ? -27.797 -57.594 1.454 1 17.11 342 MET A CA 1
ATOM 2692 C C . MET A 1 342 ? -28 -57.312 -0.03 1 17.11 342 MET A C 1
ATOM 2694 O O . MET A 1 342 ? -27.172 -56.656 -0.665 1 17.11 342 MET A O 1
ATOM 2698 N N . ASP A 1 343 ? -29.203 -57.781 -0.572 1 17.69 343 ASP A N 1
ATOM 2699 C CA . ASP A 1 343 ? -29.891 -58.188 -1.797 1 17.69 343 ASP A CA 1
ATOM 2700 C C . ASP A 1 343 ? -30.375 -56.969 -2.582 1 17.69 343 ASP A C 1
ATOM 2702 O O . ASP A 1 343 ? -30.609 -55.906 -2.008 1 17.69 343 ASP A O 1
ATOM 2706 N N . MET A 1 344 ? -30.406 -56.938 -3.936 1 16.97 344 MET A N 1
ATOM 2707 C CA . MET A 1 344 ? -30.406 -56.219 -5.195 1 16.97 344 MET A CA 1
ATOM 2708 C C . MET A 1 344 ? -31.797 -55.625 -5.469 1 16.97 344 MET A C 1
ATOM 2710 O O . MET A 1 344 ? -32.031 -55.031 -6.535 1 16.97 344 MET A O 1
ATOM 2714 N N . ASP A 1 345 ? -32.875 -55.562 -4.605 1 17.12 345 ASP A N 1
ATOM 2715 C CA . ASP A 1 345 ? -34.031 -55.719 -5.465 1 17.12 345 ASP A CA 1
ATOM 2716 C C . ASP A 1 345 ? -34.312 -54.406 -6.227 1 17.12 345 ASP A C 1
ATOM 2718 O O . ASP A 1 345 ? -33.906 -53.344 -5.809 1 17.12 345 ASP A O 1
ATOM 2722 N N . THR A 1 346 ? -35.25 -54.375 -7.359 1 17.77 346 THR A N 1
ATOM 2723 C CA . THR A 1 346 ? -35.562 -53.969 -8.727 1 17.77 346 THR A CA 1
ATOM 2724 C C . THR A 1 346 ? -36.25 -52.625 -8.758 1 17.77 346 THR A C 1
ATOM 2726 O O . THR A 1 346 ? -35.906 -51.75 -9.562 1 17.77 346 THR A O 1
ATOM 2729 N N . SER A 1 347 ? -37.5 -52.281 -8.164 1 17 347 SER A N 1
ATOM 2730 C CA . SER A 1 347 ? -38.562 -51.969 -9.125 1 17 347 SER A CA 1
ATOM 2731 C C . SER A 1 347 ? -38.625 -50.5 -9.398 1 17 347 SER A C 1
ATOM 2733 O O . SER A 1 347 ? -38.562 -50.062 -10.547 1 17 347 SER A O 1
ATOM 2735 N N . ASP A 1 348 ? -39.844 -49.688 -9.172 1 16.56 348 ASP A N 1
ATOM 2736 C CA . ASP A 1 348 ? -40.844 -49.156 -10.07 1 16.56 348 ASP A CA 1
ATOM 2737 C C . ASP A 1 348 ? -40.781 -47.625 -10.07 1 16.56 348 ASP A C 1
ATOM 2739 O O . ASP A 1 348 ? -41.25 -46.969 -11.016 1 16.56 348 ASP A O 1
ATOM 2743 N N . ALA A 1 349 ? -40.406 -46.781 -9.031 1 17.23 349 ALA A N 1
ATOM 2744 C CA . ALA A 1 349 ? -41.438 -45.781 -8.773 1 17.23 349 ALA A CA 1
ATOM 2745 C C . ALA A 1 349 ? -41.281 -44.594 -9.734 1 17.23 349 ALA A C 1
ATOM 2747 O O . ALA A 1 349 ? -40.188 -44.312 -10.211 1 17.23 349 ALA A O 1
ATOM 2748 N N . ASN A 1 350 ? -42.406 -43.781 -10.047 1 17.19 350 ASN A N 1
ATOM 2749 C CA . ASN A 1 350 ? -43.188 -42.938 -10.961 1 17.19 350 ASN A CA 1
ATOM 2750 C C . ASN A 1 350 ? -42.812 -41.469 -10.773 1 17.19 350 ASN A C 1
ATOM 2752 O O . ASN A 1 350 ? -43.375 -40.594 -11.438 1 17.19 350 ASN A O 1
ATOM 2756 N N . HIS A 1 351 ? -42.031 -40.938 -9.766 1 17.3 351 HIS A N 1
ATOM 2757 C CA . HIS A 1 351 ? -42.562 -39.656 -9.375 1 17.3 351 HIS A CA 1
ATOM 2758 C C . HIS A 1 351 ? -42.25 -38.594 -10.422 1 17.3 351 HIS A C 1
ATOM 2760 O O . HIS A 1 351 ? -41.125 -38.5 -10.922 1 17.3 351 HIS A O 1
ATOM 2766 N N . GLN A 1 352 ? -43.188 -37.844 -11 1 17.41 352 GLN A N 1
ATOM 2767 C CA . GLN A 1 352 ? -43.531 -36.906 -12.086 1 17.41 352 GLN A CA 1
ATOM 2768 C C . GLN A 1 352 ? -43.062 -35.5 -11.766 1 17.41 352 GLN A C 1
ATOM 2770 O O . GLN A 1 352 ? -43.062 -34.625 -12.641 1 17.41 352 GLN A O 1
ATOM 2775 N N . ASP A 1 353 ? -42.719 -35.062 -10.531 1 16.59 353 ASP A N 1
ATOM 2776 C CA . ASP A 1 353 ? -43.281 -33.75 -10.336 1 16.59 353 ASP A CA 1
ATOM 2777 C C . ASP A 1 353 ? -42.594 -32.688 -11.195 1 16.59 353 ASP A C 1
ATOM 2779 O O . ASP A 1 353 ? -43.25 -31.828 -11.781 1 16.59 353 ASP A O 1
ATOM 2783 N N . HIS A 1 354 ? -41.281 -32.375 -11.234 1 16.7 354 HIS A N 1
ATOM 2784 C CA . HIS A 1 354 ? -40.844 -31.109 -10.656 1 16.7 354 HIS A CA 1
ATOM 2785 C C . HIS A 1 354 ? -40.719 -30.031 -11.734 1 16.7 354 HIS A C 1
ATOM 2787 O O . HIS A 1 354 ? -40.156 -28.969 -11.492 1 16.7 354 HIS A O 1
ATOM 2793 N N . ARG A 1 355 ? -41.188 -29.953 -12.984 1 19.81 355 ARG A N 1
ATOM 2794 C CA . ARG A 1 355 ? -40.5 -28.984 -13.828 1 19.81 355 ARG A CA 1
ATOM 2795 C C . ARG A 1 355 ? -40.875 -27.547 -13.438 1 19.81 355 ARG A C 1
ATOM 2797 O O . ARG A 1 355 ? -42.031 -27.141 -13.586 1 19.81 355 ARG A O 1
ATOM 2804 N N . LEU A 1 356 ? -40.281 -26.891 -12.398 1 16.94 356 LEU A N 1
ATOM 2805 C CA . LEU A 1 356 ? -40.438 -25.469 -12.125 1 16.94 356 LEU A CA 1
ATOM 2806 C C . LEU A 1 356 ? -39.938 -24.641 -13.305 1 16.94 356 LEU A C 1
ATOM 2808 O O . LEU A 1 356 ? -38.75 -24.656 -13.648 1 16.94 356 LEU A O 1
ATOM 2812 N N . HIS A 1 357 ? -40.625 -24.391 -14.375 1 18.22 357 HIS A N 1
ATOM 2813 C CA . HIS A 1 357 ? -40.25 -23.531 -15.484 1 18.22 357 HIS A CA 1
ATOM 2814 C C . HIS A 1 357 ? -40.062 -22.094 -15.031 1 18.22 357 HIS A C 1
ATOM 2816 O O . HIS A 1 357 ? -41.031 -21.453 -14.586 1 18.22 357 HIS A O 1
ATOM 2822 N N . MET A 1 358 ? -38.906 -21.703 -14.375 1 19.44 358 MET A N 1
ATOM 2823 C CA . MET A 1 358 ? -38.688 -20.344 -13.922 1 19.44 358 MET A CA 1
ATOM 2824 C C . MET A 1 358 ? -38.875 -19.344 -15.07 1 19.44 358 MET A C 1
ATOM 2826 O O . MET A 1 358 ? -38.438 -19.594 -16.188 1 19.44 358 MET A O 1
ATOM 2830 N N . TYR A 1 359 ? -39.906 -18.453 -14.938 1 17.83 359 TYR A N 1
ATOM 2831 C CA . TYR A 1 359 ? -40.375 -17.266 -15.641 1 17.83 359 TYR A CA 1
ATOM 2832 C C . TYR A 1 359 ? -39.25 -16.281 -15.875 1 17.83 359 TYR A C 1
ATOM 2834 O O . TYR A 1 359 ? -38.25 -16.25 -15.133 1 17.83 359 TYR A O 1
ATOM 2842 N N . ASP A 1 360 ? -39.406 -15.258 -16.859 1 21.61 360 ASP A N 1
ATOM 2843 C CA . ASP A 1 360 ? -38.812 -14.344 -17.828 1 21.61 360 ASP A CA 1
ATOM 2844 C C . ASP A 1 360 ? -38.5 -13 -17.172 1 21.61 360 ASP A C 1
ATOM 2846 O O . ASP A 1 360 ? -38.625 -11.945 -17.797 1 21.61 360 ASP A O 1
ATOM 2850 N N . GLY A 1 361 ? -38.406 -12.789 -15.812 1 18.7 361 GLY A N 1
ATOM 2851 C CA . GLY A 1 361 ? -38.406 -11.43 -15.281 1 18.7 361 GLY A CA 1
ATOM 2852 C C . GLY A 1 361 ? -37.312 -10.562 -15.883 1 18.7 361 GLY A C 1
ATOM 2853 O O . GLY A 1 361 ? -36.344 -11.07 -16.453 1 18.7 361 GLY A O 1
ATOM 2854 N N . SER A 1 362 ? -37.344 -9.039 -15.742 1 21.27 362 SER A N 1
ATOM 2855 C CA . SER A 1 362 ? -37.094 -7.73 -16.328 1 21.27 362 SER A CA 1
ATOM 2856 C C . SER A 1 362 ? -35.625 -7.336 -16.141 1 21.27 362 SER A C 1
ATOM 2858 O O . SER A 1 362 ? -34.938 -7.855 -15.266 1 21.27 362 SER A O 1
ATOM 2860 N N . ASP A 1 363 ? -35 -6.145 -16.859 1 22.7 363 ASP A N 1
ATOM 2861 C CA . ASP A 1 363 ? -33.781 -5.621 -17.5 1 22.7 363 ASP A CA 1
ATOM 2862 C C . ASP A 1 363 ? -32.844 -5.016 -16.469 1 22.7 363 ASP A C 1
ATOM 2864 O O . ASP A 1 363 ? -31.625 -5.059 -16.641 1 22.7 363 ASP A O 1
ATOM 2868 N N . LEU A 1 364 ? -33.219 -3.943 -15.617 1 25.25 364 LEU A N 1
ATOM 2869 C CA . LEU A 1 364 ? -32.375 -2.773 -15.383 1 25.25 364 LEU A CA 1
ATOM 2870 C C . LEU A 1 364 ? -31.234 -3.109 -14.438 1 25.25 364 LEU A C 1
ATOM 2872 O O . LEU A 1 364 ? -30.547 -2.213 -13.953 1 25.25 364 LEU A O 1
ATOM 2876 N N . TRP A 1 365 ? -31.359 -4.086 -13.656 1 28.16 365 TRP A N 1
ATOM 2877 C CA . TRP A 1 365 ? -30.375 -4.328 -12.609 1 28.16 365 TRP A CA 1
ATOM 2878 C C . TRP A 1 365 ? -28.984 -4.547 -13.211 1 28.16 365 TRP A C 1
ATOM 2880 O O . TRP A 1 365 ? -28.172 -5.297 -12.664 1 28.16 365 TRP A O 1
ATOM 2890 N N . ASP A 1 366 ? -28.953 -4.496 -14.695 1 23.33 366 ASP A N 1
ATOM 2891 C CA . ASP A 1 366 ? -27.922 -5.223 -15.438 1 23.33 366 ASP A CA 1
ATOM 2892 C C . ASP A 1 366 ? -26.531 -4.941 -14.867 1 23.33 366 ASP A C 1
ATOM 2894 O O . ASP A 1 366 ? -25.797 -5.871 -14.523 1 23.33 366 ASP A O 1
ATOM 2898 N N . SER A 1 367 ? -25.766 -3.928 -15.594 1 23.38 367 SER A N 1
ATOM 2899 C CA . SER A 1 367 ? -24.5 -4.164 -16.281 1 23.38 367 SER A CA 1
ATOM 2900 C C . SER A 1 367 ? -23.312 -3.994 -15.328 1 23.38 367 SER A C 1
ATOM 2902 O O . SER A 1 367 ? -22.984 -2.873 -14.938 1 23.38 367 SER A O 1
ATOM 2904 N N . THR A 1 368 ? -23.281 -4.625 -14.258 1 23.61 368 THR A N 1
ATOM 2905 C CA . THR A 1 368 ? -21.938 -4.699 -13.68 1 23.61 368 THR A CA 1
ATOM 2906 C C . THR A 1 368 ? -20.891 -4.859 -14.781 1 23.61 368 THR A C 1
ATOM 2908 O O . THR A 1 368 ? -20.969 -5.793 -15.578 1 23.61 368 THR A O 1
ATOM 2911 N N . ASN A 1 369 ? -20.422 -3.713 -15.305 1 22.39 369 ASN A N 1
ATOM 2912 C CA . ASN A 1 369 ? -19.312 -3.744 -16.25 1 22.39 369 ASN A CA 1
ATOM 2913 C C . ASN A 1 369 ? -18.281 -4.812 -15.875 1 22.39 369 ASN A C 1
ATOM 2915 O O . ASN A 1 369 ? -17.906 -4.938 -14.703 1 22.39 369 ASN A O 1
ATOM 2919 N N . GLU A 1 370 ? -18.328 -5.93 -16.562 1 23.14 370 GLU A N 1
ATOM 2920 C CA . GLU A 1 370 ? -17.375 -7.02 -16.688 1 23.14 370 GLU A CA 1
ATOM 2921 C C . GLU A 1 370 ? -15.938 -6.504 -16.609 1 23.14 370 GLU A C 1
ATOM 2923 O O . GLU A 1 370 ? -15.422 -5.949 -17.594 1 23.14 370 GLU A O 1
ATOM 2928 N N . LEU A 1 371 ? -15.625 -5.754 -15.633 1 21.45 371 LEU A N 1
ATOM 2929 C CA . LEU A 1 371 ? -14.172 -5.652 -15.734 1 21.45 371 LEU A CA 1
ATOM 2930 C C . LEU A 1 371 ? -13.539 -7.027 -15.898 1 21.45 371 LEU A C 1
ATOM 2932 O O . LEU A 1 371 ? -13.688 -7.891 -15.023 1 21.45 371 LEU A O 1
ATOM 2936 N N . GLU A 1 372 ? -13.664 -7.527 -17.094 1 22.2 372 GLU A N 1
ATOM 2937 C CA . GLU A 1 372 ? -12.82 -8.68 -17.422 1 22.2 372 GLU A CA 1
ATOM 2938 C C . GLU A 1 372 ? -11.453 -8.562 -16.75 1 22.2 372 GLU A C 1
ATOM 2940 O O . GLU A 1 372 ? -10.828 -7.508 -16.781 1 22.2 372 GLU A O 1
ATOM 2945 N N . PRO A 1 373 ? -11.359 -9.117 -15.641 1 22.09 373 PRO A N 1
ATOM 2946 C CA . PRO A 1 373 ? -9.922 -9.188 -15.383 1 22.09 373 PRO A CA 1
ATOM 2947 C C . PRO A 1 373 ? -9.109 -9.477 -16.641 1 22.09 373 PRO A C 1
ATOM 2949 O O . PRO A 1 373 ? -9.43 -10.398 -17.391 1 22.09 373 PRO A O 1
ATOM 2952 N N . TYR A 1 374 ? -8.758 -8.375 -17.359 1 21.34 374 TYR A N 1
ATOM 2953 C CA . TYR A 1 374 ? -7.824 -8.5 -18.469 1 21.34 374 TYR A CA 1
ATOM 2954 C C . TYR A 1 374 ? -6.68 -9.438 -18.109 1 21.34 374 TYR A C 1
ATOM 2956 O O . TYR A 1 374 ? -5.828 -9.117 -17.281 1 21.34 374 TYR A O 1
ATOM 2964 N N . TYR A 1 375 ? -6.984 -10.625 -17.656 1 22.59 375 TYR A N 1
ATOM 2965 C CA . TYR A 1 375 ? -5.902 -11.508 -18.078 1 22.59 375 TYR A CA 1
ATOM 2966 C C . TYR A 1 375 ? -5.531 -11.242 -19.531 1 22.59 375 TYR A C 1
ATOM 2968 O O . TYR A 1 375 ? -6.18 -11.75 -20.453 1 22.59 375 TYR A O 1
ATOM 2976 N N . GLY A 1 376 ? -5.535 -9.977 -19.859 1 24 376 GLY A N 1
ATOM 2977 C CA . GLY A 1 376 ? -5.195 -9.641 -21.234 1 24 376 GLY A CA 1
ATOM 2978 C C . GLY A 1 376 ? -4.023 -10.438 -21.781 1 24 376 GLY A C 1
ATOM 2979 O O . GLY A 1 376 ? -2.885 -9.969 -21.75 1 24 376 GLY A O 1
ATOM 2980 N N . GLY A 1 377 ? -3.797 -11.688 -21.234 1 23.69 377 GLY A N 1
ATOM 2981 C CA . GLY A 1 377 ? -3.01 -12.32 -22.281 1 23.69 377 GLY A CA 1
ATOM 2982 C C . GLY A 1 377 ? -3.609 -12.164 -23.656 1 23.69 377 GLY A C 1
ATOM 2983 O O . GLY A 1 377 ? -4.82 -11.969 -23.797 1 23.69 377 GLY A O 1
ATOM 2984 N N . ILE A 1 378 ? -2.984 -11.375 -24.531 1 25.41 378 ILE A N 1
ATOM 2985 C CA . ILE A 1 378 ? -3.254 -11.312 -25.969 1 25.41 378 ILE A CA 1
ATOM 2986 C C . ILE A 1 378 ? -3.783 -12.656 -26.453 1 25.41 378 ILE A C 1
ATOM 2988 O O . ILE A 1 378 ? -3.018 -13.609 -26.625 1 25.41 378 ILE A O 1
ATOM 2992 N N . SER A 1 379 ? -4.734 -13.203 -25.766 1 24.91 379 SER A N 1
ATOM 2993 C CA . SER A 1 379 ? -5.219 -14.18 -26.734 1 24.91 379 SER A CA 1
ATOM 2994 C C . SER A 1 379 ? -5.836 -13.484 -27.953 1 24.91 379 SER A C 1
ATOM 2996 O O . SER A 1 379 ? -6.91 -12.883 -27.844 1 24.91 379 SER A O 1
ATOM 2998 N N . ALA A 1 380 ? -5.07 -12.734 -28.703 1 27.8 380 ALA A N 1
ATOM 2999 C CA . ALA A 1 380 ? -5.578 -12.484 -30.047 1 27.8 380 ALA A CA 1
ATOM 3000 C C . ALA A 1 380 ? -6.488 -13.617 -30.516 1 27.8 380 ALA A C 1
ATOM 3002 O O . ALA A 1 380 ? -6.066 -14.773 -30.578 1 27.8 380 ALA A O 1
ATOM 3003 N N . SER A 1 381 ? -7.695 -13.539 -30.047 1 30.59 381 SER A N 1
ATOM 3004 C CA . SER A 1 381 ? -8.523 -14.492 -30.781 1 30.59 381 SER A CA 1
ATOM 3005 C C . SER A 1 381 ? -8.156 -14.523 -32.25 1 30.59 381 SER A C 1
ATOM 3007 O O . SER A 1 381 ? -8.141 -13.484 -32.938 1 30.59 381 SER A O 1
ATOM 3009 N N . PRO A 1 382 ? -7.41 -15.492 -32.688 1 33.41 382 PRO A N 1
ATOM 3010 C CA . PRO A 1 382 ? -7.199 -15.414 -34.156 1 33.41 382 PRO A CA 1
ATOM 3011 C C . PRO A 1 382 ? -8.484 -15.117 -34.906 1 33.41 382 PRO A C 1
ATOM 3013 O O . PRO A 1 382 ? -9.578 -15.391 -34.406 1 33.41 382 PRO A O 1
ATOM 3016 N N . ASN A 1 383 ? -8.555 -14.016 -35.719 1 33.41 383 ASN A N 1
ATOM 3017 C CA . ASN A 1 383 ? -9.602 -13.852 -36.719 1 33.41 383 ASN A CA 1
ATOM 3018 C C . ASN A 1 383 ? -10.164 -15.195 -37.156 1 33.41 383 ASN A C 1
ATOM 3020 O O . ASN A 1 383 ? -9.414 -16.094 -37.562 1 33.41 383 ASN A O 1
ATOM 3024 N N . PRO A 1 384 ? -11.32 -15.586 -36.719 1 39.94 384 PRO A N 1
ATOM 3025 C CA . PRO A 1 384 ? -11.844 -16.859 -37.219 1 39.94 384 PRO A CA 1
ATOM 3026 C C . PRO A 1 384 ? -11.453 -17.094 -38.688 1 39.94 384 PRO A C 1
ATOM 3028 O O . PRO A 1 384 ? -11.523 -18.234 -39.156 1 39.94 384 PRO A O 1
ATOM 3031 N N . ASN A 1 385 ? -11.648 -16.062 -39.438 1 37.38 385 ASN A N 1
ATOM 3032 C CA . ASN A 1 385 ? -11.258 -16.203 -40.844 1 37.38 385 ASN A CA 1
ATOM 3033 C C . ASN A 1 385 ? -9.75 -16.406 -41 1 37.38 385 ASN A C 1
ATOM 3035 O O . ASN A 1 385 ? -9.234 -16.5 -42.094 1 37.38 385 ASN A O 1
ATOM 3039 N N . ASP A 1 386 ? -9.023 -15.938 -39.938 1 40.44 386 ASP A N 1
ATOM 3040 C CA . ASP A 1 386 ? -7.605 -16.203 -40.156 1 40.44 386 ASP A CA 1
ATOM 3041 C C . ASP A 1 386 ? -7.316 -17.703 -40.094 1 40.44 386 ASP A C 1
ATOM 3043 O O . ASP A 1 386 ? -7.762 -18.406 -39.188 1 40.44 386 ASP A O 1
ATOM 3047 N N . GLU A 1 387 ? -7.164 -18.375 -41.25 1 42.5 387 GLU A N 1
ATOM 3048 C CA . GLU A 1 387 ? -6.848 -19.766 -41.562 1 42.5 387 GLU A CA 1
ATOM 3049 C C . GLU A 1 387 ? -6.141 -20.453 -40.406 1 42.5 387 GLU A C 1
ATOM 3051 O O . GLU A 1 387 ? -6.656 -21.422 -39.844 1 42.5 387 GLU A O 1
ATOM 3056 N N . ASP A 1 388 ? -5 -21.234 -40.656 1 49.47 388 ASP A N 1
ATOM 3057 C CA . ASP A 1 388 ? -4.25 -22.297 -40 1 49.47 388 ASP A CA 1
ATOM 3058 C C . ASP A 1 388 ? -3.611 -21.812 -38.719 1 49.47 388 ASP A C 1
ATOM 3060 O O . ASP A 1 388 ? -2.496 -21.297 -38.719 1 49.47 388 ASP A O 1
ATOM 3064 N N . THR A 1 389 ? -4.332 -21.312 -37.719 1 61.66 389 THR A N 1
ATOM 3065 C CA . THR A 1 389 ? -3.752 -20.625 -36.562 1 61.66 389 THR A CA 1
ATOM 3066 C C . THR A 1 389 ? -2.934 -21.594 -35.719 1 61.66 389 THR A C 1
ATOM 3068 O O . THR A 1 389 ? -3.455 -22.609 -35.25 1 61.66 389 THR A O 1
ATOM 3071 N N . ILE A 1 390 ? -1.701 -21.703 -35.844 1 76.38 390 ILE A N 1
ATOM 3072 C CA . ILE A 1 390 ? -0.74 -22.453 -35.062 1 76.38 390 ILE A CA 1
ATOM 3073 C C . ILE A 1 390 ? -0.938 -22.125 -33.562 1 76.38 390 ILE A C 1
ATOM 3075 O O . ILE A 1 390 ? -1.014 -20.953 -33.188 1 76.38 390 ILE A O 1
ATOM 3079 N N . PRO A 1 391 ? -1.357 -23.156 -32.812 1 82.5 391 PRO A N 1
ATOM 3080 C CA . PRO A 1 391 ? -1.55 -22.953 -31.375 1 82.5 391 PRO A CA 1
ATOM 3081 C C . PRO A 1 391 ? -0.369 -22.25 -30.719 1 82.5 391 PRO A C 1
ATOM 3083 O O . PRO A 1 391 ? 0.779 -22.438 -31.125 1 82.5 391 PRO A O 1
ATOM 3086 N N . THR A 1 392 ? -0.729 -21.359 -29.812 1 88.81 392 THR A N 1
ATOM 3087 C CA . THR A 1 392 ? 0.302 -20.625 -29.078 1 88.81 392 THR A CA 1
ATOM 3088 C C . THR A 1 392 ? 0.511 -21.219 -27.688 1 88.81 392 THR A C 1
ATOM 3090 O O . THR A 1 392 ? -0.455 -21.578 -27.016 1 88.81 392 THR A O 1
ATOM 3093 N N . ILE A 1 393 ? 1.76 -21.5 -27.359 1 93.75 393 ILE A N 1
ATOM 3094 C CA . ILE A 1 393 ? 2.133 -21.969 -26.031 1 93.75 393 ILE A CA 1
ATOM 3095 C C . ILE A 1 393 ? 2.736 -20.828 -25.219 1 93.75 393 ILE A C 1
ATOM 3097 O O . ILE A 1 393 ? 3.625 -20.125 -25.703 1 93.75 393 ILE A O 1
ATOM 3101 N N . VAL A 1 394 ? 2.229 -20.594 -24 1 93.19 394 VAL A N 1
ATOM 3102 C CA . VAL A 1 394 ? 2.758 -19.547 -23.141 1 93.19 394 VAL A CA 1
ATOM 3103 C C . VAL A 1 394 ? 3.689 -20.172 -22.094 1 93.19 394 VAL A C 1
ATOM 3105 O O . VAL A 1 394 ? 3.322 -21.125 -21.422 1 93.19 394 VAL A O 1
ATOM 3108 N N . ILE A 1 395 ? 4.828 -19.609 -21.969 1 95.31 395 ILE A N 1
ATOM 3109 C CA . ILE A 1 395 ? 5.82 -20.125 -21.031 1 95.31 395 ILE A CA 1
ATOM 3110 C C . ILE A 1 395 ? 5.918 -19.203 -19.828 1 95.31 395 ILE A C 1
ATOM 3112 O O . ILE A 1 395 ? 6.102 -17.984 -19.969 1 95.31 395 ILE A O 1
ATOM 3116 N N . HIS A 1 396 ? 5.754 -19.812 -18.609 1 94 396 HIS A N 1
ATOM 3117 C CA . HIS A 1 396 ? 5.953 -19.094 -17.359 1 94 396 HIS A CA 1
ATOM 3118 C C . HIS A 1 396 ? 7.309 -19.406 -16.734 1 94 396 HIS A C 1
ATOM 3120 O O . HIS A 1 396 ? 7.84 -20.5 -16.938 1 94 396 HIS A O 1
ATOM 3126 N N . GLY A 1 397 ? 7.895 -18.438 -15.992 1 92.38 397 GLY A N 1
ATOM 3127 C CA . GLY A 1 397 ? 9.172 -18.641 -15.328 1 92.38 397 GLY A CA 1
ATOM 3128 C C . GLY A 1 397 ? 10.359 -18.359 -16.234 1 92.38 397 GLY A C 1
ATOM 3129 O O . GLY A 1 397 ? 10.211 -18.25 -17.453 1 92.38 397 GLY A O 1
ATOM 3130 N N . ARG A 1 398 ? 11.508 -18.297 -15.609 1 91.69 398 ARG A N 1
ATOM 3131 C CA . ARG A 1 398 ? 12.734 -18.047 -16.359 1 91.69 398 ARG A CA 1
ATOM 3132 C C . ARG A 1 398 ? 13.406 -19.359 -16.75 1 91.69 398 ARG A C 1
ATOM 3134 O O . ARG A 1 398 ? 13.602 -20.234 -15.906 1 91.69 398 ARG A O 1
ATOM 3141 N N . GLY A 1 399 ? 13.719 -19.516 -18.016 1 93.56 399 GLY A N 1
ATOM 3142 C CA . GLY A 1 399 ? 14.383 -20.719 -18.5 1 93.56 399 GLY A CA 1
ATOM 3143 C C . GLY A 1 399 ? 15.898 -20.625 -18.469 1 93.56 399 GLY A C 1
ATOM 3144 O O . GLY A 1 399 ? 16.453 -19.609 -18.016 1 93.56 399 GLY A O 1
ATOM 3145 N N . PRO A 1 400 ? 16.516 -21.688 -18.953 1 94.75 400 PRO A N 1
ATOM 3146 C CA . PRO A 1 400 ? 17.969 -21.703 -18.969 1 94.75 400 PRO A CA 1
ATOM 3147 C C . PRO A 1 400 ? 18.562 -20.672 -19.938 1 94.75 400 PRO A C 1
ATOM 3149 O O . PRO A 1 400 ? 17.891 -20.25 -20.875 1 94.75 400 PRO A O 1
ATOM 3152 N N . GLY A 1 401 ? 19.781 -20.234 -19.672 1 94.69 401 GLY A N 1
ATOM 3153 C CA . GLY A 1 401 ? 20.5 -19.344 -20.562 1 94.69 401 GLY A CA 1
ATOM 3154 C C . GLY A 1 401 ? 20.984 -20.031 -21.828 1 94.69 401 GLY A C 1
ATOM 3155 O O . GLY A 1 401 ? 20.719 -21.219 -22.047 1 94.69 401 GLY A O 1
ATOM 3156 N N . ARG A 1 402 ? 21.734 -19.203 -22.703 1 96.12 402 ARG A N 1
ATOM 3157 C CA . ARG A 1 402 ? 22.297 -19.703 -23.938 1 96.12 402 ARG A CA 1
ATOM 3158 C C . ARG A 1 402 ? 23.281 -20.844 -23.688 1 96.12 402 ARG A C 1
ATOM 3160 O O . ARG A 1 402 ? 24.109 -20.766 -22.766 1 96.12 402 ARG A O 1
ATOM 3167 N N . ARG A 1 403 ? 23.125 -21.891 -24.516 1 97.31 403 ARG A N 1
ATOM 3168 C CA . ARG A 1 403 ? 24 -23.031 -24.266 1 97.31 403 ARG A CA 1
ATOM 3169 C C . ARG A 1 403 ? 24 -24.016 -25.422 1 97.31 403 ARG A C 1
ATOM 3171 O O . ARG A 1 403 ? 23.062 -24.016 -26.234 1 97.31 403 ARG A O 1
ATOM 3178 N N . ALA A 1 404 ? 25.016 -24.828 -25.484 1 97.31 404 ALA A N 1
ATOM 3179 C CA . ALA A 1 404 ? 25.141 -25.984 -26.375 1 97.31 404 ALA A CA 1
ATOM 3180 C C . ALA A 1 404 ? 25.844 -27.141 -25.672 1 97.31 404 ALA A C 1
ATOM 3182 O O . ALA A 1 404 ? 26.578 -26.938 -24.703 1 97.31 404 ALA A O 1
ATOM 3183 N N . GLY A 1 405 ? 25.547 -28.328 -26.109 1 97.5 405 GLY A N 1
ATOM 3184 C CA . GLY A 1 405 ? 26.172 -29.5 -25.516 1 97.5 405 GLY A CA 1
ATOM 3185 C C . GLY A 1 405 ? 25.578 -29.891 -24.172 1 97.5 405 GLY A C 1
ATOM 3186 O O . GLY A 1 405 ? 26.203 -30.609 -23.391 1 97.5 405 GLY A O 1
ATOM 3187 N N . HIS A 1 406 ? 24.406 -29.312 -23.875 1 97.69 406 HIS A N 1
ATOM 3188 C CA . HIS A 1 406 ? 23.656 -29.672 -22.672 1 97.69 406 HIS A CA 1
ATOM 3189 C C . HIS A 1 406 ? 22.812 -30.906 -22.906 1 97.69 406 HIS A C 1
ATOM 3191 O O . HIS A 1 406 ? 22.812 -31.484 -24 1 97.69 406 HIS A O 1
ATOM 3197 N N . THR A 1 407 ? 22.125 -31.359 -21.828 1 97.75 407 THR A N 1
ATOM 3198 C CA . THR A 1 407 ? 21.219 -32.5 -21.938 1 97.75 407 THR A CA 1
ATOM 3199 C C . THR A 1 407 ? 19.781 -32.062 -21.625 1 97.75 407 THR A C 1
ATOM 3201 O O . THR A 1 407 ? 19.562 -31.078 -20.938 1 97.75 407 THR A O 1
ATOM 3204 N N . ALA A 1 408 ? 18.844 -32.719 -22.188 1 98.44 408 ALA A N 1
ATOM 3205 C CA . ALA A 1 408 ? 17.406 -32.594 -21.922 1 98.44 408 ALA A CA 1
ATOM 3206 C C . ALA A 1 408 ? 16.734 -33.969 -21.844 1 98.44 408 ALA A C 1
ATOM 3208 O O . ALA A 1 408 ? 16.688 -34.688 -22.844 1 98.44 408 ALA A O 1
ATOM 3209 N N . THR A 1 409 ? 16.203 -34.25 -20.688 1 97.81 409 THR A N 1
ATOM 3210 C CA . THR A 1 409 ? 15.648 -35.594 -20.453 1 97.81 409 THR A CA 1
ATOM 3211 C C . THR A 1 409 ? 14.18 -35.5 -20.047 1 97.81 409 THR A C 1
ATOM 3213 O O . THR A 1 409 ? 13.836 -34.75 -19.125 1 97.81 409 THR A O 1
ATOM 3216 N N . ALA A 1 410 ? 13.383 -36.25 -20.75 1 96.56 410 ALA A N 1
ATOM 3217 C CA . ALA A 1 410 ? 11.953 -36.25 -20.438 1 96.56 410 ALA A CA 1
ATOM 3218 C C . ALA A 1 410 ? 11.641 -37.219 -19.312 1 96.56 410 ALA A C 1
ATOM 3220 O O . ALA A 1 410 ? 12.148 -38.344 -19.281 1 96.56 410 ALA A O 1
ATOM 3221 N N . VAL A 1 411 ? 10.945 -36.781 -18.359 1 94.94 411 VAL A N 1
ATOM 3222 C CA . VAL A 1 411 ? 10.438 -37.562 -17.25 1 94.94 411 VAL A CA 1
ATOM 3223 C C . VAL A 1 411 ? 8.961 -37.25 -17.016 1 94.94 411 VAL A C 1
ATOM 3225 O O . VAL A 1 411 ? 8.625 -36.188 -16.531 1 94.94 411 VAL A O 1
ATOM 3228 N N . ASN A 1 412 ? 8.094 -38.219 -17.312 1 91.75 412 ASN A N 1
ATOM 3229 C CA . ASN A 1 412 ? 6.656 -37.969 -17.219 1 91.75 412 ASN A CA 1
ATOM 3230 C C . ASN A 1 412 ? 6.227 -36.781 -18.062 1 91.75 412 ASN A C 1
ATOM 3232 O O . ASN A 1 412 ? 6.312 -36.812 -19.297 1 91.75 412 ASN A O 1
ATOM 3236 N N . ARG A 1 413 ? 5.828 -35.719 -17.375 1 94.19 413 ARG A N 1
ATOM 3237 C CA . ARG A 1 413 ? 5.379 -34.531 -18.125 1 94.19 413 ARG A CA 1
ATOM 3238 C C . ARG A 1 413 ? 6.438 -33.438 -18.109 1 94.19 413 ARG A C 1
ATOM 3240 O O . ARG A 1 413 ? 6.215 -32.344 -18.641 1 94.19 413 ARG A O 1
ATOM 3247 N N . LYS A 1 414 ? 7.605 -33.75 -17.547 1 96.38 414 LYS A N 1
ATOM 3248 C CA . LYS A 1 414 ? 8.633 -32.75 -17.359 1 96.38 414 LYS A CA 1
ATOM 3249 C C . LYS A 1 414 ? 9.867 -33.031 -18.203 1 96.38 414 LYS A C 1
ATOM 3251 O O . LYS A 1 414 ? 10.094 -34.156 -18.609 1 96.38 414 LYS A O 1
ATOM 3256 N N . ILE A 1 415 ? 10.633 -32 -18.516 1 97.81 415 ILE A N 1
ATOM 3257 C CA . ILE A 1 415 ? 11.914 -32.125 -19.203 1 97.81 415 ILE A CA 1
ATOM 3258 C C . ILE A 1 415 ? 13.016 -31.484 -18.328 1 97.81 415 ILE A C 1
ATOM 3260 O O . ILE A 1 415 ? 12.922 -30.312 -17.953 1 97.81 415 ILE A O 1
ATOM 3264 N N . TYR A 1 416 ? 14.008 -32.281 -18.031 1 97.44 416 TYR A N 1
ATOM 3265 C CA . TYR A 1 416 ? 15.133 -31.828 -17.219 1 97.44 416 TYR A CA 1
ATOM 3266 C C . TYR A 1 416 ? 16.312 -31.406 -18.078 1 97.44 416 TYR A C 1
ATOM 3268 O O . TYR A 1 416 ? 16.828 -32.219 -18.859 1 97.44 416 TYR A O 1
ATOM 3276 N N . VAL A 1 417 ? 16.75 -30.172 -17.969 1 97.44 417 VAL A N 1
ATOM 3277 C CA . VAL A 1 417 ? 17.844 -29.625 -18.75 1 97.44 417 VAL A CA 1
ATOM 3278 C C . VAL A 1 417 ? 19.047 -29.359 -17.859 1 97.44 417 VAL A C 1
ATOM 3280 O O . VAL A 1 417 ? 18.938 -28.672 -16.844 1 97.44 417 VAL A O 1
ATOM 3283 N N . PHE A 1 418 ? 20.203 -29.859 -18.281 1 96.31 418 PHE A N 1
ATOM 3284 C CA . PHE A 1 418 ? 21.359 -29.766 -17.406 1 96.31 418 PHE A CA 1
ATOM 3285 C C . PHE A 1 418 ? 22.641 -29.516 -18.219 1 96.31 418 PHE A C 1
ATOM 3287 O O . PHE A 1 418 ? 22.859 -30.156 -19.25 1 96.31 418 PHE A O 1
ATOM 3294 N N . GLY A 1 419 ? 23.469 -28.594 -17.781 1 95.38 419 GLY A N 1
ATOM 3295 C CA . GLY A 1 419 ? 24.828 -28.406 -18.25 1 95.38 419 GLY A CA 1
ATOM 3296 C C . GLY A 1 419 ? 24.891 -27.656 -19.562 1 95.38 419 GLY A C 1
ATOM 3297 O O . GLY A 1 419 ? 24.031 -26.828 -19.859 1 95.38 419 GLY A O 1
ATOM 3298 N N . GLY A 1 420 ? 26.031 -27.922 -20.312 1 96.12 420 GLY A N 1
ATOM 3299 C CA . GLY A 1 420 ? 26.312 -27.234 -21.547 1 96.12 420 GLY A CA 1
ATOM 3300 C C . GLY A 1 420 ? 27.328 -26.109 -21.391 1 96.12 420 GLY A C 1
ATOM 3301 O O . GLY A 1 420 ? 28 -26.016 -20.359 1 96.12 420 GLY A O 1
ATOM 3302 N N . SER A 1 421 ? 27.484 -25.453 -22.484 1 95.62 421 SER A N 1
ATOM 3303 C CA . SER A 1 421 ? 28.406 -24.328 -22.453 1 95.62 421 SER A CA 1
ATOM 3304 C C . SER A 1 421 ? 27.984 -23.25 -23.453 1 95.62 421 SER A C 1
ATOM 3306 O O . SER A 1 421 ? 27.25 -23.531 -24.406 1 95.62 421 SER A O 1
ATOM 3308 N N . CYS A 1 422 ? 28.391 -22.172 -23.141 1 93.69 422 CYS A N 1
ATOM 3309 C CA . CYS A 1 422 ? 28.328 -21.047 -24.078 1 93.69 422 CYS A CA 1
ATOM 3310 C C . CYS A 1 422 ? 29.688 -20.344 -24.188 1 93.69 422 CYS A C 1
ATOM 3312 O O . CYS A 1 422 ? 30.109 -19.641 -23.266 1 93.69 422 CYS A O 1
ATOM 3314 N N . GLY A 1 423 ? 30.25 -20.547 -25.266 1 87.5 423 GLY A N 1
ATOM 3315 C CA . GLY A 1 423 ? 31.641 -20.109 -25.359 1 87.5 423 GLY A CA 1
ATOM 3316 C C . GLY A 1 423 ? 32.562 -20.828 -24.406 1 87.5 423 GLY A C 1
ATOM 3317 O O . GLY A 1 423 ? 32.594 -22.062 -24.391 1 87.5 423 GLY A O 1
ATOM 3318 N N . SER A 1 424 ? 33.25 -20.031 -23.625 1 88.31 424 SER A N 1
ATOM 3319 C CA . SER A 1 424 ? 34.188 -20.609 -22.672 1 88.31 424 SER A CA 1
ATOM 3320 C C . SER A 1 424 ? 33.531 -20.828 -21.297 1 88.31 424 SER A C 1
ATOM 3322 O O . SER A 1 424 ? 34.156 -21.359 -20.391 1 88.31 424 SER A O 1
ATOM 3324 N N . ASP A 1 425 ? 32.312 -20.547 -21.328 1 91.62 425 ASP A N 1
ATOM 3325 C CA . ASP A 1 425 ? 31.609 -20.688 -20.047 1 91.62 425 ASP A CA 1
ATOM 3326 C C . ASP A 1 425 ? 30.906 -22.047 -19.953 1 91.62 425 ASP A C 1
ATOM 3328 O O . ASP A 1 425 ? 29.906 -22.281 -20.641 1 91.62 425 ASP A O 1
ATOM 3332 N N . TYR A 1 426 ? 31.406 -22.859 -19.172 1 94.38 426 TYR A N 1
ATOM 3333 C CA . TYR A 1 426 ? 30.797 -24.156 -18.906 1 94.38 426 TYR A CA 1
ATOM 3334 C C . TYR A 1 426 ? 29.781 -24.047 -17.781 1 94.38 426 TYR A C 1
ATOM 3336 O O . TYR A 1 426 ? 30.031 -23.391 -16.766 1 94.38 426 TYR A O 1
ATOM 3344 N N . LEU A 1 427 ? 28.625 -24.688 -17.922 1 93.12 427 LEU A N 1
ATOM 3345 C CA . LEU A 1 427 ? 27.484 -24.438 -17.062 1 93.12 427 LEU A CA 1
ATOM 3346 C C . LEU A 1 427 ? 27.172 -25.672 -16.219 1 93.12 427 LEU A C 1
ATOM 3348 O O . LEU A 1 427 ? 27.453 -26.797 -16.641 1 93.12 427 LEU A O 1
ATOM 3352 N N . ASN A 1 428 ? 26.594 -25.484 -15.055 1 91.88 428 ASN A N 1
ATOM 3353 C CA . ASN A 1 428 ? 26.156 -26.578 -14.203 1 91.88 428 ASN A CA 1
ATOM 3354 C C . ASN A 1 428 ? 24.766 -26.328 -13.633 1 91.88 428 ASN A C 1
ATOM 3356 O O . ASN A 1 428 ? 24.359 -26.969 -12.648 1 91.88 428 ASN A O 1
ATOM 3360 N N . ASP A 1 429 ? 24.062 -25.344 -14.188 1 91.25 429 ASP A N 1
ATOM 3361 C CA . ASP A 1 429 ? 22.703 -25.062 -13.727 1 91.25 429 ASP A CA 1
ATOM 3362 C C . ASP A 1 429 ? 21.734 -26.156 -14.188 1 91.25 429 ASP A C 1
ATOM 3364 O O . ASP A 1 429 ? 22.031 -26.891 -15.133 1 91.25 429 ASP A O 1
ATOM 3368 N N . PHE A 1 430 ? 20.703 -26.297 -13.43 1 94 430 PHE A N 1
ATOM 3369 C CA . PHE A 1 430 ? 19.734 -27.359 -13.609 1 94 430 PHE A CA 1
ATOM 3370 C C . PHE A 1 430 ? 18.312 -26.797 -13.656 1 94 430 PHE A C 1
ATOM 3372 O O . PHE A 1 430 ? 17.844 -26.188 -12.695 1 94 430 PHE A O 1
ATOM 3379 N N . TYR A 1 431 ? 17.641 -27.047 -14.852 1 96.25 431 TYR A N 1
ATOM 3380 C CA . TYR A 1 431 ? 16.312 -26.484 -15.047 1 96.25 431 TYR A CA 1
ATOM 3381 C C . TYR A 1 431 ? 15.305 -27.578 -15.367 1 96.25 431 TYR A C 1
ATOM 3383 O O . TYR A 1 431 ? 15.672 -28.641 -15.875 1 96.25 431 TYR A O 1
ATOM 3391 N N . VAL A 1 432 ? 14.086 -27.297 -15.023 1 97.12 432 VAL A N 1
ATOM 3392 C CA . VAL A 1 432 ? 12.992 -28.203 -15.344 1 97.12 432 VAL A CA 1
ATOM 3393 C C . VAL A 1 432 ? 11.898 -27.438 -16.094 1 97.12 432 VAL A C 1
ATOM 3395 O O . VAL A 1 432 ? 11.484 -26.359 -15.672 1 97.12 432 VAL A O 1
ATOM 3398 N N . LEU A 1 433 ? 11.484 -27.969 -17.234 1 97.5 433 LEU A N 1
ATOM 3399 C CA . LEU A 1 433 ? 10.305 -27.484 -17.938 1 97.5 433 LEU A CA 1
ATOM 3400 C C . LEU A 1 433 ? 9.094 -28.375 -17.656 1 97.5 433 LEU A C 1
ATOM 3402 O O . LEU A 1 433 ? 9.07 -29.547 -18.031 1 97.5 433 LEU A O 1
ATOM 3406 N N . ASP A 1 434 ? 8.164 -27.828 -16.922 1 96.81 434 ASP A N 1
ATOM 3407 C CA . ASP A 1 434 ? 6.879 -28.5 -16.75 1 96.81 434 ASP A CA 1
ATOM 3408 C C . ASP A 1 434 ? 5.953 -28.219 -17.938 1 96.81 434 ASP A C 1
ATOM 3410 O O . ASP A 1 434 ? 5.492 -27.094 -18.109 1 96.81 434 ASP A O 1
ATOM 3414 N N . THR A 1 435 ? 5.664 -29.234 -18.766 1 96.62 435 THR A N 1
ATOM 3415 C CA . THR A 1 435 ? 4.922 -29.031 -20 1 96.62 435 THR A CA 1
ATOM 3416 C C . THR A 1 435 ? 3.42 -29.047 -19.75 1 96.62 435 THR A C 1
ATOM 3418 O O . THR A 1 435 ? 2.627 -28.766 -20.641 1 96.62 435 THR A O 1
ATOM 3421 N N . ASP A 1 436 ? 2.994 -29.375 -18.547 1 95.12 436 ASP A N 1
ATOM 3422 C CA . ASP A 1 436 ? 1.593 -29.391 -18.125 1 95.12 436 ASP A CA 1
ATOM 3423 C C . ASP A 1 436 ? 1.453 -29.094 -16.641 1 95.12 436 ASP A C 1
ATOM 3425 O O . ASP A 1 436 ? 0.979 -29.922 -15.867 1 95.12 436 ASP A O 1
ATOM 3429 N N . PRO A 1 437 ? 1.753 -27.859 -16.281 1 94.75 437 PRO A N 1
ATOM 3430 C CA . PRO A 1 437 ? 1.69 -27.516 -14.859 1 94.75 437 PRO A CA 1
ATOM 3431 C C . PRO A 1 437 ? 0.275 -27.594 -14.289 1 94.75 437 PRO A C 1
ATOM 3433 O O . PRO A 1 437 ? -0.696 -27.328 -15 1 94.75 437 PRO A O 1
ATOM 3436 N N . PRO A 1 438 ? 0.237 -27.969 -13.016 1 93.62 438 PRO A N 1
ATOM 3437 C CA . PRO A 1 438 ? -1.091 -28.078 -12.406 1 93.62 438 PRO A CA 1
ATOM 3438 C C . PRO A 1 438 ? -1.794 -26.734 -12.289 1 93.62 438 PRO A C 1
ATOM 3440 O O . PRO A 1 438 ? -1.182 -25.75 -11.867 1 93.62 438 PRO A O 1
ATOM 3443 N N . PRO A 1 439 ? -3.061 -26.766 -12.68 1 94.44 439 PRO A N 1
ATOM 3444 C CA . PRO A 1 439 ? -3.826 -25.547 -12.469 1 94.44 439 PRO A CA 1
ATOM 3445 C C . PRO A 1 439 ? -4.062 -25.25 -10.984 1 94.44 439 PRO A C 1
ATOM 3447 O O . PRO A 1 439 ? -4.141 -26.172 -10.172 1 94.44 439 PRO A O 1
ATOM 3450 N N . ARG A 1 440 ? -4.133 -23.953 -10.617 1 93.5 440 ARG A N 1
ATOM 3451 C CA . ARG A 1 440 ? -4.406 -23.531 -9.242 1 93.5 440 ARG A CA 1
ATOM 3452 C C . ARG A 1 440 ? -5.688 -22.703 -9.172 1 93.5 440 ARG A C 1
ATOM 3454 O O . ARG A 1 440 ? -5.895 -21.797 -9.977 1 93.5 440 ARG A O 1
ATOM 3461 N N . ALA A 1 441 ? -6.418 -23.078 -8.227 1 95.5 441 ALA A N 1
ATOM 3462 C CA . ALA A 1 441 ? -7.656 -22.328 -8.039 1 95.5 441 ALA A CA 1
ATOM 3463 C C . ALA A 1 441 ? -7.375 -20.953 -7.43 1 95.5 441 ALA A C 1
ATOM 3465 O O . ALA A 1 441 ? -6.488 -20.812 -6.586 1 95.5 441 ALA A O 1
ATOM 3466 N N . SER A 1 442 ? -8.086 -19.922 -7.887 1 94 442 SER A N 1
ATOM 3467 C CA . SER A 1 442 ? -7.957 -18.562 -7.375 1 94 442 SER A CA 1
ATOM 3468 C C . SER A 1 442 ? -9.32 -17.953 -7.07 1 94 442 SER A C 1
ATOM 3470 O O . SER A 1 442 ? -10.344 -18.422 -7.566 1 94 442 SER A O 1
ATOM 3472 N N . VAL A 1 443 ? -9.258 -17.031 -6.152 1 94.94 443 VAL A N 1
ATOM 3473 C CA . VAL A 1 443 ? -10.477 -16.297 -5.801 1 94.94 443 VAL A CA 1
ATOM 3474 C C . VAL A 1 443 ? -10.406 -14.883 -6.352 1 94.94 443 VAL A C 1
ATOM 3476 O O . VAL A 1 443 ? -9.555 -14.086 -5.934 1 94.94 443 VAL A O 1
ATOM 3479 N N . THR A 1 444 ? -11.266 -14.508 -7.328 1 93.38 444 THR A N 1
ATOM 3480 C CA . THR A 1 444 ? -11.227 -13.195 -7.973 1 93.38 444 THR A CA 1
ATOM 3481 C C . THR A 1 444 ? -12.547 -12.453 -7.781 1 93.38 444 THR A C 1
ATOM 3483 O O . THR A 1 444 ? -12.594 -11.227 -7.887 1 93.38 444 THR A O 1
ATOM 3486 N N . GLU A 1 445 ? -13.555 -13.172 -7.465 1 95.12 445 GLU A N 1
ATOM 3487 C CA . GLU A 1 445 ? -14.883 -12.586 -7.316 1 95.12 445 GLU A CA 1
ATOM 3488 C C . GLU A 1 445 ? -14.984 -11.742 -6.047 1 95.12 445 GLU A C 1
ATOM 3490 O O . GLU A 1 445 ? -14.328 -12.047 -5.043 1 95.12 445 GLU A O 1
ATOM 3495 N N . PRO A 1 446 ? -15.797 -10.68 -6.07 1 94.94 446 PRO A N 1
ATOM 3496 C CA . PRO A 1 446 ? -15.945 -9.844 -4.875 1 94.94 446 PRO A CA 1
ATOM 3497 C C . PRO A 1 446 ? -16.641 -10.57 -3.732 1 94.94 446 PRO A C 1
ATOM 3499 O O . PRO A 1 446 ? -17.5 -11.438 -3.973 1 94.94 446 PRO A O 1
ATOM 3502 N N . THR A 1 447 ? -16.312 -10.18 -2.527 1 94.88 447 THR A N 1
ATOM 3503 C CA . THR A 1 447 ? -16.938 -10.727 -1.331 1 94.88 447 THR A CA 1
ATOM 3504 C C . THR A 1 447 ? -18.391 -10.242 -1.199 1 94.88 447 THR A C 1
ATOM 3506 O O . THR A 1 447 ? -18.797 -9.32 -1.91 1 94.88 447 THR A O 1
ATOM 3509 N N . SER A 1 448 ? -19.078 -10.914 -0.344 1 95.94 448 SER A N 1
ATOM 3510 C CA . SER A 1 448 ? -20.453 -10.492 -0.072 1 95.94 448 SER A CA 1
ATOM 3511 C C . SER A 1 448 ? -20.5 -9.055 0.421 1 95.94 448 SER A C 1
ATOM 3513 O O . SER A 1 448 ? -21.328 -8.266 -0.024 1 95.94 448 SER A O 1
ATOM 3515 N N . LEU A 1 449 ? -19.641 -8.695 1.302 1 95.69 449 LEU A N 1
ATOM 3516 C CA . LEU A 1 449 ? -19.641 -7.348 1.864 1 95.69 449 LEU A CA 1
ATOM 3517 C C . LEU A 1 449 ? -19.266 -6.32 0.802 1 95.69 449 LEU A C 1
ATOM 3519 O O . LEU A 1 449 ? -19.781 -5.199 0.812 1 95.69 449 LEU A O 1
ATOM 3523 N N . ALA A 1 450 ? -18.359 -6.703 -0.075 1 95.06 450 ALA A N 1
ATOM 3524 C CA . ALA A 1 450 ? -18.031 -5.816 -1.189 1 95.06 450 ALA A CA 1
ATOM 3525 C C . ALA A 1 450 ? -19.25 -5.555 -2.059 1 95.06 450 ALA A C 1
ATOM 3527 O O . ALA A 1 450 ? -19.453 -4.438 -2.541 1 95.06 450 ALA A O 1
ATOM 3528 N N . LEU A 1 451 ? -19.969 -6.539 -2.258 1 95.81 451 LEU A N 1
ATOM 3529 C CA . LEU A 1 451 ? -21.188 -6.391 -3.043 1 95.81 451 LEU A CA 1
ATOM 3530 C C . LEU A 1 451 ? -22.188 -5.48 -2.33 1 95.81 451 LEU A C 1
ATOM 3532 O O . LEU A 1 451 ? -22.828 -4.641 -2.965 1 95.81 451 LEU A O 1
ATOM 3536 N N . VAL A 1 452 ? -22.312 -5.656 -1.041 1 96.25 452 VAL A N 1
ATOM 3537 C CA . VAL A 1 452 ? -23.188 -4.797 -0.256 1 96.25 452 VAL A CA 1
ATOM 3538 C C . VAL A 1 452 ? -22.766 -3.34 -0.401 1 96.25 452 VAL A C 1
ATOM 3540 O O . VAL A 1 452 ? -23.594 -2.459 -0.636 1 96.25 452 VAL A O 1
ATOM 3543 N N . GLU A 1 453 ? -21.547 -3.164 -0.215 1 93.88 453 GLU A N 1
ATOM 3544 C CA . GLU A 1 453 ? -21.016 -1.812 -0.321 1 93.88 453 GLU A CA 1
ATOM 3545 C C . GLU A 1 453 ? -21.297 -1.207 -1.692 1 93.88 453 GLU A C 1
ATOM 3547 O O . GLU A 1 453 ? -21.672 -0.034 -1.795 1 93.88 453 GLU A O 1
ATOM 3552 N N . ARG A 1 454 ? -21.266 -1.975 -2.705 1 93.81 454 ARG A N 1
ATOM 3553 C CA . ARG A 1 454 ? -21.422 -1.496 -4.074 1 93.81 454 ARG A CA 1
ATOM 3554 C C . ARG A 1 454 ? -22.891 -1.303 -4.43 1 93.81 454 ARG A C 1
ATOM 3556 O O . ARG A 1 454 ? -23.234 -0.415 -5.211 1 93.81 454 ARG A O 1
ATOM 3563 N N . ARG A 1 455 ? -23.688 -2.109 -3.844 1 96.5 455 ARG A N 1
ATOM 3564 C CA . ARG A 1 455 ? -25.047 -2.174 -4.363 1 96.5 455 ARG A CA 1
ATOM 3565 C C . ARG A 1 455 ? -26.016 -1.456 -3.439 1 96.5 455 ARG A C 1
ATOM 3567 O O . ARG A 1 455 ? -27.156 -1.168 -3.826 1 96.5 455 ARG A O 1
ATOM 3574 N N . LEU A 1 456 ? -25.578 -1.098 -2.238 1 97.12 456 LEU A N 1
ATOM 3575 C CA . LEU A 1 456 ? -26.453 -0.415 -1.286 1 97.12 456 LEU A CA 1
ATOM 3576 C C . LEU A 1 456 ? -26.984 0.889 -1.872 1 97.12 456 LEU A C 1
ATOM 3578 O O . LEU A 1 456 ? -28.125 1.276 -1.605 1 97.12 456 LEU A O 1
ATOM 3582 N N . ARG A 1 457 ? -26.234 1.588 -2.674 1 95.88 457 ARG A N 1
ATOM 3583 C CA . ARG A 1 457 ? -26.578 2.881 -3.256 1 95.88 457 ARG A CA 1
ATOM 3584 C C . ARG A 1 457 ? -27.844 2.785 -4.102 1 95.88 457 ARG A C 1
ATOM 3586 O O . ARG A 1 457 ? -28.547 3.777 -4.281 1 95.88 457 ARG A O 1
ATOM 3593 N N . HIS A 1 458 ? -28.172 1.552 -4.594 1 95.62 458 HIS A N 1
ATOM 3594 C CA . HIS A 1 458 ? -29.328 1.359 -5.457 1 95.62 458 HIS A CA 1
ATOM 3595 C C . HIS A 1 458 ? -30.625 1.444 -4.668 1 95.62 458 HIS A C 1
ATOM 3597 O O . HIS A 1 458 ? -31.703 1.586 -5.246 1 95.62 458 HIS A O 1
ATOM 3603 N N . PHE A 1 459 ? -30.5 1.404 -3.393 1 96.88 459 PHE A N 1
ATOM 3604 C CA . PHE A 1 459 ? -31.703 1.396 -2.564 1 96.88 459 PHE A CA 1
ATOM 3605 C C . PHE A 1 459 ? -31.969 2.781 -1.983 1 96.88 459 PHE A C 1
ATOM 3607 O O . PHE A 1 459 ? -32.969 2.988 -1.295 1 96.88 459 PHE A O 1
ATOM 3614 N N . PHE A 1 460 ? -31.156 3.762 -2.357 1 96.56 460 PHE A N 1
ATOM 3615 C CA . PHE A 1 460 ? -31.344 5.137 -1.911 1 96.56 460 PHE A CA 1
ATOM 3616 C C . PHE A 1 460 ? -32.656 5.711 -2.465 1 96.56 460 PHE A C 1
ATOM 3618 O O . PHE A 1 460 ? -32.844 5.766 -3.682 1 96.56 460 PHE A O 1
ATOM 3625 N N . ASN A 1 461 ? -33.344 6.113 -1.485 1 97.44 461 ASN A N 1
ATOM 3626 C CA . ASN A 1 461 ? -34.656 6.734 -1.785 1 97.44 461 ASN A CA 1
ATOM 3627 C C . ASN A 1 461 ? -35.469 5.898 -2.773 1 97.44 461 ASN A C 1
ATOM 3629 O O . ASN A 1 461 ? -36 6.434 -3.736 1 97.44 461 ASN A O 1
ATOM 3633 N N . GLU A 1 462 ? -35.406 4.602 -2.639 1 95.44 462 GLU A N 1
ATOM 3634 C CA . GLU A 1 462 ? -36.156 3.633 -3.443 1 95.44 462 GLU A CA 1
ATOM 3635 C C . GLU A 1 462 ? -37.219 2.912 -2.607 1 95.44 462 GLU A C 1
ATOM 3637 O O . GLU A 1 462 ? -36.969 2.564 -1.45 1 95.44 462 GLU A O 1
ATOM 3642 N N . GLU A 1 463 ? -38.281 2.637 -3.154 1 94.06 463 GLU A N 1
ATOM 3643 C CA . GLU A 1 463 ? -39.406 2.018 -2.459 1 94.06 463 GLU A CA 1
ATOM 3644 C C . GLU A 1 463 ? -39.188 0.526 -2.244 1 94.06 463 GLU A C 1
ATOM 3646 O O . GLU A 1 463 ? -39.781 -0.079 -1.348 1 94.06 463 GLU A O 1
ATOM 3651 N N . GLU A 1 464 ? -38.312 -0.011 -3.051 1 91.94 464 GLU A N 1
ATOM 3652 C CA . GLU A 1 464 ? -38.062 -1.446 -2.975 1 91.94 464 GLU A CA 1
ATOM 3653 C C . GLU A 1 464 ? -37.594 -1.849 -1.578 1 91.94 464 GLU A C 1
ATOM 3655 O O . GLU A 1 464 ? -36.562 -1.363 -1.096 1 91.94 464 GLU A O 1
ATOM 3660 N N . PHE A 1 465 ? -38.312 -2.705 -0.9 1 92.5 465 PHE A N 1
ATOM 3661 C CA . PHE A 1 465 ? -38.062 -3.287 0.414 1 92.5 465 PHE A CA 1
ATOM 3662 C C . PHE A 1 465 ? -38.062 -2.211 1.493 1 92.5 465 PHE A C 1
ATOM 3664 O O . PHE A 1 465 ? -37.625 -2.449 2.619 1 92.5 465 PHE A O 1
ATOM 3671 N N . SER A 1 466 ? -38.406 -0.961 1.114 1 94.69 466 SER A N 1
ATOM 3672 C CA . SER A 1 466 ? -38.438 0.121 2.092 1 94.69 466 SER A CA 1
ATOM 3673 C C . SER A 1 466 ? -39.438 -0.148 3.195 1 94.69 466 SER A C 1
ATOM 3675 O O . SER A 1 466 ? -40.562 -0.633 2.924 1 94.69 466 SER A O 1
ATOM 3677 N N . ASP A 1 467 ? -39.062 0.075 4.449 1 93.12 467 ASP A N 1
ATOM 3678 C CA . ASP A 1 467 ? -39.969 -0.159 5.566 1 93.12 467 ASP A CA 1
ATOM 3679 C C . ASP A 1 467 ? -40.156 1.107 6.398 1 93.12 467 ASP A C 1
ATOM 3681 O O . ASP A 1 467 ? -40.781 1.074 7.453 1 93.12 467 ASP A O 1
ATOM 3685 N N . VAL A 1 468 ? -39.594 2.191 6.012 1 94.44 468 VAL A N 1
ATOM 3686 C CA . VAL A 1 468 ? -39.812 3.488 6.641 1 94.44 468 VAL A CA 1
ATOM 3687 C C . VAL A 1 468 ? -39.812 4.586 5.578 1 94.44 468 VAL A C 1
ATOM 3689 O O . VAL A 1 468 ? -39.031 4.535 4.625 1 94.44 468 VAL A O 1
ATOM 3692 N N . THR A 1 469 ? -40.75 5.48 5.707 1 95.81 469 THR A N 1
ATOM 3693 C CA . THR A 1 469 ? -40.844 6.637 4.828 1 95.81 469 THR A CA 1
ATOM 3694 C C . THR A 1 469 ? -40.781 7.934 5.629 1 95.81 469 THR A C 1
ATOM 3696 O O . THR A 1 469 ? -41.594 8.141 6.543 1 95.81 469 THR A O 1
ATOM 3699 N N . PHE A 1 470 ? -39.844 8.773 5.355 1 96.06 470 PHE A N 1
ATOM 3700 C CA . PHE A 1 470 ? -39.75 10.078 6 1 96.06 470 PHE A CA 1
ATOM 3701 C C . PHE A 1 470 ? -40.5 11.133 5.207 1 96.06 470 PHE A C 1
ATOM 3703 O O . PHE A 1 470 ? -40.469 11.141 3.973 1 96.06 470 PHE A O 1
ATOM 3710 N N . VAL A 1 471 ? -41.188 11.93 5.883 1 96.19 471 VAL A N 1
ATOM 3711 C CA . VAL A 1 471 ? -41.875 13.055 5.266 1 96.19 471 VAL A CA 1
ATOM 3712 C C . VAL A 1 471 ? -41.219 14.359 5.699 1 96.19 471 VAL A C 1
ATOM 3714 O O . VAL A 1 471 ? -41.25 14.727 6.875 1 96.19 471 VAL A O 1
ATOM 3717 N N . VAL A 1 472 ? -40.562 15.031 4.816 1 96.5 472 VAL A N 1
ATOM 3718 C CA . VAL A 1 472 ? -39.875 16.281 5.047 1 96.5 472 VAL A CA 1
ATOM 3719 C C . VAL A 1 472 ? -40.438 17.375 4.141 1 96.5 472 VAL A C 1
ATOM 3721 O O . VAL A 1 472 ? -40.375 17.266 2.914 1 96.5 472 VAL A O 1
ATOM 3724 N N . GLN A 1 473 ? -41 18.422 4.719 1 96 473 GLN A N 1
ATOM 3725 C CA . GLN A 1 473 ? -41.625 19.516 3.982 1 96 473 GLN A CA 1
ATOM 3726 C C . GLN A 1 473 ? -42.656 18.984 2.975 1 96 473 GLN A C 1
ATOM 3728 O O . GLN A 1 473 ? -42.688 19.438 1.825 1 96 473 GLN A O 1
ATOM 3733 N N . GLY A 1 474 ? -43.344 17.938 3.332 1 94.25 474 GLY A N 1
ATOM 3734 C CA . GLY A 1 474 ? -44.438 17.391 2.537 1 94.25 474 GLY A CA 1
ATOM 3735 C C . GLY A 1 474 ? -43.969 16.406 1.485 1 94.25 474 GLY A C 1
ATOM 3736 O O . GLY A 1 474 ? -44.781 15.812 0.778 1 94.25 474 GLY A O 1
ATOM 3737 N N . ARG A 1 475 ? -42.688 16.172 1.349 1 96.81 475 ARG A N 1
ATOM 3738 C CA . ARG A 1 475 ? -42.156 15.234 0.367 1 96.81 475 ARG A CA 1
ATOM 3739 C C . ARG A 1 475 ? -41.656 13.953 1.038 1 96.81 475 ARG A C 1
ATOM 3741 O O . ARG A 1 475 ? -41.125 13.992 2.154 1 96.81 475 ARG A O 1
ATOM 3748 N N . LYS A 1 476 ? -41.812 12.898 0.3 1 96.12 476 LYS A N 1
ATOM 3749 C CA . LYS A 1 476 ? -41.5 11.594 0.878 1 96.12 476 LYS A CA 1
ATOM 3750 C C . LYS A 1 476 ? -40.094 11.141 0.495 1 96.12 476 LYS A C 1
ATOM 3752 O O . LYS A 1 476 ? -39.656 11.352 -0.64 1 96.12 476 LYS A O 1
ATOM 3757 N N . ILE A 1 477 ? -39.344 10.547 1.439 1 97.38 477 ILE A N 1
ATOM 3758 C CA . ILE A 1 477 ? -38.031 9.906 1.248 1 97.38 477 ILE A CA 1
ATOM 3759 C C . ILE A 1 477 ? -38.094 8.477 1.786 1 97.38 477 ILE A C 1
ATOM 3761 O O . ILE A 1 477 ? -38.312 8.266 2.98 1 97.38 477 ILE A O 1
ATOM 3765 N N . TYR A 1 478 ? -37.906 7.52 0.856 1 96.88 478 TYR A N 1
ATOM 3766 C CA . TYR A 1 478 ? -37.938 6.113 1.239 1 96.88 478 TYR A CA 1
ATOM 3767 C C . TYR A 1 478 ? -36.594 5.664 1.796 1 96.88 478 TYR A C 1
ATOM 3769 O O . TYR A 1 478 ? -35.531 6.055 1.283 1 96.88 478 TYR A O 1
ATOM 3777 N N . ALA A 1 479 ? -36.625 4.91 2.902 1 96.94 479 ALA A N 1
ATOM 3778 C CA . ALA A 1 479 ? -35.406 4.406 3.518 1 96.94 479 ALA A CA 1
ATOM 3779 C C . ALA A 1 479 ? -35.625 3.039 4.156 1 96.94 479 ALA A C 1
ATOM 3781 O O . ALA A 1 479 ? -36.688 2.43 3.967 1 96.94 479 ALA A O 1
ATOM 3782 N N . HIS A 1 480 ? -34.656 2.459 4.699 1 96.06 480 HIS A N 1
ATOM 3783 C CA . HIS A 1 480 ? -34.688 1.147 5.336 1 96.06 480 HIS A CA 1
ATOM 3784 C C . HIS A 1 480 ? -34.188 1.234 6.785 1 96.06 480 HIS A C 1
ATOM 3786 O O . HIS A 1 480 ? -33.094 1.702 7.051 1 96.06 480 HIS A O 1
ATOM 3792 N N . LYS A 1 481 ? -35.031 0.799 7.691 1 95.56 481 LYS A N 1
ATOM 3793 C CA . LYS A 1 481 ? -34.75 0.918 9.117 1 95.56 481 LYS A CA 1
ATOM 3794 C C . LYS A 1 481 ? -33.406 0.279 9.469 1 95.56 481 LYS A C 1
ATOM 3796 O O . LYS A 1 481 ? -32.656 0.829 10.258 1 95.56 481 LYS A O 1
ATOM 3801 N N . MET A 1 482 ? -33.156 -0.87 8.867 1 95.75 482 MET A N 1
ATOM 3802 C CA . MET A 1 482 ? -31.922 -1.589 9.156 1 95.75 482 MET A CA 1
ATOM 3803 C C . MET A 1 482 ? -30.703 -0.762 8.758 1 95.75 482 MET A C 1
ATOM 3805 O O . MET A 1 482 ? -29.766 -0.625 9.539 1 95.75 482 MET A O 1
ATOM 3809 N N . VAL A 1 483 ? -30.734 -0.18 7.566 1 97.44 483 VAL A N 1
ATOM 3810 C CA . VAL A 1 483 ? -29.609 0.605 7.055 1 97.44 483 VAL A CA 1
ATOM 3811 C C . VAL A 1 483 ? -29.391 1.827 7.941 1 97.44 483 VAL A C 1
ATOM 3813 O O . VAL A 1 483 ? -28.266 2.1 8.359 1 97.44 483 VAL A O 1
ATOM 3816 N N . LEU A 1 484 ? -30.469 2.504 8.234 1 97.12 484 LEU A N 1
ATOM 3817 C CA . LEU A 1 484 ? -30.391 3.705 9.062 1 97.12 484 LEU A CA 1
ATOM 3818 C C . LEU A 1 484 ? -29.875 3.375 10.461 1 97.12 484 LEU A C 1
ATOM 3820 O O . LEU A 1 484 ? -29.062 4.113 11.016 1 97.12 484 LEU A O 1
ATOM 3824 N N . SER A 1 485 ? -30.328 2.252 10.992 1 95.75 485 SER A N 1
ATOM 3825 C CA . SER A 1 485 ? -29.953 1.853 12.352 1 95.75 485 SER A CA 1
ATOM 3826 C C . SER A 1 485 ? -28.484 1.469 12.43 1 95.75 485 SER A C 1
ATOM 3828 O O . SER A 1 485 ? -27.859 1.588 13.484 1 95.75 485 SER A O 1
ATOM 3830 N N . MET A 1 486 ? -27.859 1.006 11.328 1 96.31 486 MET A N 1
ATOM 3831 C CA . MET A 1 486 ? -26.453 0.604 11.328 1 96.31 486 MET A CA 1
ATOM 3832 C C . MET A 1 486 ? -25.531 1.823 11.312 1 96.31 486 MET A C 1
ATOM 3834 O O . MET A 1 486 ? -24.438 1.785 11.867 1 96.31 486 MET A O 1
ATOM 3838 N N . VAL A 1 487 ? -26.016 2.883 10.766 1 97.19 487 VAL A N 1
ATOM 3839 C CA . VAL A 1 487 ? -25.141 4.027 10.523 1 97.19 487 VAL A CA 1
ATOM 3840 C C . VAL A 1 487 ? -25.359 5.082 11.602 1 97.19 487 VAL A C 1
ATOM 3842 O O . VAL A 1 487 ? -24.438 5.824 11.945 1 97.19 487 VAL A O 1
ATOM 3845 N N . SER A 1 488 ? -26.578 5.141 12.18 1 96.88 488 SER A N 1
ATOM 3846 C CA . SER A 1 488 ? -26.953 6.207 13.109 1 96.88 488 SER A CA 1
ATOM 3847 C C . SER A 1 488 ? -27.562 5.641 14.391 1 96.88 488 SER A C 1
ATOM 3849 O O . SER A 1 488 ? -28.594 4.957 14.336 1 96.88 488 SER A O 1
ATOM 3851 N N . ASN A 1 489 ? -27.016 6.027 15.523 1 93.88 489 ASN A N 1
ATOM 3852 C CA . ASN A 1 489 ? -27.562 5.605 16.812 1 93.88 489 ASN A CA 1
ATOM 3853 C C . ASN A 1 489 ? -28.906 6.281 17.094 1 93.88 489 ASN A C 1
ATOM 3855 O O . ASN A 1 489 ? -29.75 5.727 17.797 1 93.88 489 ASN A O 1
ATOM 3859 N N . TYR A 1 490 ? -29.047 7.473 16.531 1 94.81 490 TYR A N 1
ATOM 3860 C CA . TYR A 1 490 ? -30.328 8.172 16.656 1 94.81 490 TYR A CA 1
ATOM 3861 C C . TYR A 1 490 ? -31.453 7.363 16.016 1 94.81 490 TYR A C 1
ATOM 3863 O O . TYR A 1 490 ? -32.469 7.094 16.656 1 94.81 490 TYR A O 1
ATOM 3871 N N . PHE A 1 491 ? -31.234 6.957 14.812 1 94.56 491 PHE A N 1
ATOM 3872 C CA . PHE A 1 491 ? -32.25 6.203 14.102 1 94.56 491 PHE A CA 1
ATOM 3873 C C . PHE A 1 491 ? -32.469 4.832 14.734 1 94.56 491 PHE A C 1
ATOM 3875 O O . PHE A 1 491 ? -33.594 4.324 14.781 1 94.56 491 PHE A O 1
ATOM 3882 N N . ARG A 1 492 ? -31.359 4.246 15.133 1 93.81 492 ARG A N 1
ATOM 3883 C CA . ARG A 1 492 ? -31.5 2.963 15.82 1 93.81 492 ARG A CA 1
ATOM 3884 C C . ARG A 1 492 ? -32.438 3.07 17.016 1 93.81 492 ARG A C 1
ATOM 3886 O O . ARG A 1 492 ? -33.344 2.25 17.172 1 93.81 492 ARG A O 1
ATOM 3893 N N . THR A 1 493 ? -32.25 4.047 17.875 1 92.56 493 THR A N 1
ATOM 3894 C CA . THR A 1 493 ? -33.094 4.273 19.047 1 92.56 493 THR A CA 1
ATOM 3895 C C . THR A 1 493 ? -34.531 4.578 18.641 1 92.56 493 THR A C 1
ATOM 3897 O O . THR A 1 493 ? -35.469 4.09 19.266 1 92.56 493 THR A O 1
ATOM 3900 N N . MET A 1 494 ? -34.594 5.332 17.594 1 90.69 494 MET A N 1
ATOM 3901 C CA . MET A 1 494 ? -35.938 5.699 17.094 1 90.69 494 MET A CA 1
ATOM 3902 C C . MET A 1 494 ? -36.719 4.457 16.734 1 90.69 494 MET A C 1
ATOM 3904 O O . MET A 1 494 ? -37.906 4.367 17.047 1 90.69 494 MET A O 1
ATOM 3908 N N . PHE A 1 495 ? -36.125 3.465 16.141 1 90.88 495 PHE A N 1
ATOM 3909 C CA . PHE A 1 495 ? -36.844 2.328 15.586 1 90.88 495 PHE A CA 1
ATOM 3910 C C . PHE A 1 495 ? -36.938 1.194 16.594 1 90.88 495 PHE A C 1
ATOM 3912 O O . PHE A 1 495 ? -37.688 0.25 16.422 1 90.88 495 PHE A O 1
ATOM 3919 N N . THR A 1 496 ? -36.125 1.149 17.594 1 86.81 496 THR A N 1
ATOM 3920 C CA . THR A 1 496 ? -36.125 0.047 18.547 1 86.81 496 THR A CA 1
ATOM 3921 C C . THR A 1 496 ? -36.875 0.45 19.828 1 86.81 496 THR A C 1
ATOM 3923 O O . THR A 1 496 ? -37.25 -0.409 20.625 1 86.81 496 THR A O 1
ATOM 3926 N N . SER A 1 497 ? -36.844 1.735 20.328 1 76.5 497 SER A N 1
ATOM 3927 C CA . SER A 1 497 ? -37.375 2.193 21.594 1 76.5 497 SER A CA 1
ATOM 3928 C C . SER A 1 497 ? -38.906 2.391 21.516 1 76.5 497 SER A C 1
ATOM 3930 O O . SER A 1 497 ? -39.5 2.902 22.438 1 76.5 497 SER A O 1
ATOM 3932 N N . GLY A 1 498 ? -39.656 1.638 20.656 1 64.94 498 GLY A N 1
ATOM 3933 C CA . GLY A 1 498 ? -41.125 1.621 20.719 1 64.94 498 GLY A CA 1
ATOM 3934 C C . GLY A 1 498 ? -41.75 2.936 20.297 1 64.94 498 GLY A C 1
ATOM 3935 O O . GLY A 1 498 ? -42.875 3.252 20.703 1 64.94 498 GLY A O 1
ATOM 3936 N N . PHE A 1 499 ? -41.031 3.939 19.812 1 53.62 499 PHE A N 1
ATOM 3937 C CA . PHE A 1 499 ? -41.719 5.172 19.438 1 53.62 499 PHE A CA 1
ATOM 3938 C C . PHE A 1 499 ? -42.844 4.879 18.453 1 53.62 499 PHE A C 1
ATOM 3940 O O . PHE A 1 499 ? -42.781 3.918 17.688 1 53.62 499 PHE A O 1
ATOM 3947 N N . ARG A 1 500 ? -44 5.387 18.688 1 46.75 500 ARG A N 1
ATOM 3948 C CA . ARG A 1 500 ? -45.344 5.332 18.062 1 46.75 500 ARG A CA 1
ATOM 3949 C C . ARG A 1 500 ? -45.219 5.289 16.547 1 46.75 500 ARG A C 1
ATOM 3951 O O . ARG A 1 500 ? -46.219 5.062 15.844 1 46.75 500 ARG A O 1
ATOM 3958 N N . GLU A 1 501 ? -44.188 5.953 16.031 1 50.09 501 GLU A N 1
ATOM 3959 C CA . GLU A 1 501 ? -44.156 6.168 14.578 1 50.09 501 GLU A CA 1
ATOM 3960 C C . GLU A 1 501 ? -44.125 4.84 13.828 1 50.09 501 GLU A C 1
ATOM 3962 O O . GLU A 1 501 ? -43.906 4.812 12.617 1 50.09 501 GLU A O 1
ATOM 3967 N N . SER A 1 502 ? -43.969 3.785 14.602 1 49.06 502 SER A N 1
ATOM 3968 C CA . SER A 1 502 ? -43.781 2.418 14.117 1 49.06 502 SER A CA 1
ATOM 3969 C C . SER A 1 502 ? -44.938 2.002 13.219 1 49.06 502 SER A C 1
ATOM 3971 O O . SER A 1 502 ? -44.75 1.216 12.289 1 49.06 502 SER A O 1
ATOM 3973 N N . GLU A 1 503 ? -46.219 2.336 13.688 1 50.53 503 GLU A N 1
ATOM 3974 C CA . GLU A 1 503 ? -47.312 1.641 13.023 1 50.53 503 GLU A CA 1
ATOM 3975 C C . GLU A 1 503 ? -47.469 2.104 11.578 1 50.53 503 GLU A C 1
ATOM 3977 O O . GLU A 1 503 ? -47.812 1.314 10.703 1 50.53 503 GLU A O 1
ATOM 3982 N N . SER A 1 504 ? -47.531 3.494 11.305 1 55.25 504 SER A N 1
ATOM 3983 C CA . SER A 1 504 ? -47.969 3.957 9.992 1 55.25 504 SER A CA 1
ATOM 3984 C C . SER A 1 504 ? -46.812 3.949 8.984 1 55.25 504 SER A C 1
ATOM 3986 O O . SER A 1 504 ? -47.062 4.07 7.781 1 55.25 504 SER A O 1
ATOM 3988 N N . GLY A 1 505 ? -45.625 3.449 9.297 1 77.44 505 GLY A N 1
ATOM 3989 C CA . GLY A 1 505 ? -44.531 3.338 8.344 1 77.44 505 GLY A CA 1
ATOM 3990 C C . GLY A 1 505 ? -43.938 4.68 7.938 1 77.44 505 GLY A C 1
ATOM 3991 O O . GLY A 1 505 ? -42.906 4.742 7.277 1 77.44 505 GLY A O 1
ATOM 3992 N N . GLU A 1 506 ? -44.625 5.863 8.289 1 89.75 506 GLU A N 1
ATOM 3993 C CA . GLU A 1 506 ? -44.156 7.191 7.898 1 89.75 506 GLU A CA 1
ATOM 3994 C C . GLU A 1 506 ? -43.688 7.984 9.109 1 89.75 506 GLU A C 1
ATOM 3996 O O . GLU A 1 506 ? -44.344 7.977 10.164 1 89.75 506 GLU A O 1
ATOM 4001 N N . VAL A 1 507 ? -42.562 8.602 9.086 1 92 507 VAL A N 1
ATOM 4002 C CA . VAL A 1 507 ? -41.969 9.43 10.125 1 92 507 VAL A CA 1
ATOM 4003 C C . VAL A 1 507 ? -41.781 10.852 9.609 1 92 507 VAL A C 1
ATOM 4005 O O . VAL A 1 507 ? -41.125 11.078 8.594 1 92 507 VAL A O 1
ATOM 4008 N N . GLU A 1 508 ? -42.375 11.797 10.289 1 93.06 508 GLU A N 1
ATOM 4009 C CA . GLU A 1 508 ? -42.25 13.195 9.891 1 93.06 508 GLU A CA 1
ATOM 4010 C C . GLU A 1 508 ? -41 13.828 10.516 1 93.06 508 GLU A C 1
ATOM 4012 O O . GLU A 1 508 ? -40.781 13.727 11.727 1 93.06 508 GLU A O 1
ATOM 4017 N N . ILE A 1 509 ? -40.156 14.406 9.742 1 93.25 509 ILE A N 1
ATOM 4018 C CA . ILE A 1 509 ? -39 15.164 10.188 1 93.25 509 ILE A CA 1
ATOM 4019 C C . ILE A 1 509 ? -39.25 16.656 9.961 1 93.25 509 ILE A C 1
ATOM 4021 O O . ILE A 1 509 ? -39.312 17.109 8.82 1 93.25 509 ILE A O 1
ATOM 4025 N N . SER A 1 510 ? -39.281 17.375 11.062 1 91.94 510 SER A N 1
ATOM 4026 C CA . SER A 1 510 ? -39.625 18.797 10.984 1 91.94 510 SER A CA 1
ATOM 4027 C C . SER A 1 510 ? -38.375 19.672 11.109 1 91.94 510 SER A C 1
ATOM 4029 O O . SER A 1 510 ? -37.344 19.219 11.562 1 91.94 510 SER A O 1
ATOM 4031 N N . ASP A 1 511 ? -38.469 20.969 10.617 1 90.25 511 ASP A N 1
ATOM 4032 C CA . ASP A 1 511 ? -37.5 22.047 10.781 1 90.25 511 ASP A CA 1
ATOM 4033 C C . ASP A 1 511 ? -36.188 21.703 10.078 1 90.25 511 ASP A C 1
ATOM 4035 O O . ASP A 1 511 ? -35.094 21.984 10.602 1 90.25 511 ASP A O 1
ATOM 4039 N N . VAL A 1 512 ? -36.312 20.938 9.047 1 92.62 512 VAL A N 1
ATOM 4040 C CA . VAL A 1 512 ? -35.125 20.594 8.25 1 92.62 512 VAL A CA 1
ATOM 4041 C C . VAL A 1 512 ? -35.469 20.781 6.762 1 92.62 512 VAL A C 1
ATOM 4043 O O . VAL A 1 512 ? -36.531 20.406 6.301 1 92.62 512 VAL A O 1
ATOM 4046 N N . PRO A 1 513 ? -34.531 21.438 6.039 1 93.62 513 PRO A N 1
ATOM 4047 C CA . PRO A 1 513 ? -34.75 21.516 4.594 1 93.62 513 PRO A CA 1
ATOM 4048 C C . PRO A 1 513 ? -34.719 20.141 3.922 1 93.62 513 PRO A C 1
ATOM 4050 O O . PRO A 1 513 ? -33.938 19.266 4.316 1 93.62 513 PRO A O 1
ATOM 4053 N N . TYR A 1 514 ? -35.594 19.922 2.898 1 95.75 514 TYR A N 1
ATOM 4054 C CA . TYR A 1 514 ? -35.719 18.656 2.195 1 95.75 514 TYR A CA 1
ATOM 4055 C C . TYR A 1 514 ? -34.375 18.234 1.58 1 95.75 514 TYR A C 1
ATOM 4057 O O . TYR A 1 514 ? -33.938 17.094 1.747 1 95.75 514 TYR A O 1
ATOM 4065 N N . ASP A 1 515 ? -33.719 19.234 0.913 1 93.06 515 ASP A N 1
ATOM 4066 C CA . ASP A 1 515 ? -32.5 18.922 0.176 1 93.06 515 ASP A CA 1
ATOM 4067 C C . ASP A 1 515 ? -31.391 18.484 1.122 1 93.06 515 ASP A C 1
ATOM 4069 O O . ASP A 1 515 ? -30.578 17.609 0.788 1 93.06 515 ASP A O 1
ATOM 4073 N N . ALA A 1 516 ? -31.297 19.094 2.312 1 94.38 516 ALA A N 1
ATOM 4074 C CA . ALA A 1 516 ? -30.266 18.734 3.287 1 94.38 516 ALA A CA 1
ATOM 4075 C C . ALA A 1 516 ? -30.5 17.328 3.844 1 94.38 516 ALA A C 1
ATOM 4077 O O . ALA A 1 516 ? -29.547 16.547 3.975 1 94.38 516 ALA A O 1
ATOM 4078 N N . PHE A 1 517 ? -31.766 17.016 4.09 1 96.62 517 PHE A N 1
ATOM 4079 C CA . PHE A 1 517 ? -32.062 15.703 4.625 1 96.62 517 PHE A CA 1
ATOM 4080 C C . PHE A 1 517 ? -31.828 14.625 3.576 1 96.62 517 PHE A C 1
ATOM 4082 O O . PHE A 1 517 ? -31.297 13.555 3.889 1 96.62 517 PHE A O 1
ATOM 4089 N N . LEU A 1 518 ? -32.281 14.93 2.377 1 96.5 518 LEU A N 1
ATOM 4090 C CA . LEU A 1 518 ? -32.031 14 1.284 1 96.5 518 LEU A CA 1
ATOM 4091 C C . LEU A 1 518 ? -30.531 13.711 1.135 1 96.5 518 LEU A C 1
ATOM 4093 O O . LEU A 1 518 ? -30.141 12.562 0.929 1 96.5 518 LEU A O 1
ATOM 4097 N N . ALA A 1 519 ? -29.703 14.766 1.229 1 95.19 519 ALA A N 1
ATOM 4098 C CA . ALA A 1 519 ? -28.25 14.617 1.123 1 95.19 519 ALA A CA 1
ATOM 4099 C C . ALA A 1 519 ? -27.719 13.719 2.234 1 95.19 519 ALA A C 1
ATOM 4101 O O . ALA A 1 519 ? -26.797 12.922 2.008 1 95.19 519 ALA A O 1
ATOM 4102 N N . VAL A 1 520 ? -28.25 13.859 3.418 1 96.75 520 VAL A N 1
ATOM 4103 C CA . VAL A 1 520 ? -27.828 13.062 4.566 1 96.75 520 VAL A CA 1
ATOM 4104 C C . VAL A 1 520 ? -28.188 11.594 4.332 1 96.75 520 VAL A C 1
ATOM 4106 O O . VAL A 1 520 ? -27.359 10.711 4.566 1 96.75 520 VAL A O 1
ATOM 4109 N N . VAL A 1 521 ? -29.391 11.352 3.848 1 97.19 521 VAL A N 1
ATOM 4110 C CA . VAL A 1 521 ? -29.812 9.977 3.574 1 97.19 521 VAL A CA 1
ATOM 4111 C C . VAL A 1 521 ? -28.953 9.391 2.459 1 97.19 521 VAL A C 1
ATOM 4113 O O . VAL A 1 521 ? -28.547 8.219 2.525 1 97.19 521 VAL A O 1
ATOM 4116 N N . GLU A 1 522 ? -28.719 10.203 1.485 1 96.5 522 GLU A N 1
ATOM 4117 C CA . GLU A 1 522 ? -27.859 9.75 0.404 1 96.5 522 GLU A CA 1
ATOM 4118 C C . GLU A 1 522 ? -26.484 9.344 0.932 1 96.5 522 GLU A C 1
ATOM 4120 O O . GLU A 1 522 ? -25.938 8.305 0.536 1 96.5 522 GLU A O 1
ATOM 4125 N N . TYR A 1 523 ? -25.969 10.148 1.792 1 96.5 523 TYR A N 1
ATOM 4126 C CA . TYR A 1 523 ? -24.688 9.836 2.404 1 96.5 523 TYR A CA 1
ATOM 4127 C C . TYR A 1 523 ? -24.734 8.484 3.109 1 96.5 523 TYR A C 1
ATOM 4129 O O . TYR A 1 523 ? -23.797 7.688 3.006 1 96.5 523 TYR A O 1
ATOM 4137 N N . ILE A 1 524 ? -25.719 8.258 3.779 1 97.44 524 ILE A N 1
ATOM 4138 C CA . ILE A 1 524 ? -25.844 7.02 4.547 1 97.44 524 ILE A CA 1
ATOM 4139 C C . ILE A 1 524 ? -25.781 5.82 3.604 1 97.44 524 ILE A C 1
ATOM 4141 O O . ILE A 1 524 ? -25.125 4.82 3.912 1 97.44 524 ILE A O 1
ATOM 4145 N N . TYR A 1 525 ? -26.344 5.898 2.424 1 97.12 525 TYR A N 1
ATOM 4146 C CA . TYR A 1 525 ? -26.453 4.762 1.517 1 97.12 525 TYR A CA 1
ATOM 4147 C C . TYR A 1 525 ? -25.234 4.66 0.611 1 97.12 525 TYR A C 1
ATOM 4149 O O . TYR A 1 525 ? -24.953 3.592 0.062 1 97.12 525 TYR A O 1
ATOM 4157 N N . THR A 1 526 ? -24.547 5.738 0.417 1 95 526 THR A N 1
ATOM 4158 C CA . THR A 1 526 ? -23.516 5.73 -0.622 1 95 526 THR A CA 1
ATOM 4159 C C . THR A 1 526 ? -22.141 6.02 -0.027 1 95 526 THR A C 1
ATOM 4161 O O . THR A 1 526 ? -21.125 5.691 -0.631 1 95 526 THR A O 1
ATOM 4164 N N . GLY A 1 527 ? -22.109 6.609 1.089 1 91.06 527 GLY A N 1
ATOM 4165 C CA . GLY A 1 527 ? -20.844 7.062 1.631 1 91.06 527 GLY A CA 1
ATOM 4166 C C . GLY A 1 527 ? -20.266 8.25 0.885 1 91.06 527 GLY A C 1
ATOM 4167 O O . GLY A 1 527 ? -19.203 8.766 1.248 1 91.06 527 GLY A O 1
ATOM 4168 N N . GLY A 1 528 ? -20.969 8.68 -0.074 1 89.19 528 GLY A N 1
ATOM 4169 C CA . GLY A 1 528 ? -20.484 9.797 -0.876 1 89.19 528 GLY A CA 1
ATOM 4170 C C . GLY A 1 528 ? -20.719 11.141 -0.218 1 89.19 528 GLY A C 1
ATOM 4171 O O . GLY A 1 528 ? -21.703 11.328 0.497 1 89.19 528 GLY A O 1
ATOM 4172 N N . LEU A 1 529 ? -19.797 12.016 -0.47 1 83.38 529 LEU A N 1
ATOM 4173 C CA . LEU A 1 529 ? -19.891 13.352 0.115 1 83.38 529 LEU A CA 1
ATOM 4174 C C . LEU A 1 529 ? -20.953 14.18 -0.602 1 83.38 529 LEU A C 1
ATOM 4176 O O . LEU A 1 529 ? -21.078 14.109 -1.826 1 83.38 529 LEU A O 1
ATOM 4180 N N . PRO A 1 530 ? -21.781 14.812 0.208 1 78.94 530 PRO A N 1
ATOM 4181 C CA . PRO A 1 530 ? -22.797 15.688 -0.393 1 78.94 530 PRO A CA 1
ATOM 4182 C C . PRO A 1 530 ? -22.188 16.734 -1.313 1 78.94 530 PRO A C 1
ATOM 4184 O O . PRO A 1 530 ? -21.062 17.172 -1.097 1 78.94 530 PRO A O 1
ATOM 4187 N N . ASN A 1 531 ? -22.828 16.938 -2.457 1 73.38 531 ASN A N 1
ATOM 4188 C CA . ASN A 1 531 ? -22.406 18 -3.363 1 73.38 531 ASN A CA 1
ATOM 4189 C C . ASN A 1 531 ? -22.594 19.375 -2.746 1 73.38 531 ASN A C 1
ATOM 4191 O O . ASN A 1 531 ? -23.734 19.828 -2.578 1 73.38 531 ASN A O 1
ATOM 4195 N N . PHE A 1 532 ? -21.438 20.047 -2.207 1 68.25 532 PHE A N 1
ATOM 4196 C CA . PHE A 1 532 ? -21.547 21.359 -1.572 1 68.25 532 PHE A CA 1
ATOM 4197 C C . PHE A 1 532 ? -21.531 22.469 -2.615 1 68.25 532 PHE A C 1
ATOM 4199 O O . PHE A 1 532 ? -21.438 23.641 -2.271 1 68.25 532 PHE A O 1
ATOM 4206 N N . ASP A 1 533 ? -22.141 22.281 -3.715 1 62.22 533 ASP A N 1
ATOM 4207 C CA . ASP A 1 533 ? -22.172 23.25 -4.809 1 62.22 533 ASP A CA 1
ATOM 4208 C C . ASP A 1 533 ? -20.75 23.703 -5.18 1 62.22 533 ASP A C 1
ATOM 4210 O O . ASP A 1 533 ? -19.859 23.719 -4.328 1 62.22 533 ASP A O 1
ATOM 4214 N N . ASP A 1 534 ? -20.375 23.672 -6.438 1 59.31 534 ASP A N 1
ATOM 4215 C CA . ASP A 1 534 ? -19.062 23.953 -7.02 1 59.31 534 ASP A CA 1
ATOM 4216 C C . ASP A 1 534 ? -18.656 25.406 -6.773 1 59.31 534 ASP A C 1
ATOM 4218 O O . ASP A 1 534 ? -17.625 25.844 -7.277 1 59.31 534 ASP A O 1
ATOM 4222 N N . THR A 1 535 ? -19.406 26.078 -5.953 1 64 535 THR A N 1
ATOM 4223 C CA . THR A 1 535 ? -19.016 27.453 -5.699 1 64 535 THR A CA 1
ATOM 4224 C C . THR A 1 535 ? -18.047 27.531 -4.531 1 64 535 THR A C 1
ATOM 4226 O O . THR A 1 535 ? -17.859 26.562 -3.799 1 64 535 THR A O 1
ATOM 4229 N N . ARG A 1 536 ? -17.484 28.609 -4.574 1 59 536 ARG A N 1
ATOM 4230 C CA . ARG A 1 536 ? -16.547 28.875 -3.488 1 59 536 ARG A CA 1
ATOM 4231 C C . ARG A 1 536 ? -17.25 28.859 -2.139 1 59 536 ARG A C 1
ATOM 4233 O O . ARG A 1 536 ? -18.391 29.328 -2.021 1 59 536 ARG A O 1
ATOM 4240 N N . ILE A 1 537 ? -16.797 28.172 -1.188 1 64.12 537 ILE A N 1
ATOM 4241 C CA . ILE A 1 537 ? -17.359 27.984 0.146 1 64.12 537 ILE A CA 1
ATOM 4242 C C . ILE A 1 537 ? -17.719 29.328 0.756 1 64.12 537 ILE A C 1
ATOM 4244 O O . ILE A 1 537 ? -18.578 29.422 1.626 1 64.12 537 ILE A O 1
ATOM 4248 N N . GLU A 1 538 ? -17.078 30.359 0.186 1 66.69 538 GLU A N 1
ATOM 4249 C CA . GLU A 1 538 ? -17.344 31.688 0.733 1 66.69 538 GLU A CA 1
ATOM 4250 C C . GLU A 1 538 ? -18.703 32.219 0.277 1 66.69 538 GLU A C 1
ATOM 4252 O O . GLU A 1 538 ? -19.25 33.125 0.873 1 66.69 538 GLU A O 1
ATOM 4257 N N . SER A 1 539 ? -19.234 31.438 -0.649 1 75.62 539 SER A N 1
ATOM 4258 C CA . SER A 1 539 ? -20.578 31.844 -1.069 1 75.62 539 SER A CA 1
ATOM 4259 C C . SER A 1 539 ? -21.609 31.531 0.013 1 75.62 539 SER A C 1
ATOM 4261 O O . SER A 1 539 ? -21.5 30.516 0.696 1 75.62 539 SER A O 1
ATOM 4263 N N . SER A 1 540 ? -22.438 32.5 0.269 1 81 540 SER A N 1
ATOM 4264 C CA . SER A 1 540 ? -23.438 32.406 1.324 1 81 540 SER A CA 1
ATOM 4265 C C . SER A 1 540 ? -24.312 31.156 1.152 1 81 540 SER A C 1
ATOM 4267 O O . SER A 1 540 ? -24.672 30.5 2.135 1 81 540 SER A O 1
ATOM 4269 N N . ALA A 1 541 ? -24.547 30.734 -0.099 1 82.31 541 ALA A N 1
ATOM 4270 C CA . ALA A 1 541 ? -25.406 29.594 -0.355 1 82.31 541 ALA A CA 1
ATOM 4271 C C . ALA A 1 541 ? -24.703 28.281 0.028 1 82.31 541 ALA A C 1
ATOM 4273 O O . ALA A 1 541 ? -25.312 27.422 0.656 1 82.31 541 ALA A O 1
ATOM 4274 N N . ARG A 1 542 ? -23.422 28.219 -0.365 1 86.88 542 ARG A N 1
ATOM 4275 C CA . ARG A 1 542 ? -22.656 27.016 -0.034 1 86.88 542 ARG A CA 1
ATOM 4276 C C . ARG A 1 542 ? -22.469 26.891 1.474 1 86.88 542 ARG A C 1
ATOM 4278 O O . ARG A 1 542 ? -22.641 25.797 2.033 1 86.88 542 ARG A O 1
ATOM 4285 N N . LEU A 1 543 ? -22.125 28.047 2.016 1 91.5 543 LEU A N 1
ATOM 4286 C CA . LEU A 1 543 ? -21.953 28.062 3.463 1 91.5 543 LEU A CA 1
ATOM 4287 C C . LEU A 1 543 ? -23.219 27.609 4.176 1 91.5 543 LEU A C 1
ATOM 4289 O O . LEU A 1 543 ? -23.156 26.781 5.09 1 91.5 543 LEU A O 1
ATOM 4293 N N . GLY A 1 544 ? -24.359 28.047 3.711 1 91.69 544 GLY A N 1
ATOM 4294 C CA . GLY A 1 544 ? -25.625 27.656 4.305 1 91.69 544 GLY A CA 1
ATOM 4295 C C . GLY A 1 544 ? -25.906 26.172 4.176 1 91.69 544 GLY A C 1
ATOM 4296 O O . GLY A 1 544 ? -26.391 25.547 5.121 1 91.69 544 GLY A O 1
ATOM 4297 N N . ARG A 1 545 ? -25.609 25.641 3.033 1 91.81 545 ARG A N 1
ATOM 4298 C CA . ARG A 1 545 ? -25.859 24.234 2.779 1 91.81 545 ARG A CA 1
ATOM 4299 C C . ARG A 1 545 ? -24.984 23.359 3.684 1 91.81 545 ARG A C 1
ATOM 4301 O O . ARG A 1 545 ? -25.484 22.375 4.254 1 91.81 545 ARG A O 1
ATOM 4308 N N . VAL A 1 546 ? -23.672 23.734 3.811 1 94.75 546 VAL A N 1
ATOM 4309 C CA . VAL A 1 546 ? -22.766 22.953 4.637 1 94.75 546 VAL A CA 1
ATOM 4310 C C . VAL A 1 546 ? -23.203 23.016 6.098 1 94.75 546 VAL A C 1
ATOM 4312 O O . VAL A 1 546 ? -23.172 22.016 6.809 1 94.75 546 VAL A O 1
ATOM 4315 N N . VAL A 1 547 ? -23.625 24.172 6.496 1 95.94 547 VAL A N 1
ATOM 4316 C CA . VAL A 1 547 ? -24.062 24.344 7.879 1 95.94 547 VAL A CA 1
ATOM 4317 C C . VAL A 1 547 ? -25.312 23.516 8.133 1 95.94 547 VAL A C 1
ATOM 4319 O O . VAL A 1 547 ? -25.438 22.875 9.18 1 95.94 547 VAL A O 1
ATOM 4322 N N . ASP A 1 548 ? -26.25 23.469 7.152 1 94.94 548 ASP A N 1
ATOM 4323 C CA . ASP A 1 548 ? -27.453 22.641 7.273 1 94.94 548 ASP A CA 1
ATOM 4324 C C . ASP A 1 548 ? -27.078 21.172 7.484 1 94.94 548 ASP A C 1
ATOM 4326 O O . ASP A 1 548 ? -27.641 20.516 8.359 1 94.94 548 ASP A O 1
ATOM 4330 N N . ILE A 1 549 ? -26.188 20.703 6.703 1 95.94 549 ILE A N 1
ATOM 4331 C CA . ILE A 1 549 ? -25.781 19.297 6.762 1 95.94 549 ILE A CA 1
ATOM 4332 C C . ILE A 1 549 ? -25.062 19.031 8.078 1 95.94 549 ILE A C 1
ATOM 4334 O O . ILE A 1 549 ? -25.234 17.969 8.68 1 95.94 549 ILE A O 1
ATOM 4338 N N . LEU A 1 550 ? -24.203 20.062 8.5 1 96.94 550 LEU A N 1
ATOM 4339 C CA . LEU A 1 550 ? -23.516 19.922 9.781 1 96.94 550 LEU A CA 1
ATOM 4340 C C . LEU A 1 550 ? -24.516 19.781 10.922 1 96.94 550 LEU A C 1
ATOM 4342 O O . LEU A 1 550 ? -24.375 18.906 11.781 1 96.94 550 LEU A O 1
ATOM 4346 N N . GLU A 1 551 ? -25.531 20.562 10.93 1 97.19 551 GLU A N 1
ATOM 4347 C CA . GLU A 1 551 ? -26.547 20.516 11.969 1 97.19 551 GLU A CA 1
ATOM 4348 C C . GLU A 1 551 ? -27.281 19.172 11.961 1 97.19 551 GLU A C 1
ATOM 4350 O O . GLU A 1 551 ? -27.547 18.594 13.016 1 97.19 551 GLU A O 1
ATOM 4355 N N . LEU A 1 552 ? -27.594 18.703 10.789 1 96.94 552 LEU A N 1
ATOM 4356 C CA . LEU A 1 552 ? -28.281 17.422 10.664 1 96.94 552 LEU A CA 1
ATOM 4357 C C . LEU A 1 552 ? -27.359 16.266 11.078 1 96.94 552 LEU A C 1
ATOM 4359 O O . LEU A 1 552 ? -27.812 15.297 11.688 1 96.94 552 LEU A O 1
ATOM 4363 N N . SER A 1 553 ? -26.109 16.359 10.664 1 97 553 SER A N 1
ATOM 4364 C CA . SER A 1 553 ? -25.156 15.328 11.055 1 97 553 SER A CA 1
ATOM 4365 C C . SER A 1 553 ? -25.062 15.211 12.578 1 97 553 SER A C 1
ATOM 4367 O O . SER A 1 553 ? -24.938 14.109 13.109 1 97 553 SER A O 1
ATOM 4369 N N . ASN A 1 554 ? -25.062 16.391 13.219 1 97.06 554 ASN A N 1
ATOM 4370 C CA . ASN A 1 554 ? -25.062 16.406 14.672 1 97.06 554 ASN A CA 1
ATOM 4371 C C . ASN A 1 554 ? -26.359 15.828 15.242 1 97.06 554 ASN A C 1
ATOM 4373 O O . ASN A 1 554 ? -26.328 15 16.156 1 97.06 554 ASN A O 1
ATOM 4377 N N . ARG A 1 555 ? -27.484 16.219 14.672 1 96.25 555 ARG A N 1
ATOM 4378 C CA . ARG A 1 555 ? -28.797 15.781 15.148 1 96.25 555 ARG A CA 1
ATOM 4379 C C . ARG A 1 555 ? -28.953 14.273 15.031 1 96.25 555 ARG A C 1
ATOM 4381 O O . ARG A 1 555 ? -29.484 13.625 15.938 1 96.25 555 ARG A O 1
ATOM 4388 N N . PHE A 1 556 ? -28.484 13.719 13.938 1 96.56 556 PHE A N 1
ATOM 4389 C CA . PHE A 1 556 ? -28.703 12.297 13.664 1 96.56 556 PHE A CA 1
ATOM 4390 C C . PHE A 1 556 ? -27.453 11.484 13.992 1 96.56 556 PHE A C 1
ATOM 4392 O O . PHE A 1 556 ? -27.328 10.344 13.547 1 96.56 556 PHE A O 1
ATOM 4399 N N . CYS A 1 557 ? -26.484 12.094 14.656 1 96.5 557 CYS A N 1
ATOM 4400 C CA . CYS A 1 557 ? -25.312 11.438 15.195 1 96.5 557 CYS A CA 1
ATOM 4401 C C . CYS A 1 557 ? -24.5 10.773 14.086 1 96.5 557 CYS A C 1
ATOM 4403 O O . CYS A 1 557 ? -24.141 9.594 14.188 1 96.5 557 CYS A O 1
ATOM 4405 N N . LEU A 1 558 ? -24.203 11.453 13.016 1 97.12 558 LEU A N 1
ATOM 4406 C CA . LEU A 1 558 ? -23.312 11.016 11.938 1 97.12 558 LEU A CA 1
ATOM 4407 C C . LEU A 1 558 ? -21.953 11.672 12.055 1 97.12 558 LEU A C 1
ATOM 4409 O O . LEU A 1 558 ? -21.672 12.68 11.398 1 97.12 558 LEU A O 1
ATOM 4413 N N . ASN A 1 559 ? -21.094 11.055 12.773 1 96.62 559 ASN A N 1
ATOM 4414 C CA . ASN A 1 559 ? -19.844 11.672 13.195 1 96.62 559 ASN A CA 1
ATOM 4415 C C . ASN A 1 559 ? -18.891 11.883 12.016 1 96.62 559 ASN A C 1
ATOM 4417 O O . ASN A 1 559 ? -18.219 12.914 11.93 1 96.62 559 ASN A O 1
ATOM 4421 N N . HIS A 1 560 ? -18.766 10.859 11.148 1 96.88 560 HIS A N 1
ATOM 4422 C CA . HIS A 1 560 ? -17.906 11.008 9.984 1 96.88 560 HIS A CA 1
ATOM 4423 C C . HIS A 1 560 ? -18.328 12.195 9.125 1 96.88 560 HIS A C 1
ATOM 4425 O O . HIS A 1 560 ? -17.5 13.023 8.742 1 96.88 560 HIS A O 1
ATOM 4431 N N . LEU A 1 561 ? -19.609 12.312 8.828 1 96.94 561 LEU A N 1
ATOM 4432 C CA . LEU A 1 561 ? -20.141 13.414 8.031 1 96.94 561 LEU A CA 1
ATOM 4433 C C . LEU A 1 561 ? -19.922 14.75 8.742 1 96.94 561 LEU A C 1
ATOM 4435 O O . LEU A 1 561 ? -19.656 15.758 8.086 1 96.94 561 LEU A O 1
ATOM 4439 N N . LYS A 1 562 ? -20.094 14.758 10.031 1 97.06 562 LYS A N 1
ATOM 4440 C CA . LYS A 1 562 ? -19.844 15.953 10.828 1 97.06 562 LYS A CA 1
ATOM 4441 C C . LYS A 1 562 ? -18.422 16.453 10.641 1 97.06 562 LYS A C 1
ATOM 4443 O O . LYS A 1 562 ? -18.203 17.641 10.406 1 97.06 562 LYS A O 1
ATOM 4448 N N . GLU A 1 563 ? -17.5 15.531 10.742 1 96.81 563 GLU A N 1
ATOM 4449 C CA . GLU A 1 563 ? -16.094 15.891 10.578 1 96.81 563 GLU A CA 1
ATOM 4450 C C . GLU A 1 563 ? -15.82 16.406 9.164 1 96.81 563 GLU A C 1
ATOM 4452 O O . GLU A 1 563 ? -15.008 17.312 8.977 1 96.81 563 GLU A O 1
ATOM 4457 N N . ILE A 1 564 ? -16.484 15.828 8.203 1 96.19 564 ILE A N 1
ATOM 4458 C CA . ILE A 1 564 ? -16.328 16.281 6.828 1 96.19 564 ILE A CA 1
ATOM 4459 C C . ILE A 1 564 ? -16.797 17.734 6.711 1 96.19 564 ILE A C 1
ATOM 4461 O O . ILE A 1 564 ? -16.141 18.547 6.078 1 96.19 564 ILE A O 1
ATOM 4465 N N . CYS A 1 565 ? -17.922 18.031 7.293 1 96.06 565 CYS A N 1
ATOM 4466 C CA . CYS A 1 565 ? -18.469 19.375 7.246 1 96.06 565 CYS A CA 1
ATOM 4467 C C . CYS A 1 565 ? -17.531 20.359 7.93 1 96.06 565 CYS A C 1
ATOM 4469 O O . CYS A 1 565 ? -17.328 21.484 7.441 1 96.06 565 CYS A O 1
ATOM 4471 N N . GLU A 1 566 ? -16.969 19.953 9.031 1 96.69 566 GLU A N 1
ATOM 4472 C CA . GLU A 1 566 ? -16.016 20.812 9.727 1 96.69 566 GLU A CA 1
ATOM 4473 C C . GLU A 1 566 ? -14.82 21.141 8.836 1 96.69 566 GLU A C 1
ATOM 4475 O O . GLU A 1 566 ? -14.352 22.281 8.812 1 96.69 566 GLU A O 1
ATOM 4480 N N . THR A 1 567 ? -14.352 20.062 8.203 1 95.12 567 THR A N 1
ATOM 4481 C CA . THR A 1 567 ? -13.219 20.25 7.305 1 95.12 567 THR A CA 1
ATOM 4482 C C . THR A 1 567 ? -13.578 21.234 6.191 1 95.12 567 THR A C 1
ATOM 4484 O O . THR A 1 567 ? -12.766 22.094 5.82 1 95.12 567 THR A O 1
ATOM 4487 N N . GLU A 1 568 ? -14.758 21.219 5.707 1 93.06 568 GLU A N 1
ATOM 4488 C CA . GLU A 1 568 ? -15.211 22.109 4.648 1 93.06 568 GLU A CA 1
ATOM 4489 C C . GLU A 1 568 ? -15.359 23.547 5.16 1 93.06 568 GLU A C 1
ATOM 4491 O O . GLU A 1 568 ? -15.008 24.5 4.465 1 93.06 568 GLU A O 1
ATOM 4496 N N . LEU A 1 569 ? -15.844 23.688 6.324 1 95.19 569 LEU A N 1
ATOM 4497 C CA . LEU A 1 569 ? -16.141 25 6.883 1 95.19 569 LEU A CA 1
ATOM 4498 C C . LEU A 1 569 ? -14.867 25.719 7.309 1 95.19 569 LEU A C 1
ATOM 4500 O O . LEU A 1 569 ? -14.867 26.938 7.473 1 95.19 569 LEU A O 1
ATOM 4504 N N . GLN A 1 570 ? -13.852 24.922 7.527 1 94.69 570 GLN A N 1
ATOM 4505 C CA . GLN A 1 570 ? -12.578 25.5 7.91 1 94.69 570 GLN A CA 1
ATOM 4506 C C . GLN A 1 570 ? -12.148 26.578 6.914 1 94.69 570 GLN A C 1
ATOM 4508 O O . GLN A 1 570 ? -11.656 27.641 7.309 1 94.69 570 GLN A O 1
ATOM 4513 N N . GLY A 1 571 ? -12.383 26.375 5.641 1 91.75 571 GLY A N 1
ATOM 4514 C CA . GLY A 1 571 ? -11.992 27.297 4.598 1 91.75 571 GLY A CA 1
ATOM 4515 C C . GLY A 1 571 ? -12.875 28.547 4.547 1 91.75 571 GLY A C 1
ATOM 4516 O O . GLY A 1 571 ? -12.5 29.547 3.936 1 91.75 571 GLY A O 1
ATOM 4517 N N . ALA A 1 572 ? -13.953 28.531 5.254 1 93.06 572 ALA A N 1
ATOM 4518 C CA . ALA A 1 572 ? -14.922 29.641 5.215 1 93.06 572 ALA A CA 1
ATOM 4519 C C . ALA A 1 572 ? -14.734 30.578 6.402 1 93.06 572 ALA A C 1
ATOM 4521 O O . ALA A 1 572 ? -15.422 31.594 6.516 1 93.06 572 ALA A O 1
ATOM 4522 N N . VAL A 1 573 ? -13.812 30.281 7.262 1 94.56 573 VAL A N 1
ATOM 4523 C CA . VAL A 1 573 ? -13.586 31.109 8.445 1 94.56 573 VAL A CA 1
ATOM 4524 C C . VAL A 1 573 ? -12.852 32.375 8.039 1 94.56 573 VAL A C 1
ATOM 4526 O O . VAL A 1 573 ? -11.727 32.344 7.555 1 94.56 573 VAL A O 1
ATOM 4529 N N . ASN A 1 574 ? -13.461 33.438 8.18 1 93 574 ASN A N 1
ATOM 4530 C CA . ASN A 1 574 ? -12.938 34.781 7.926 1 93 574 ASN A CA 1
ATOM 4531 C C . ASN A 1 574 ? -13.547 35.812 8.875 1 93 574 ASN A C 1
ATOM 4533 O O . ASN A 1 574 ? -14.398 35.469 9.695 1 93 574 ASN A O 1
ATOM 4537 N N . PRO A 1 575 ? -13.078 37.062 8.898 1 92.75 575 PRO A N 1
ATOM 4538 C CA . PRO A 1 575 ? -13.531 38.062 9.875 1 92.75 575 PRO A CA 1
ATOM 4539 C C . PRO A 1 575 ? -15.039 38.281 9.828 1 92.75 575 PRO A C 1
ATOM 4541 O O . PRO A 1 575 ? -15.656 38.594 10.852 1 92.75 575 PRO A O 1
ATOM 4544 N N . ASP A 1 576 ? -15.672 38.062 8.711 1 92.25 576 ASP A N 1
ATOM 4545 C CA . ASP A 1 576 ? -17.109 38.281 8.555 1 92.25 576 ASP A CA 1
ATOM 4546 C C . ASP A 1 576 ? -17.922 37.094 9.039 1 92.25 576 ASP A C 1
ATOM 4548 O O . ASP A 1 576 ? -19.078 37.25 9.438 1 92.25 576 ASP A O 1
ATOM 4552 N N . THR A 1 577 ? -17.297 35.906 9 1 95.06 577 THR A N 1
ATOM 4553 C CA . THR A 1 577 ? -18.078 34.688 9.234 1 95.06 577 THR A CA 1
ATOM 4554 C C . THR A 1 577 ? -17.703 34.062 10.57 1 95.06 577 THR A C 1
ATOM 4556 O O . THR A 1 577 ? -18.422 33.188 11.07 1 95.06 577 THR A O 1
ATOM 4559 N N . VAL A 1 578 ? -16.641 34.469 11.211 1 96.12 578 VAL A N 1
ATOM 4560 C CA . VAL A 1 578 ? -16.047 33.719 12.328 1 96.12 578 VAL A CA 1
ATOM 4561 C C . VAL A 1 578 ? -17.016 33.719 13.508 1 96.12 578 VAL A C 1
ATOM 4563 O O . VAL A 1 578 ? -17.141 32.688 14.188 1 96.12 578 VAL A O 1
ATOM 4566 N N . GLU A 1 579 ? -17.703 34.781 13.766 1 96.38 579 GLU A N 1
ATOM 4567 C CA . GLU A 1 579 ? -18.609 34.812 14.906 1 96.38 579 GLU A CA 1
ATOM 4568 C C . GLU A 1 579 ? -19.797 33.875 14.688 1 96.38 579 GLU A C 1
ATOM 4570 O O . GLU A 1 579 ? -20.188 33.156 15.602 1 96.38 579 GLU A O 1
ATOM 4575 N N . TYR A 1 580 ? -20.344 33.938 13.492 1 96.56 580 TYR A N 1
ATOM 4576 C CA . TYR A 1 580 ? -21.438 33.062 13.125 1 96.56 580 TYR A CA 1
ATOM 4577 C C . TYR A 1 580 ? -21.016 31.594 13.219 1 96.56 580 TYR A C 1
ATOM 4579 O O . TYR A 1 580 ? -21.719 30.781 13.82 1 96.56 580 TYR A O 1
ATOM 4587 N N . LEU A 1 581 ? -19.906 31.312 12.672 1 97.44 581 LEU A N 1
ATOM 4588 C CA . LEU A 1 581 ? -19.422 29.938 12.633 1 97.44 581 LEU A CA 1
ATOM 4589 C C . LEU A 1 581 ? -19.062 29.438 14.031 1 97.44 581 LEU A C 1
ATOM 4591 O O . LEU A 1 581 ? -19.219 28.25 14.336 1 97.44 581 LEU A O 1
ATOM 4595 N N . LEU A 1 582 ? -18.516 30.344 14.859 1 98.06 582 LEU A N 1
ATOM 4596 C CA . LEU A 1 582 ? -18.234 29.984 16.234 1 98.06 582 LEU A CA 1
ATOM 4597 C C . LEU A 1 582 ? -19.516 29.578 16.969 1 98.06 582 LEU A C 1
ATOM 4599 O O . LEU A 1 582 ? -19.547 28.578 17.688 1 98.06 582 LEU A O 1
ATOM 4603 N N . GLN A 1 583 ? -20.578 30.281 16.734 1 97.94 583 GLN A N 1
ATOM 4604 C CA . GLN A 1 583 ? -21.875 29.938 17.328 1 97.94 583 GLN A CA 1
ATOM 4605 C C . GLN A 1 583 ? -22.375 28.594 16.812 1 97.94 583 GLN A C 1
ATOM 4607 O O . GLN A 1 583 ? -22.859 27.766 17.594 1 97.94 583 GLN A O 1
ATOM 4612 N N . VAL A 1 584 ? -22.281 28.391 15.516 1 97.56 584 VAL A N 1
ATOM 4613 C CA . VAL A 1 584 ? -22.688 27.125 14.906 1 97.56 584 VAL A CA 1
ATOM 4614 C C . VAL A 1 584 ? -21.891 25.969 15.531 1 97.56 584 VAL A C 1
ATOM 4616 O O . VAL A 1 584 ? -22.469 24.938 15.859 1 97.56 584 VAL A O 1
ATOM 4619 N N . ALA A 1 585 ? -20.562 26.172 15.641 1 98.19 585 ALA A N 1
ATOM 4620 C CA . ALA A 1 585 ? -19.688 25.141 16.203 1 98.19 585 ALA A CA 1
ATOM 4621 C C . ALA A 1 585 ? -20.109 24.781 17.625 1 98.19 585 ALA A C 1
ATOM 4623 O O . ALA A 1 585 ? -20.125 23.609 18 1 98.19 585 ALA A O 1
ATOM 4624 N N . GLN A 1 586 ? -20.469 25.797 18.391 1 97.81 586 GLN A N 1
ATOM 4625 C CA . GLN A 1 586 ? -20.891 25.578 19.766 1 97.81 586 GLN A CA 1
ATOM 4626 C C . GLN A 1 586 ? -22.25 24.875 19.828 1 97.81 586 GLN A C 1
ATOM 4628 O O . GLN A 1 586 ? -22.422 23.938 20.609 1 97.81 586 GLN A O 1
ATOM 4633 N N . ASP A 1 587 ? -23.188 25.203 18.969 1 97.25 587 ASP A N 1
ATOM 4634 C CA . ASP A 1 587 ? -24.531 24.625 18.938 1 97.25 587 ASP A CA 1
ATOM 4635 C C . ASP A 1 587 ? -24.484 23.156 18.5 1 97.25 587 ASP A C 1
ATOM 4637 O O . ASP A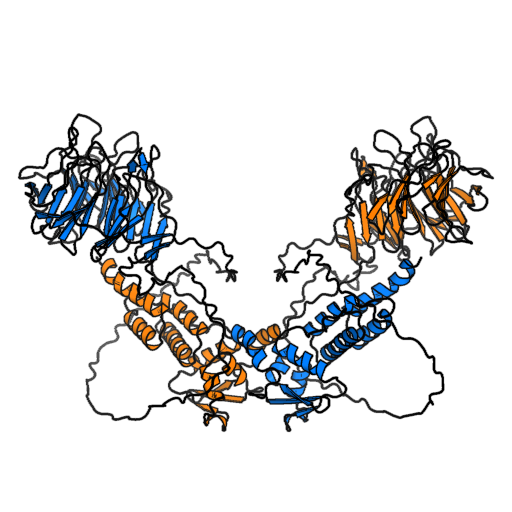 1 587 ? -25.312 22.344 18.922 1 97.25 587 ASP A O 1
ATOM 4641 N N . THR A 1 588 ? -23.547 22.812 17.609 1 97.56 588 THR A N 1
ATOM 4642 C CA . THR A 1 588 ? -23.469 21.469 17.047 1 97.56 588 THR A CA 1
ATOM 4643 C C . THR A 1 588 ? -22.375 20.656 17.734 1 97.56 588 THR A C 1
ATOM 4645 O O . THR A 1 588 ? -22.031 19.562 17.266 1 97.56 588 THR A O 1
ATOM 4648 N N . TYR A 1 589 ? -21.719 21.266 18.75 1 96.56 589 TYR A N 1
ATOM 4649 C CA . TYR A 1 589 ? -20.656 20.609 19.484 1 96.56 589 TYR A CA 1
ATOM 4650 C C . TYR A 1 589 ? -19.531 20.172 18.531 1 96.56 589 TYR A C 1
ATOM 4652 O O . TYR A 1 589 ? -19.031 19.062 18.641 1 96.56 589 TYR A O 1
ATOM 4660 N N . SER A 1 590 ? -19.266 20.984 17.516 1 97.38 590 SER A N 1
ATOM 4661 C CA . SER A 1 590 ? -18.172 20.75 16.578 1 97.38 590 SER A CA 1
ATOM 4662 C C . SER A 1 590 ? -16.844 21.25 17.141 1 97.38 590 SER A C 1
ATOM 4664 O O . SER A 1 590 ? -16.453 22.406 16.906 1 97.38 590 SER A O 1
ATOM 4666 N N . VAL A 1 591 ? -16.141 20.453 17.734 1 96.31 591 VAL A N 1
ATOM 4667 C CA . VAL A 1 591 ? -14.977 20.828 18.516 1 96.31 591 VAL A CA 1
ATOM 4668 C C . VAL A 1 591 ? -13.867 21.359 17.609 1 96.31 591 VAL A C 1
ATOM 4670 O O . VAL A 1 591 ? -13.234 22.359 17.922 1 96.31 591 VAL A O 1
ATOM 4673 N N . GLN A 1 592 ? -13.641 20.703 16.5 1 97.06 592 GLN A N 1
ATOM 4674 C CA . GLN A 1 592 ? -12.562 21.125 15.617 1 97.06 592 GLN A CA 1
ATOM 4675 C C . GLN A 1 592 ? -12.836 22.516 15.047 1 97.06 592 GLN A C 1
ATOM 4677 O O . GLN A 1 592 ? -11.953 23.375 15.047 1 97.06 592 GLN A O 1
ATOM 4682 N N . LEU A 1 593 ? -14.039 22.688 14.625 1 97.69 593 LEU A N 1
ATOM 4683 C CA . LEU A 1 593 ? -14.414 23.984 14.07 1 97.69 593 LEU A CA 1
ATOM 4684 C C . LEU A 1 593 ? -14.344 25.078 15.141 1 97.69 593 LEU A C 1
ATOM 4686 O O . LEU A 1 593 ? -13.93 26.203 14.859 1 97.69 593 LEU A O 1
ATOM 4690 N N . GLN A 1 594 ? -14.75 24.766 16.312 1 97.94 594 GLN A N 1
ATOM 4691 C CA . GLN A 1 594 ? -14.68 25.719 17.422 1 97.94 594 GLN A CA 1
ATOM 4692 C C . GLN A 1 594 ? -13.242 26.156 17.672 1 97.94 594 GLN A C 1
ATOM 4694 O O . GLN A 1 594 ? -12.969 27.344 17.828 1 97.94 594 GLN A O 1
ATOM 4699 N N . LEU A 1 595 ? -12.367 25.172 17.703 1 96.62 595 LEU A N 1
ATOM 4700 C CA . LEU A 1 595 ? -10.961 25.484 17.938 1 96.62 595 LEU A CA 1
ATOM 4701 C C . LEU A 1 595 ? -10.406 26.375 16.828 1 96.62 595 LEU A C 1
ATOM 4703 O O . LEU A 1 595 ? -9.633 27.297 17.094 1 96.62 595 LEU A O 1
ATOM 4707 N N . ILE A 1 596 ? -10.805 26.109 15.664 1 97.06 596 ILE A N 1
ATOM 4708 C CA . ILE A 1 596 ? -10.336 26.891 14.516 1 97.06 596 ILE A CA 1
ATOM 4709 C C . ILE A 1 596 ? -10.844 28.312 14.609 1 97.06 596 ILE A C 1
ATOM 4711 O O . ILE A 1 596 ? -10.086 29.266 14.414 1 97.06 596 ILE A O 1
ATOM 4715 N N . CYS A 1 597 ? -12.102 28.516 14.945 1 97.19 597 CYS A N 1
ATOM 4716 C CA . CYS A 1 597 ? -12.68 29.844 15.078 1 97.19 597 CYS A CA 1
ATOM 4717 C C . CYS A 1 597 ? -12.039 30.625 16.219 1 97.19 597 CYS A C 1
ATOM 4719 O O . CYS A 1 597 ? -11.719 31.797 16.078 1 97.19 597 CYS A O 1
ATOM 4721 N N . GLU A 1 598 ? -11.844 29.969 17.328 1 96.12 598 GLU A N 1
ATOM 4722 C CA . GLU A 1 598 ? -11.211 30.609 18.484 1 96.12 598 GLU A CA 1
ATOM 4723 C C . GLU A 1 598 ? -9.781 31.031 18.156 1 96.12 598 GLU A C 1
ATOM 4725 O O . GLU A 1 598 ? -9.336 32.094 18.594 1 96.12 598 GLU A O 1
ATOM 4730 N N . HIS A 1 599 ? -9.078 30.109 17.5 1 95.25 599 HIS A N 1
ATOM 4731 C CA . HIS A 1 599 ? -7.73 30.453 17.062 1 95.25 599 HIS A CA 1
ATOM 4732 C C . HIS A 1 599 ? -7.734 31.703 16.188 1 95.25 599 HIS A C 1
ATOM 4734 O O . HIS A 1 599 ? -6.906 32.594 16.359 1 95.25 599 HIS A O 1
ATOM 4740 N N . PHE A 1 600 ? -8.664 31.781 15.234 1 95.38 600 PHE A N 1
ATOM 4741 C CA . PHE A 1 600 ? -8.766 32.906 14.328 1 95.38 600 PHE A CA 1
ATOM 4742 C C . PHE A 1 600 ? -9.039 34.219 15.102 1 95.38 600 PHE A C 1
ATOM 4744 O O . PHE A 1 600 ? -8.398 35.219 14.867 1 95.38 600 PHE A O 1
ATOM 4751 N N . LEU A 1 601 ? -9.922 34.156 16.047 1 94.12 601 LEU A N 1
ATOM 4752 C CA . LEU A 1 601 ? -10.328 35.344 16.828 1 94.12 601 LEU A CA 1
ATOM 4753 C C . LEU A 1 601 ? -9.18 35.844 17.688 1 94.12 601 LEU A C 1
ATOM 4755 O O . LEU A 1 601 ? -8.945 37.062 17.781 1 94.12 601 LEU A O 1
ATOM 4759 N N . ARG A 1 602 ? -8.414 34.969 18.328 1 91.69 602 ARG A N 1
ATOM 4760 C CA . ARG A 1 602 ? -7.359 35.438 19.234 1 91.69 602 ARG A CA 1
ATOM 4761 C C . ARG A 1 602 ? -6.152 35.938 18.453 1 91.69 602 ARG A C 1
ATOM 4763 O O . ARG A 1 602 ? -5.289 36.625 19.031 1 91.69 602 ARG A O 1
ATOM 4770 N N . ASN A 1 603 ? -6.074 35.656 17.203 1 91.94 603 ASN A N 1
ATOM 4771 C CA . ASN A 1 603 ? -4.949 36.125 16.406 1 91.94 603 ASN A CA 1
ATOM 4772 C C . ASN A 1 603 ? -5.379 37.219 15.422 1 91.94 603 ASN A C 1
ATOM 4774 O O . ASN A 1 603 ? -4.594 37.625 14.57 1 91.94 603 ASN A O 1
ATOM 4778 N N . LEU A 1 604 ? -6.672 37.625 15.406 1 85.12 604 LEU A N 1
ATOM 4779 C CA . LEU A 1 604 ? -7.199 38.656 14.531 1 85.12 604 LEU A CA 1
ATOM 4780 C C . LEU A 1 604 ? -6.59 40.031 14.867 1 85.12 604 LEU A C 1
ATOM 4782 O O . LEU A 1 604 ? -6.258 40.812 13.969 1 85.12 604 LEU A O 1
ATOM 4786 N N . GLU A 1 605 ? -6.488 40.5 16.203 1 67.69 605 GLU A N 1
ATOM 4787 C CA . GLU A 1 605 ? -5.984 41.844 16.578 1 67.69 605 GLU A CA 1
ATOM 4788 C C . GLU A 1 605 ? -4.516 42 16.188 1 67.69 605 GLU A C 1
ATOM 4790 O O . GLU A 1 605 ? -4.09 43.062 15.789 1 67.69 605 GLU A O 1
ATOM 4795 N N . ASN A 1 606 ? -3.803 40.938 16.359 1 56.91 606 ASN A N 1
ATOM 4796 C CA . ASN A 1 606 ? -2.361 41.062 16.156 1 56.91 606 ASN A CA 1
ATOM 4797 C C . ASN A 1 606 ? -2.018 41.25 14.688 1 56.91 606 ASN A C 1
ATOM 4799 O O . ASN A 1 606 ? -0.959 41.781 14.359 1 56.91 606 ASN A O 1
ATOM 4803 N N . GLU A 1 607 ? -2.855 40.781 13.703 1 51.72 607 GLU A N 1
ATOM 4804 C CA . GLU A 1 607 ? -2.543 40.938 12.289 1 51.72 607 GLU A CA 1
ATOM 4805 C C . GLU A 1 607 ? -2.848 42.375 11.812 1 51.72 607 GLU A C 1
ATOM 4807 O O . GLU A 1 607 ? -2.238 42.844 10.859 1 51.72 607 GLU A O 1
ATOM 4812 N N . GLN A 1 608 ? -3.662 43.188 12.516 1 44.06 608 GLN A N 1
ATOM 4813 C CA . GLN A 1 608 ? -3.938 44.562 12.117 1 44.06 608 GLN A CA 1
ATOM 4814 C C . GLN A 1 608 ? -2.865 45.5 12.641 1 44.06 608 GLN A C 1
ATOM 4816 O O . GLN A 1 608 ? -2.695 46.594 12.125 1 44.06 608 GLN A O 1
ATOM 4821 N N . ARG A 1 609 ? -2.125 45.188 13.758 1 42.44 609 ARG A N 1
ATOM 4822 C CA . ARG A 1 609 ? -1.093 46.125 14.219 1 42.44 609 ARG A CA 1
ATOM 4823 C C . ARG A 1 609 ? 0.251 45.812 13.57 1 42.44 609 ARG A C 1
ATOM 4825 O O . ARG A 1 609 ? 0.619 44.656 13.422 1 42.44 609 ARG A O 1
ATOM 4832 N N . MET B 1 1 ? -2.773 20.031 25.328 1 65.75 1 MET B N 1
ATOM 4833 C CA . MET B 1 1 ? -1.351 20.328 25.203 1 65.75 1 MET B CA 1
ATOM 4834 C C . MET B 1 1 ? -1.114 21.406 24.156 1 65.75 1 MET B C 1
ATOM 4836 O O . MET B 1 1 ? -1.793 21.422 23.125 1 65.75 1 MET B O 1
ATOM 4840 N N . GLU B 1 2 ? -0.331 22.391 24.516 1 88.19 2 GLU B N 1
ATOM 4841 C CA . GLU B 1 2 ? 0.002 23.484 23.594 1 88.19 2 GLU B CA 1
ATOM 4842 C C . GLU B 1 2 ? 1.079 23.047 22.609 1 88.19 2 GLU B C 1
ATOM 4844 O O . GLU B 1 2 ? 2.012 22.328 22.969 1 88.19 2 GLU B O 1
ATOM 4849 N N . ALA B 1 3 ? 0.777 23.328 21.312 1 92.44 3 ALA B N 1
ATOM 4850 C CA . ALA B 1 3 ? 1.724 22.922 20.266 1 92.44 3 ALA B CA 1
ATOM 4851 C C . ALA B 1 3 ? 2.318 24.125 19.562 1 92.44 3 ALA B C 1
ATOM 4853 O O . ALA B 1 3 ? 1.646 25.156 19.391 1 92.44 3 ALA B O 1
ATOM 4854 N N . MET B 1 4 ? 3.566 24.062 19.312 1 96.75 4 MET B N 1
ATOM 4855 C CA . MET B 1 4 ? 4.27 25.031 18.453 1 96.75 4 MET B CA 1
ATOM 4856 C C . MET B 1 4 ? 4.922 24.328 17.266 1 96.75 4 MET B C 1
ATOM 4858 O O . MET B 1 4 ? 4.98 23.094 17.219 1 96.75 4 MET B O 1
ATOM 4862 N N . ARG B 1 5 ? 5.297 25.172 16.25 1 96.81 5 ARG B N 1
ATOM 4863 C CA . ARG B 1 5 ? 5.82 24.531 15.047 1 96.81 5 ARG B CA 1
ATOM 4864 C C . ARG B 1 5 ? 7 25.312 14.477 1 96.81 5 ARG B C 1
ATOM 4866 O O . ARG B 1 5 ? 6.902 26.531 14.258 1 96.81 5 ARG B O 1
ATOM 4873 N N . TRP B 1 6 ? 8.094 24.625 14.258 1 97 6 TRP B N 1
ATOM 4874 C CA . TRP B 1 6 ? 9.219 25.172 13.508 1 97 6 TRP B CA 1
ATOM 4875 C C . TRP B 1 6 ? 9.047 24.938 12.016 1 97 6 TRP B C 1
ATOM 4877 O O . TRP B 1 6 ? 8.555 23.891 11.594 1 97 6 TRP B O 1
ATOM 4887 N N . SER B 1 7 ? 9.445 25.891 11.172 1 95.44 7 SER B N 1
ATOM 4888 C CA . SER B 1 7 ? 9.539 25.719 9.727 1 95.44 7 SER B CA 1
ATOM 4889 C C . SER B 1 7 ? 10.742 26.453 9.156 1 95.44 7 SER B C 1
ATOM 4891 O O . SER B 1 7 ? 11.086 27.547 9.609 1 95.44 7 SER B O 1
ATOM 4893 N N . GLU B 1 8 ? 11.336 25.797 8.234 1 93.38 8 GLU B N 1
ATOM 4894 C CA . GLU B 1 8 ? 12.438 26.469 7.539 1 93.38 8 GLU B CA 1
ATOM 4895 C C . GLU B 1 8 ? 11.922 27.297 6.375 1 93.38 8 GLU B C 1
ATOM 4897 O O . GLU B 1 8 ? 11.07 26.859 5.605 1 93.38 8 GLU B O 1
ATOM 4902 N N . GLN B 1 9 ? 12.414 28.547 6.414 1 87.25 9 GLN B N 1
ATOM 4903 C CA . GLN B 1 9 ? 12.039 29.422 5.309 1 87.25 9 GLN B CA 1
ATOM 4904 C C . GLN B 1 9 ? 13.031 29.297 4.152 1 87.25 9 GLN B C 1
ATOM 4906 O O . GLN B 1 9 ? 14.234 29.484 4.34 1 87.25 9 GLN B O 1
ATOM 4911 N N . ASN B 1 10 ? 12.625 28.641 3.082 1 73.31 10 ASN B N 1
ATOM 4912 C CA . ASN B 1 10 ? 13.516 28.5 1.933 1 73.31 10 ASN B CA 1
ATOM 4913 C C . ASN B 1 10 ? 13.648 29.812 1.161 1 73.31 10 ASN B C 1
ATOM 4915 O O . ASN B 1 10 ? 12.719 30.219 0.463 1 73.31 10 ASN B O 1
ATOM 4919 N N . VAL B 1 11 ? 14.594 30.469 1.479 1 69.88 11 VAL B N 1
ATOM 4920 C CA . VAL B 1 11 ? 14.836 31.734 0.811 1 69.88 11 VAL B CA 1
ATOM 4921 C C . VAL B 1 11 ? 15.766 31.531 -0.385 1 69.88 11 VAL B C 1
ATOM 4923 O O . VAL B 1 11 ? 16.984 31.531 -0.239 1 69.88 11 VAL B O 1
ATOM 4926 N N . SER B 1 12 ? 15.414 30.516 -1.259 1 58.5 12 SER B N 1
ATOM 4927 C CA . SER B 1 12 ? 16.281 30.297 -2.41 1 58.5 12 SER B CA 1
ATOM 4928 C C . SER B 1 12 ? 16.469 31.562 -3.219 1 58.5 12 SER B C 1
ATOM 4930 O O . SER B 1 12 ? 15.539 32.375 -3.34 1 58.5 12 SER B O 1
ATOM 4932 N N . PRO B 1 13 ? 17.766 31.797 -3.492 1 56.91 13 PRO B N 1
ATOM 4933 C CA . PRO B 1 13 ? 18.016 32.969 -4.34 1 56.91 13 PRO B CA 1
ATOM 4934 C C . PRO B 1 13 ? 17.203 32.938 -5.629 1 56.91 13 PRO B C 1
ATOM 4936 O O . PRO B 1 13 ? 17.172 31.938 -6.332 1 56.91 13 PRO B O 1
ATOM 4939 N N . GLN B 1 14 ? 15.969 33.188 -5.531 1 51.16 14 GLN B N 1
ATOM 4940 C CA . GLN B 1 14 ? 15.367 33.344 -6.852 1 51.16 14 GLN B CA 1
ATOM 4941 C C . GLN B 1 14 ? 16.172 34.312 -7.715 1 51.16 14 GLN B C 1
ATOM 4943 O O . GLN B 1 14 ? 16.984 35.094 -7.199 1 51.16 14 GLN B O 1
ATOM 4948 N N . HIS B 1 15 ? 15.867 34.438 -9 1 48.47 15 HIS B N 1
ATOM 4949 C CA . HIS B 1 15 ? 16.516 35.25 -10.031 1 48.47 15 HIS B CA 1
ATOM 4950 C C . HIS B 1 15 ? 16.844 36.656 -9.523 1 48.47 15 HIS B C 1
ATOM 4952 O O . HIS B 1 15 ? 15.977 37.531 -9.523 1 48.47 15 HIS B O 1
ATOM 4958 N N . GLY B 1 16 ? 18.031 37 -8.938 1 53.62 16 GLY B N 1
ATOM 4959 C CA . GLY B 1 16 ? 18.594 38.312 -8.664 1 53.62 16 GLY B CA 1
ATOM 4960 C C . GLY B 1 16 ? 18.594 38.656 -7.191 1 53.62 16 GLY B C 1
ATOM 4961 O O . GLY B 1 16 ? 19.062 39.75 -6.805 1 53.62 16 GLY B O 1
ATOM 4962 N N . SER B 1 17 ? 17.875 37.969 -6.348 1 58.53 17 SER B N 1
ATOM 4963 C CA . SER B 1 17 ? 17.828 38.375 -4.949 1 58.53 17 SER B CA 1
ATOM 4964 C C . SER B 1 17 ? 19.094 37.938 -4.207 1 58.53 17 SER B C 1
ATOM 4966 O O . SER B 1 17 ? 19.656 36.875 -4.469 1 58.53 17 SER B O 1
ATOM 4968 N N . PRO B 1 18 ? 19.594 39 -3.566 1 61.12 18 PRO B N 1
ATOM 4969 C CA . PRO B 1 18 ? 20.797 38.625 -2.82 1 61.12 18 PRO B CA 1
ATOM 4970 C C . PRO B 1 18 ? 20.578 37.5 -1.82 1 61.12 18 PRO B C 1
ATOM 4972 O O . PRO B 1 18 ? 19.469 37.375 -1.284 1 61.12 18 PRO B O 1
ATOM 4975 N N . GLY B 1 19 ? 21.422 36.594 -1.873 1 72.5 19 GLY B N 1
ATOM 4976 C CA . GLY B 1 19 ? 21.359 35.5 -0.896 1 72.5 19 GLY B CA 1
ATOM 4977 C C . GLY B 1 19 ? 21.562 35.969 0.531 1 72.5 19 GLY B C 1
ATOM 4978 O O . GLY B 1 19 ? 22.062 37.094 0.76 1 72.5 19 GLY B O 1
ATOM 4979 N N . ALA B 1 20 ? 20.969 35.344 1.511 1 81.56 20 ALA B N 1
ATOM 4980 C CA . ALA B 1 20 ? 21.156 35.625 2.928 1 81.56 20 ALA B CA 1
ATOM 4981 C C . ALA B 1 20 ? 22.625 35.531 3.309 1 81.56 20 ALA B C 1
ATOM 4983 O O . ALA B 1 20 ? 23.344 34.625 2.881 1 81.56 20 ALA B O 1
ATOM 4984 N N . PRO B 1 21 ? 23.094 36.562 3.926 1 84.19 21 PRO B N 1
ATOM 4985 C CA . PRO B 1 21 ? 24.5 36.531 4.324 1 84.19 21 PRO B CA 1
ATOM 4986 C C . PRO B 1 21 ? 24.781 35.531 5.441 1 84.19 21 PRO B C 1
ATOM 4988 O O . PRO B 1 21 ? 23.906 35.25 6.266 1 84.19 21 PRO B O 1
ATOM 4991 N N . THR B 1 22 ? 26 34.969 5.379 1 91.94 22 THR B N 1
ATOM 4992 C CA . THR B 1 22 ? 26.484 34.188 6.508 1 91.94 22 THR B CA 1
ATOM 4993 C C . THR B 1 22 ? 27.141 35.094 7.559 1 91.94 22 THR B C 1
ATOM 4995 O O . THR B 1 22 ? 28.266 35.531 7.371 1 91.94 22 THR B O 1
ATOM 4998 N N . ILE B 1 23 ? 26.375 35.344 8.609 1 94.31 23 ILE B N 1
ATOM 4999 C CA . ILE B 1 23 ? 26.859 36.344 9.547 1 94.31 23 ILE B CA 1
ATOM 5000 C C . ILE B 1 23 ? 26.453 35.969 10.961 1 94.31 23 ILE B C 1
ATOM 5002 O O . ILE B 1 23 ? 25.469 35.25 11.156 1 94.31 23 ILE B O 1
ATOM 5006 N N . LYS B 1 24 ? 27.219 36.469 11.891 1 96.69 24 LYS B N 1
ATOM 5007 C CA . LYS B 1 24 ? 26.859 36.406 13.305 1 96.69 24 LYS B CA 1
ATOM 5008 C C . LYS B 1 24 ? 26.953 37.781 13.953 1 96.69 24 LYS B C 1
ATOM 5010 O O . LYS B 1 24 ? 27.562 38.688 13.398 1 96.69 24 LYS B O 1
ATOM 5015 N N . ASN B 1 25 ? 26.266 37.969 15.07 1 97.38 25 ASN B N 1
ATOM 5016 C CA . ASN B 1 25 ? 26.281 39.188 15.883 1 97.38 25 ASN B CA 1
ATOM 5017 C C . ASN B 1 25 ? 25.75 40.406 15.109 1 97.38 25 ASN B C 1
ATOM 5019 O O . ASN B 1 25 ? 26.25 41.5 15.258 1 97.38 25 ASN B O 1
ATOM 5023 N N . HIS B 1 26 ? 24.922 40.094 14.172 1 97.19 26 HIS B N 1
ATOM 5024 C CA . HIS B 1 26 ? 24.125 41.094 13.484 1 97.19 26 HIS B CA 1
ATOM 5025 C C . HIS B 1 26 ? 22.859 41.438 14.273 1 97.19 26 HIS B C 1
ATOM 5027 O O . HIS B 1 26 ? 22.656 40.906 15.367 1 97.19 26 HIS B O 1
ATOM 5033 N N . SER B 1 27 ? 22.078 42.375 13.758 1 97.38 27 SER B N 1
ATOM 5034 C CA . SER B 1 27 ? 20.797 42.719 14.367 1 97.38 27 SER B CA 1
ATOM 5035 C C . SER B 1 27 ? 19.656 42.625 13.344 1 97.38 27 SER B C 1
ATOM 5037 O O . SER B 1 27 ? 19.875 42.844 12.148 1 97.38 27 SER B O 1
ATOM 5039 N N . VAL B 1 28 ? 18.531 42.219 13.844 1 97.56 28 VAL B N 1
ATOM 5040 C CA . VAL B 1 28 ? 17.328 42.219 13.031 1 97.56 28 VAL B CA 1
ATOM 5041 C C . VAL B 1 28 ? 16.172 42.844 13.812 1 97.56 28 VAL B C 1
ATOM 5043 O O . VAL B 1 28 ? 15.891 42.438 14.945 1 97.56 28 VAL B O 1
ATOM 5046 N N . THR B 1 29 ? 15.508 43.781 13.25 1 96.62 29 THR B N 1
ATOM 5047 C CA . THR B 1 29 ? 14.375 44.469 13.844 1 96.62 29 THR B CA 1
ATOM 5048 C C . THR B 1 29 ? 13.156 44.438 12.922 1 96.62 29 THR B C 1
ATOM 5050 O O . THR B 1 29 ? 13.297 44.531 11.703 1 96.62 29 THR B O 1
ATOM 5053 N N . HIS B 1 30 ? 12.047 44.25 13.539 1 95.12 30 HIS B N 1
ATOM 5054 C CA . HIS B 1 30 ? 10.82 44.156 12.758 1 95.12 30 HIS B CA 1
ATOM 5055 C C . HIS B 1 30 ? 10.078 45.5 12.75 1 95.12 30 HIS B C 1
ATOM 5057 O O . HIS B 1 30 ? 9.984 46.156 13.789 1 95.12 30 HIS B O 1
ATOM 5063 N N . PHE B 1 31 ? 9.547 45.844 11.578 1 92.81 31 PHE B N 1
ATOM 5064 C CA . PHE B 1 31 ? 8.609 46.938 11.477 1 92.81 31 PHE B CA 1
ATOM 5065 C C . PHE B 1 31 ? 7.699 46.781 10.266 1 92.81 31 PHE B C 1
ATOM 5067 O O . PHE B 1 31 ? 8.18 46.688 9.133 1 92.81 31 PHE B O 1
ATOM 5074 N N . ARG B 1 32 ? 6.48 46.625 10.484 1 88.81 32 ARG B N 1
ATOM 5075 C CA . ARG B 1 32 ? 5.41 46.656 9.492 1 88.81 32 ARG B CA 1
ATOM 5076 C C . ARG B 1 32 ? 5.676 45.625 8.391 1 88.81 32 ARG B C 1
ATOM 5078 O O . ARG B 1 32 ? 5.652 45.969 7.203 1 88.81 32 ARG B O 1
ATOM 5085 N N . GLY B 1 33 ? 6.016 44.5 8.766 1 89.81 33 GLY B N 1
ATOM 5086 C CA . GLY B 1 33 ? 6.074 43.375 7.816 1 89.81 33 GLY B CA 1
ATOM 5087 C C . GLY B 1 33 ? 7.461 43.156 7.246 1 89.81 33 GLY B C 1
ATOM 5088 O O . GLY B 1 33 ? 7.668 42.25 6.441 1 89.81 33 GLY B O 1
ATOM 5089 N N . TYR B 1 34 ? 8.391 44 7.699 1 92 34 TYR B N 1
ATOM 5090 C CA . TYR B 1 34 ? 9.758 43.875 7.207 1 92 34 TYR B CA 1
ATOM 5091 C C . TYR B 1 34 ? 10.727 43.594 8.352 1 92 34 TYR B C 1
ATOM 5093 O O . TYR B 1 34 ? 10.562 44.156 9.453 1 92 34 TYR B O 1
ATOM 5101 N N . LEU B 1 35 ? 11.688 42.812 8.078 1 94.75 35 LEU B N 1
ATOM 5102 C CA . LEU B 1 35 ? 12.805 42.594 8.992 1 94.75 35 LEU B CA 1
ATOM 5103 C C . LEU B 1 35 ? 14.055 43.312 8.484 1 94.75 35 LEU B C 1
ATOM 5105 O O . LEU B 1 35 ? 14.523 43.031 7.379 1 94.75 35 LEU B O 1
ATOM 5109 N N . TYR B 1 36 ? 14.539 44.219 9.266 1 94.88 36 TYR B N 1
ATOM 5110 C CA . TYR B 1 36 ? 15.727 44.969 8.914 1 94.88 36 TYR B CA 1
ATOM 5111 C C . TYR B 1 36 ? 16.984 44.375 9.531 1 94.88 36 TYR B C 1
ATOM 5113 O O . TYR B 1 36 ? 17.141 44.375 10.75 1 94.88 36 TYR B O 1
ATOM 5121 N N . CYS B 1 37 ? 17.797 43.844 8.703 1 95.81 37 CYS B N 1
ATOM 5122 C CA . CYS B 1 37 ? 19.031 43.219 9.125 1 95.81 37 CYS B CA 1
ATOM 5123 C C . CYS B 1 37 ? 20.234 44.094 8.883 1 95.81 37 CYS B C 1
ATOM 5125 O O . CYS B 1 37 ? 20.422 44.625 7.777 1 95.81 37 CYS B O 1
ATOM 5127 N N . PHE B 1 38 ? 21.016 44.281 9.898 1 96.44 38 PHE B N 1
ATOM 5128 C CA . PHE B 1 38 ? 22.156 45.188 9.75 1 96.44 38 PHE B CA 1
ATOM 5129 C C . PHE B 1 38 ? 23.375 44.625 10.477 1 96.44 38 PHE B C 1
ATOM 5131 O O . PHE B 1 38 ? 23.25 44.031 11.555 1 96.44 38 PHE B O 1
ATOM 5138 N N . GLY B 1 39 ? 24.562 44.844 9.898 1 95.62 39 GLY B N 1
ATOM 5139 C CA . GLY B 1 39 ? 25.844 44.5 10.523 1 95.62 39 GLY B CA 1
ATOM 5140 C C . GLY B 1 39 ? 26.125 43.031 10.547 1 95.62 39 GLY B C 1
ATOM 5141 O O . GLY B 1 39 ? 25.594 42.25 9.734 1 95.62 39 GLY B O 1
ATOM 5142 N N . GLY B 1 40 ? 27.125 42.719 11.508 1 95.62 40 GLY B N 1
ATOM 5143 C CA . GLY B 1 40 ? 27.516 41.312 11.656 1 95.62 40 GLY B CA 1
ATOM 5144 C C . GLY B 1 40 ? 28.922 41.031 11.148 1 95.62 40 GLY B C 1
ATOM 5145 O O . GLY B 1 40 ? 29.562 41.906 10.57 1 95.62 40 GLY B O 1
ATOM 5146 N N . TYR B 1 41 ? 29.281 39.844 11.461 1 96.12 41 TYR B N 1
ATOM 5147 C CA . TYR B 1 41 ? 30.609 39.375 11.125 1 96.12 41 TYR B CA 1
ATOM 5148 C C . TYR B 1 41 ? 30.547 38.031 10.375 1 96.12 41 TYR B C 1
ATOM 5150 O O . TYR B 1 41 ? 29.766 37.156 10.75 1 96.12 41 TYR B O 1
ATOM 5158 N N . ASP B 1 42 ? 31.344 37.875 9.312 1 93.19 42 ASP B N 1
ATOM 5159 C CA . ASP B 1 42 ? 31.25 36.656 8.492 1 93.19 42 ASP B CA 1
ATOM 5160 C C . ASP B 1 42 ? 32.469 35.781 8.68 1 93.19 42 ASP B C 1
ATOM 5162 O O . ASP B 1 42 ? 32.688 34.812 7.914 1 93.19 42 ASP B O 1
ATOM 5166 N N . GLY B 1 43 ? 33.281 36.062 9.625 1 90.69 43 GLY B N 1
ATOM 5167 C CA . GLY B 1 43 ? 34.5 35.312 9.836 1 90.69 43 GLY B CA 1
ATOM 5168 C C . GLY B 1 43 ? 35.719 36 9.297 1 90.69 43 GLY B C 1
ATOM 5169 O O . GLY B 1 43 ? 36.844 35.719 9.734 1 90.69 43 GLY B O 1
ATOM 5170 N N . ARG B 1 44 ? 35.469 36.906 8.328 1 92.19 44 ARG B N 1
ATOM 5171 C CA . ARG B 1 44 ? 36.594 37.625 7.711 1 92.19 44 ARG B CA 1
ATOM 5172 C C . ARG B 1 44 ? 36.469 39.125 7.961 1 92.19 44 ARG B C 1
ATOM 5174 O O . ARG B 1 44 ? 37.469 39.781 8.242 1 92.19 44 ARG B O 1
ATOM 5181 N N . ARG B 1 45 ? 35.281 39.625 7.875 1 92.31 45 ARG B N 1
ATOM 5182 C CA . ARG B 1 45 ? 35.094 41.062 8.023 1 92.31 45 ARG B CA 1
ATOM 5183 C C . ARG B 1 45 ? 33.75 41.406 8.609 1 92.31 45 ARG B C 1
ATOM 5185 O O . ARG B 1 45 ? 32.812 40.562 8.57 1 92.31 45 ARG B O 1
ATOM 5192 N N . ASN B 1 46 ? 33.656 42.688 9.156 1 94.81 46 ASN B N 1
ATOM 5193 C CA . ASN B 1 46 ? 32.375 43.25 9.578 1 94.81 46 ASN B CA 1
ATOM 5194 C C . ASN B 1 46 ? 31.578 43.719 8.383 1 94.81 46 ASN B C 1
ATOM 5196 O O . ASN B 1 46 ? 32.125 44.281 7.438 1 94.81 46 ASN B O 1
ATOM 5200 N N . HIS B 1 47 ? 30.328 43.562 8.516 1 91.56 47 HIS B N 1
ATOM 5201 C CA . HIS B 1 47 ? 29.438 44 7.445 1 91.56 47 HIS B CA 1
ATOM 5202 C C . HIS B 1 47 ? 28.766 45.344 7.789 1 91.56 47 HIS B C 1
ATOM 5204 O O . HIS B 1 47 ? 28.453 45.594 8.953 1 91.56 47 HIS B O 1
ATOM 5210 N N . LEU B 1 48 ? 28.547 46.125 6.789 1 88.56 48 LEU B N 1
ATOM 5211 C CA . LEU B 1 48 ? 27.766 47.344 6.961 1 88.56 48 LEU B CA 1
ATOM 5212 C C . LEU B 1 48 ? 26.531 47.312 6.086 1 88.56 48 LEU B C 1
ATOM 5214 O O . LEU B 1 48 ? 25.812 48.312 5.988 1 88.56 48 LEU B O 1
ATOM 5218 N N . THR B 1 49 ? 26.266 46.25 5.543 1 83.38 49 THR B N 1
ATOM 5219 C CA . THR B 1 49 ? 25.172 46.156 4.59 1 83.38 49 THR B CA 1
ATOM 5220 C C . THR B 1 49 ? 23.828 46.031 5.312 1 83.38 49 THR B C 1
ATOM 5222 O O . THR B 1 49 ? 23.703 45.25 6.262 1 83.38 49 THR B O 1
ATOM 5225 N N . LEU B 1 50 ? 22.906 46.844 4.855 1 91.69 50 LEU B N 1
ATOM 5226 C CA . LEU B 1 50 ? 21.5 46.719 5.262 1 91.69 50 LEU B CA 1
ATOM 5227 C C . LEU B 1 50 ? 20.75 45.781 4.336 1 91.69 50 LEU B C 1
ATOM 5229 O O . LEU B 1 50 ? 20.734 45.969 3.119 1 91.69 50 LEU B O 1
ATOM 5233 N N . LEU B 1 51 ? 20.219 44.75 4.902 1 91.38 51 LEU B N 1
ATOM 5234 C CA . LEU B 1 51 ? 19.344 43.844 4.184 1 91.38 51 LEU B CA 1
ATOM 5235 C C . LEU B 1 51 ? 17.953 43.812 4.793 1 91.38 51 LEU B C 1
ATOM 5237 O O . LEU B 1 51 ? 17.797 43.875 6.016 1 91.38 51 LEU B O 1
ATOM 5241 N N . ILE B 1 52 ? 17.016 43.75 3.922 1 92.25 52 ILE B N 1
ATOM 5242 C CA . ILE B 1 52 ? 15.633 43.75 4.383 1 92.25 52 ILE B CA 1
ATOM 5243 C C . ILE B 1 52 ? 14.922 42.469 3.939 1 92.25 52 ILE B C 1
ATOM 5245 O O . ILE B 1 52 ? 15.031 42.062 2.779 1 92.25 52 ILE B O 1
ATOM 5249 N N . TYR B 1 53 ? 14.195 41.844 4.84 1 91.88 53 TYR B N 1
ATOM 5250 C CA . TYR B 1 53 ? 13.391 40.688 4.512 1 91.88 53 TYR B CA 1
ATOM 5251 C C . TYR B 1 53 ? 11.906 41.031 4.516 1 91.88 53 TYR B C 1
ATOM 5253 O O . TYR B 1 53 ? 11.383 41.531 5.512 1 91.88 53 TYR B O 1
ATOM 5261 N N . SER B 1 54 ? 11.297 40.75 3.414 1 90.62 54 SER B N 1
ATOM 5262 C CA . SER B 1 54 ? 9.852 40.906 3.33 1 90.62 54 SER B CA 1
ATOM 5263 C C . SER B 1 54 ? 9.125 39.656 3.812 1 90.62 54 SER B C 1
ATOM 5265 O O . SER B 1 54 ? 9.219 38.594 3.188 1 90.62 54 SER B O 1
ATOM 5267 N N . ILE B 1 55 ? 8.375 39.781 4.844 1 91.81 55 ILE B N 1
ATOM 5268 C CA . ILE B 1 55 ? 7.664 38.656 5.422 1 91.81 55 ILE B CA 1
ATOM 5269 C C . ILE B 1 55 ? 6.574 38.188 4.457 1 91.81 55 ILE B C 1
ATOM 5271 O O . ILE B 1 55 ? 6.387 36.969 4.266 1 91.81 55 ILE B O 1
ATOM 5275 N N . GLU B 1 56 ? 5.93 39.031 3.803 1 89 56 GLU B N 1
ATOM 5276 C CA . GLU B 1 56 ? 4.863 38.719 2.859 1 89 56 GLU B CA 1
ATOM 5277 C C . GLU B 1 56 ? 5.418 38.031 1.618 1 89 56 GLU B C 1
ATOM 5279 O O . GLU B 1 56 ? 4.883 37 1.185 1 89 56 GLU B O 1
ATOM 5284 N N . GLU B 1 57 ? 6.574 38.5 1.175 1 87.75 57 GLU B N 1
ATOM 5285 C CA . GLU B 1 57 ? 7.129 38 -0.067 1 87.75 57 GLU B CA 1
ATOM 5286 C C . GLU B 1 57 ? 8.102 36.844 0.208 1 87.75 57 GLU B C 1
ATOM 5288 O O . GLU B 1 57 ? 8.484 36.094 -0.709 1 87.75 57 GLU B O 1
ATOM 5293 N N . LYS B 1 58 ? 8.453 36.719 1.375 1 89.19 58 LYS B N 1
ATOM 5294 C CA . LYS B 1 58 ? 9.375 35.688 1.804 1 89.19 58 LYS B CA 1
ATOM 5295 C C . LYS B 1 58 ? 10.688 35.75 1.025 1 89.19 58 LYS B C 1
ATOM 5297 O O . LYS B 1 58 ? 11.148 34.75 0.492 1 89.19 58 LYS B O 1
ATOM 5302 N N . ARG B 1 59 ? 11.242 36.906 0.984 1 88.19 59 ARG B N 1
ATOM 5303 C CA . ARG B 1 59 ? 12.523 37.062 0.296 1 88.19 59 ARG B CA 1
ATOM 5304 C C . ARG B 1 59 ? 13.312 38.219 0.9 1 88.19 59 ARG B C 1
ATOM 5306 O O . ARG B 1 59 ? 12.734 39.156 1.456 1 88.19 59 ARG B O 1
ATOM 5313 N N . TRP B 1 60 ? 14.625 38.219 0.65 1 89.38 60 TRP B N 1
ATOM 5314 C CA . TRP B 1 60 ? 15.523 39.281 1.056 1 89.38 60 TRP B CA 1
ATOM 5315 C C . TRP B 1 60 ? 15.602 40.375 -0.017 1 89.38 60 TRP B C 1
ATOM 5317 O O . TRP B 1 60 ? 15.617 40.062 -1.213 1 89.38 60 TRP B O 1
ATOM 5327 N N . ILE B 1 61 ? 15.617 41.562 0.409 1 86.81 61 ILE B N 1
ATOM 5328 C CA . ILE B 1 61 ? 15.719 42.719 -0.467 1 86.81 61 ILE B CA 1
ATOM 5329 C C . ILE B 1 61 ? 16.953 43.531 -0.103 1 86.81 61 ILE B C 1
ATOM 5331 O O . ILE B 1 61 ? 17.172 43.844 1.069 1 86.81 61 ILE B O 1
ATOM 5335 N N . ARG B 1 62 ? 17.734 43.844 -1.091 1 86.44 62 ARG B N 1
ATOM 5336 C CA . ARG B 1 62 ? 18.828 44.781 -0.896 1 86.44 62 ARG B CA 1
ATOM 5337 C C . ARG B 1 62 ? 18.438 46.188 -1.286 1 86.44 62 ARG B C 1
ATOM 5339 O O . ARG B 1 62 ? 18.141 46.469 -2.453 1 86.44 62 ARG B O 1
ATOM 5346 N N . PRO B 1 63 ? 18.391 47.031 -0.267 1 86.44 63 PRO B N 1
ATOM 5347 C CA . PRO B 1 63 ? 18.016 48.406 -0.616 1 86.44 63 PRO B CA 1
ATOM 5348 C C . PRO B 1 63 ? 19.062 49.094 -1.485 1 86.44 63 PRO B C 1
ATOM 5350 O O . PRO B 1 63 ? 20.234 48.719 -1.467 1 86.44 63 PRO B O 1
ATOM 5353 N N . HIS B 1 64 ? 18.594 50.094 -2.303 1 83.81 64 HIS B N 1
ATOM 5354 C CA . HIS B 1 64 ? 19.484 50.875 -3.143 1 83.81 64 HIS B CA 1
ATOM 5355 C C . HIS B 1 64 ? 20.016 52.094 -2.385 1 83.81 64 HIS B C 1
ATOM 5357 O O . HIS B 1 64 ? 19.234 52.875 -1.823 1 83.81 64 HIS B O 1
ATOM 5363 N N . HIS B 1 65 ? 21.328 52.219 -2.271 1 80.62 65 HIS B N 1
ATOM 5364 C CA . HIS B 1 65 ? 21.953 53.344 -1.582 1 80.62 65 HIS B CA 1
ATOM 5365 C C . HIS B 1 65 ? 22.219 54.5 -2.541 1 80.62 65 HIS B C 1
ATOM 5367 O O . HIS B 1 65 ? 22.812 54.312 -3.607 1 80.62 65 HIS B O 1
ATOM 5373 N N . LEU B 1 66 ? 21.578 55.719 -2.498 1 70.69 66 LEU B N 1
ATOM 5374 C CA . LEU B 1 66 ? 21.828 56.875 -3.336 1 70.69 66 LEU B CA 1
ATOM 5375 C C . LEU B 1 66 ? 23.031 57.656 -2.832 1 70.69 66 LEU B C 1
ATOM 5377 O O . LEU B 1 66 ? 23.094 58.031 -1.656 1 70.69 66 LEU B O 1
ATOM 5381 N N . GLY B 1 67 ? 24.219 57.469 -3.32 1 54.66 67 GLY B N 1
ATOM 5382 C CA . GLY B 1 67 ? 25.359 58.312 -3.033 1 54.66 67 GLY B CA 1
ATOM 5383 C C . GLY B 1 67 ? 25.125 59.75 -3.469 1 54.66 67 GLY B C 1
ATOM 5384 O O . GLY B 1 67 ? 24.109 60.062 -4.102 1 54.66 67 GLY B O 1
ATOM 5385 N N . GLY B 1 68 ? 25.984 60.938 -3.119 1 45.34 68 GLY B N 1
ATOM 5386 C CA . GLY B 1 68 ? 25.891 62.312 -3.547 1 45.34 68 GLY B CA 1
ATOM 5387 C C . GLY B 1 68 ? 25.484 62.469 -5 1 45.34 68 GLY B C 1
ATOM 5388 O O . GLY B 1 68 ? 24.609 63.281 -5.332 1 45.34 68 GLY B O 1
ATOM 5389 N N . ASN B 1 69 ? 26.5 62.219 -6.008 1 41.44 69 ASN B N 1
ATOM 5390 C CA . ASN B 1 69 ? 26.406 62.688 -7.387 1 41.44 69 ASN B CA 1
ATOM 5391 C C . ASN B 1 69 ? 25.438 61.812 -8.203 1 41.44 69 ASN B C 1
ATOM 5393 O O . ASN B 1 69 ? 25.328 62 -9.414 1 41.44 69 ASN B O 1
ATOM 5397 N N . GLU B 1 70 ? 25.344 60.656 -7.941 1 43.03 70 GLU B N 1
ATOM 5398 C CA . GLU B 1 70 ? 24.672 59.906 -9.008 1 43.03 70 GLU B CA 1
ATOM 5399 C C . GLU B 1 70 ? 23.156 60.062 -8.938 1 43.03 70 GLU B C 1
ATOM 5401 O O . GLU B 1 70 ? 22.594 60.094 -7.852 1 43.03 70 GLU B O 1
ATOM 5406 N N . GLN B 1 71 ? 22.656 60.938 -9.898 1 39.94 71 GLN B N 1
ATOM 5407 C CA . GLN B 1 71 ? 21.25 61.125 -10.203 1 39.94 71 GLN B CA 1
ATOM 5408 C C . GLN B 1 71 ? 20.484 59.781 -10.094 1 39.94 71 GLN B C 1
ATOM 5410 O O . GLN B 1 71 ? 20.969 58.75 -10.57 1 39.94 71 GLN B O 1
ATOM 5415 N N . PRO B 1 72 ? 19.547 59.75 -9.227 1 40.59 72 PRO B N 1
ATOM 5416 C CA . PRO B 1 72 ? 18.703 58.562 -9.102 1 40.59 72 PRO B CA 1
ATOM 5417 C C . PRO B 1 72 ? 18.25 58.031 -10.453 1 40.59 72 PRO B C 1
ATOM 5419 O O . PRO B 1 72 ? 17.641 58.75 -11.234 1 40.59 72 PRO B O 1
ATOM 5422 N N . SER B 1 73 ? 19.062 57.5 -11.25 1 36.94 73 SER B N 1
ATOM 5423 C CA . SER B 1 73 ? 18.312 56.906 -12.352 1 36.94 73 SER B CA 1
ATOM 5424 C C . SER B 1 73 ? 17 56.281 -11.867 1 36.94 73 SER B C 1
ATOM 5426 O O . SER B 1 73 ? 16.953 55.719 -10.781 1 36.94 73 SER B O 1
ATOM 5428 N N . PHE B 1 74 ? 15.82 56.75 -12.367 1 37.28 74 PHE B N 1
ATOM 5429 C CA . PHE B 1 74 ? 14.453 56.281 -12.203 1 37.28 74 PHE B CA 1
ATOM 5430 C C . PHE B 1 74 ? 14.414 54.781 -12.078 1 37.28 74 PHE B C 1
ATOM 5432 O O . PHE B 1 74 ? 14.484 54.062 -13.078 1 37.28 74 PHE B O 1
ATOM 5439 N N . LEU B 1 75 ? 15.141 54.188 -11.234 1 38.22 75 LEU B N 1
ATOM 5440 C CA . LEU B 1 75 ? 14.812 52.781 -11.102 1 38.22 75 LEU B CA 1
ATOM 5441 C C . LEU B 1 75 ? 13.32 52.594 -10.859 1 38.22 75 LEU B C 1
ATOM 5443 O O . LEU B 1 75 ? 12.789 53.031 -9.836 1 38.22 75 LEU B O 1
ATOM 5447 N N . SER B 1 76 ? 12.406 52.656 -11.781 1 37.09 76 SER B N 1
ATOM 5448 C CA . SER B 1 76 ? 10.977 52.438 -11.969 1 37.09 76 SER B CA 1
ATOM 5449 C C . SER B 1 76 ? 10.477 51.25 -11.148 1 37.09 76 SER B C 1
ATOM 5451 O O . SER B 1 76 ? 9.273 51 -11.109 1 37.09 76 SER B O 1
ATOM 5453 N N . ASN B 1 77 ? 11.25 50.125 -11 1 42.59 77 ASN B N 1
ATOM 5454 C CA . ASN B 1 77 ? 10.5 48.969 -10.555 1 42.59 77 ASN B CA 1
ATOM 5455 C C . ASN B 1 77 ? 10.094 49.094 -9.086 1 42.59 77 ASN B C 1
ATOM 5457 O O . ASN B 1 77 ? 10.859 49.594 -8.266 1 42.59 77 ASN B O 1
ATOM 5461 N N . SER B 1 78 ? 8.75 48.938 -8.711 1 45.47 78 SER B N 1
ATOM 5462 C CA . SER B 1 78 ? 7.906 48.938 -7.52 1 45.47 78 SER B CA 1
ATOM 5463 C C . SER B 1 78 ? 8.672 48.438 -6.301 1 45.47 78 SER B C 1
ATOM 5465 O O . SER B 1 78 ? 8.273 48.656 -5.164 1 45.47 78 SER B O 1
ATOM 5467 N N . ASP B 1 79 ? 9.617 47.5 -6.352 1 56.12 79 ASP B N 1
ATOM 5468 C CA . ASP B 1 79 ? 10.234 46.75 -5.262 1 56.12 79 ASP B CA 1
ATOM 5469 C C . ASP B 1 79 ? 11.477 47.5 -4.734 1 56.12 79 ASP B C 1
ATOM 5471 O O . ASP B 1 79 ? 12.258 46.906 -3.975 1 56.12 79 ASP B O 1
ATOM 5475 N N . ASN B 1 80 ? 11.688 48.75 -4.922 1 70.12 80 ASN B N 1
ATOM 5476 C CA . ASN B 1 80 ? 13.016 49.312 -4.664 1 70.12 80 ASN B CA 1
ATOM 5477 C C . ASN B 1 80 ? 13.039 50.156 -3.383 1 70.12 80 ASN B C 1
ATOM 5479 O O . ASN B 1 80 ? 12.297 51.125 -3.26 1 70.12 80 ASN B O 1
ATOM 5483 N N . ILE B 1 81 ? 13.422 49.625 -2.316 1 82.75 81 ILE B N 1
ATOM 5484 C CA . ILE B 1 81 ? 13.688 50.344 -1.075 1 82.75 81 ILE B CA 1
ATOM 5485 C C . ILE B 1 81 ? 14.961 51.156 -1.224 1 82.75 81 ILE B C 1
ATOM 5487 O O . ILE B 1 81 ? 16.016 50.625 -1.617 1 82.75 81 ILE B O 1
ATOM 5491 N N . LEU B 1 82 ? 14.734 52.5 -1.113 1 86.88 82 LEU B N 1
ATOM 5492 C CA . LEU B 1 82 ? 15.859 53.438 -1.219 1 86.88 82 LEU B CA 1
ATOM 5493 C C . LEU B 1 82 ? 16.391 53.812 0.163 1 86.88 82 LEU B C 1
ATOM 5495 O O . LEU B 1 82 ? 15.602 54.031 1.091 1 86.88 82 LEU B O 1
ATOM 5499 N N . VAL B 1 83 ? 17.688 53.875 0.314 1 90.06 83 VAL B N 1
ATOM 5500 C CA . VAL B 1 83 ? 18.297 54.312 1.567 1 90.06 83 VAL B CA 1
ATOM 5501 C C . VAL B 1 83 ? 19.25 55.469 1.311 1 90.06 83 VAL B C 1
ATOM 5503 O O . VAL B 1 83 ? 20.062 55.438 0.394 1 90.06 83 VAL B O 1
ATOM 5506 N N . THR B 1 84 ? 19.062 56.594 2.037 1 90.81 84 THR B N 1
ATOM 5507 C CA . THR B 1 84 ? 19.938 57.75 1.938 1 90.81 84 THR B CA 1
ATOM 5508 C C . THR B 1 84 ? 20.719 57.969 3.23 1 90.81 84 THR B C 1
ATOM 5510 O O . THR B 1 84 ? 20.453 57.281 4.234 1 90.81 84 THR B O 1
ATOM 5513 N N . GLY B 1 85 ? 21.75 58.812 3.168 1 92.31 85 GLY B N 1
ATOM 5514 C CA . GLY B 1 85 ? 22.594 59.094 4.324 1 92.31 85 GLY B CA 1
ATOM 5515 C C . GLY B 1 85 ? 23.797 58.156 4.414 1 92.31 85 GLY B C 1
ATOM 5516 O O . GLY B 1 85 ? 23.906 57.219 3.629 1 92.31 85 GLY B O 1
ATOM 5517 N N . THR B 1 86 ? 24.672 58.438 5.32 1 90.88 86 THR B N 1
ATOM 5518 C CA . THR B 1 86 ? 25.875 57.625 5.492 1 90.88 86 THR B CA 1
ATOM 5519 C C . THR B 1 86 ? 25.625 56.5 6.504 1 90.88 86 THR B C 1
ATOM 5521 O O . THR B 1 86 ? 25.297 56.781 7.66 1 90.88 86 THR B O 1
ATOM 5524 N N . PRO B 1 87 ? 25.75 55.344 6.102 1 92.38 87 PRO B N 1
ATOM 5525 C CA . PRO B 1 87 ? 25.578 54.25 7.051 1 92.38 87 PRO B CA 1
ATOM 5526 C C . PRO B 1 87 ? 26.703 54.188 8.086 1 92.38 87 PRO B C 1
ATOM 5528 O O . PRO B 1 87 ? 27.797 54.719 7.848 1 92.38 87 PRO B O 1
ATOM 5531 N N . PRO B 1 88 ? 26.344 53.562 9.227 1 94.38 88 PRO B N 1
ATOM 5532 C CA . PRO B 1 88 ? 27.438 53.312 10.164 1 94.38 88 PRO B CA 1
ATOM 5533 C C . PRO B 1 88 ? 28.516 52.406 9.578 1 94.38 88 PRO B C 1
ATOM 5535 O O . PRO B 1 88 ? 28.25 51.594 8.688 1 94.38 88 PRO B O 1
ATOM 5538 N N . PRO B 1 89 ? 29.766 52.562 10.062 1 94 89 PRO B N 1
ATOM 5539 C CA . PRO B 1 89 ? 30.781 51.594 9.656 1 94 89 PRO B CA 1
ATOM 5540 C C . PRO B 1 89 ? 30.422 50.156 10.031 1 94 89 PRO B C 1
ATOM 5542 O O . PRO B 1 89 ? 29.625 49.938 10.945 1 94 89 PRO B O 1
ATOM 5545 N N . GLY B 1 90 ? 31.062 49.25 9.273 1 94.62 90 GLY B N 1
ATOM 5546 C CA . GLY B 1 90 ? 30.844 47.844 9.594 1 94.62 90 GLY B CA 1
ATOM 5547 C C . GLY B 1 90 ? 31.125 47.5 11.039 1 94.62 90 GLY B C 1
ATOM 5548 O O . GLY B 1 90 ? 32.125 47.969 11.609 1 94.62 90 GLY B O 1
ATOM 5549 N N . ARG B 1 91 ? 30.297 46.656 11.641 1 96.81 91 ARG B N 1
ATOM 5550 C CA . ARG B 1 91 ? 30.391 46.375 13.062 1 96.81 91 ARG B CA 1
ATOM 5551 C C . ARG B 1 91 ? 29.703 45.062 13.414 1 96.81 91 ARG B C 1
ATOM 5553 O O . ARG B 1 91 ? 28.891 44.562 12.633 1 96.81 91 ARG B O 1
ATOM 5560 N N . ASN B 1 92 ? 30.062 44.531 14.43 1 96.44 92 ASN B N 1
ATOM 5561 C CA . ASN B 1 92 ? 29.344 43.406 15.031 1 96.44 92 ASN B CA 1
ATOM 5562 C C . ASN B 1 92 ? 29.188 43.594 16.531 1 96.44 92 ASN B C 1
ATOM 5564 O O . ASN B 1 92 ? 29.875 44.406 17.141 1 96.44 92 ASN B O 1
ATOM 5568 N N . GLY B 1 93 ? 28.156 42.938 17.094 1 96.88 93 GLY B N 1
ATOM 5569 C CA . GLY B 1 93 ? 27.938 43.031 18.531 1 96.88 93 GLY B CA 1
ATOM 5570 C C . GLY B 1 93 ? 27.25 44.312 18.953 1 96.88 93 GLY B C 1
ATOM 5571 O O . GLY B 1 93 ? 27.234 44.625 20.141 1 96.88 93 GLY B O 1
ATOM 5572 N N . HIS B 1 94 ? 26.75 45.094 17.969 1 97.56 94 HIS B N 1
ATOM 5573 C CA . HIS B 1 94 ? 25.938 46.281 18.25 1 97.56 94 HIS B CA 1
ATOM 5574 C C . HIS B 1 94 ? 24.516 45.906 18.609 1 97.56 94 HIS B C 1
ATOM 5576 O O . HIS B 1 94 ? 24.125 44.75 18.531 1 97.56 94 HIS B O 1
ATOM 5582 N N . SER B 1 95 ? 23.75 46.906 19.094 1 97.62 95 SER B N 1
ATOM 5583 C CA . SER B 1 95 ? 22.312 46.719 19.266 1 97.62 95 SER B CA 1
ATOM 5584 C C . SER B 1 95 ? 21.516 47.562 18.281 1 97.62 95 SER B C 1
ATOM 5586 O O . SER B 1 95 ? 22.016 48.594 17.797 1 97.62 95 SER B O 1
ATOM 5588 N N . ALA B 1 96 ? 20.438 47.094 17.891 1 98 96 ALA B N 1
ATOM 5589 C CA . ALA B 1 96 ? 19.453 47.781 17.062 1 98 96 ALA B CA 1
ATOM 5590 C C . ALA B 1 96 ? 18.062 47.688 17.672 1 98 96 ALA B C 1
ATOM 5592 O O . ALA B 1 96 ? 17.5 46.594 17.812 1 98 96 ALA B O 1
ATOM 5593 N N . THR B 1 97 ? 17.5 48.812 18.031 1 97.88 97 THR B N 1
ATOM 5594 C CA . THR B 1 97 ? 16.219 48.844 18.734 1 97.88 97 THR B CA 1
ATOM 5595 C C . THR B 1 97 ? 15.219 49.75 18.016 1 97.88 97 THR B C 1
ATOM 5597 O O . THR B 1 97 ? 15.555 50.875 17.625 1 97.88 97 THR B O 1
ATOM 5600 N N . LEU B 1 98 ? 14.07 49.219 17.812 1 95.69 98 LEU B N 1
ATOM 5601 C CA . LEU B 1 98 ? 13.008 50 17.172 1 95.69 98 LEU B CA 1
ATOM 5602 C C . LEU B 1 98 ? 12.352 50.938 18.156 1 95.69 98 LEU B C 1
ATOM 5604 O O . LEU B 1 98 ? 11.984 50.562 19.266 1 95.69 98 LEU B O 1
ATOM 5608 N N . ALA B 1 99 ? 12.25 52.156 17.828 1 94.19 99 ALA B N 1
ATOM 5609 C CA . ALA B 1 99 ? 11.477 53.188 18.531 1 94.19 99 ALA B CA 1
ATOM 5610 C C . ALA B 1 99 ? 10.359 53.75 17.656 1 94.19 99 ALA B C 1
ATOM 5612 O O . ALA B 1 99 ? 10.625 54.25 16.578 1 94.19 99 ALA B O 1
ATOM 5613 N N . ILE B 1 100 ? 9.219 53.562 18.109 1 88.44 100 ILE B N 1
ATOM 5614 C CA . ILE B 1 100 ? 8.07 54.062 17.359 1 88.44 100 ILE B CA 1
ATOM 5615 C C . ILE B 1 100 ? 7.613 55.375 17.938 1 88.44 100 ILE B C 1
ATOM 5617 O O . ILE B 1 100 ? 7.598 55.562 19.156 1 88.44 100 ILE B O 1
ATOM 5621 N N . ASP B 1 101 ? 7.227 56.25 17.062 1 83 101 ASP B N 1
ATOM 5622 C CA . ASP B 1 101 ? 6.727 57.562 17.5 1 83 101 ASP B CA 1
ATOM 5623 C C . ASP B 1 101 ? 5.402 57.406 18.25 1 83 101 ASP B C 1
ATOM 5625 O O . ASP B 1 101 ? 4.488 56.719 17.766 1 83 101 ASP B O 1
ATOM 5629 N N . PRO B 1 102 ? 5.305 57.906 19.438 1 79.25 102 PRO B N 1
ATOM 5630 C CA . PRO B 1 102 ? 4.086 57.75 20.234 1 79.25 102 PRO B CA 1
ATOM 5631 C C . PRO B 1 102 ? 2.867 58.406 19.594 1 79.25 102 PRO B C 1
ATOM 5633 O O . PRO B 1 102 ? 1.732 57.969 19.844 1 79.25 102 PRO B O 1
ATOM 5636 N N . ASP B 1 103 ? 3.127 59.469 18.797 1 81.81 103 ASP B N 1
ATOM 5637 C CA . ASP B 1 103 ? 2.02 60.219 18.234 1 81.81 103 ASP B CA 1
ATOM 5638 C C . ASP B 1 103 ? 1.629 59.688 16.859 1 81.81 103 ASP B C 1
ATOM 5640 O O . ASP B 1 103 ? 0.522 59.938 16.375 1 81.81 103 ASP B O 1
ATOM 5644 N N . ASP B 1 104 ? 2.59 59.094 16.172 1 84.94 104 ASP B N 1
ATOM 5645 C CA . ASP B 1 104 ? 2.348 58.562 14.836 1 84.94 104 ASP B CA 1
ATOM 5646 C C . ASP B 1 104 ? 2.971 57.156 14.672 1 84.94 104 ASP B C 1
ATOM 5648 O O . ASP B 1 104 ? 4.184 57.062 14.477 1 84.94 104 ASP B O 1
ATOM 5652 N N . ASP B 1 105 ? 2.193 56.156 14.586 1 81.5 105 ASP B N 1
ATOM 5653 C CA . ASP B 1 105 ? 2.664 54.781 14.578 1 81.5 105 ASP B CA 1
ATOM 5654 C C . ASP B 1 105 ? 3.273 54.406 13.227 1 81.5 105 ASP B C 1
ATOM 5656 O O . ASP B 1 105 ? 3.811 53.312 13.055 1 81.5 105 ASP B O 1
ATOM 5660 N N . ASP B 1 106 ? 3.287 55.344 12.32 1 81.81 106 ASP B N 1
ATOM 5661 C CA . ASP B 1 106 ? 3.885 55.125 11.008 1 81.81 106 ASP B CA 1
ATOM 5662 C C . ASP B 1 106 ? 5.344 55.562 10.984 1 81.81 106 ASP B C 1
ATOM 5664 O O . ASP B 1 106 ? 6.07 55.281 10.023 1 81.81 106 ASP B O 1
ATOM 5668 N N . ILE B 1 107 ? 5.633 56.219 12.055 1 84.38 107 ILE B N 1
ATOM 5669 C CA . ILE B 1 107 ? 7 56.719 12.109 1 84.38 107 ILE B CA 1
ATOM 5670 C C . ILE B 1 107 ? 7.848 55.812 13.008 1 84.38 107 ILE B C 1
ATOM 5672 O O . ILE B 1 107 ? 7.582 55.688 14.203 1 84.38 107 ILE B O 1
ATOM 5676 N N . GLY B 1 108 ? 8.781 55.125 12.375 1 90.12 108 GLY B N 1
ATOM 5677 C CA . GLY B 1 108 ? 9.688 54.219 13.094 1 90.12 108 GLY B CA 1
ATOM 5678 C C . GLY B 1 108 ? 11.148 54.562 12.891 1 90.12 108 GLY B C 1
ATOM 5679 O O . GLY B 1 108 ? 11.531 55.031 11.82 1 90.12 108 GLY B O 1
ATOM 5680 N N . ARG B 1 109 ? 11.867 54.469 13.922 1 94.38 109 ARG B N 1
ATOM 5681 C CA . ARG B 1 109 ? 13.32 54.656 13.883 1 94.38 109 ARG B CA 1
ATOM 5682 C C . ARG B 1 109 ? 14.031 53.469 14.508 1 94.38 109 ARG B C 1
ATOM 5684 O O . ARG B 1 109 ? 13.586 52.938 15.531 1 94.38 109 ARG B O 1
ATOM 5691 N N . ILE B 1 110 ? 15.039 53.062 13.836 1 96.69 110 ILE B N 1
ATOM 5692 C CA . ILE B 1 110 ? 15.906 52.031 14.422 1 96.69 110 ILE B CA 1
ATOM 5693 C C . ILE B 1 110 ? 17.172 52.688 14.969 1 96.69 110 ILE B C 1
ATOM 5695 O O . ILE B 1 110 ? 17.922 53.312 14.227 1 96.69 110 ILE B O 1
ATOM 5699 N N . ILE B 1 111 ? 17.422 52.5 16.188 1 97.75 111 ILE B N 1
ATOM 5700 C CA . ILE B 1 111 ? 18.562 53.094 16.859 1 97.75 111 ILE B CA 1
ATOM 5701 C C . ILE B 1 111 ? 19.672 52.062 17 1 97.75 1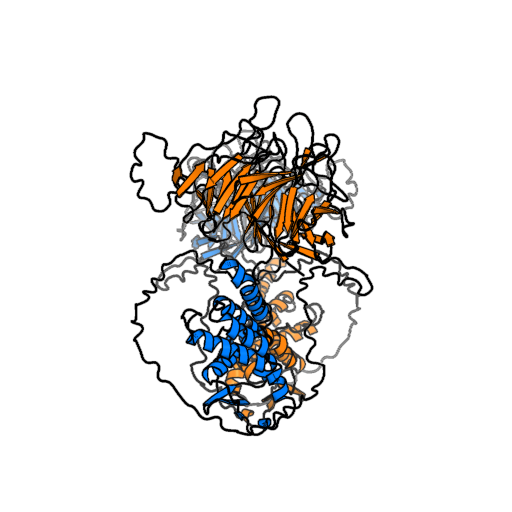11 ILE B C 1
ATOM 5703 O O . ILE B 1 111 ? 19.5 51.031 17.656 1 97.75 111 ILE B O 1
ATOM 5707 N N . ILE B 1 112 ? 20.781 52.344 16.375 1 97.62 112 ILE B N 1
ATOM 5708 C CA . ILE B 1 112 ? 21.953 51.469 16.406 1 97.62 112 ILE B CA 1
ATOM 5709 C C . ILE B 1 112 ? 22.984 52 17.391 1 97.62 112 ILE B C 1
ATOM 5711 O O . ILE B 1 112 ? 23.422 53.156 17.266 1 97.62 112 ILE B O 1
ATOM 5715 N N . ILE B 1 113 ? 23.406 51.156 18.312 1 97.75 113 ILE B N 1
ATOM 5716 C CA . ILE B 1 113 ? 24.312 51.625 19.359 1 97.75 113 ILE B CA 1
ATOM 5717 C C . ILE B 1 113 ? 25.516 50.688 19.453 1 97.75 113 ILE B C 1
ATOM 5719 O O . ILE B 1 113 ? 25.344 49.438 19.516 1 97.75 113 ILE B O 1
ATOM 5723 N N . GLY B 1 114 ? 26.719 51.25 19.438 1 97 114 GLY B N 1
ATOM 5724 C CA . GLY B 1 114 ? 27.953 50.562 19.797 1 97 114 GLY B CA 1
ATOM 5725 C C . GLY B 1 114 ? 28.344 49.5 18.797 1 97 114 GLY B C 1
ATOM 5726 O O . GLY B 1 114 ? 28.109 49.656 17.594 1 97 114 GLY B O 1
ATOM 5727 N N . GLY B 1 115 ? 29.094 48.438 19.297 1 96.81 115 GLY B N 1
ATOM 5728 C CA . GLY B 1 115 ? 29.609 47.344 18.5 1 96.81 115 GLY B CA 1
ATOM 5729 C C . GLY B 1 115 ? 31.125 47.375 18.391 1 96.81 115 GLY B C 1
ATOM 5730 O O . GLY B 1 115 ? 31.781 48.281 18.875 1 96.81 115 GLY B O 1
ATOM 5731 N N . TRP B 1 116 ? 31.516 46.312 17.797 1 96.38 116 TRP B N 1
ATOM 5732 C CA . TRP B 1 116 ? 32.938 46.156 17.547 1 96.38 116 TRP B CA 1
ATOM 5733 C C . TRP B 1 116 ? 33.281 46.469 16.094 1 96.38 116 TRP B C 1
ATOM 5735 O O . TRP B 1 116 ? 32.719 45.875 15.18 1 96.38 116 TRP B O 1
ATOM 5745 N N . LEU B 1 117 ? 34.25 47.312 15.875 1 94.88 117 LEU B N 1
ATOM 5746 C CA . LEU B 1 117 ? 34.562 47.75 14.516 1 94.88 117 LEU B CA 1
ATOM 5747 C C . LEU B 1 117 ? 35.719 46.938 13.945 1 94.88 117 LEU B C 1
ATOM 5749 O O . LEU B 1 117 ? 36 47.031 12.75 1 94.88 117 LEU B O 1
ATOM 5753 N N . GLY B 1 118 ? 36.344 46.156 14.766 1 89.12 118 GLY B N 1
ATOM 5754 C CA . GLY B 1 118 ? 37.438 45.344 14.305 1 89.12 118 GLY B CA 1
ATOM 5755 C C . GLY B 1 118 ? 38.812 45.969 14.539 1 89.12 118 GLY B C 1
ATOM 5756 O O . GLY B 1 118 ? 39.844 45.344 14.305 1 89.12 118 GLY B O 1
ATOM 5757 N N . THR B 1 119 ? 38.719 47.188 14.906 1 86 119 THR B N 1
ATOM 5758 C CA . THR B 1 119 ? 40 47.844 15.109 1 86 119 THR B CA 1
ATOM 5759 C C . THR B 1 119 ? 40 48.625 16.422 1 86 119 THR B C 1
ATOM 5761 O O . THR B 1 119 ? 38.938 49.031 16.906 1 86 119 THR B O 1
ATOM 5764 N N . GLY B 1 120 ? 41.25 48.719 17.031 1 82.5 120 GLY B N 1
ATOM 5765 C CA . GLY B 1 120 ? 41.406 49.562 18.203 1 82.5 120 GLY B CA 1
ATOM 5766 C C . GLY B 1 120 ? 41.156 48.844 19.516 1 82.5 120 GLY B C 1
ATOM 5767 O O . GLY B 1 120 ? 40.688 47.719 19.5 1 82.5 120 GLY B O 1
ATOM 5768 N N . PRO B 1 121 ? 41.344 49.531 20.609 1 84.5 121 PRO B N 1
ATOM 5769 C CA . PRO B 1 121 ? 41.25 48.875 21.922 1 84.5 121 PRO B CA 1
ATOM 5770 C C . PRO B 1 121 ? 39.844 48.938 22.5 1 84.5 121 PRO B C 1
ATOM 5772 O O . PRO B 1 121 ? 39.5 48.188 23.406 1 84.5 121 PRO B O 1
ATOM 5775 N N . LEU B 1 122 ? 39.094 49.906 21.906 1 88.31 122 LEU B N 1
ATOM 5776 C CA . LEU B 1 122 ? 37.781 50.094 22.484 1 88.31 122 LEU B CA 1
ATOM 5777 C C . LEU B 1 122 ? 36.688 49.781 21.469 1 88.31 122 LEU B C 1
ATOM 5779 O O . LEU B 1 122 ? 36.906 49.906 20.266 1 88.31 122 LEU B O 1
ATOM 5783 N N . ALA B 1 123 ? 35.5 49.375 22.062 1 95.75 123 ALA B N 1
ATOM 5784 C CA . ALA B 1 123 ? 34.281 49.25 21.25 1 95.75 123 ALA B CA 1
ATOM 5785 C C . ALA B 1 123 ? 33.812 50.594 20.766 1 95.75 123 ALA B C 1
ATOM 5787 O O . ALA B 1 123 ? 34.281 51.656 21.219 1 95.75 123 ALA B O 1
ATOM 5788 N N . ALA B 1 124 ? 32.938 50.562 19.828 1 95.38 124 ALA B N 1
ATOM 5789 C CA . ALA B 1 124 ? 32.344 51.812 19.328 1 95.38 124 ALA B CA 1
ATOM 5790 C C . ALA B 1 124 ? 31.453 52.438 20.375 1 95.38 124 ALA B C 1
ATOM 5792 O O . ALA B 1 124 ? 30.75 51.75 21.094 1 95.38 124 ALA B O 1
ATOM 5793 N N . SER B 1 125 ? 31.422 53.75 20.469 1 94.56 125 SER B N 1
ATOM 5794 C CA . SER B 1 125 ? 30.531 54.469 21.375 1 94.56 125 SER B CA 1
ATOM 5795 C C . SER B 1 125 ? 29.484 55.25 20.609 1 94.56 125 SER B C 1
ATOM 5797 O O . SER B 1 125 ? 28.641 55.906 21.219 1 94.56 125 SER B O 1
ATOM 5799 N N . ASP B 1 126 ? 29.547 55.156 19.328 1 94.38 126 ASP B N 1
ATOM 5800 C CA . ASP B 1 126 ? 28.672 56 18.5 1 94.38 126 ASP B CA 1
ATOM 5801 C C . ASP B 1 126 ? 27.266 55.406 18.422 1 94.38 126 ASP B C 1
ATOM 5803 O O . ASP B 1 126 ? 27.047 54.25 18.75 1 94.38 126 ASP B O 1
ATOM 5807 N N . MET B 1 127 ? 26.375 56.281 18.125 1 96.44 127 MET B N 1
ATOM 5808 C CA . MET B 1 127 ? 24.969 55.938 17.906 1 96.44 127 MET B CA 1
ATOM 5809 C C . MET B 1 127 ? 24.5 56.438 16.547 1 96.44 127 MET B C 1
ATOM 5811 O O . MET B 1 127 ? 24.828 57.531 16.125 1 96.44 127 MET B O 1
ATOM 5815 N N . HIS B 1 128 ? 23.859 55.625 15.789 1 96.88 128 HIS B N 1
ATOM 5816 C CA . HIS B 1 128 ? 23.281 55.938 14.492 1 96.88 128 HIS B CA 1
ATOM 5817 C C . HIS B 1 128 ? 21.781 55.656 14.469 1 96.88 128 HIS B C 1
ATOM 5819 O O . HIS B 1 128 ? 21.297 54.844 15.25 1 96.88 128 HIS B O 1
ATOM 5825 N N . VAL B 1 129 ? 21.094 56.344 13.688 1 96.69 129 VAL B N 1
ATOM 5826 C CA . VAL B 1 129 ? 19.656 56.125 13.57 1 96.69 129 VAL B CA 1
ATOM 5827 C C . VAL B 1 129 ? 19.281 55.875 12.109 1 96.69 129 VAL B C 1
ATOM 5829 O O . VAL B 1 129 ? 19.797 56.531 11.203 1 96.69 129 VAL B O 1
ATOM 5832 N N . LEU B 1 130 ? 18.547 54.844 11.922 1 95.56 130 LEU B N 1
ATOM 5833 C CA . LEU B 1 130 ? 17.922 54.594 10.633 1 95.56 130 LEU B CA 1
ATOM 5834 C C . LEU B 1 130 ? 16.438 54.969 10.672 1 95.56 130 LEU B C 1
ATOM 5836 O O . LEU B 1 130 ? 15.641 54.312 11.352 1 95.56 130 LEU B O 1
ATOM 5840 N N . ASP B 1 131 ? 16.109 56 9.93 1 93.75 131 ASP B N 1
ATOM 5841 C CA . ASP B 1 131 ? 14.703 56.375 9.781 1 93.75 131 ASP B CA 1
ATOM 5842 C C . ASP B 1 131 ? 13.977 55.469 8.797 1 93.75 131 ASP B C 1
ATOM 5844 O O . ASP B 1 131 ? 14.352 55.406 7.621 1 93.75 131 ASP B O 1
ATOM 5848 N N . ILE B 1 132 ? 13.047 54.844 9.273 1 90.88 132 ILE B N 1
ATOM 5849 C CA . ILE B 1 132 ? 12.336 53.906 8.406 1 90.88 132 ILE B CA 1
ATOM 5850 C C . ILE B 1 132 ? 10.883 54.344 8.25 1 90.88 132 ILE B C 1
ATOM 5852 O O . ILE B 1 132 ? 9.992 53.531 8.023 1 90.88 132 ILE B O 1
ATOM 5856 N N . SER B 1 133 ? 10.828 55.75 8.32 1 79.06 133 SER B N 1
ATOM 5857 C CA . SER B 1 133 ? 9.492 56.312 8.219 1 79.06 133 SER B CA 1
ATOM 5858 C C . SER B 1 133 ? 8.93 56.188 6.812 1 79.06 133 SER B C 1
ATOM 5860 O O . SER B 1 133 ? 9.672 55.938 5.859 1 79.06 133 SER B O 1
ATOM 5862 N N . HIS B 1 134 ? 7.668 56.219 6.516 1 64.69 134 HIS B N 1
ATOM 5863 C CA . HIS B 1 134 ? 6.875 56.25 5.289 1 64.69 134 HIS B CA 1
ATOM 5864 C C . HIS B 1 134 ? 6.91 54.906 4.57 1 64.69 134 HIS B C 1
ATOM 5866 O O . HIS B 1 134 ? 7.129 54.844 3.359 1 64.69 134 HIS B O 1
ATOM 5872 N N . SER B 1 135 ? 6.594 53.938 5.035 1 60.28 135 SER B N 1
ATOM 5873 C CA . SER B 1 135 ? 6.234 52.594 4.605 1 60.28 135 SER B CA 1
ATOM 5874 C C . SER B 1 135 ? 7.461 51.812 4.156 1 60.28 135 SER B C 1
ATOM 5876 O O . SER B 1 135 ? 7.359 50.906 3.314 1 60.28 135 SER B O 1
ATOM 5878 N N . GLY B 1 136 ? 8.633 52.188 4.641 1 61.5 136 GLY B N 1
ATOM 5879 C CA . GLY B 1 136 ? 9.836 51.406 4.426 1 61.5 136 GLY B CA 1
ATOM 5880 C C . GLY B 1 136 ? 10.43 51.594 3.043 1 61.5 136 GLY B C 1
ATOM 5881 O O . GLY B 1 136 ? 11.344 50.875 2.645 1 61.5 136 GLY B O 1
ATOM 5882 N N . LYS B 1 137 ? 9.891 52.531 2.299 1 72.75 137 LYS B N 1
ATOM 5883 C CA . LYS B 1 137 ? 10.375 52.656 0.928 1 72.75 137 LYS B CA 1
ATOM 5884 C C . LYS B 1 137 ? 11.508 53.688 0.836 1 72.75 137 LYS B C 1
ATOM 5886 O O . LYS B 1 137 ? 12.359 53.594 -0.057 1 72.75 137 LYS B O 1
ATOM 5891 N N . GLN B 1 138 ? 11.453 54.594 1.738 1 83.06 138 GLN B N 1
ATOM 5892 C CA . GLN B 1 138 ? 12.547 55.562 1.783 1 83.06 138 GLN B CA 1
ATOM 5893 C C . GLN B 1 138 ? 13.195 55.625 3.164 1 83.06 138 GLN B C 1
ATOM 5895 O O . GLN B 1 138 ? 12.602 56.125 4.121 1 83.06 138 GLN B O 1
ATOM 5900 N N . LEU B 1 139 ? 14.305 55.094 3.221 1 92.06 139 LEU B N 1
ATOM 5901 C CA . LEU B 1 139 ? 15.039 55 4.48 1 92.06 139 LEU B CA 1
ATOM 5902 C C . LEU B 1 139 ? 16.172 56.031 4.527 1 92.06 139 LEU B C 1
ATOM 5904 O O . LEU B 1 139 ? 16.625 56.5 3.484 1 92.06 139 LEU B O 1
ATOM 5908 N N . ARG B 1 140 ? 16.562 56.438 5.707 1 93.12 140 ARG B N 1
ATOM 5909 C CA . ARG B 1 140 ? 17.625 57.406 5.836 1 93.12 140 ARG B CA 1
ATOM 5910 C C . ARG B 1 140 ? 18.469 57.156 7.078 1 93.12 140 ARG B C 1
ATOM 5912 O O . ARG B 1 140 ? 17.938 57.094 8.195 1 93.12 140 ARG B O 1
ATOM 5919 N N . TRP B 1 141 ? 19.75 57.031 6.871 1 95 141 TRP B N 1
ATOM 5920 C CA . TRP B 1 141 ? 20.703 56.969 7.973 1 95 141 TRP B CA 1
ATOM 5921 C C . TRP B 1 141 ? 21.078 58.375 8.453 1 95 141 TRP B C 1
ATOM 5923 O O . TRP B 1 141 ? 21.281 59.281 7.637 1 95 141 TRP B O 1
ATOM 5933 N N . TYR B 1 142 ? 21.203 58.562 9.719 1 94.75 142 TYR B N 1
ATOM 5934 C CA . TYR B 1 142 ? 21.75 59.812 10.234 1 94.75 142 TYR B CA 1
ATOM 5935 C C . TYR B 1 142 ? 22.266 59.625 11.656 1 94.75 142 TYR B C 1
ATOM 5937 O O . TYR B 1 142 ? 22.016 58.625 12.297 1 94.75 142 TYR B O 1
ATOM 5945 N N . GLU B 1 143 ? 23.062 60.531 12.117 1 95.38 143 GLU B N 1
ATOM 5946 C CA . GLU B 1 143 ? 23.562 60.656 13.484 1 95.38 143 GLU B CA 1
ATOM 5947 C C . GLU B 1 143 ? 23.016 61.875 14.188 1 95.38 143 GLU B C 1
ATOM 5949 O O . GLU B 1 143 ? 23.484 63 13.953 1 95.38 143 GLU B O 1
ATOM 5954 N N . PRO B 1 144 ? 22.156 61.656 15.047 1 93.31 144 PRO B N 1
ATOM 5955 C CA . PRO B 1 144 ? 21.594 62.812 15.711 1 93.31 144 PRO B CA 1
ATOM 5956 C C . PRO B 1 144 ? 22.5 63.375 16.797 1 93.31 144 PRO B C 1
ATOM 5958 O O . PRO B 1 144 ? 23.281 62.656 17.406 1 93.31 144 PRO B O 1
ATOM 5961 N N . PRO B 1 145 ? 22.281 64.75 16.922 1 93.5 145 PRO B N 1
ATOM 5962 C CA . PRO B 1 145 ? 22.953 65.312 18.109 1 93.5 145 PRO B CA 1
ATOM 5963 C C . PRO B 1 145 ? 22.328 64.812 19.406 1 93.5 145 PRO B C 1
ATOM 5965 O O . PRO B 1 145 ? 21.109 64.625 19.5 1 93.5 145 PRO B O 1
ATOM 5968 N N . VAL B 1 146 ? 23.141 64.375 20.344 1 94.44 146 VAL B N 1
ATOM 5969 C CA . VAL B 1 146 ? 22.625 63.812 21.578 1 94.44 146 VAL B CA 1
ATOM 5970 C C . VAL B 1 146 ? 22.906 64.75 22.75 1 94.44 146 VAL B C 1
ATOM 5972 O O . VAL B 1 146 ? 23.844 65.562 22.688 1 94.44 146 VAL B O 1
ATOM 5975 N N . ARG B 1 147 ? 22 64.75 23.641 1 96.38 147 ARG B N 1
ATOM 5976 C CA . ARG B 1 147 ? 22.156 65.438 24.906 1 96.38 147 ARG B CA 1
ATOM 5977 C C . ARG B 1 147 ? 22.391 64.438 26.062 1 96.38 147 ARG B C 1
ATOM 5979 O O . ARG B 1 147 ? 22.125 63.25 25.938 1 96.38 147 ARG B O 1
ATOM 5986 N N . GLY B 1 148 ? 22.969 65 27.172 1 96.38 148 GLY B N 1
ATOM 5987 C CA . GLY B 1 148 ? 23.266 64.125 28.328 1 96.38 148 GLY B CA 1
ATOM 5988 C C . GLY B 1 148 ? 24.562 63.375 28.188 1 96.38 148 GLY B C 1
ATOM 5989 O O . GLY B 1 148 ? 25.391 63.688 27.344 1 96.38 148 GLY B O 1
ATOM 5990 N N . THR B 1 149 ? 24.75 62.438 29.062 1 94.31 149 THR B N 1
ATOM 5991 C CA . THR B 1 149 ? 25.969 61.656 29.047 1 94.31 149 THR B CA 1
ATOM 5992 C C . THR B 1 149 ? 25.734 60.281 28.438 1 94.31 149 THR B C 1
ATOM 5994 O O . THR B 1 149 ? 25.062 59.438 29.031 1 94.31 149 THR B O 1
ATOM 5997 N N . PRO B 1 150 ? 26.266 60.062 27.344 1 94.94 150 PRO B N 1
ATOM 5998 C CA . PRO B 1 150 ? 26.109 58.75 26.719 1 94.94 150 PRO B CA 1
ATOM 5999 C C . PRO B 1 150 ? 26.828 57.656 27.484 1 94.94 150 PRO B C 1
ATOM 6001 O O . PRO B 1 150 ? 27.719 57.938 28.297 1 94.94 150 PRO B O 1
ATOM 6004 N N . PRO B 1 151 ? 26.484 56.438 27.328 1 94.75 151 PRO B N 1
ATOM 6005 C CA . PRO B 1 151 ? 27.078 55.312 28.078 1 94.75 151 PRO B CA 1
ATOM 6006 C C . PRO B 1 151 ? 28.562 55.125 27.75 1 94.75 151 PRO B C 1
ATOM 6008 O O . PRO B 1 151 ? 29.312 54.594 28.562 1 94.75 151 PRO B O 1
ATOM 6011 N N . GLY B 1 152 ? 29.078 55.562 26.594 1 94.75 152 GLY B N 1
ATOM 6012 C CA . GLY B 1 152 ? 30.422 55.25 26.156 1 94.75 152 GLY B CA 1
ATOM 6013 C C . GLY B 1 152 ? 30.5 54 25.328 1 94.75 152 GLY B C 1
ATOM 6014 O O . GLY B 1 152 ? 29.469 53.5 24.828 1 94.75 152 GLY B O 1
ATOM 6015 N N . PRO B 1 153 ? 31.781 53.469 25.156 1 95.31 153 PRO B N 1
ATOM 6016 C CA . PRO B 1 153 ? 31.938 52.281 24.328 1 95.31 153 PRO B CA 1
ATOM 6017 C C . PRO B 1 153 ? 31.141 51.094 24.844 1 95.31 153 PRO B C 1
ATOM 6019 O O . PRO B 1 153 ? 31.141 50.812 26.047 1 95.31 153 PRO B O 1
ATOM 6022 N N . CYS B 1 154 ? 30.484 50.438 23.969 1 93.75 154 CYS B N 1
ATOM 6023 C CA . CYS B 1 154 ? 29.609 49.312 24.281 1 93.75 154 CYS B CA 1
ATOM 6024 C C . CYS B 1 154 ? 29.734 48.219 23.219 1 93.75 154 CYS B C 1
ATOM 6026 O O . CYS B 1 154 ? 29.641 48.5 22.031 1 93.75 154 CYS B O 1
ATOM 6028 N N . ASN B 1 155 ? 30 47.062 23.641 1 95.44 155 ASN B N 1
ATOM 6029 C CA . ASN B 1 155 ? 29.969 45.875 22.781 1 95.44 155 ASN B CA 1
ATOM 6030 C C . ASN B 1 155 ? 29.297 44.719 23.484 1 95.44 155 ASN B C 1
ATOM 6032 O O . ASN B 1 155 ? 29.375 44.562 24.703 1 95.44 155 ASN B O 1
ATOM 6036 N N . MET B 1 156 ? 28.578 43.875 22.672 1 97.38 156 MET B N 1
ATOM 6037 C CA . MET B 1 156 ? 27.891 42.688 23.203 1 97.38 156 MET B CA 1
ATOM 6038 C C . MET B 1 156 ? 27.016 43.062 24.375 1 97.38 156 MET B C 1
ATOM 6040 O O . MET B 1 156 ? 27 42.375 25.406 1 97.38 156 MET B O 1
ATOM 6044 N N . HIS B 1 157 ? 26.422 44.281 24.312 1 97.94 157 HIS B N 1
ATOM 6045 C CA . HIS B 1 157 ? 25.422 44.812 25.25 1 97.94 157 HIS B CA 1
ATOM 6046 C C . HIS B 1 157 ? 24.016 44.531 24.766 1 97.94 157 HIS B C 1
ATOM 6048 O O . HIS B 1 157 ? 23.828 43.938 23.703 1 97.94 157 HIS B O 1
ATOM 6054 N N . SER B 1 158 ? 23.016 44.781 25.594 1 98.06 158 SER B N 1
ATOM 6055 C CA . SER B 1 158 ? 21.625 44.719 25.156 1 98.06 158 SER B CA 1
ATOM 6056 C C . SER B 1 158 ? 20.922 46.062 25.25 1 98.06 158 SER B C 1
ATOM 6058 O O . SER B 1 158 ? 21.328 46.938 26.031 1 98.06 158 SER B O 1
ATOM 6060 N N . ALA B 1 159 ? 20 46.312 24.422 1 98.31 159 ALA B N 1
ATOM 6061 C CA . ALA B 1 159 ? 19.203 47.531 24.375 1 98.31 159 ALA B CA 1
ATOM 6062 C C . ALA B 1 159 ? 17.734 47.219 24.078 1 98.31 159 ALA B C 1
ATOM 6064 O O . ALA B 1 159 ? 17.422 46.469 23.156 1 98.31 159 ALA B O 1
ATOM 6065 N N . ASP B 1 160 ? 16.875 47.75 24.875 1 97.69 160 ASP B N 1
ATOM 6066 C CA . ASP B 1 160 ? 15.445 47.438 24.766 1 97.69 160 ASP B CA 1
ATOM 6067 C C . ASP B 1 160 ? 14.617 48.719 24.891 1 97.69 160 ASP B C 1
ATOM 6069 O O . ASP B 1 160 ? 14.922 49.594 25.688 1 97.69 160 ASP B O 1
ATOM 6073 N N . TYR B 1 161 ? 13.633 48.781 24.094 1 96.81 161 TYR B N 1
ATOM 6074 C CA . TYR B 1 161 ? 12.75 49.938 24.094 1 96.81 161 TYR B CA 1
ATOM 6075 C C . TYR B 1 161 ? 11.664 49.781 25.156 1 96.81 161 TYR B C 1
ATOM 6077 O O . TYR B 1 161 ? 10.938 48.812 25.172 1 96.81 161 TYR B O 1
ATOM 6085 N N . VAL B 1 162 ? 11.555 50.719 25.984 1 95.38 162 VAL B N 1
ATOM 6086 C CA . VAL B 1 162 ? 10.5 50.781 26.984 1 95.38 162 VAL B CA 1
ATOM 6087 C C . VAL B 1 162 ? 9.414 51.75 26.531 1 95.38 162 VAL B C 1
ATOM 6089 O O . VAL B 1 162 ? 9.609 52.969 26.578 1 95.38 162 VAL B O 1
ATOM 6092 N N . THR B 1 163 ? 8.312 51.281 26.234 1 91.81 163 THR B N 1
ATOM 6093 C CA . THR B 1 163 ? 7.238 52.062 25.641 1 91.81 163 THR B CA 1
ATOM 6094 C C . THR B 1 163 ? 6.699 53.094 26.625 1 91.81 163 THR B C 1
ATOM 6096 O O . THR B 1 163 ? 6.395 54.219 26.25 1 91.81 163 THR B O 1
ATOM 6099 N N . ALA B 1 164 ? 6.582 52.75 27.875 1 90.5 164 ALA B N 1
ATOM 6100 C CA . ALA B 1 164 ? 5.969 53.594 28.891 1 90.5 164 ALA B CA 1
ATOM 6101 C C . ALA B 1 164 ? 6.723 54.938 29.016 1 90.5 164 ALA B C 1
ATOM 6103 O O . ALA B 1 164 ? 6.109 55.969 29.25 1 90.5 164 ALA B O 1
ATOM 6104 N N . THR B 1 165 ? 8.023 54.875 28.797 1 91.75 165 THR B N 1
ATOM 6105 C CA . THR B 1 165 ? 8.812 56.094 29.016 1 91.75 165 THR B CA 1
ATOM 6106 C C . THR B 1 165 ? 9.375 56.594 27.688 1 91.75 165 THR B C 1
ATOM 6108 O O . THR B 1 165 ? 10 57.656 27.641 1 91.75 165 THR B O 1
ATOM 6111 N N . HIS B 1 166 ? 9.164 55.875 26.609 1 94.06 166 HIS B N 1
ATOM 6112 C CA . HIS B 1 166 ? 9.703 56.188 25.297 1 94.06 166 HIS B CA 1
ATOM 6113 C C . HIS B 1 166 ? 11.227 56.312 25.344 1 94.06 166 HIS B C 1
ATOM 6115 O O . HIS B 1 166 ? 11.805 57.25 24.812 1 94.06 166 HIS B O 1
ATOM 6121 N N . GLU B 1 167 ? 11.82 55.344 26 1 96.62 167 GLU B N 1
ATOM 6122 C CA . GLU B 1 167 ? 13.273 55.344 26.156 1 96.62 167 GLU B CA 1
ATOM 6123 C C . GLU B 1 167 ? 13.859 54 25.719 1 96.62 167 GLU B C 1
ATOM 6125 O O . GLU B 1 167 ? 13.219 52.938 25.875 1 96.62 167 GLU B O 1
ATOM 6130 N N . VAL B 1 168 ? 15.031 54.062 25.172 1 97.38 168 VAL B N 1
ATOM 6131 C CA . VAL B 1 168 ? 15.82 52.844 24.938 1 97.38 168 VAL B CA 1
ATOM 6132 C C . VAL B 1 168 ? 16.766 52.625 26.109 1 97.38 168 VAL B C 1
ATOM 6134 O O . VAL B 1 168 ? 17.656 53.438 26.391 1 97.38 168 VAL B O 1
ATOM 6137 N N . TYR B 1 169 ? 16.562 51.5 26.812 1 98.12 169 TYR B N 1
ATOM 6138 C CA . TYR B 1 169 ? 17.453 51.125 27.906 1 98.12 169 TYR B CA 1
ATOM 6139 C C . TYR B 1 169 ? 18.641 50.312 27.391 1 98.12 169 TYR B C 1
ATOM 6141 O O . TYR B 1 169 ? 18.469 49.375 26.594 1 98.12 169 TYR B O 1
ATOM 6149 N N . VAL B 1 170 ? 19.766 50.719 27.797 1 98.19 170 VAL B N 1
ATOM 6150 C CA . VAL B 1 170 ? 20.984 50.031 27.375 1 98.19 170 VAL B CA 1
ATOM 6151 C C . VAL B 1 170 ? 21.688 49.438 28.609 1 98.19 170 VAL B C 1
ATOM 6153 O O . VAL B 1 170 ? 22.172 50.188 29.469 1 98.19 170 VAL B O 1
ATOM 6156 N N . PHE B 1 171 ? 21.641 48.188 28.719 1 98.25 171 PHE B N 1
ATOM 6157 C CA . PHE B 1 171 ? 22.484 47.469 29.703 1 98.25 171 PHE B CA 1
ATOM 6158 C C . PHE B 1 171 ? 23.844 47.156 29.094 1 98.25 171 PHE B C 1
ATOM 6160 O O . PHE B 1 171 ? 23.953 46.281 28.219 1 98.25 171 PHE B O 1
ATOM 6167 N N . ARG B 1 172 ? 24.797 47.75 29.594 1 95.5 172 ARG B N 1
ATOM 6168 C CA . ARG B 1 172 ? 26.062 47.719 28.859 1 95.5 172 ARG B CA 1
ATOM 6169 C C . ARG B 1 172 ? 26.734 46.375 28.969 1 95.5 172 ARG B C 1
ATOM 6171 O O . ARG B 1 172 ? 26.406 45.562 29.859 1 95.5 172 ARG B O 1
ATOM 6178 N N . GLY B 1 173 ? 27.578 45.969 28.203 1 93.5 173 GLY B N 1
ATOM 6179 C CA . GLY B 1 173 ? 28.391 44.75 28.094 1 93.5 173 GLY B CA 1
ATOM 6180 C C . GLY B 1 173 ? 29.859 45 28.359 1 93.5 173 GLY B C 1
ATOM 6181 O O . GLY B 1 173 ? 30.25 45.438 29.453 1 93.5 173 GLY B O 1
ATOM 6182 N N . GLY B 1 174 ? 30.516 44.844 27.219 1 94.06 174 GLY B N 1
ATOM 6183 C CA . GLY B 1 174 ? 31.938 45.125 27.297 1 94.06 174 GLY B CA 1
ATOM 6184 C C . GLY B 1 174 ? 32.344 46.406 26.578 1 94.06 174 GLY B C 1
ATOM 6185 O O . GLY B 1 174 ? 31.703 46.781 25.594 1 94.06 174 GLY B O 1
ATOM 6186 N N . ASN B 1 175 ? 33.375 47.031 27.078 1 93.44 175 ASN B N 1
ATOM 6187 C CA . ASN B 1 175 ? 33.844 48.219 26.391 1 93.44 175 ASN B CA 1
ATOM 6188 C C . ASN B 1 175 ? 35.156 47.969 25.656 1 93.44 175 ASN B C 1
ATOM 6190 O O . ASN B 1 175 ? 35.75 48.906 25.125 1 93.44 175 ASN B O 1
ATOM 6194 N N . GLY B 1 176 ? 35.531 46.75 25.578 1 90.81 176 GLY B N 1
ATOM 6195 C CA . GLY B 1 176 ? 36.812 46.375 24.984 1 90.81 176 GLY B CA 1
ATOM 6196 C C . GLY B 1 176 ? 37.906 46.094 26 1 90.81 176 GLY B C 1
ATOM 6197 O O . GLY B 1 176 ? 38.812 45.312 25.75 1 90.81 176 GLY B O 1
ATOM 6198 N N . ARG B 1 177 ? 37.812 46.719 27.141 1 91.62 177 ARG B N 1
ATOM 6199 C CA . ARG B 1 177 ? 38.812 46.594 28.188 1 91.62 177 ARG B CA 1
ATOM 6200 C C . ARG B 1 177 ? 38.25 45.812 29.375 1 91.62 177 ARG B C 1
ATOM 6202 O O . ARG B 1 177 ? 38.969 45.031 30 1 91.62 177 ARG B O 1
ATOM 6209 N N . GLU B 1 178 ? 37.094 46.094 29.672 1 93.25 178 GLU B N 1
ATOM 6210 C CA . GLU B 1 178 ? 36.438 45.438 30.812 1 93.25 178 GLU B CA 1
ATOM 6211 C C . GLU B 1 178 ? 34.969 45.156 30.547 1 93.25 178 GLU B C 1
ATOM 6213 O O . GLU B 1 178 ? 34.406 45.688 29.594 1 93.25 178 GLU B O 1
ATOM 6218 N N . TYR B 1 179 ? 34.438 44.344 31.391 1 95.69 179 TYR B N 1
ATOM 6219 C CA . TYR B 1 179 ? 33 44.062 31.359 1 95.69 179 TYR B CA 1
ATOM 6220 C C . TYR B 1 179 ? 32.281 44.969 32.312 1 95.69 179 TYR B C 1
ATOM 6222 O O . TYR B 1 179 ? 32.812 45.375 33.375 1 95.69 179 TYR B O 1
ATOM 6230 N N . LEU B 1 180 ? 31.062 45.344 31.953 1 96.25 180 LEU B N 1
ATOM 6231 C CA . LEU B 1 180 ? 30.328 46.406 32.656 1 96.25 180 LEU B CA 1
ATOM 6232 C C . LEU B 1 180 ? 28.938 45.906 33.062 1 96.25 180 LEU B C 1
ATOM 6234 O O . LEU B 1 180 ? 28.531 44.812 32.688 1 96.25 180 LEU B O 1
ATOM 6238 N N . ASN B 1 181 ? 28.188 46.625 33.938 1 96.56 181 ASN B N 1
ATOM 6239 C CA . ASN B 1 181 ? 26.828 46.281 34.344 1 96.56 181 ASN B CA 1
ATOM 6240 C C . ASN B 1 181 ? 25.984 47.5 34.625 1 96.56 181 ASN B C 1
ATOM 6242 O O . ASN B 1 181 ? 24.984 47.438 35.344 1 96.56 181 ASN B O 1
ATOM 6246 N N . ASP B 1 182 ? 26.406 48.656 34.125 1 96.56 182 ASP B N 1
ATOM 6247 C CA . ASP B 1 182 ? 25.625 49.875 34.312 1 96.56 182 ASP B CA 1
ATOM 6248 C C . ASP B 1 182 ? 24.484 49.969 33.281 1 96.56 182 ASP B C 1
ATOM 6250 O O . ASP B 1 182 ? 24.547 49.344 32.219 1 96.56 182 ASP B O 1
ATOM 6254 N N . LEU B 1 183 ? 23.5 50.688 33.688 1 98 183 LEU B N 1
ATOM 6255 C CA . LEU B 1 183 ? 22.297 50.875 32.906 1 98 183 LEU B CA 1
ATOM 6256 C C . LEU B 1 183 ? 22.125 52.344 32.469 1 98 183 LEU B C 1
ATOM 6258 O O . LEU B 1 183 ? 22.312 53.25 33.281 1 98 183 LEU B O 1
ATOM 6262 N N . HIS B 1 184 ? 21.906 52.594 31.219 1 98.19 184 HIS B N 1
ATOM 6263 C CA . HIS B 1 184 ? 21.656 53.906 30.672 1 98.19 184 HIS B CA 1
ATOM 6264 C C . HIS B 1 184 ? 20.344 53.938 29.891 1 98.19 184 HIS B C 1
ATOM 6266 O O . HIS B 1 184 ? 19.812 52.875 29.5 1 98.19 184 HIS B O 1
ATOM 6272 N N . ALA B 1 185 ? 19.766 55.094 29.703 1 98.12 185 ALA B N 1
ATOM 6273 C CA . ALA B 1 185 ? 18.516 55.25 28.953 1 98.12 185 ALA B CA 1
ATOM 6274 C C . ALA B 1 185 ? 18.594 56.438 28 1 98.12 185 ALA B C 1
ATOM 6276 O O . ALA B 1 185 ? 19.125 57.5 28.359 1 98.12 185 ALA B O 1
ATOM 6277 N N . LEU B 1 186 ? 18.109 56.25 26.844 1 97.75 186 LEU B N 1
ATOM 6278 C CA . LEU B 1 186 ? 18.016 57.281 25.828 1 97.75 186 LEU B CA 1
ATOM 6279 C C . LEU B 1 186 ? 16.562 57.656 25.562 1 97.75 186 LEU B C 1
ATOM 6281 O O . LEU B 1 186 ? 15.773 56.812 25.125 1 97.75 186 LEU B O 1
ATOM 6285 N N . ASN B 1 187 ? 16.203 58.906 25.828 1 96.81 187 ASN B N 1
ATOM 6286 C CA . ASN B 1 187 ? 14.891 59.375 25.406 1 96.81 187 ASN B CA 1
ATOM 6287 C C . ASN B 1 187 ? 14.812 59.5 23.891 1 96.81 187 ASN B C 1
ATOM 6289 O O . ASN B 1 187 ? 15.594 60.25 23.297 1 96.81 187 ASN B O 1
ATOM 6293 N N . THR B 1 188 ? 13.938 58.875 23.25 1 93.44 188 THR B N 1
ATOM 6294 C CA . THR B 1 188 ? 13.945 58.75 21.797 1 93.44 188 THR B CA 1
ATOM 6295 C C . THR B 1 188 ? 13.328 60 21.156 1 93.44 188 THR B C 1
ATOM 6297 O O . THR B 1 188 ? 13.453 60.188 19.938 1 93.44 188 THR B O 1
ATOM 6300 N N . ARG B 1 189 ? 12.711 60.812 21.891 1 91.06 189 ARG B N 1
ATOM 6301 C CA . ARG B 1 189 ? 12.164 62.062 21.359 1 91.06 189 ARG B CA 1
ATOM 6302 C C . ARG B 1 189 ? 13.203 63.188 21.391 1 91.06 189 ARG B C 1
ATOM 6304 O O . ARG B 1 189 ? 13.352 63.938 20.422 1 91.06 189 ARG B O 1
ATOM 6311 N N . THR B 1 190 ? 13.938 63.219 22.484 1 93.56 190 THR B N 1
ATOM 6312 C CA . THR B 1 190 ? 14.844 64.312 22.688 1 93.56 190 THR B CA 1
ATOM 6313 C C . THR B 1 190 ? 16.297 63.906 22.453 1 93.56 190 THR B C 1
ATOM 6315 O O . THR B 1 190 ? 17.188 64.75 22.391 1 93.56 190 THR B O 1
ATOM 6318 N N . PHE B 1 191 ? 16.516 62.625 22.328 1 95.94 191 PHE B N 1
ATOM 6319 C CA . PHE B 1 191 ? 17.844 62.062 22.219 1 95.94 191 PHE B CA 1
ATOM 6320 C C . PHE B 1 191 ? 18.719 62.5 23.375 1 95.94 191 PHE B C 1
ATOM 6322 O O . PHE B 1 191 ? 19.859 62.938 23.188 1 95.94 191 PHE B O 1
ATOM 6329 N N . THR B 1 192 ? 18.141 62.438 24.484 1 97.62 192 THR B N 1
ATOM 6330 C CA . THR B 1 192 ? 18.859 62.781 25.719 1 97.62 192 THR B CA 1
ATOM 6331 C C . THR B 1 192 ? 19.203 61.5 26.484 1 97.62 192 THR B C 1
ATOM 6333 O O . THR B 1 192 ? 18.312 60.688 26.797 1 97.62 192 THR B O 1
ATOM 6336 N N . TRP B 1 193 ? 20.484 61.344 26.766 1 97.81 193 TRP B N 1
ATOM 6337 C CA . TRP B 1 193 ? 20.969 60.188 27.531 1 97.81 193 TRP B CA 1
ATOM 6338 C C . TRP B 1 193 ? 20.906 60.5 29.031 1 97.81 193 TRP B C 1
ATOM 6340 O O . TRP B 1 193 ? 21.125 61.625 29.469 1 97.81 193 TRP B O 1
ATOM 6350 N N . ARG B 1 194 ? 20.672 59.438 29.75 1 97.31 194 ARG B N 1
ATOM 6351 C CA . ARG B 1 194 ? 20.844 59.469 31.203 1 97.31 194 ARG B CA 1
ATOM 6352 C C . ARG B 1 194 ? 21.328 58.156 31.75 1 97.31 194 ARG B C 1
ATOM 6354 O O . ARG B 1 194 ? 21.031 57.094 31.188 1 97.31 194 ARG B O 1
ATOM 6361 N N . LYS B 1 195 ? 22.078 58.25 32.812 1 97.12 195 LYS B N 1
ATOM 6362 C CA . LYS B 1 195 ? 22.375 57.062 33.562 1 97.12 195 LYS B CA 1
ATOM 6363 C C . LYS B 1 195 ? 21.203 56.656 34.469 1 97.12 195 LYS B C 1
ATOM 6365 O O . LYS B 1 195 ? 20.594 57.5 35.125 1 97.12 195 LYS B O 1
ATOM 6370 N N . VAL B 1 196 ? 20.859 55.438 34.438 1 97.38 196 VAL B N 1
ATOM 6371 C CA . VAL B 1 196 ? 19.75 54.969 35.281 1 97.38 196 VAL B CA 1
ATOM 6372 C C . VAL B 1 196 ? 20.281 54.406 36.594 1 97.38 196 VAL B C 1
ATOM 6374 O O . VAL B 1 196 ? 20.984 53.406 36.625 1 97.38 196 VAL B O 1
ATOM 6377 N N . GLU B 1 197 ? 19.953 55.125 37.625 1 96.62 197 GLU B N 1
ATOM 6378 C CA . GLU B 1 197 ? 20.328 54.594 38.938 1 96.62 197 GLU B CA 1
ATOM 6379 C C . GLU B 1 197 ? 19.375 53.5 39.375 1 96.62 197 GLU B C 1
ATOM 6381 O O . GLU B 1 197 ? 18.172 53.688 39.469 1 96.62 197 GLU B O 1
ATOM 6386 N N . THR B 1 198 ? 19.953 52.312 39.531 1 97.12 198 THR B N 1
ATOM 6387 C CA . THR B 1 198 ? 19.125 51.156 39.875 1 97.12 198 THR B CA 1
ATOM 6388 C C . THR B 1 198 ? 19.453 50.656 41.281 1 97.12 198 THR B C 1
ATOM 6390 O O . THR B 1 198 ? 20.5 50.969 41.844 1 97.12 198 THR B O 1
ATOM 6393 N N . THR B 1 199 ? 18.453 49.969 41.844 1 97.56 199 THR B N 1
ATOM 6394 C CA . THR B 1 199 ? 18.625 49.312 43.125 1 97.56 199 THR B CA 1
ATOM 6395 C C . THR B 1 199 ? 18.266 47.812 43.031 1 97.56 199 THR B C 1
ATOM 6397 O O . THR B 1 199 ? 17.859 47.344 41.969 1 97.56 199 THR B O 1
ATOM 6400 N N . GLY B 1 200 ? 18.562 47.062 44.125 1 97.62 200 GLY B N 1
ATOM 6401 C CA . GLY B 1 200 ? 18.203 45.688 44.219 1 97.62 200 GLY B CA 1
ATOM 6402 C C . GLY B 1 200 ? 19.312 44.719 43.781 1 97.62 200 GLY B C 1
ATOM 6403 O O . GLY B 1 200 ? 20.484 45 44.031 1 97.62 200 GLY B O 1
ATOM 6404 N N . ALA B 1 201 ? 18.859 43.562 43.188 1 97.69 201 ALA B N 1
ATOM 6405 C CA . ALA B 1 201 ? 19.797 42.531 42.781 1 97.69 201 ALA B CA 1
ATOM 6406 C C . ALA B 1 201 ? 20.406 42.844 41.406 1 97.69 201 ALA B C 1
ATOM 6408 O O . ALA B 1 201 ? 20.094 42.188 40.438 1 97.69 201 ALA B O 1
ATOM 6409 N N . ILE B 1 202 ? 21.281 43.719 41.375 1 97.25 202 ILE B N 1
ATOM 6410 C CA . ILE B 1 202 ? 21.891 44.219 40.156 1 97.25 202 ILE B CA 1
ATOM 6411 C C . ILE B 1 202 ? 22.719 43.094 39.531 1 97.25 202 ILE B C 1
ATOM 6413 O O . ILE B 1 202 ? 23.516 42.438 40.219 1 97.25 202 ILE B O 1
ATOM 6417 N N . PRO B 1 203 ? 22.516 42.812 38.25 1 97.69 203 PRO B N 1
ATOM 6418 C CA . PRO B 1 203 ? 23.359 41.812 37.594 1 97.69 203 PRO B CA 1
ATOM 6419 C C . PRO B 1 203 ? 24.844 42.125 37.719 1 97.69 203 PRO B C 1
ATOM 6421 O O . PRO B 1 203 ? 25.25 43.281 37.688 1 97.69 203 PRO B O 1
ATOM 6424 N N . GLN B 1 204 ? 25.688 41.094 37.719 1 97.5 204 GLN B N 1
ATOM 6425 C CA . GLN B 1 204 ? 27.125 41.281 37.688 1 97.5 204 GLN B CA 1
ATOM 6426 C C . GLN B 1 204 ? 27.594 41.75 36.312 1 97.5 204 GLN B C 1
ATOM 6428 O O . GLN B 1 204 ? 26.828 41.688 35.344 1 97.5 204 GLN B O 1
ATOM 6433 N N . GLN B 1 205 ? 28.891 42.188 36.281 1 97.19 205 GLN B N 1
ATOM 6434 C CA . GLN B 1 205 ? 29.469 42.562 35 1 97.19 205 GLN B CA 1
ATOM 6435 C C . GLN B 1 205 ? 29.438 41.406 34 1 97.19 205 GLN B C 1
ATOM 6437 O O . GLN B 1 205 ? 29.781 40.281 34.375 1 97.19 205 GLN B O 1
ATOM 6442 N N . ARG B 1 206 ? 29.031 41.688 32.844 1 97.75 206 ARG B N 1
ATOM 6443 C CA . ARG B 1 206 ? 28.875 40.594 31.844 1 97.75 206 ARG B CA 1
ATOM 6444 C C . ARG B 1 206 ? 28.797 41.188 30.438 1 97.75 206 ARG B C 1
ATOM 6446 O O . ARG B 1 206 ? 28.516 42.375 30.25 1 97.75 206 ARG B O 1
ATOM 6453 N N . ALA B 1 207 ? 29.031 40.375 29.438 1 97.06 207 ALA B N 1
ATOM 6454 C CA . ALA B 1 207 ? 28.797 40.656 28.016 1 97.06 207 ALA B CA 1
ATOM 6455 C C . ALA B 1 207 ? 28.156 39.469 27.312 1 97.06 207 ALA B C 1
ATOM 6457 O O . ALA B 1 207 ? 28.094 38.375 27.875 1 97.06 207 ALA B O 1
ATOM 6458 N N . ASN B 1 208 ? 27.594 39.719 26.203 1 97.25 208 ASN B N 1
ATOM 6459 C CA . ASN B 1 208 ? 26.984 38.688 25.375 1 97.25 208 ASN B CA 1
ATOM 6460 C C . ASN B 1 208 ? 25.781 38.062 26.078 1 97.25 208 ASN B C 1
ATOM 6462 O O . ASN B 1 208 ? 25.484 36.875 25.875 1 97.25 208 ASN B O 1
ATOM 6466 N N . HIS B 1 209 ? 25.188 38.781 27.031 1 98.19 209 HIS B N 1
ATOM 6467 C CA . HIS B 1 209 ? 23.891 38.438 27.578 1 98.19 209 HIS B CA 1
ATOM 6468 C C . HIS B 1 209 ? 22.766 38.812 26.625 1 98.19 209 HIS B C 1
ATOM 6470 O O . HIS B 1 209 ? 23 39.438 25.594 1 98.19 209 HIS B O 1
ATOM 6476 N N . SER B 1 210 ? 21.609 38.281 26.875 1 98.19 210 SER B N 1
ATOM 6477 C CA . SER B 1 210 ? 20.422 38.688 26.125 1 98.19 210 SER B CA 1
ATOM 6478 C C . SER B 1 210 ? 19.359 39.281 27.031 1 98.19 210 SER B C 1
ATOM 6480 O O . SER B 1 210 ? 19.312 38.969 28.219 1 98.19 210 SER B O 1
ATOM 6482 N N . SER B 1 211 ? 18.562 40.156 26.5 1 98.5 211 SER B N 1
ATOM 6483 C CA . SER B 1 211 ? 17.5 40.812 27.25 1 98.5 211 SER B CA 1
ATOM 6484 C C . SER B 1 211 ? 16.219 40.906 26.438 1 98.5 211 SER B C 1
ATOM 6486 O O . SER B 1 211 ? 16.234 40.75 25.219 1 98.5 211 SER B O 1
ATOM 6488 N N . ALA B 1 212 ? 15.141 41.031 27.094 1 98.06 212 ALA B N 1
ATOM 6489 C CA . ALA B 1 212 ? 13.836 41.25 26.469 1 98.06 212 ALA B CA 1
ATOM 6490 C C . ALA B 1 212 ? 12.898 42.031 27.391 1 98.06 212 ALA B C 1
ATOM 6492 O O . ALA B 1 212 ? 12.961 41.875 28.609 1 98.06 212 ALA B O 1
ATOM 6493 N N . ILE B 1 213 ? 12.094 42.812 26.797 1 97.19 213 ILE B N 1
ATOM 6494 C CA . ILE B 1 213 ? 11.117 43.562 27.547 1 97.19 213 ILE B CA 1
ATOM 6495 C C . ILE B 1 213 ? 9.75 42.906 27.469 1 97.19 213 ILE B C 1
ATOM 6497 O O . ILE B 1 213 ? 9.281 42.562 26.375 1 97.19 213 ILE B O 1
ATOM 6501 N N . LEU B 1 214 ? 9.195 42.656 28.609 1 96 214 LEU B N 1
ATOM 6502 C CA . LEU B 1 214 ? 7.785 42.281 28.688 1 96 214 LEU B CA 1
ATOM 6503 C C . LEU B 1 214 ? 6.898 43.531 28.828 1 96 214 LEU B C 1
ATOM 6505 O O . LEU B 1 214 ? 6.77 44.062 29.938 1 96 214 LEU B O 1
ATOM 6509 N N . GLU B 1 215 ? 6.289 43.844 27.828 1 89.88 215 GLU B N 1
ATOM 6510 C CA . GLU B 1 215 ? 5.512 45.094 27.797 1 89.88 215 GLU B CA 1
ATOM 6511 C C . GLU B 1 215 ? 4.312 45 28.734 1 89.88 215 GLU B C 1
ATOM 6513 O O . GLU B 1 215 ? 3.934 46 29.359 1 89.88 215 GLU B O 1
ATOM 6518 N N . GLU B 1 216 ? 3.799 43.875 28.875 1 89.19 216 GLU B N 1
ATOM 6519 C CA . GLU B 1 216 ? 2.594 43.688 29.672 1 89.19 216 GLU B CA 1
ATOM 6520 C C . GLU B 1 216 ? 2.84 44.031 31.125 1 89.19 216 GLU B C 1
ATOM 6522 O O . GLU B 1 216 ? 1.945 44.531 31.812 1 89.19 216 GLU B O 1
ATOM 6527 N N . THR B 1 217 ? 4.055 43.781 31.562 1 92.56 217 THR B N 1
ATOM 6528 C CA . THR B 1 217 ? 4.348 44 32.969 1 92.56 217 THR B CA 1
ATOM 6529 C C . THR B 1 217 ? 5.336 45.156 33.156 1 92.56 217 THR B C 1
ATOM 6531 O O . THR B 1 217 ? 5.605 45.562 34.281 1 92.56 217 THR B O 1
ATOM 6534 N N . GLY B 1 218 ? 5.93 45.656 32.031 1 94.38 218 GLY B N 1
ATOM 6535 C CA . GLY B 1 218 ? 6.934 46.719 32.094 1 94.38 218 GLY B CA 1
ATOM 6536 C C . GLY B 1 218 ? 8.242 46.25 32.719 1 94.38 218 GLY B C 1
ATOM 6537 O O . GLY B 1 218 ? 8.898 47 33.438 1 94.38 218 GLY B O 1
ATOM 6538 N N . GLU B 1 219 ? 8.508 45.031 32.469 1 97.12 219 GLU B N 1
ATOM 6539 C CA . GLU B 1 219 ? 9.695 44.438 33.062 1 97.12 219 GLU B CA 1
ATOM 6540 C C . GLU B 1 219 ? 10.758 44.156 31.984 1 97.12 219 GLU B C 1
ATOM 6542 O O . GLU B 1 219 ? 10.43 43.719 30.875 1 97.12 219 GLU B O 1
ATOM 6547 N N . LEU B 1 220 ? 11.977 44.469 32.312 1 97.94 220 LEU B N 1
ATOM 6548 C CA . LEU B 1 220 ? 13.125 44.125 31.469 1 97.94 220 LEU B CA 1
ATOM 6549 C C . LEU B 1 220 ? 13.875 42.938 32.062 1 97.94 220 LEU B C 1
ATOM 6551 O O . LEU B 1 220 ? 14.281 42.938 33.219 1 97.94 220 LEU B O 1
ATOM 6555 N N . LEU B 1 221 ? 14.016 41.875 31.281 1 98.12 221 LEU B N 1
ATOM 6556 C CA . LEU B 1 221 ? 14.711 40.656 31.734 1 98.12 221 LEU B CA 1
ATOM 6557 C C . LEU B 1 221 ? 16.094 40.562 31.094 1 98.12 221 LEU B C 1
ATOM 6559 O O . LEU B 1 221 ? 16.234 40.812 29.891 1 98.12 221 LEU B O 1
ATOM 6563 N N . VAL B 1 222 ? 17.062 40.188 31.844 1 98.25 222 VAL B N 1
ATOM 6564 C CA . VAL B 1 222 ? 18.422 39.938 31.359 1 98.25 222 VAL B CA 1
ATOM 6565 C C . VAL B 1 222 ? 18.828 38.5 31.719 1 98.25 222 VAL B C 1
ATOM 6567 O O . VAL B 1 222 ? 18.656 38.062 32.875 1 98.25 222 VAL B O 1
ATOM 6570 N N . PHE B 1 223 ? 19.344 37.812 30.797 1 97.94 223 PHE B N 1
ATOM 6571 C CA . PHE B 1 223 ? 19.719 36.406 31.016 1 97.94 223 PHE B CA 1
ATOM 6572 C C . PHE B 1 223 ? 21.125 36.156 30.5 1 97.94 223 PHE B C 1
ATOM 6574 O O . PHE B 1 223 ? 21.469 36.562 29.391 1 97.94 223 PHE B O 1
ATOM 6581 N N . GLY B 1 224 ? 21.891 35.375 31.281 1 97.31 224 GLY B N 1
ATOM 6582 C CA . GLY B 1 224 ? 23.125 34.75 30.828 1 97.31 224 GLY B CA 1
ATOM 6583 C C . GLY B 1 224 ? 24.219 35.75 30.531 1 97.31 224 GLY B C 1
ATOM 6584 O O . GLY B 1 224 ? 24.281 36.844 31.141 1 97.31 224 GLY B O 1
ATOM 6585 N N . GLY B 1 225 ? 25.141 35.312 29.609 1 97 225 GLY B N 1
ATOM 6586 C CA . GLY B 1 225 ? 26.297 36.094 29.266 1 97 225 GLY B CA 1
ATOM 6587 C C . GLY B 1 225 ? 27.594 35.531 29.797 1 97 225 GLY B C 1
ATOM 6588 O O . GLY B 1 225 ? 27.641 34.375 30.219 1 97 225 GLY B O 1
ATOM 6589 N N . TRP B 1 226 ? 28.578 36.312 29.562 1 96.06 226 TRP B N 1
ATOM 6590 C CA . TRP B 1 226 ? 29.922 35.938 29.953 1 96.06 226 TRP B CA 1
ATOM 6591 C C . TRP B 1 226 ? 30.547 37 30.844 1 96.06 226 TRP B C 1
ATOM 6593 O O . TRP B 1 226 ? 30.5 38.188 30.531 1 96.06 226 TRP B O 1
ATOM 6603 N N . ASN B 1 227 ? 31.125 36.594 31.938 1 95.19 227 ASN B N 1
ATOM 6604 C CA . ASN B 1 227 ? 31.672 37.594 32.844 1 95.19 227 ASN B CA 1
ATOM 6605 C C . ASN B 1 227 ? 33.188 37.625 32.781 1 95.19 227 ASN B C 1
ATOM 6607 O O . ASN B 1 227 ? 33.844 38.219 33.625 1 95.19 227 ASN B O 1
ATOM 6611 N N . GLY B 1 228 ? 33.781 36.969 31.781 1 91.12 228 GLY B N 1
ATOM 6612 C CA . GLY B 1 228 ? 35.219 36.906 31.625 1 91.12 228 GLY B CA 1
ATOM 6613 C C . GLY B 1 228 ? 35.844 35.625 32.094 1 91.12 228 GLY B C 1
ATOM 6614 O O . GLY B 1 228 ? 36.938 35.25 31.656 1 91.12 228 GLY B O 1
ATOM 6615 N N . SER B 1 229 ? 35.125 35 32.969 1 92.25 229 SER B N 1
ATOM 6616 C CA . SER B 1 229 ? 35.656 33.75 33.531 1 92.25 229 SER B CA 1
ATOM 6617 C C . SER B 1 229 ? 34.688 32.594 33.219 1 92.25 229 SER B C 1
ATOM 6619 O O . SER B 1 229 ? 35.156 31.484 32.906 1 92.25 229 SER B O 1
ATOM 6621 N N . GLU B 1 230 ? 33.469 32.812 33.312 1 93.5 230 GLU B N 1
ATOM 6622 C CA . GLU B 1 230 ? 32.5 31.75 33.062 1 93.5 230 GLU B CA 1
ATOM 6623 C C . GLU B 1 230 ? 31.234 32.281 32.406 1 93.5 230 GLU B C 1
ATOM 6625 O O . GLU B 1 230 ? 30.953 33.469 32.5 1 93.5 230 GLU B O 1
ATOM 6630 N N . ARG B 1 231 ? 30.5 31.344 31.781 1 95.62 231 ARG B N 1
ATOM 6631 C CA . ARG B 1 231 ? 29.172 31.656 31.266 1 95.62 231 ARG B CA 1
ATOM 6632 C C . ARG B 1 231 ? 28.141 31.672 32.375 1 95.62 231 ARG B C 1
ATOM 6634 O O . ARG B 1 231 ? 28.25 30.922 33.344 1 95.62 231 ARG B O 1
ATOM 6641 N N . LEU B 1 232 ? 27.188 32.469 32.25 1 96.19 232 LEU B N 1
ATOM 6642 C CA . LEU B 1 232 ? 26.172 32.656 33.281 1 96.19 232 LEU B CA 1
ATOM 6643 C C . LEU B 1 232 ? 24.812 32.125 32.812 1 96.19 232 LEU B C 1
ATOM 6645 O O . LEU B 1 232 ? 24.594 31.969 31.625 1 96.19 232 LEU B O 1
ATOM 6649 N N . ASN B 1 233 ? 23.922 31.812 33.719 1 96.12 233 ASN B N 1
ATOM 6650 C CA . ASN B 1 233 ? 22.578 31.391 33.406 1 96.12 233 ASN B CA 1
ATOM 6651 C C . ASN B 1 233 ? 21.547 31.969 34.375 1 96.12 233 ASN B C 1
ATOM 6653 O O . ASN B 1 233 ? 20.453 31.422 34.5 1 96.12 233 ASN B O 1
ATOM 6657 N N . ASP B 1 234 ? 21.922 33.031 35.062 1 95.88 234 ASP B N 1
ATOM 6658 C CA . ASP B 1 234 ? 20.984 33.688 35.938 1 95.88 234 ASP B CA 1
ATOM 6659 C C . ASP B 1 234 ? 20.047 34.625 35.156 1 95.88 234 ASP B C 1
ATOM 6661 O O . ASP B 1 234 ? 20.359 35 34.031 1 95.88 234 ASP B O 1
ATOM 6665 N N . ILE B 1 235 ? 18.938 34.875 35.781 1 96.88 235 ILE B N 1
ATOM 6666 C CA . ILE B 1 235 ? 17.969 35.812 35.188 1 96.88 235 ILE B CA 1
ATOM 6667 C C . ILE B 1 235 ? 17.703 36.938 36.188 1 96.88 235 ILE B C 1
ATOM 6669 O O . ILE B 1 235 ? 17.469 36.688 37.375 1 96.88 235 ILE B O 1
ATOM 6673 N N . HIS B 1 236 ? 17.844 38.156 35.781 1 98.25 236 HIS B N 1
ATOM 6674 C CA . HIS B 1 236 ? 17.484 39.344 36.531 1 98.25 236 HIS B CA 1
ATOM 6675 C C . HIS B 1 236 ? 16.328 40.094 35.875 1 98.25 236 HIS B C 1
ATOM 6677 O O . HIS B 1 236 ? 16.234 40.156 34.656 1 98.25 236 HIS B O 1
ATOM 6683 N N . ILE B 1 237 ? 15.516 40.594 36.688 1 98.25 237 ILE B N 1
ATOM 6684 C CA . ILE B 1 237 ? 14.336 41.312 36.219 1 98.25 237 ILE B CA 1
ATOM 6685 C C . ILE B 1 237 ? 14.344 42.75 36.75 1 98.25 237 ILE B C 1
ATOM 6687 O O . ILE B 1 237 ? 14.414 42.938 37.969 1 98.25 237 ILE B O 1
ATOM 6691 N N . LEU B 1 238 ? 14.312 43.656 35.844 1 98.5 238 LEU B N 1
ATOM 6692 C CA . LEU B 1 238 ? 14.211 45.062 36.219 1 98.5 238 LEU B CA 1
ATOM 6693 C C . LEU B 1 238 ? 12.781 45.562 36.094 1 98.5 238 LEU B C 1
ATOM 6695 O O . LEU B 1 238 ? 12.172 45.469 35 1 98.5 238 LEU B O 1
ATOM 6699 N N . ASN B 1 239 ? 12.25 46.031 37.094 1 97.88 239 ASN B N 1
ATOM 6700 C CA . ASN B 1 239 ? 11.023 46.812 37 1 97.88 239 ASN B CA 1
ATOM 6701 C C . ASN B 1 239 ? 11.312 48.25 36.5 1 97.88 239 ASN B C 1
ATOM 6703 O O . ASN B 1 239 ? 11.93 49.031 37.188 1 97.88 239 ASN B O 1
ATOM 6707 N N . THR B 1 240 ? 10.875 48.531 35.344 1 96.62 240 THR B N 1
ATOM 6708 C CA . THR B 1 240 ? 11.289 49.781 34.688 1 96.62 240 THR B CA 1
ATOM 6709 C C . THR B 1 240 ? 10.602 51 35.344 1 96.62 240 THR B C 1
ATOM 6711 O O . THR B 1 240 ? 11.047 52.125 35.156 1 96.62 240 THR B O 1
ATOM 6714 N N . ALA B 1 241 ? 9.531 50.781 36.031 1 95.88 241 ALA B N 1
ATOM 6715 C CA . ALA B 1 241 ? 8.859 51.875 36.719 1 95.88 241 ALA B CA 1
ATOM 6716 C C . ALA B 1 241 ? 9.617 52.281 38 1 95.88 241 ALA B C 1
ATOM 6718 O O . ALA B 1 241 ? 9.758 53.469 38.281 1 95.88 241 ALA B O 1
ATOM 6719 N N . THR B 1 242 ? 10.188 51.281 38.656 1 96.69 242 THR B N 1
ATOM 6720 C CA . THR B 1 242 ? 10.828 51.562 39.938 1 96.69 242 THR B CA 1
ATOM 6721 C C . THR B 1 242 ? 12.352 51.5 39.812 1 96.69 242 THR B C 1
ATOM 6723 O O . THR B 1 242 ? 13.07 51.875 40.719 1 96.69 242 THR B O 1
ATOM 6726 N N . SER B 1 243 ? 12.852 51.031 38.719 1 97.25 243 SER B N 1
ATOM 6727 C CA . SER B 1 243 ? 14.281 50.844 38.469 1 97.25 243 SER B CA 1
ATOM 6728 C C . SER B 1 243 ? 14.906 49.938 39.531 1 97.25 243 SER B C 1
ATOM 6730 O O . SER B 1 243 ? 15.977 50.25 40.062 1 97.25 243 SER B O 1
ATOM 6732 N N . THR B 1 244 ? 14.211 48.938 39.812 1 98.19 244 THR B N 1
ATOM 6733 C CA . THR B 1 244 ? 14.68 47.969 40.781 1 98.19 244 THR B CA 1
ATOM 6734 C C . THR B 1 244 ? 14.891 46.594 40.156 1 98.19 244 THR B C 1
ATOM 6736 O O . THR B 1 244 ? 13.984 46.062 39.531 1 98.19 244 THR B O 1
ATOM 6739 N N . TRP B 1 245 ? 16.109 46.031 40.344 1 98.31 245 TRP B N 1
ATOM 6740 C CA . TRP B 1 245 ? 16.438 44.719 39.875 1 98.31 245 TRP B CA 1
ATOM 6741 C C . TRP B 1 245 ? 16.047 43.656 40.875 1 98.31 245 TRP B C 1
ATOM 6743 O O . TRP B 1 245 ? 16.219 43.844 42.094 1 98.31 245 TRP B O 1
ATOM 6753 N N . THR B 1 246 ? 15.516 42.531 40.375 1 97.88 246 THR B N 1
ATOM 6754 C CA . THR B 1 246 ? 15.312 41.344 41.188 1 97.88 246 THR B CA 1
ATOM 6755 C C . THR B 1 246 ? 15.945 40.125 40.531 1 97.88 246 THR B C 1
ATOM 6757 O O . THR B 1 246 ? 16.203 40.125 39.312 1 97.88 246 THR B O 1
ATOM 6760 N N . CYS B 1 247 ? 16.281 39.125 41.281 1 96.75 247 CYS B N 1
ATOM 6761 C CA . CYS B 1 247 ? 16.766 37.812 40.812 1 96.75 247 CYS B CA 1
ATOM 6762 C C . CYS B 1 247 ? 15.961 36.688 41.438 1 96.75 247 CYS B C 1
ATOM 6764 O O . CYS B 1 247 ? 16.453 36 42.344 1 96.75 247 CYS B O 1
ATOM 6766 N N . PRO B 1 248 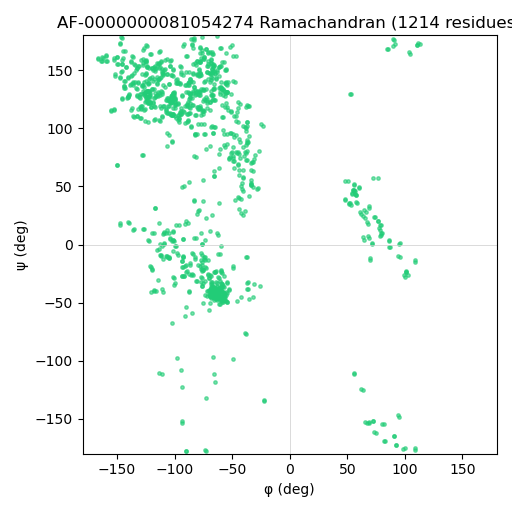? 14.82 36.531 40.906 1 94.12 248 PRO B N 1
ATOM 6767 C CA . PRO B 1 248 ? 13.93 35.562 41.562 1 94.12 248 PRO B CA 1
ATOM 6768 C C . PRO B 1 248 ? 14.312 34.094 41.25 1 94.12 248 PRO B C 1
ATOM 6770 O O . PRO B 1 248 ? 15.031 33.844 40.281 1 94.12 248 PRO B O 1
ATOM 6773 N N . HIS B 1 249 ? 13.781 33.281 42.156 1 93 249 HIS B N 1
ATOM 6774 C CA . HIS B 1 249 ? 13.852 31.859 41.844 1 93 249 HIS B CA 1
ATOM 6775 C C . HIS B 1 249 ? 12.844 31.469 40.781 1 93 249 HIS B C 1
ATOM 6777 O O . HIS B 1 249 ? 11.656 31.781 40.906 1 93 249 HIS B O 1
ATOM 6783 N N . ILE B 1 250 ? 13.297 30.891 39.688 1 93.94 250 ILE B N 1
ATOM 6784 C CA . ILE B 1 250 ? 12.445 30.453 38.594 1 93.94 250 ILE B CA 1
ATOM 6785 C C . ILE B 1 250 ? 12.281 28.938 38.656 1 93.94 250 ILE B C 1
ATOM 6787 O O . ILE B 1 250 ? 13.266 28.203 38.688 1 93.94 250 ILE B O 1
ATOM 6791 N N . ALA B 1 251 ? 11.016 28.484 38.688 1 93.81 251 ALA B N 1
ATOM 6792 C CA . ALA B 1 251 ? 10.727 27.047 38.719 1 93.81 251 ALA B CA 1
ATOM 6793 C C . ALA B 1 251 ? 11.117 26.375 37.406 1 93.81 251 ALA B C 1
ATOM 6795 O O . ALA B 1 251 ? 11.406 27.062 36.438 1 93.81 251 ALA B O 1
ATOM 6796 N N . GLY B 1 252 ? 11.211 25.031 37.406 1 92.38 252 GLY B N 1
ATOM 6797 C CA . GLY B 1 252 ? 11.562 24.266 36.219 1 92.38 252 GLY B CA 1
ATOM 6798 C C . GLY B 1 252 ? 13.055 24 36.094 1 92.38 252 GLY B C 1
ATOM 6799 O O . GLY B 1 252 ? 13.805 24.219 37.062 1 92.38 252 GLY B O 1
ATOM 6800 N N . VAL B 1 253 ? 13.406 23.453 34.969 1 92.19 253 VAL B N 1
ATOM 6801 C CA . VAL B 1 253 ? 14.812 23.125 34.75 1 92.19 253 VAL B CA 1
ATOM 6802 C C . VAL B 1 253 ? 15.555 24.344 34.219 1 92.19 253 VAL B C 1
ATOM 6804 O O . VAL B 1 253 ? 15.219 24.875 33.156 1 92.19 253 VAL B O 1
ATOM 6807 N N . LEU B 1 254 ? 16.516 24.766 34.938 1 93.69 254 LEU B N 1
ATOM 6808 C CA . LEU B 1 254 ? 17.297 25.938 34.562 1 93.69 254 LEU B CA 1
ATOM 6809 C C . LEU B 1 254 ? 18.141 25.656 33.312 1 93.69 254 LEU B C 1
ATOM 6811 O O . LEU B 1 254 ? 18.828 24.641 33.25 1 93.69 254 LEU B O 1
ATOM 6815 N N . PRO B 1 255 ? 18.031 26.562 32.312 1 94.88 255 PRO B N 1
ATOM 6816 C CA . PRO B 1 255 ? 18.891 26.375 31.141 1 94.88 255 PRO B CA 1
ATOM 6817 C C . PRO B 1 255 ? 20.375 26.391 31.484 1 94.88 255 PRO B C 1
ATOM 6819 O O . PRO B 1 255 ? 20.781 27.062 32.438 1 94.88 255 PRO B O 1
ATOM 6822 N N . HIS B 1 256 ? 21.172 25.75 30.703 1 95.31 256 HIS B N 1
ATOM 6823 C CA . HIS B 1 256 ? 22.625 25.719 30.906 1 95.31 256 HIS B CA 1
ATOM 6824 C C . HIS B 1 256 ? 23.219 27.109 30.703 1 95.31 256 HIS B C 1
ATOM 6826 O O . HIS B 1 256 ? 22.688 27.922 29.938 1 95.31 256 HIS B O 1
ATOM 6832 N N . PRO B 1 257 ? 24.344 27.406 31.453 1 96.19 257 PRO B N 1
ATOM 6833 C CA . PRO B 1 257 ? 25.031 28.688 31.203 1 96.19 257 PRO B CA 1
ATOM 6834 C C . PRO B 1 257 ? 25.422 28.859 29.75 1 96.19 257 PRO B C 1
ATOM 6836 O O . PRO B 1 257 ? 25.906 27.922 29.109 1 96.19 257 PRO B O 1
ATOM 6839 N N . ARG B 1 258 ? 25.234 30.047 29.297 1 96.94 258 ARG B N 1
ATOM 6840 C CA . ARG B 1 258 ? 25.469 30.266 27.875 1 96.94 258 ARG B CA 1
ATOM 6841 C C . ARG B 1 258 ? 25.594 31.75 27.562 1 96.94 258 ARG B C 1
ATOM 6843 O O . ARG B 1 258 ? 25.156 32.594 28.344 1 96.94 258 ARG B O 1
ATOM 6850 N N . ALA B 1 259 ? 26.219 32.062 26.469 1 97.19 259 ALA B N 1
ATOM 6851 C CA . ALA B 1 259 ? 26.344 33.406 25.906 1 97.19 259 ALA B CA 1
ATOM 6852 C C . ALA B 1 259 ? 26.031 33.438 24.422 1 97.19 259 ALA B C 1
ATOM 6854 O O . ALA B 1 259 ? 26.172 32.406 23.734 1 97.19 259 ALA B O 1
ATOM 6855 N N . GLY B 1 260 ? 25.562 34.562 23.984 1 97.06 260 GLY B N 1
ATOM 6856 C CA . GLY B 1 260 ? 25.281 34.719 22.562 1 97.06 260 GLY B CA 1
ATOM 6857 C C . GLY B 1 260 ? 23.953 34.062 22.172 1 97.06 260 GLY B C 1
ATOM 6858 O O . GLY B 1 260 ? 23.75 33.719 21 1 97.06 260 GLY B O 1
ATOM 6859 N N . MET B 1 261 ? 23.109 33.781 23.172 1 97.88 261 MET B N 1
ATOM 6860 C CA . MET B 1 261 ? 21.766 33.281 22.906 1 97.88 261 MET B CA 1
ATOM 6861 C C . MET B 1 261 ? 20.797 34.406 22.656 1 97.88 261 MET B C 1
ATOM 6863 O O . MET B 1 261 ? 21.172 35.594 22.734 1 97.88 261 MET B O 1
ATOM 6867 N N . THR B 1 262 ? 19.672 34.062 22.266 1 98.31 262 THR B N 1
ATOM 6868 C CA . THR B 1 262 ? 18.625 35.094 22.125 1 98.31 262 THR B CA 1
ATOM 6869 C C . THR B 1 262 ? 17.547 34.906 23.188 1 98.31 262 THR B C 1
ATOM 6871 O O . THR B 1 262 ? 17.312 33.781 23.656 1 98.31 262 THR B O 1
ATOM 6874 N N . LEU B 1 263 ? 16.938 35.906 23.578 1 98.5 263 LEU B N 1
ATOM 6875 C CA . LEU B 1 263 ? 15.773 35.969 24.453 1 98.5 263 LEU B CA 1
ATOM 6876 C C . LEU B 1 263 ? 14.703 36.875 23.859 1 98.5 263 LEU B C 1
ATOM 6878 O O . LEU B 1 263 ? 14.922 38.062 23.656 1 98.5 263 LEU B O 1
ATOM 6882 N N . THR B 1 264 ? 13.57 36.312 23.547 1 98.06 264 THR B N 1
ATOM 6883 C CA . THR B 1 264 ? 12.516 37.031 22.844 1 98.06 264 THR B CA 1
ATOM 6884 C C . THR B 1 264 ? 11.219 37 23.641 1 98.06 264 THR B C 1
ATOM 6886 O O . THR B 1 264 ? 10.797 35.938 24.109 1 98.06 264 THR B O 1
ATOM 6889 N N . ALA B 1 265 ? 10.672 38.156 23.859 1 97.56 265 ALA B N 1
ATOM 6890 C CA . ALA B 1 265 ? 9.383 38.219 24.547 1 97.56 265 ALA B CA 1
ATOM 6891 C C . ALA B 1 265 ? 8.227 38.156 23.562 1 97.56 265 ALA B C 1
ATOM 6893 O O . ALA B 1 265 ? 8.234 38.812 22.531 1 97.56 265 ALA B O 1
ATOM 6894 N N . LEU B 1 266 ? 7.332 37.312 23.875 1 95.62 266 LEU B N 1
ATOM 6895 C CA . LEU B 1 266 ? 6.145 37.188 23.047 1 95.62 266 LEU B CA 1
ATOM 6896 C C . LEU B 1 266 ? 4.961 36.688 23.875 1 95.62 266 LEU B C 1
ATOM 6898 O O . LEU B 1 266 ? 5.02 35.594 24.469 1 95.62 266 LEU B O 1
ATOM 6902 N N . ARG B 1 267 ? 3.951 37.469 24 1 92.06 267 ARG B N 1
ATOM 6903 C CA . ARG B 1 267 ? 2.67 37.125 24.609 1 92.06 267 ARG B CA 1
ATOM 6904 C C . ARG B 1 267 ? 2.861 36.594 26.031 1 92.06 267 ARG B C 1
ATOM 6906 O O . ARG B 1 267 ? 2.334 35.531 26.375 1 92.06 267 ARG B O 1
ATOM 6913 N N . GLY B 1 268 ? 3.639 37.281 26.766 1 93.88 268 GLY B N 1
ATOM 6914 C CA . GLY B 1 268 ? 3.781 37 28.172 1 93.88 268 GLY B CA 1
ATOM 6915 C C . GLY B 1 268 ? 4.82 35.938 28.469 1 93.88 268 GLY B C 1
ATOM 6916 O O . GLY B 1 268 ? 5.031 35.562 29.625 1 93.88 268 GLY B O 1
ATOM 6917 N N . ARG B 1 269 ? 5.453 35.531 27.422 1 96.19 269 ARG B N 1
ATOM 6918 C CA . ARG B 1 269 ? 6.473 34.5 27.594 1 96.19 269 ARG B CA 1
ATOM 6919 C C . ARG B 1 269 ? 7.809 34.969 27 1 96.19 269 ARG B C 1
ATOM 6921 O O . ARG B 1 269 ? 7.859 35.906 26.234 1 96.19 269 ARG B O 1
ATOM 6928 N N . LEU B 1 270 ? 8.844 34.312 27.516 1 97.81 270 LEU B N 1
ATOM 6929 C CA . LEU B 1 270 ? 10.188 34.562 26.984 1 97.81 270 LEU B CA 1
ATOM 6930 C C . LEU B 1 270 ? 10.742 33.281 26.344 1 97.81 270 LEU B C 1
ATOM 6932 O O . LEU B 1 270 ? 10.703 32.219 26.938 1 97.81 270 LEU B O 1
ATOM 6936 N N . TYR B 1 271 ? 11.164 33.438 25.156 1 98.19 271 TYR B N 1
ATOM 6937 C CA . TYR B 1 271 ? 11.727 32.344 24.375 1 98.19 271 TYR B CA 1
ATOM 6938 C C . TYR B 1 271 ? 13.242 32.438 24.297 1 98.19 271 TYR B C 1
ATOM 6940 O O . TYR B 1 271 ? 13.773 33.438 23.766 1 98.19 271 TYR B O 1
ATOM 6948 N N . LEU B 1 272 ? 13.93 31.5 24.906 1 98.19 272 LEU B N 1
ATOM 6949 C CA . LEU B 1 272 ? 15.391 31.406 24.906 1 98.19 272 LEU B CA 1
ATOM 6950 C C . LEU B 1 272 ? 15.867 30.391 23.891 1 98.19 272 LEU B C 1
ATOM 6952 O O . LEU B 1 272 ? 15.445 29.234 23.906 1 98.19 272 LEU B O 1
ATOM 6956 N N . PHE B 1 273 ? 16.734 30.812 22.984 1 98 273 PHE B N 1
ATOM 6957 C CA . PHE B 1 273 ? 17.188 29.859 21.969 1 98 273 PHE B CA 1
ATOM 6958 C C . PHE B 1 273 ? 18.688 30 21.734 1 98 273 PHE B C 1
ATOM 6960 O O . PHE B 1 273 ? 19.219 31.109 21.672 1 98 273 PHE B O 1
ATOM 6967 N N . GLY B 1 274 ? 19.391 28.875 21.609 1 97.12 274 GLY B N 1
ATOM 6968 C CA . GLY B 1 274 ? 20.781 28.797 21.188 1 97.12 274 GLY B CA 1
ATOM 6969 C C . GLY B 1 274 ? 21.75 29.281 22.25 1 97.12 274 GLY B C 1
ATOM 6970 O O . GLY B 1 274 ? 21.5 29.125 23.453 1 97.12 274 GLY B O 1
ATOM 6971 N N . GLY B 1 275 ? 22.938 29.812 21.75 1 97.19 275 GLY B N 1
ATOM 6972 C CA . GLY B 1 275 ? 24.016 30.25 22.625 1 97.19 275 GLY B CA 1
ATOM 6973 C C . GLY B 1 275 ? 25.172 29.281 22.688 1 97.19 275 GLY B C 1
ATOM 6974 O O . GLY B 1 275 ? 25.062 28.156 22.203 1 97.19 275 GLY B O 1
ATOM 6975 N N . SER B 1 276 ? 26.156 29.812 23.188 1 95.5 276 SER B N 1
ATOM 6976 C CA . SER B 1 276 ? 27.359 29 23.344 1 95.5 276 SER B CA 1
ATOM 6977 C C . SER B 1 276 ? 27.688 28.781 24.812 1 95.5 276 SER B C 1
ATOM 6979 O O . SER B 1 276 ? 27.625 29.719 25.609 1 95.5 276 SER B O 1
ATOM 6981 N N . GLY B 1 277 ? 27.938 27.531 25.125 1 91.38 277 GLY B N 1
ATOM 6982 C CA . GLY B 1 277 ? 28.328 27.156 26.469 1 91.38 277 GLY B CA 1
ATOM 6983 C C . GLY B 1 277 ? 29.828 27.094 26.672 1 91.38 277 GLY B C 1
ATOM 6984 O O . GLY B 1 277 ? 30.578 27.812 26 1 91.38 277 GLY B O 1
ATOM 6985 N N . THR B 1 278 ? 30.078 26.156 27.734 1 79.62 278 THR B N 1
ATOM 6986 C CA . THR B 1 278 ? 31.484 25.938 28.031 1 79.62 278 THR B CA 1
ATOM 6987 C C . THR B 1 278 ? 32.188 25.203 26.891 1 79.62 278 THR B C 1
ATOM 6989 O O . THR B 1 278 ? 31.547 24.375 26.219 1 79.62 278 THR B O 1
ATOM 6992 N N . SER B 1 279 ? 33.469 25.531 26.531 1 71.62 279 SER B N 1
ATOM 6993 C CA . SER B 1 279 ? 34.312 24.922 25.5 1 71.62 279 SER B CA 1
ATOM 6994 C C . SER B 1 279 ? 33.75 25.188 24.109 1 71.62 279 SER B C 1
ATOM 6996 O O . SER B 1 279 ? 33.875 24.359 23.219 1 71.62 279 SER B O 1
ATOM 6998 N N . SER B 1 280 ? 32.938 26.109 23.922 1 66.5 280 SER B N 1
ATOM 6999 C CA . SER B 1 280 ? 32.469 26.641 22.656 1 66.5 280 SER B CA 1
ATOM 7000 C C . SER B 1 280 ? 31.438 25.703 22.016 1 66.5 280 SER B C 1
ATOM 7002 O O . SER B 1 280 ? 31.312 25.656 20.797 1 66.5 280 SER B O 1
ATOM 7004 N N . LYS B 1 281 ? 30.812 24.812 22.875 1 86.38 281 LYS B N 1
ATOM 7005 C CA . LYS B 1 281 ? 29.734 24 22.312 1 86.38 281 LYS B CA 1
ATOM 7006 C C . LYS B 1 281 ? 28.422 24.781 22.25 1 86.38 281 LYS B C 1
ATOM 7008 O O . LYS B 1 281 ? 27.969 25.328 23.266 1 86.38 281 LYS B O 1
ATOM 7013 N N . CYS B 1 282 ? 27.875 24.984 21.062 1 93.31 282 CYS B N 1
ATOM 7014 C CA . CYS B 1 282 ? 26.641 25.734 20.844 1 93.31 282 CYS B CA 1
ATOM 7015 C C . CYS B 1 282 ? 25.422 24.891 21.188 1 93.31 282 CYS B C 1
ATOM 7017 O O . CYS B 1 282 ? 25.453 23.656 21.094 1 93.31 282 CYS B O 1
ATOM 7019 N N . PHE B 1 283 ? 24.438 25.562 21.688 1 95.31 283 PHE B N 1
ATOM 7020 C CA . PHE B 1 283 ? 23.156 24.938 21.984 1 95.31 283 PHE B CA 1
ATOM 7021 C C . PHE B 1 283 ? 22.172 25.109 20.828 1 95.31 283 PHE B C 1
ATOM 7023 O O . PHE B 1 283 ? 22.312 26.047 20.047 1 95.31 283 PHE B O 1
ATOM 7030 N N . GLN B 1 284 ? 21.234 24.219 20.672 1 94.31 284 GLN B N 1
ATOM 7031 C CA . GLN B 1 284 ? 20.141 24.359 19.719 1 94.31 284 GLN B CA 1
ATOM 7032 C C . GLN B 1 284 ? 18.781 24.172 20.391 1 94.31 284 GLN B C 1
ATOM 7034 O O . GLN B 1 284 ? 17.766 23.969 19.719 1 94.31 284 GLN B O 1
ATOM 7039 N N . ASP B 1 285 ? 18.75 24.188 21.672 1 93.5 285 ASP B N 1
ATOM 7040 C CA . ASP B 1 285 ? 17.516 23.922 22.391 1 93.5 285 ASP B CA 1
ATOM 7041 C C . ASP B 1 285 ? 16.672 25.188 22.516 1 93.5 285 ASP B C 1
ATOM 7043 O O . ASP B 1 285 ? 17.203 26.297 22.562 1 93.5 285 ASP B O 1
ATOM 7047 N N . LEU B 1 286 ? 15.406 25 22.516 1 96.5 286 LEU B N 1
ATOM 7048 C CA . LEU B 1 286 ? 14.414 26.031 22.812 1 96.5 286 LEU B CA 1
ATOM 7049 C C . LEU B 1 286 ? 13.922 25.906 24.234 1 96.5 286 LEU B C 1
ATOM 7051 O O . LEU B 1 286 ? 13.461 24.844 24.656 1 96.5 286 LEU B O 1
ATOM 7055 N N . GLN B 1 287 ? 14.133 27 25 1 96.88 287 GLN B N 1
ATOM 7056 C CA . GLN B 1 287 ? 13.578 27.078 26.359 1 96.88 287 GLN B CA 1
ATOM 7057 C C . GLN B 1 287 ? 12.539 28.188 26.453 1 96.88 287 GLN B C 1
ATOM 7059 O O . GLN B 1 287 ? 12.688 29.25 25.844 1 96.88 287 GLN B O 1
ATOM 7064 N N . ILE B 1 288 ? 11.508 27.906 27.203 1 97.44 288 ILE B N 1
ATOM 7065 C CA . ILE B 1 288 ? 10.422 28.875 27.312 1 97.44 288 ILE B CA 1
ATOM 7066 C C . ILE B 1 288 ? 10.156 29.188 28.781 1 97.44 288 ILE B C 1
ATOM 7068 O O . ILE B 1 288 ? 9.914 28.281 29.594 1 97.44 288 ILE B O 1
ATOM 7072 N N . LEU B 1 289 ? 10.25 30.453 29.125 1 97.19 289 LEU B N 1
ATOM 7073 C CA . LEU B 1 289 ? 9.891 30.906 30.469 1 97.19 289 LEU B CA 1
ATOM 7074 C C . LEU B 1 289 ? 8.516 31.562 30.469 1 97.19 289 LEU B C 1
ATOM 7076 O O . LEU B 1 289 ? 8.281 32.531 29.734 1 97.19 289 LEU B O 1
ATOM 7080 N N . ASP B 1 290 ? 7.617 31.062 31.25 1 95.88 290 ASP B N 1
ATOM 7081 C CA . ASP B 1 290 ? 6.309 31.672 31.438 1 95.88 290 ASP B CA 1
ATOM 7082 C C . ASP B 1 290 ? 6.324 32.625 32.625 1 95.88 290 ASP B C 1
ATOM 7084 O O . ASP B 1 290 ? 6.52 32.219 33.781 1 95.88 290 ASP B O 1
ATOM 7088 N N . ARG B 1 291 ? 6.148 33.875 32.344 1 94.75 291 ARG B N 1
ATOM 7089 C CA . ARG B 1 291 ? 6.301 34.875 33.375 1 94.75 291 ARG B CA 1
ATOM 7090 C C . ARG B 1 291 ? 5.207 34.75 34.438 1 94.75 291 ARG B C 1
ATOM 7092 O O . ARG B 1 291 ? 5.445 35 35.625 1 94.75 291 ARG B O 1
ATOM 7099 N N . ALA B 1 292 ? 3.99 34.469 33.969 1 92.38 292 ALA B N 1
ATOM 7100 C CA . ALA B 1 292 ? 2.887 34.312 34.906 1 92.38 292 ALA B CA 1
ATOM 7101 C C . ALA B 1 292 ? 3.139 33.156 35.875 1 92.38 292 ALA B C 1
ATOM 7103 O O . ALA B 1 292 ? 2.943 33.312 37.094 1 92.38 292 ALA B O 1
ATOM 7104 N N . GLU B 1 293 ? 3.674 32.094 35.375 1 91.31 293 GLU B N 1
ATOM 7105 C CA . GLU B 1 293 ? 3.984 30.922 36.188 1 91.31 293 GLU B CA 1
ATOM 7106 C C . GLU B 1 293 ? 5.359 31.031 36.844 1 91.31 293 GLU B C 1
ATOM 7108 O O . GLU B 1 293 ? 5.68 30.297 37.75 1 91.31 293 GLU B O 1
ATOM 7113 N N . LEU B 1 294 ? 6.09 31.891 36.312 1 93.12 294 LEU B N 1
ATOM 7114 C CA . LEU B 1 294 ? 7.477 32.094 36.688 1 93.12 294 LEU B CA 1
ATOM 7115 C C . LEU B 1 294 ? 8.242 30.781 36.688 1 93.12 294 LEU B C 1
ATOM 7117 O O . LEU B 1 294 ? 8.859 30.422 37.719 1 93.12 294 LEU B O 1
ATOM 7121 N N . ALA B 1 295 ? 8.18 30.125 35.594 1 95.88 295 ALA B N 1
ATOM 7122 C CA . ALA B 1 295 ? 8.805 28.828 35.438 1 95.88 295 ALA B CA 1
ATOM 7123 C C . ALA B 1 295 ? 9.305 28.609 34 1 95.88 295 ALA B C 1
ATOM 7125 O O . ALA B 1 295 ? 8.672 29.078 33.062 1 95.88 295 ALA B O 1
ATOM 7126 N N . TRP B 1 296 ? 10.445 27.922 33.938 1 96.25 296 TRP B N 1
ATOM 7127 C CA . TRP B 1 296 ? 10.828 27.344 32.656 1 96.25 296 TRP B CA 1
ATOM 7128 C C . TRP B 1 296 ? 9.945 26.156 32.281 1 96.25 296 TRP B C 1
ATOM 7130 O O . TRP B 1 296 ? 9.875 25.188 33.031 1 96.25 296 TRP B O 1
ATOM 7140 N N . LEU B 1 297 ? 9.305 26.219 31.172 1 95.44 297 LEU B N 1
ATOM 7141 C CA . LEU B 1 297 ? 8.344 25.188 30.766 1 95.44 297 LEU B CA 1
ATOM 7142 C C . LEU B 1 297 ? 9.055 23.953 30.234 1 95.44 297 LEU B C 1
ATOM 7144 O O . LEU B 1 297 ? 10.234 24.016 29.875 1 95.44 297 LEU B O 1
ATOM 7148 N N . ASP B 1 298 ? 8.336 22.875 30.312 1 92.19 298 ASP B N 1
ATOM 7149 C CA . ASP B 1 298 ? 8.836 21.641 29.703 1 92.19 298 ASP B CA 1
ATOM 7150 C C . ASP B 1 298 ? 8.609 21.641 28.188 1 92.19 298 ASP B C 1
ATOM 7152 O O . ASP B 1 298 ? 7.465 21.719 27.734 1 92.19 298 ASP B O 1
ATOM 7156 N N . VAL B 1 299 ? 9.656 21.609 27.406 1 93.81 299 VAL B N 1
ATOM 7157 C CA . VAL B 1 299 ? 9.57 21.641 25.953 1 93.81 299 VAL B CA 1
ATOM 7158 C C . VAL B 1 299 ? 9.977 20.266 25.391 1 93.81 299 VAL B C 1
ATOM 7160 O O . VAL B 1 299 ? 11.086 19.797 25.641 1 93.81 299 VAL B O 1
ATOM 7163 N N . THR B 1 300 ? 8.977 19.625 24.656 1 91.19 300 THR B N 1
ATOM 7164 C CA . THR B 1 300 ? 9.25 18.297 24.109 1 91.19 300 THR B CA 1
ATOM 7165 C C . THR B 1 300 ? 9.07 18.297 22.594 1 91.19 300 THR B C 1
ATOM 7167 O O . THR B 1 300 ? 8.117 18.891 22.078 1 91.19 300 THR B O 1
ATOM 7170 N N . GLN B 1 301 ? 9.984 17.609 21.891 1 87.31 301 GLN B N 1
ATOM 7171 C CA . GLN B 1 301 ? 9.898 17.484 20.453 1 87.31 301 GLN B CA 1
ATOM 7172 C C . GLN B 1 301 ? 8.961 16.344 20.047 1 87.31 301 GLN B C 1
ATOM 7174 O O . GLN B 1 301 ? 9.039 15.25 20.594 1 87.31 301 GLN B O 1
ATOM 7179 N N . HIS B 1 302 ? 8.07 16.688 19.094 1 84.88 302 HIS B N 1
ATOM 7180 C CA . HIS B 1 302 ? 7.207 15.656 18.547 1 84.88 302 HIS B CA 1
ATOM 7181 C C . HIS B 1 302 ? 7.973 14.75 17.594 1 84.88 302 HIS B C 1
ATOM 7183 O O . HIS B 1 302 ? 8.648 15.227 16.672 1 84.88 302 HIS B O 1
ATOM 7189 N N . GLU B 1 303 ? 8.203 13.477 17.781 1 71.62 303 GLU B N 1
ATOM 7190 C CA . GLU B 1 303 ? 8.781 12.484 16.875 1 71.62 303 GLU B CA 1
ATOM 7191 C C . GLU B 1 303 ? 7.699 11.68 16.172 1 71.62 303 GLU B C 1
ATOM 7193 O O . GLU B 1 303 ? 6.859 11.047 16.812 1 71.62 303 GLU B O 1
ATOM 7198 N N . PRO B 1 304 ? 7.59 12.047 14.844 1 61.72 304 PRO B N 1
ATOM 7199 C CA . PRO B 1 304 ? 6.566 11.234 14.188 1 61.72 304 PRO B CA 1
ATOM 7200 C C . PRO B 1 304 ? 6.777 9.734 14.406 1 61.72 304 PRO B C 1
ATOM 7202 O O . PRO B 1 304 ? 7.914 9.258 14.391 1 61.72 304 PRO B O 1
ATOM 7205 N N . SER B 1 305 ? 6.254 9.133 15.227 1 50.94 305 SER B N 1
ATOM 7206 C CA . SER B 1 305 ? 6.348 7.68 15.312 1 50.94 305 SER B CA 1
ATOM 7207 C C . SER B 1 305 ? 6.34 7.047 13.922 1 50.94 305 SER B C 1
ATOM 7209 O O . SER B 1 305 ? 5.539 7.426 13.062 1 50.94 305 SER B O 1
ATOM 7211 N N . SER B 1 306 ? 7.574 6.551 13.438 1 40.78 306 SER B N 1
ATOM 7212 C CA . SER B 1 306 ? 7.598 5.711 12.242 1 40.78 306 SER B CA 1
ATOM 7213 C C . SER B 1 306 ? 6.402 4.766 12.211 1 40.78 306 SER B C 1
ATOM 7215 O O . SER B 1 306 ? 6.383 3.807 11.438 1 40.78 306 SER B O 1
ATOM 7217 N N . HIS B 1 307 ? 5.691 4.621 13.148 1 36.69 307 HIS B N 1
ATOM 7218 C CA . HIS B 1 307 ? 4.672 3.604 12.914 1 36.69 307 HIS B CA 1
ATOM 7219 C C . HIS B 1 307 ? 3.816 3.953 11.703 1 36.69 307 HIS B C 1
ATOM 7221 O O . HIS B 1 307 ? 3.418 5.105 11.531 1 36.69 307 HIS B O 1
ATOM 7227 N N . ALA B 1 308 ? 4.016 3.154 10.602 1 33.53 308 ALA B N 1
ATOM 7228 C CA . ALA B 1 308 ? 3.271 3.066 9.352 1 33.53 308 ALA B CA 1
ATOM 7229 C C . ALA B 1 308 ? 1.783 3.322 9.578 1 33.53 308 ALA B C 1
ATOM 7231 O O . ALA B 1 308 ? 1.074 2.463 10.102 1 33.53 308 ALA B O 1
ATOM 7232 N N . VAL B 1 309 ? 1.38 4.301 10.148 1 32.28 309 VAL B N 1
ATOM 7233 C CA . VAL B 1 309 ? -0.052 4.406 9.891 1 32.28 309 VAL B CA 1
ATOM 7234 C C . VAL B 1 309 ? -0.344 4.051 8.43 1 32.28 309 VAL B C 1
ATOM 7236 O O . VAL B 1 309 ? 0.337 4.531 7.523 1 32.28 309 VAL B O 1
ATOM 7239 N N . GLY B 1 310 ? -0.829 2.861 8.211 1 28.02 310 GLY B N 1
ATOM 7240 C CA . GLY B 1 310 ? -1.428 2.553 6.922 1 28.02 310 GLY B CA 1
ATOM 7241 C C . GLY B 1 310 ? -2.129 3.74 6.289 1 28.02 310 GLY B C 1
ATOM 7242 O O . GLY B 1 310 ? -3.146 4.211 6.801 1 28.02 310 GLY B O 1
ATOM 7243 N N . ARG B 1 311 ? -1.28 4.664 5.863 1 29.05 311 ARG B N 1
ATOM 7244 C CA . ARG B 1 311 ? -1.788 5.715 4.988 1 29.05 311 ARG B CA 1
ATOM 7245 C C . ARG B 1 311 ? -2.818 5.164 4.008 1 29.05 311 ARG B C 1
ATOM 7247 O O . ARG B 1 311 ? -2.496 4.32 3.17 1 29.05 311 ARG B O 1
ATOM 7254 N N . HIS B 1 312 ? -3.99 4.977 4.473 1 24.5 312 HIS B N 1
ATOM 7255 C CA . HIS B 1 312 ? -4.918 5.09 3.354 1 24.5 312 HIS B CA 1
ATOM 7256 C C . HIS B 1 312 ? -4.598 6.305 2.49 1 24.5 312 HIS B C 1
ATOM 7258 O O . HIS B 1 312 ? -4.516 7.426 2.998 1 24.5 312 HIS B O 1
ATOM 7264 N N . ARG B 1 313 ? -3.557 6.16 1.612 1 24.86 313 ARG B N 1
ATOM 7265 C CA . ARG B 1 313 ? -3.25 7.129 0.564 1 24.86 313 ARG B CA 1
ATOM 7266 C C . ARG B 1 313 ? -4.52 7.797 0.048 1 24.86 313 ARG B C 1
ATOM 7268 O O . ARG B 1 313 ? -5.301 7.18 -0.679 1 24.86 313 ARG B O 1
ATOM 7275 N N . PHE B 1 314 ? -5.266 8.555 0.859 1 22.28 314 PHE B N 1
ATOM 7276 C CA . PHE B 1 314 ? -6.004 9.469 -0.006 1 22.28 314 PHE B CA 1
ATOM 7277 C C . PHE B 1 314 ? -5.051 10.273 -0.885 1 22.28 314 PHE B C 1
ATOM 7279 O O . PHE B 1 314 ? -4.07 10.836 -0.393 1 22.28 314 PHE B O 1
ATOM 7286 N N . GLU B 1 315 ? -4.664 9.688 -1.986 1 22.98 315 GLU B N 1
ATOM 7287 C CA . GLU B 1 315 ? -4.012 10.484 -3.021 1 22.98 315 GLU B CA 1
ATOM 7288 C C . GLU B 1 315 ? -4.523 11.922 -3.02 1 22.98 315 GLU B C 1
ATOM 7290 O O . GLU B 1 315 ? -5.703 12.164 -3.277 1 22.98 315 GLU B O 1
ATOM 7295 N N . ASN B 1 316 ? -4.102 12.625 -2.053 1 21.83 316 ASN B N 1
ATOM 7296 C CA . ASN B 1 316 ? -4.215 14.055 -2.316 1 21.83 316 ASN B CA 1
ATOM 7297 C C . ASN B 1 316 ? -3.648 14.414 -3.686 1 21.83 316 ASN B C 1
ATOM 7299 O O . ASN B 1 316 ? -2.525 14.039 -4.02 1 21.83 316 ASN B O 1
ATOM 7303 N N . PHE B 1 317 ? -4.539 14.422 -4.719 1 22.5 317 PHE B N 1
ATOM 7304 C CA . PHE B 1 317 ? -4.27 15.117 -5.973 1 22.5 317 PHE B CA 1
ATOM 7305 C C . PHE B 1 317 ? -3.52 16.422 -5.723 1 22.5 317 PHE B C 1
ATOM 7307 O O . PHE B 1 317 ? -4.051 17.328 -5.094 1 22.5 317 PHE B O 1
ATOM 7314 N N . GLU B 1 318 ? -2.281 16.266 -5.379 1 23.22 318 GLU B N 1
ATOM 7315 C CA . GLU B 1 318 ? -1.479 17.484 -5.496 1 23.22 318 GLU B CA 1
ATOM 7316 C C . GLU B 1 318 ? -1.701 18.156 -6.848 1 23.22 318 GLU B C 1
ATOM 7318 O O . GLU B 1 318 ? -1.365 17.609 -7.891 1 23.22 318 GLU B O 1
ATOM 7323 N N . GLY B 1 319 ? -2.949 18.781 -7.016 1 23.53 319 GLY B N 1
ATOM 7324 C CA . GLY B 1 319 ? -3.219 19.75 -8.078 1 23.53 319 GLY B CA 1
ATOM 7325 C C . GLY B 1 319 ? -2.076 20.719 -8.305 1 23.53 319 GLY B C 1
ATOM 7326 O O . GLY B 1 319 ? -1.849 21.625 -7.496 1 23.53 319 GLY B O 1
ATOM 7327 N N . ASP B 1 320 ? -0.908 20.203 -8.594 1 23.03 320 ASP B N 1
ATOM 7328 C CA . ASP B 1 320 ? 0.029 21.25 -9.016 1 23.03 320 ASP B CA 1
ATOM 7329 C C . ASP B 1 320 ? -0.619 22.188 -10.016 1 23.03 320 ASP B C 1
ATOM 7331 O O . ASP B 1 320 ? -0.045 23.234 -10.359 1 23.03 320 ASP B O 1
ATOM 7335 N N . GLY B 1 321 ? -1.277 21.547 -11.078 1 20.33 321 GLY B N 1
ATOM 7336 C CA . GLY B 1 321 ? -1.561 22.5 -12.133 1 20.33 321 GLY B CA 1
ATOM 7337 C C . GLY B 1 321 ? -2.402 23.672 -11.672 1 20.33 321 GLY B C 1
ATOM 7338 O O . GLY B 1 321 ? -3.369 23.5 -10.93 1 20.33 321 GLY B O 1
ATOM 7339 N N . TYR B 1 322 ? -1.689 24.75 -11.398 1 19.91 322 TYR B N 1
ATOM 7340 C CA . TYR B 1 322 ? -2.342 26.062 -11.469 1 19.91 322 TYR B CA 1
ATOM 7341 C C . TYR B 1 322 ? -3.281 26.141 -12.664 1 19.91 322 TYR B C 1
ATOM 7343 O O . TYR B 1 322 ? -2.855 26.453 -13.773 1 19.91 322 TYR B O 1
ATOM 7351 N N . ARG B 1 323 ? -3.832 24.984 -13.18 1 20.42 323 ARG B N 1
ATOM 7352 C CA . ARG B 1 323 ? -4.801 25.562 -14.109 1 20.42 323 ARG B CA 1
ATOM 7353 C C . ARG B 1 323 ? -5.598 26.688 -13.461 1 20.42 323 ARG B C 1
ATOM 7355 O O . ARG B 1 323 ? -6.113 26.516 -12.352 1 20.42 323 ARG B O 1
ATOM 7362 N N . GLU B 1 324 ? -5.219 27.906 -14.047 1 19.56 324 GLU B N 1
ATOM 7363 C CA . GLU B 1 324 ? -5.93 29.188 -13.992 1 19.56 324 GLU B CA 1
ATOM 7364 C C . GLU B 1 324 ? -7.438 28.984 -14.133 1 19.56 324 GLU B C 1
ATOM 7366 O O . GLU B 1 324 ? -7.922 28.625 -15.211 1 19.56 324 GLU B O 1
ATOM 7371 N N . GLN B 1 325 ? -7.992 28.062 -13.445 1 19.78 325 GLN B N 1
ATOM 7372 C CA . GLN B 1 325 ? -9.422 28.297 -13.625 1 19.78 325 GLN B CA 1
ATOM 7373 C C . GLN B 1 325 ? -9.75 29.781 -13.578 1 19.78 325 GLN B C 1
ATOM 7375 O O . GLN B 1 325 ? -9.461 30.453 -12.594 1 19.78 325 GLN B O 1
ATOM 7380 N N . ARG B 1 326 ? -9.531 30.281 -14.82 1 20.09 326 ARG B N 1
ATOM 7381 C CA . ARG B 1 326 ? -10.117 31.562 -15.203 1 20.09 326 ARG B CA 1
ATOM 7382 C C . ARG B 1 326 ? -11.547 31.672 -14.695 1 20.09 326 ARG B C 1
ATOM 7384 O O . ARG B 1 326 ? -12.453 31.016 -15.203 1 20.09 326 ARG B O 1
ATOM 7391 N N . TRP B 1 327 ? -11.727 31.359 -13.469 1 17.39 327 TRP B N 1
ATOM 7392 C CA . TRP B 1 327 ? -13.055 31.781 -13.062 1 17.39 327 TRP B CA 1
ATOM 7393 C C . TRP B 1 327 ? -13.273 33.25 -13.375 1 17.39 327 TRP B C 1
ATOM 7395 O O . TRP B 1 327 ? -12.492 34.125 -12.961 1 17.39 327 TRP B O 1
ATOM 7405 N N . SER B 1 328 ? -13.445 33.406 -14.812 1 17.91 328 SER B N 1
ATOM 7406 C CA . SER B 1 328 ? -13.898 34.75 -15.211 1 17.91 328 SER B CA 1
ATOM 7407 C C . SER B 1 328 ? -15.008 35.25 -14.289 1 17.91 328 SER B C 1
ATOM 7409 O O . SER B 1 328 ? -16.047 34.594 -14.133 1 17.91 328 SER B O 1
ATOM 7411 N N . PHE B 1 329 ? -14.516 35.594 -13.148 1 17.77 329 PHE B N 1
ATOM 7412 C CA . PHE B 1 329 ? -15.375 36.344 -12.242 1 17.77 329 PHE B CA 1
ATOM 7413 C C . PHE B 1 329 ? -16.125 37.438 -12.984 1 17.77 329 PHE B C 1
ATOM 7415 O O . PHE B 1 329 ? -15.523 38.406 -13.492 1 17.77 329 PHE B O 1
ATOM 7422 N N . GLY B 1 330 ? -17.047 36.906 -13.984 1 17.3 330 GLY B N 1
ATOM 7423 C CA . GLY B 1 330 ? -17.844 38.031 -14.492 1 17.3 330 GLY B CA 1
ATOM 7424 C C . GLY B 1 330 ? -18.359 38.938 -13.398 1 17.3 330 GLY B C 1
ATOM 7425 O O . GLY B 1 330 ? -18.516 38.531 -12.25 1 17.3 330 GLY B O 1
ATOM 7426 N N . GLY B 1 331 ? -17.891 40.125 -13.492 1 17.75 331 GLY B N 1
ATOM 7427 C CA . GLY B 1 331 ? -18.094 41.344 -12.727 1 17.75 331 GLY B CA 1
ATOM 7428 C C . GLY B 1 331 ? -19.562 41.656 -12.469 1 17.75 331 GLY B C 1
ATOM 7429 O O . GLY B 1 331 ? -20.156 42.531 -13.117 1 17.75 331 GLY B O 1
ATOM 7430 N N . TYR B 1 332 ? -20.375 40.5 -12.195 1 17.08 332 TYR B N 1
ATOM 7431 C CA . TYR B 1 332 ? -21.688 41.156 -12.156 1 17.08 332 TYR B CA 1
ATOM 7432 C C . TYR B 1 332 ? -21.672 42.312 -11.156 1 17.08 332 TYR B C 1
ATOM 7434 O O . TYR B 1 332 ? -20.922 42.281 -10.18 1 17.08 332 TYR B O 1
ATOM 7442 N N . ARG B 1 333 ? -22.156 43.438 -11.633 1 16.98 333 ARG B N 1
ATOM 7443 C CA . ARG B 1 333 ? -22.438 44.75 -11.078 1 16.98 333 ARG B CA 1
ATOM 7444 C C . ARG B 1 333 ? -23.359 44.625 -9.852 1 16.98 333 ARG B C 1
ATOM 7446 O O . ARG B 1 333 ? -24.406 44 -9.906 1 16.98 333 ARG B O 1
ATOM 7453 N N . LEU B 1 334 ? -22.797 44.594 -8.695 1 15.98 334 LEU B N 1
ATOM 7454 C CA . LEU B 1 334 ? -23.453 44.812 -7.41 1 15.98 334 LEU B CA 1
ATOM 7455 C C . LEU B 1 334 ? -24.469 45.938 -7.5 1 15.98 334 LEU B C 1
ATOM 7457 O O . LEU B 1 334 ? -24.109 47.094 -7.773 1 15.98 334 LEU B O 1
ATOM 7461 N N . ARG B 1 335 ? -25.672 45.5 -8.164 1 16.17 335 ARG B N 1
ATOM 7462 C CA . ARG B 1 335 ? -26.609 46.625 -8.047 1 16.17 335 ARG B CA 1
ATOM 7463 C C . ARG B 1 335 ? -26.641 47.188 -6.621 1 16.17 335 ARG B C 1
ATOM 7465 O O . ARG B 1 335 ? -26.391 46.438 -5.668 1 16.17 335 ARG B O 1
ATOM 7472 N N . GLU B 1 336 ? -27.172 48.406 -6.555 1 15.53 336 GLU B N 1
ATOM 7473 C CA . GLU B 1 336 ? -27.219 49.594 -5.684 1 15.53 336 GLU B CA 1
ATOM 7474 C C . GLU B 1 336 ? -27.922 49.25 -4.367 1 15.53 336 GLU B C 1
ATOM 7476 O O . GLU B 1 336 ? -28.047 48.094 -3.996 1 15.53 336 GLU B O 1
ATOM 7481 N N . THR B 1 337 ? -29.094 49.938 -4.074 1 16.06 337 THR B N 1
ATOM 7482 C CA . THR B 1 337 ? -29.25 51.062 -3.143 1 16.06 337 THR B CA 1
ATOM 7483 C C . THR B 1 337 ? -29.781 50.562 -1.798 1 16.06 337 THR B C 1
ATOM 7485 O O . THR B 1 337 ? -29.188 50.844 -0.751 1 16.06 337 THR B O 1
ATOM 7488 N N . SER B 1 338 ? -31.188 50.656 -1.501 1 17.3 338 SER B N 1
ATOM 7489 C CA . SER B 1 338 ? -31.766 51.656 -0.593 1 17.3 338 SER B CA 1
ATOM 7490 C C . SER B 1 338 ? -32.062 51.031 0.773 1 17.3 338 SER B C 1
ATOM 7492 O O . SER B 1 338 ? -32.344 49.844 0.879 1 17.3 338 SER B O 1
ATOM 7494 N N . ARG B 1 339 ? -31.891 51.812 1.942 1 17.02 339 ARG B N 1
ATOM 7495 C CA . ARG B 1 339 ? -31.797 51.875 3.396 1 17.02 339 ARG B CA 1
ATOM 7496 C C . ARG B 1 339 ? -33.156 51.562 4.043 1 17.02 339 ARG B C 1
ATOM 7498 O O . ARG B 1 339 ? -33.281 51.656 5.262 1 17.02 339 ARG B O 1
ATOM 7505 N N . GLU B 1 340 ? -34.219 51.062 3.434 1 17.88 340 GLU B N 1
ATOM 7506 C CA . GLU B 1 340 ? -35.312 51.625 4.203 1 17.88 340 GLU B CA 1
ATOM 7507 C C . GLU B 1 340 ? -35.375 51.062 5.609 1 17.88 340 GLU B C 1
ATOM 7509 O O . GLU B 1 340 ? -35 49.906 5.828 1 17.88 340 GLU B O 1
ATOM 7514 N N . THR B 1 341 ? -35.812 51.906 6.625 1 16.81 341 THR B N 1
ATOM 7515 C CA . THR B 1 341 ? -35.719 52.156 8.055 1 16.81 341 THR B CA 1
ATOM 7516 C C . THR B 1 341 ? -36.375 51.031 8.852 1 16.81 341 THR B C 1
ATOM 7518 O O . THR B 1 341 ? -35.781 50.5 9.773 1 16.81 341 THR B O 1
ATOM 7521 N N . MET B 1 342 ? -37.688 51.219 9.281 1 16.27 342 MET B N 1
ATOM 7522 C CA . MET B 1 342 ? -38.031 51.531 10.664 1 16.27 342 MET B CA 1
ATOM 7523 C C . MET B 1 342 ? -38.375 50.281 11.438 1 16.27 342 MET B C 1
ATOM 7525 O O . MET B 1 342 ? -37.781 50 12.492 1 16.27 342 MET B O 1
ATOM 7529 N N . ASP B 1 343 ? -39.625 50.031 11.781 1 16.61 343 ASP B N 1
ATOM 7530 C CA . ASP B 1 343 ? -40.281 50.188 13.078 1 16.61 343 ASP B CA 1
ATOM 7531 C C . ASP B 1 343 ? -40.688 48.844 13.648 1 16.61 343 ASP B C 1
ATOM 7533 O O . ASP B 1 343 ? -41.375 48.75 14.664 1 16.61 343 ASP B O 1
ATOM 7537 N N . MET B 1 344 ? -40.094 47.719 13.156 1 16.47 344 MET B N 1
ATOM 7538 C CA . MET B 1 344 ? -41.062 46.656 13.445 1 16.47 344 MET B CA 1
ATOM 7539 C C . MET B 1 344 ? -41.219 46.438 14.953 1 16.47 344 MET B C 1
ATOM 7541 O O . MET B 1 344 ? -40.219 46.5 15.688 1 16.47 344 MET B O 1
ATOM 7545 N N . ASP B 1 345 ? -42.469 46.25 15.375 1 17.3 345 ASP B N 1
ATOM 7546 C CA . ASP B 1 345 ? -43.281 46.125 16.594 1 17.3 345 ASP B CA 1
ATOM 7547 C C . ASP B 1 345 ? -42.969 44.812 17.328 1 17.3 345 ASP B C 1
ATOM 7549 O O . ASP B 1 345 ? -42.625 43.812 16.703 1 17.3 345 ASP B O 1
ATOM 7553 N N . THR B 1 346 ? -42.875 44.75 18.688 1 17.05 346 THR B N 1
ATOM 7554 C CA . THR B 1 346 ? -42.375 44.094 19.891 1 17.05 346 THR B CA 1
ATOM 7555 C C . THR B 1 346 ? -43.125 42.812 20.156 1 17.05 346 THR B C 1
ATOM 7557 O O . THR B 1 346 ? -42.844 42.094 21.125 1 17.05 346 THR B O 1
ATOM 7560 N N . SER B 1 347 ? -44.125 42.25 19.312 1 17.14 347 SER B N 1
ATOM 7561 C CA . SER B 1 347 ? -45.031 41.625 20.25 1 17.14 347 SER B CA 1
ATOM 7562 C C . SER B 1 347 ? -44.469 40.312 20.797 1 17.14 347 SER B C 1
ATOM 7564 O O . SER B 1 347 ? -43.562 39.719 20.188 1 17.14 347 SER B O 1
ATOM 7566 N N . ASP B 1 348 ? -45.188 39.531 21.781 1 16.88 348 ASP B N 1
ATOM 7567 C CA . ASP B 1 348 ? -45.156 38.844 23.078 1 16.88 348 ASP B CA 1
ATOM 7568 C C . ASP B 1 348 ? -45 37.344 22.922 1 16.88 348 ASP B C 1
ATOM 7570 O O . ASP B 1 348 ? -44.969 36.625 23.906 1 16.88 348 ASP B O 1
ATOM 7574 N N . ALA B 1 349 ? -45 36.656 21.703 1 17.44 349 ALA B N 1
ATOM 7575 C CA . ALA B 1 349 ? -45.719 35.406 21.891 1 17.44 349 ALA B CA 1
ATOM 7576 C C . ALA B 1 349 ? -44.906 34.375 22.672 1 17.44 349 ALA B C 1
ATOM 7578 O O . ALA B 1 349 ? -43.688 34.406 22.656 1 17.44 349 ALA B O 1
ATOM 7579 N N . ASN B 1 350 ? -45.531 33.281 23.297 1 16.67 350 ASN B N 1
ATOM 7580 C CA . ASN B 1 350 ? -45.656 32.344 24.422 1 16.67 350 ASN B CA 1
ATOM 7581 C C . ASN B 1 350 ? -44.969 31.016 24.109 1 16.67 350 ASN B C 1
ATOM 7583 O O . ASN B 1 350 ? -45.188 30.016 24.797 1 16.67 350 ASN B O 1
ATOM 7587 N N . HIS B 1 351 ? -44.062 30.812 23.109 1 16.84 351 HIS B N 1
ATOM 7588 C CA . HIS B 1 351 ? -44.031 29.406 22.719 1 16.84 351 HIS B CA 1
ATOM 7589 C C . HIS B 1 351 ? -43.312 28.562 23.75 1 16.84 351 HIS B C 1
ATOM 7591 O O . HIS B 1 351 ? -42.125 28.797 24.016 1 16.84 351 HIS B O 1
ATOM 7597 N N . GLN B 1 352 ? -43.969 27.812 24.562 1 16.33 352 GLN B N 1
ATOM 7598 C CA . GLN B 1 352 ? -43.594 27.031 25.734 1 16.33 352 GLN B CA 1
ATOM 7599 C C . GLN B 1 352 ? -42.656 25.875 25.328 1 16.33 352 GLN B C 1
ATOM 7601 O O . GLN B 1 352 ? -41.531 25.797 25.797 1 16.33 352 GLN B O 1
ATOM 7606 N N . ASP B 1 353 ? -43.094 24.484 25.391 1 17.36 353 ASP B N 1
ATOM 7607 C CA . ASP B 1 353 ? -42.75 23.438 26.344 1 17.36 353 ASP B CA 1
ATOM 7608 C C . ASP B 1 353 ? -41.812 22.422 25.734 1 17.36 353 ASP B C 1
ATOM 7610 O O . ASP B 1 353 ? -42.156 21.734 24.766 1 17.36 353 ASP B O 1
ATOM 7614 N N . HIS B 1 354 ? -40.562 22.5 25.656 1 17.42 354 HIS B N 1
ATOM 7615 C CA . HIS B 1 354 ? -39.625 21.641 24.984 1 17.42 354 HIS B CA 1
ATOM 7616 C C . HIS B 1 354 ? -39.406 20.328 25.75 1 17.42 354 HIS B C 1
ATOM 7618 O O . HIS B 1 354 ? -38.281 19.875 25.922 1 17.42 354 HIS B O 1
ATOM 7624 N N . ARG B 1 355 ? -40.344 19.438 26.141 1 20.39 355 ARG B N 1
ATOM 7625 C CA . ARG B 1 355 ? -39.969 18.391 27.078 1 20.39 355 ARG B CA 1
ATOM 7626 C C . ARG B 1 355 ? -39.156 17.312 26.375 1 20.39 355 ARG B C 1
ATOM 7628 O O . ARG B 1 355 ? -39.688 16.344 25.844 1 20.39 355 ARG B O 1
ATOM 7635 N N . LEU B 1 356 ? -38.281 17.391 25.469 1 17.61 356 LEU B N 1
ATOM 7636 C CA . LEU B 1 356 ? -37.969 16.062 24.953 1 17.61 356 LEU B CA 1
ATOM 7637 C C . LEU B 1 356 ? -37.219 15.242 26.016 1 17.61 356 LEU B C 1
ATOM 7639 O O . LEU B 1 356 ? -36.125 15.625 26.453 1 17.61 356 LEU B O 1
ATOM 7643 N N . HIS B 1 357 ? -37.875 14.555 26.969 1 17.78 357 HIS B N 1
ATOM 7644 C CA . HIS B 1 357 ? -37.344 13.625 27.969 1 17.78 357 HIS B CA 1
ATOM 7645 C C . HIS B 1 357 ? -36.531 12.516 27.312 1 17.78 357 HIS B C 1
ATOM 7647 O O . HIS B 1 357 ? -36.906 11.992 26.25 1 17.78 357 HIS B O 1
ATOM 7653 N N . MET B 1 358 ? -35.25 12.477 27.672 1 20.27 358 MET B N 1
ATOM 7654 C CA . MET B 1 358 ? -34.094 11.57 27.484 1 20.27 358 MET B CA 1
ATOM 7655 C C . MET B 1 358 ? -34.469 10.164 27.953 1 20.27 358 MET B C 1
ATOM 7657 O O . MET B 1 358 ? -34.844 9.961 29.109 1 20.27 358 MET B O 1
ATOM 7661 N N . TYR B 1 359 ? -35.062 9.305 27.125 1 18.34 359 TYR B N 1
ATOM 7662 C CA . TYR B 1 359 ? -35.188 7.855 27.266 1 18.34 359 TYR B CA 1
ATOM 7663 C C . TYR B 1 359 ? -33.844 7.223 27.547 1 18.34 359 TYR B C 1
ATOM 7665 O O . TYR B 1 359 ? -32.812 7.637 26.969 1 18.34 359 TYR B O 1
ATOM 7673 N N . ASP B 1 360 ? -33.656 6.352 28.578 1 21.39 360 ASP B N 1
ATOM 7674 C CA . ASP B 1 360 ? -32.688 5.547 29.312 1 21.39 360 ASP B CA 1
ATOM 7675 C C . ASP B 1 360 ? -32.25 4.348 28.484 1 21.39 360 ASP B C 1
ATOM 7677 O O . ASP B 1 360 ? -32.219 3.215 28.969 1 21.39 360 ASP B O 1
ATOM 7681 N N . GLY B 1 361 ? -32.312 4.262 27.125 1 19.73 361 GLY B N 1
ATOM 7682 C CA . GLY B 1 361 ? -32.125 2.971 26.484 1 19.73 361 GLY B CA 1
ATOM 7683 C C . GLY B 1 361 ? -30.766 2.348 26.797 1 19.73 361 GLY B C 1
ATOM 7684 O O . GLY B 1 361 ? -29.781 3.061 27.031 1 19.73 361 GLY B O 1
ATOM 7685 N N . SER B 1 362 ? -30.625 0.941 27.062 1 20.77 362 SER B N 1
ATOM 7686 C CA . SER B 1 362 ? -29.703 -0.07 27.547 1 20.77 362 SER B CA 1
ATOM 7687 C C . SER B 1 362 ? -28.484 -0.194 26.641 1 20.77 362 SER B C 1
ATOM 7689 O O . SER B 1 362 ? -28.516 0.252 25.484 1 20.77 362 SER B O 1
ATOM 7691 N N . ASP B 1 363 ? -27.297 -1.21 26.938 1 22.97 363 ASP B N 1
ATOM 7692 C CA . ASP B 1 363 ? -25.844 -1.437 27 1 22.97 363 ASP B CA 1
ATOM 7693 C C . ASP B 1 363 ? -25.297 -1.927 25.672 1 22.97 363 ASP B C 1
ATOM 7695 O O . ASP B 1 363 ? -24.141 -1.681 25.344 1 22.97 363 ASP B O 1
ATOM 7699 N N . LEU B 1 364 ? -25.844 -3.057 25.016 1 25.5 364 LEU B N 1
ATOM 7700 C CA . LEU B 1 364 ? -24.969 -4.062 24.422 1 25.5 364 LEU B CA 1
ATOM 7701 C C . LEU B 1 364 ? -24.328 -3.541 23.141 1 25.5 364 LEU B C 1
ATOM 7703 O O . LEU B 1 364 ? -23.578 -4.27 22.484 1 25.5 364 LEU B O 1
ATOM 7707 N N . TRP B 1 365 ? -25 -2.713 22.453 1 26.94 365 TRP B N 1
ATOM 7708 C CA . TRP B 1 365 ? -24.547 -2.455 21.094 1 26.94 365 TRP B CA 1
ATOM 7709 C C . TRP B 1 365 ? -23.125 -1.902 21.078 1 26.94 365 TRP B C 1
ATOM 7711 O O . TRP B 1 365 ? -22.641 -1.43 20.047 1 26.94 365 TRP B O 1
ATOM 7721 N N . ASP B 1 366 ? -22.719 -1.305 22.297 1 26.16 366 ASP B N 1
ATOM 7722 C CA . ASP B 1 366 ? -21.688 -0.267 22.203 1 26.16 366 ASP B CA 1
ATOM 7723 C C . ASP B 1 366 ? -20.328 -0.866 21.844 1 26.16 366 ASP B C 1
ATOM 7725 O O . ASP B 1 366 ? -19.297 -0.219 22.016 1 26.16 366 ASP B O 1
ATOM 7729 N N . SER B 1 367 ? -20.172 -2.248 21.938 1 25.58 367 SER B N 1
ATOM 7730 C CA . SER B 1 367 ? -18.75 -2.391 22.25 1 25.58 367 SER B CA 1
ATOM 7731 C C . SER B 1 367 ? -17.875 -1.832 21.141 1 25.58 367 SER B C 1
ATOM 7733 O O . SER B 1 367 ? -17.609 -2.521 20.156 1 25.58 367 SER B O 1
ATOM 7735 N N . THR B 1 368 ? -18.297 -0.791 20.531 1 24.03 368 THR B N 1
ATOM 7736 C CA . THR B 1 368 ? -17.312 -0.23 19.625 1 24.03 368 THR B CA 1
ATOM 7737 C C . THR B 1 368 ? -15.93 -0.216 20.281 1 24.03 368 THR B C 1
ATOM 7739 O O . THR B 1 368 ? -15.766 0.312 21.375 1 24.03 368 THR B O 1
ATOM 7742 N N . ASN B 1 369 ? -15.195 -1.331 20.109 1 23.31 369 ASN B N 1
ATOM 7743 C CA . ASN B 1 369 ? -13.789 -1.224 20.484 1 23.31 369 ASN B CA 1
ATOM 7744 C C . ASN B 1 369 ? -13.227 0.153 20.156 1 23.31 369 ASN B C 1
ATOM 7746 O O . ASN B 1 369 ? -13.328 0.611 19.016 1 23.31 369 ASN B O 1
ATOM 7750 N N . GLU B 1 370 ? -13.352 1.057 21.047 1 23.36 370 GLU B N 1
ATOM 7751 C CA . GLU B 1 370 ? -12.664 2.344 21.141 1 23.36 370 GLU B CA 1
ATOM 7752 C C . GLU B 1 370 ? -11.242 2.244 20.594 1 23.36 370 GLU B C 1
ATOM 7754 O O . GLU B 1 370 ? -10.344 1.747 21.281 1 23.36 370 GLU B O 1
ATOM 7759 N N . LEU B 1 371 ? -11.062 1.725 19.422 1 21.72 371 LEU B N 1
ATOM 7760 C CA . LEU B 1 371 ? -9.688 2.012 19.047 1 21.72 371 LEU B CA 1
ATOM 7761 C C . LEU B 1 371 ? -9.367 3.49 19.25 1 21.72 371 LEU B C 1
ATOM 7763 O O . LEU B 1 371 ? -9.977 4.352 18.609 1 21.72 371 LEU B O 1
ATOM 7767 N N . GLU B 1 372 ? -9.219 3.852 20.453 1 22.41 372 GLU B N 1
ATOM 7768 C CA . GLU B 1 372 ? -8.609 5.152 20.703 1 22.41 372 GLU B CA 1
ATOM 7769 C C . GLU B 1 372 ? -7.5 5.441 19.703 1 22.41 372 GLU B C 1
ATOM 7771 O O . GLU B 1 372 ? -6.637 4.594 19.453 1 22.41 372 GLU B O 1
ATOM 7776 N N . PRO B 1 373 ? -7.863 6.031 18.656 1 22.03 373 PRO B N 1
ATOM 7777 C CA . PRO B 1 373 ? -6.613 6.492 18.031 1 22.03 373 PRO B CA 1
ATOM 7778 C C . PRO B 1 373 ? -5.594 6.98 19.062 1 22.03 373 PRO B C 1
ATOM 7780 O O . PRO B 1 373 ? -5.926 7.789 19.938 1 22.03 373 PRO B O 1
ATOM 7783 N N . TYR B 1 374 ? -4.824 6.004 19.594 1 21.12 374 TYR B N 1
ATOM 7784 C CA . TYR B 1 374 ? -3.701 6.355 20.453 1 21.12 374 TYR B CA 1
ATOM 7785 C C . TYR B 1 374 ? -2.936 7.547 19.891 1 21.12 374 TYR B C 1
ATOM 7787 O O . TYR B 1 374 ? -2.25 7.426 18.875 1 21.12 374 TYR B O 1
ATOM 7795 N N . TYR B 1 375 ? -3.619 8.609 19.547 1 22.25 375 TYR B N 1
ATOM 7796 C CA . TYR B 1 375 ? -2.705 9.734 19.703 1 22.25 375 TYR B CA 1
ATOM 7797 C C . TYR B 1 375 ? -1.947 9.641 21.031 1 22.25 375 TYR B C 1
ATOM 7799 O O . TYR B 1 375 ? -2.467 10.016 22.078 1 22.25 375 TYR B O 1
ATOM 7807 N N . GLY B 1 376 ? -1.551 8.438 21.328 1 23.86 376 GLY B N 1
ATOM 7808 C CA . GLY B 1 376 ? -0.798 8.289 22.578 1 23.86 376 GLY B CA 1
ATOM 7809 C C . GLY B 1 376 ? 0.248 9.367 22.766 1 23.86 376 GLY B C 1
ATOM 7810 O O . GLY B 1 376 ? 1.413 9.188 22.406 1 23.86 376 GLY B O 1
ATOM 7811 N N . GLY B 1 377 ? -0.003 10.602 22.234 1 23.69 377 GLY B N 1
ATOM 7812 C CA . GLY B 1 377 ? 0.875 11.461 23.016 1 23.69 377 GLY B CA 1
ATOM 7813 C C . GLY B 1 377 ? 0.802 11.188 24.5 1 23.69 377 GLY B C 1
ATOM 7814 O O . GLY B 1 377 ? -0.221 10.719 25 1 23.69 377 GLY B O 1
ATOM 7815 N N . ILE B 1 378 ? 1.829 10.555 25.094 1 25.34 378 ILE B N 1
ATOM 7816 C CA . ILE B 1 378 ? 2.033 10.484 26.531 1 25.34 378 ILE B CA 1
ATOM 7817 C C . ILE B 1 378 ? 1.399 11.695 27.203 1 25.34 378 ILE B C 1
ATOM 7819 O O . ILE B 1 378 ? 1.937 12.805 27.125 1 25.34 378 ILE B O 1
ATOM 7823 N N . SER B 1 379 ? 0.184 12.008 26.875 1 25.3 379 SER B N 1
ATOM 7824 C CA . SER B 1 379 ? -0.205 12.898 27.953 1 25.3 379 SER B CA 1
ATOM 7825 C C . SER B 1 379 ? -0.157 12.18 29.297 1 25.3 379 SER B C 1
ATOM 7827 O O . SER B 1 379 ? -0.981 11.305 29.578 1 25.3 379 SER B O 1
ATOM 7829 N N . ALA B 1 380 ? 0.989 11.773 29.766 1 26.97 380 ALA B N 1
ATOM 7830 C CA . ALA B 1 380 ? 1.037 11.516 31.188 1 26.97 380 ALA B CA 1
ATOM 7831 C C . ALA B 1 380 ? 0.066 12.422 31.953 1 26.97 380 ALA B C 1
ATOM 7833 O O . ALA B 1 380 ? 0.174 13.648 31.891 1 26.97 380 ALA B O 1
ATOM 7834 N N . SER B 1 381 ? -1.165 12.016 31.844 1 30.28 381 SER B N 1
ATOM 7835 C CA . SER B 1 381 ? -1.936 12.766 32.844 1 30.28 381 SER B CA 1
ATOM 7836 C C . SER B 1 381 ? -1.153 12.945 34.125 1 30.28 381 SER B C 1
ATOM 7838 O O . SER B 1 381 ? -0.698 11.969 34.719 1 30.28 381 SER B O 1
ATOM 7840 N N . PRO B 1 382 ? -0.521 14.07 34.312 1 32.91 382 PRO B N 1
ATOM 7841 C CA . PRO B 1 382 ? 0.127 14.125 35.625 1 32.91 382 PRO B CA 1
ATOM 7842 C C . PRO B 1 382 ? -0.764 13.586 36.75 1 32.91 382 PRO B C 1
ATOM 7844 O O . PRO B 1 382 ? -1.991 13.586 36.594 1 32.91 382 PRO B O 1
ATOM 7847 N N . ASN B 1 383 ? -0.343 12.539 37.5 1 32.72 383 ASN B N 1
ATOM 7848 C CA . ASN B 1 383 ? -0.966 12.195 38.781 1 32.72 383 ASN B CA 1
ATOM 7849 C C . ASN B 1 383 ? -1.671 13.398 39.406 1 32.72 383 ASN B C 1
ATOM 7851 O O . ASN B 1 383 ? -1.073 14.461 39.531 1 32.72 383 ASN B O 1
ATOM 7855 N N . PRO B 1 384 ? -2.959 13.492 39.312 1 39.22 384 PRO B N 1
ATOM 7856 C CA . PRO B 1 384 ? -3.584 14.625 40 1 39.22 384 PRO B CA 1
ATOM 7857 C C . PRO B 1 384 ? -2.838 15.031 41.281 1 39.22 384 PRO B C 1
ATOM 7859 O O . PRO B 1 384 ? -3.027 16.141 41.781 1 39.22 384 PRO B O 1
ATOM 7862 N N . ASN B 1 385 ? -2.521 14.008 42 1 36.72 385 ASN B N 1
ATOM 7863 C CA . ASN B 1 385 ? -1.782 14.312 43.219 1 36.72 385 ASN B CA 1
ATOM 7864 C C . ASN B 1 385 ? -0.401 14.883 42.906 1 36.72 385 ASN B C 1
ATOM 7866 O O . ASN B 1 385 ? 0.392 15.125 43.812 1 36.72 385 ASN B O 1
ATOM 7870 N N . ASP B 1 386 ? 0.059 14.547 41.688 1 40.12 386 ASP B N 1
ATOM 7871 C CA . ASP B 1 386 ? 1.366 15.156 41.469 1 40.12 386 ASP B CA 1
ATOM 7872 C C . ASP B 1 386 ? 1.252 16.688 41.375 1 40.12 386 ASP B C 1
ATOM 7874 O O . ASP B 1 386 ? 0.396 17.203 40.656 1 40.12 386 ASP B O 1
ATOM 7878 N N . GLU B 1 387 ? 1.587 17.422 42.406 1 42.12 387 GLU B N 1
ATOM 7879 C CA . GLU B 1 387 ? 1.65 18.859 42.656 1 42.12 387 GLU B CA 1
ATOM 7880 C C . GLU B 1 387 ? 1.778 19.641 41.344 1 42.12 387 GLU B C 1
ATOM 7882 O O . GLU B 1 387 ? 0.884 20.406 41 1 42.12 387 GLU B O 1
ATOM 7887 N N . ASP B 1 388 ? 2.73 20.688 41.25 1 49.19 388 ASP B N 1
ATOM 7888 C CA . ASP B 1 388 ? 2.967 21.875 40.438 1 49.19 388 ASP B CA 1
ATOM 7889 C C . ASP B 1 388 ? 3.27 21.5 39 1 49.19 388 ASP B C 1
ATOM 7891 O O . ASP B 1 388 ? 4.422 21.234 38.656 1 49.19 388 ASP B O 1
ATOM 7895 N N . THR B 1 389 ? 2.42 20.812 38.25 1 61.5 389 THR B N 1
ATOM 7896 C CA . THR B 1 389 ? 2.75 20.219 36.969 1 61.5 389 THR B CA 1
ATOM 7897 C C . THR B 1 389 ? 3.039 21.312 35.938 1 61.5 389 THR B C 1
ATOM 7899 O O . THR B 1 389 ? 2.189 22.172 35.688 1 61.5 389 THR B O 1
ATOM 7902 N N . ILE B 1 390 ? 4.215 21.688 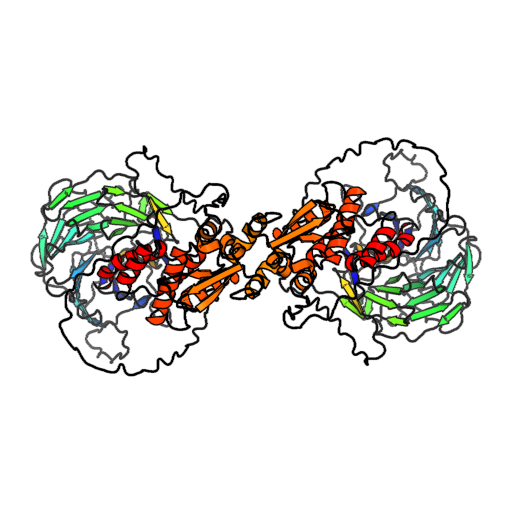35.688 1 76.19 390 ILE B N 1
ATOM 7903 C CA . ILE B 1 390 ? 4.699 22.594 34.656 1 76.19 390 ILE B CA 1
ATOM 7904 C C . ILE B 1 390 ? 4.148 22.172 33.281 1 76.19 390 ILE B C 1
ATOM 7906 O O . ILE B 1 390 ? 4.234 21 32.938 1 76.19 390 ILE B O 1
ATOM 7910 N N . PRO B 1 391 ? 3.309 23.062 32.719 1 82.44 391 PRO B N 1
ATOM 7911 C CA . PRO B 1 391 ? 2.75 22.75 31.406 1 82.44 391 PRO B CA 1
ATOM 7912 C C . PRO B 1 391 ? 3.811 22.312 30.406 1 82.44 391 PRO B C 1
ATOM 7914 O O . PRO B 1 391 ? 4.953 22.781 30.469 1 82.44 391 PRO B O 1
ATOM 7917 N N . THR B 1 392 ? 3.418 21.328 29.609 1 88.81 392 THR B N 1
ATOM 7918 C CA . THR B 1 392 ? 4.324 20.828 28.594 1 88.81 392 THR B CA 1
ATOM 7919 C C . THR B 1 392 ? 3.963 21.406 27.219 1 88.81 392 THR B C 1
ATOM 7921 O O . THR B 1 392 ? 2.785 21.5 26.875 1 88.81 392 THR B O 1
ATOM 7924 N N . ILE B 1 393 ? 4.957 21.938 26.531 1 93.81 393 ILE B N 1
ATOM 7925 C CA . ILE B 1 393 ? 4.801 22.422 25.172 1 93.81 393 ILE B CA 1
ATOM 7926 C C . ILE B 1 393 ? 5.383 21.406 24.188 1 93.81 393 ILE B C 1
ATOM 7928 O O . ILE B 1 393 ? 6.508 20.938 24.375 1 93.81 393 ILE B O 1
ATOM 7932 N N . VAL B 1 394 ? 4.598 21.016 23.172 1 93.38 394 VAL B N 1
ATOM 7933 C CA . VAL B 1 394 ? 5.07 20.078 22.156 1 93.38 394 VAL B CA 1
ATOM 7934 C C . VAL B 1 394 ? 5.484 20.859 20.891 1 93.38 394 VAL B C 1
ATOM 7936 O O . VAL B 1 394 ? 4.723 21.672 20.391 1 93.38 394 VAL B O 1
ATOM 7939 N N . ILE B 1 395 ? 6.629 20.562 20.422 1 95.31 395 ILE B N 1
ATOM 7940 C CA . ILE B 1 395 ? 7.156 21.25 19.25 1 95.31 395 ILE B CA 1
ATOM 7941 C C . ILE B 1 395 ? 7.098 20.328 18.031 1 95.31 395 ILE B C 1
ATOM 7943 O O . ILE B 1 395 ? 7.582 19.188 18.078 1 95.31 395 ILE B O 1
ATOM 7947 N N . HIS B 1 396 ? 6.445 20.844 16.938 1 94.06 396 HIS B N 1
ATOM 7948 C CA . HIS B 1 396 ? 6.422 20.125 15.656 1 94.06 396 HIS B CA 1
ATOM 7949 C C . HIS B 1 396 ? 7.426 20.734 14.68 1 94.06 396 HIS B C 1
ATOM 7951 O O . HIS B 1 396 ? 7.73 21.922 14.742 1 94.06 396 HIS B O 1
ATOM 7957 N N . GLY B 1 397 ? 7.961 19.891 13.75 1 92.38 397 GLY B N 1
ATOM 7958 C CA . GLY B 1 397 ? 8.906 20.344 12.75 1 92.38 397 GLY B CA 1
ATOM 7959 C C . GLY B 1 397 ? 10.336 20.375 13.25 1 92.38 397 GLY B C 1
ATOM 7960 O O . GLY B 1 397 ? 10.586 20.266 14.453 1 92.38 397 GLY B O 1
ATOM 7961 N N . ARG B 1 398 ? 11.227 20.547 12.32 1 91.56 398 ARG B N 1
ATOM 7962 C CA . ARG B 1 398 ? 12.641 20.609 12.664 1 91.56 398 ARG B CA 1
ATOM 7963 C C . ARG B 1 398 ? 13.094 22.047 12.875 1 91.56 398 ARG B C 1
ATOM 7965 O O . ARG B 1 398 ? 12.828 22.922 12.031 1 91.56 398 ARG B O 1
ATOM 7972 N N . GLY B 1 399 ? 13.727 22.312 13.984 1 93.44 399 GLY B N 1
ATOM 7973 C CA . GLY B 1 399 ? 14.211 23.656 14.289 1 93.44 399 GLY B CA 1
ATOM 7974 C C . GLY B 1 399 ? 15.625 23.891 13.797 1 93.44 399 GLY B C 1
ATOM 7975 O O . GLY B 1 399 ? 16.234 23.016 13.172 1 93.44 399 GLY B O 1
ATOM 7976 N N . PRO B 1 400 ? 16.094 25.109 14.117 1 94.69 400 PRO B N 1
ATOM 7977 C CA . PRO B 1 400 ? 17.453 25.453 13.703 1 94.69 400 PRO B CA 1
ATOM 7978 C C . PRO B 1 400 ? 18.516 24.609 14.406 1 94.69 400 PRO B C 1
ATOM 7980 O O . PRO B 1 400 ? 18.266 24.094 15.5 1 94.69 400 PRO B O 1
ATOM 7983 N N . GLY B 1 401 ? 19.672 24.453 13.789 1 94.62 401 GLY B N 1
ATOM 7984 C CA . GLY B 1 401 ? 20.797 23.781 14.406 1 94.62 401 GLY B CA 1
ATOM 7985 C C . GLY B 1 401 ? 21.469 24.594 15.484 1 94.62 401 GLY B C 1
ATOM 7986 O O . GLY B 1 401 ? 21.016 25.703 15.797 1 94.62 401 GLY B O 1
ATOM 7987 N N . ARG B 1 402 ? 22.609 24 16.062 1 96.12 402 ARG B N 1
ATOM 7988 C CA . ARG B 1 402 ? 23.391 24.672 17.094 1 96.12 402 ARG B CA 1
ATOM 7989 C C . ARG B 1 402 ? 23.953 26 16.594 1 96.12 402 ARG B C 1
ATOM 7991 O O . ARG B 1 402 ? 24.469 26.062 15.469 1 96.12 402 ARG B O 1
ATOM 7998 N N . ARG B 1 403 ? 23.828 27.016 17.453 1 97.38 403 ARG B N 1
ATOM 7999 C CA . ARG B 1 403 ? 24.312 28.312 16.969 1 97.38 403 ARG B CA 1
ATOM 8000 C C . ARG B 1 403 ? 24.422 29.312 18.109 1 97.38 403 ARG B C 1
ATOM 8002 O O . ARG B 1 403 ? 23.781 29.141 19.156 1 97.38 403 ARG B O 1
ATOM 8009 N N . ALA B 1 404 ? 25.203 30.344 17.891 1 97.31 404 ALA B N 1
ATOM 8010 C CA . ALA B 1 404 ? 25.328 31.531 18.734 1 97.31 404 ALA B CA 1
ATOM 8011 C C . ALA B 1 404 ? 25.5 32.781 17.891 1 97.31 404 ALA B C 1
ATOM 8013 O O . ALA B 1 404 ? 25.953 32.719 16.75 1 97.31 404 ALA B O 1
ATOM 8014 N N . GLY B 1 405 ? 25.078 33.906 18.438 1 97.56 405 GLY B N 1
ATOM 8015 C CA . GLY B 1 405 ? 25.219 35.156 17.703 1 97.56 405 GLY B CA 1
ATOM 8016 C C . GLY B 1 405 ? 24.172 35.344 16.625 1 97.56 405 GLY B C 1
ATOM 8017 O O . GLY B 1 405 ? 24.359 36.156 15.711 1 97.56 405 GLY B O 1
ATOM 8018 N N . HIS B 1 406 ? 23.141 34.5 16.672 1 97.75 406 HIS B N 1
ATOM 8019 C CA . HIS B 1 406 ? 22 34.625 15.758 1 97.75 406 HIS B CA 1
ATOM 8020 C C . HIS B 1 406 ? 21 35.656 16.266 1 97.75 406 HIS B C 1
ATOM 8022 O O . HIS B 1 406 ? 21.203 36.25 17.328 1 97.75 406 HIS B O 1
ATOM 8028 N N . THR B 1 407 ? 19.953 35.906 15.461 1 97.81 407 THR B N 1
ATOM 8029 C CA . THR B 1 407 ? 18.891 36.781 15.875 1 97.81 407 THR B CA 1
ATOM 8030 C C . THR B 1 407 ? 17.562 36.062 15.992 1 97.81 407 THR B C 1
ATOM 8032 O O . THR B 1 407 ? 17.375 35 15.359 1 97.81 407 THR B O 1
ATOM 8035 N N . ALA B 1 408 ? 16.703 36.5 16.812 1 98.44 408 ALA B N 1
ATOM 8036 C CA . ALA B 1 408 ? 15.32 36.031 16.984 1 98.44 408 ALA B CA 1
ATOM 8037 C C . ALA B 1 408 ? 14.367 37.188 17.172 1 98.44 408 ALA B C 1
ATOM 8039 O O . ALA B 1 408 ? 14.445 37.938 18.156 1 98.44 408 ALA B O 1
ATOM 8040 N N . THR B 1 409 ? 13.461 37.344 16.219 1 97.81 409 THR B N 1
ATOM 8041 C CA . THR B 1 409 ? 12.57 38.5 16.203 1 97.81 409 THR B CA 1
ATOM 8042 C C . THR B 1 409 ? 11.117 38.062 16.234 1 97.81 409 THR B C 1
ATOM 8044 O O . THR B 1 409 ? 10.688 37.219 15.438 1 97.81 409 THR B O 1
ATOM 8047 N N . ALA B 1 410 ? 10.414 38.625 17.172 1 96.62 410 ALA B N 1
ATOM 8048 C CA . ALA B 1 410 ? 8.992 38.312 17.312 1 96.62 410 ALA B CA 1
ATOM 8049 C C . ALA B 1 410 ? 8.148 39.125 16.359 1 96.62 410 ALA B C 1
ATOM 8051 O O . ALA B 1 410 ? 8.352 40.344 16.219 1 96.62 410 ALA B O 1
ATOM 8052 N N . VAL B 1 411 ? 7.32 38.531 15.633 1 95 411 VAL B N 1
ATOM 8053 C CA . VAL B 1 411 ? 6.332 39.125 14.758 1 95 411 VAL B CA 1
ATOM 8054 C C . VAL B 1 411 ? 4.973 38.469 14.969 1 95 411 VAL B C 1
ATOM 8056 O O . VAL B 1 411 ? 4.758 37.344 14.562 1 95 411 VAL B O 1
ATOM 8059 N N . ASN B 1 412 ? 4.031 39.219 15.547 1 91.75 412 ASN B N 1
ATOM 8060 C CA . ASN B 1 412 ? 2.727 38.656 15.875 1 91.75 412 ASN B CA 1
ATOM 8061 C C . ASN B 1 412 ? 2.852 37.438 16.766 1 91.75 412 ASN B C 1
ATOM 8063 O O . ASN B 1 412 ? 3.277 37.531 17.922 1 91.75 412 ASN B O 1
ATOM 8067 N N . ARG B 1 413 ? 2.531 36.281 16.203 1 94.19 413 ARG B N 1
ATOM 8068 C CA . ARG B 1 413 ? 2.605 35.062 17.016 1 94.19 413 ARG B CA 1
ATOM 8069 C C . ARG B 1 413 ? 3.834 34.25 16.656 1 94.19 413 ARG B C 1
ATOM 8071 O O . ARG B 1 413 ? 4.031 33.156 17.188 1 94.19 413 ARG B O 1
ATOM 8078 N N . LYS B 1 414 ? 4.676 34.781 15.781 1 96.38 414 LYS B N 1
ATOM 8079 C CA . LYS B 1 414 ? 5.805 34.031 15.258 1 96.38 414 LYS B CA 1
ATOM 8080 C C . LYS B 1 414 ? 7.133 34.625 15.711 1 96.38 414 LYS B C 1
ATOM 8082 O O . LYS B 1 414 ? 7.199 35.812 16.062 1 96.38 414 LYS B O 1
ATOM 8087 N N . ILE B 1 415 ? 8.164 33.812 15.75 1 97.88 415 ILE B N 1
ATOM 8088 C CA . ILE B 1 415 ? 9.531 34.219 16.016 1 97.88 415 ILE B CA 1
ATOM 8089 C C . ILE B 1 415 ? 10.438 33.844 14.852 1 97.88 415 ILE B C 1
ATOM 8091 O O . ILE B 1 415 ? 10.5 32.656 14.484 1 97.88 415 ILE B O 1
ATOM 8095 N N . TYR B 1 416 ? 11.094 34.812 14.289 1 97.44 416 TYR B N 1
ATOM 8096 C CA . TYR B 1 416 ? 11.984 34.594 13.156 1 97.44 416 TYR B CA 1
ATOM 8097 C C . TYR B 1 416 ? 13.438 34.469 13.625 1 97.44 416 TYR B C 1
ATOM 8099 O O . TYR B 1 416 ? 13.961 35.406 14.25 1 97.44 416 TYR B O 1
ATOM 8107 N N . VAL B 1 417 ? 14.094 33.375 13.344 1 97.44 417 VAL B N 1
ATOM 8108 C CA . VAL B 1 417 ? 15.469 33.125 13.75 1 97.44 417 VAL B CA 1
ATOM 8109 C C . VAL B 1 417 ? 16.375 33.094 12.531 1 97.44 417 VAL B C 1
ATOM 8111 O O . VAL B 1 417 ? 16.125 32.375 11.57 1 97.44 417 VAL B O 1
ATOM 8114 N N . PHE B 1 418 ? 17.453 33.875 12.602 1 96.38 418 PHE B N 1
ATOM 8115 C CA . PHE B 1 418 ? 18.297 34 11.414 1 96.38 418 PHE B CA 1
ATOM 8116 C C . PHE B 1 418 ? 19.766 34.094 11.797 1 96.38 418 PHE B C 1
ATOM 8118 O O . PHE B 1 418 ? 20.125 34.781 12.734 1 96.38 418 PHE B O 1
ATOM 8125 N N . GLY B 1 419 ? 20.625 33.344 11.102 1 95.38 419 GLY B N 1
ATOM 8126 C CA . GLY B 1 419 ? 22.062 33.5 11.148 1 95.38 419 GLY B CA 1
ATOM 8127 C C . GLY B 1 419 ? 22.688 32.812 12.359 1 95.38 419 GLY B C 1
ATOM 8128 O O . GLY B 1 419 ? 22.188 31.828 12.859 1 95.38 419 GLY B O 1
ATOM 8129 N N . GLY B 1 420 ? 23.891 33.375 12.75 1 96.12 420 GLY B N 1
ATOM 8130 C CA . GLY B 1 420 ? 24.688 32.812 13.828 1 96.12 420 GLY B CA 1
ATOM 8131 C C . GLY B 1 420 ? 25.828 31.938 13.344 1 96.12 420 GLY B C 1
ATOM 8132 O O . GLY B 1 420 ? 26.172 31.969 12.156 1 96.12 420 GLY B O 1
ATOM 8133 N N . SER B 1 421 ? 26.453 31.391 14.32 1 95.69 421 SER B N 1
ATOM 8134 C CA . SER B 1 421 ? 27.547 30.5 13.984 1 95.69 421 SER B CA 1
ATOM 8135 C C . SER B 1 421 ? 27.703 29.391 15.031 1 95.69 421 SER B C 1
ATOM 8137 O O . SER B 1 421 ? 27.219 29.531 16.156 1 95.69 421 SER B O 1
ATOM 8139 N N . CYS B 1 422 ? 28.234 28.406 14.578 1 93.75 422 CYS B N 1
ATOM 8140 C CA . CYS B 1 422 ? 28.703 27.344 15.445 1 93.75 422 CYS B CA 1
ATOM 8141 C C . CYS B 1 422 ? 30.156 26.984 15.133 1 93.75 422 CYS B C 1
ATOM 8143 O O . CYS B 1 422 ? 30.438 26.359 14.102 1 93.75 422 CYS B O 1
ATOM 8145 N N . GLY B 1 423 ? 30.969 27.344 16 1 87.5 423 GLY B N 1
ATOM 8146 C CA . GLY B 1 423 ? 32.375 27.25 15.672 1 87.5 423 GLY B CA 1
ATOM 8147 C C . GLY B 1 423 ? 32.781 28.109 14.5 1 87.5 423 GLY B C 1
ATOM 8148 O O . GLY B 1 423 ? 32.531 29.328 14.5 1 87.5 423 GLY B O 1
ATOM 8149 N N . SER B 1 424 ? 33.375 27.453 13.523 1 88.25 424 SER B N 1
ATOM 8150 C CA . SER B 1 424 ? 33.812 28.188 12.352 1 88.25 424 SER B CA 1
ATOM 8151 C C . SER B 1 424 ? 32.75 28.188 11.25 1 88.25 424 SER B C 1
ATOM 8153 O O . SER B 1 424 ? 32.969 28.812 10.195 1 88.25 424 SER B O 1
ATOM 8155 N N . ASP B 1 425 ? 31.688 27.641 11.625 1 91.69 425 ASP B N 1
ATOM 8156 C CA . ASP B 1 425 ? 30.641 27.562 10.617 1 91.69 425 ASP B CA 1
ATOM 8157 C C . ASP B 1 425 ? 29.656 28.734 10.781 1 91.69 425 ASP B C 1
ATOM 8159 O O . ASP B 1 425 ? 28.875 28.766 11.734 1 91.69 425 ASP B O 1
ATOM 8163 N N . TYR B 1 426 ? 29.703 29.609 9.898 1 94.38 426 TYR B N 1
ATOM 8164 C CA . TYR B 1 426 ? 28.75 30.719 9.875 1 94.38 426 TYR B CA 1
ATOM 8165 C C . TYR B 1 426 ? 27.5 30.344 9.086 1 94.38 426 TYR B C 1
ATOM 8167 O O . TYR B 1 426 ? 27.594 29.719 8.023 1 94.38 426 TYR B O 1
ATOM 8175 N N . LEU B 1 427 ? 26.328 30.703 9.602 1 93.12 427 LEU B N 1
ATOM 8176 C CA . LEU B 1 427 ? 25.062 30.188 9.102 1 93.12 427 LEU B CA 1
ATOM 8177 C C . LEU B 1 427 ? 24.25 31.281 8.438 1 93.12 427 LEU B C 1
ATOM 8179 O O . LEU B 1 427 ? 24.375 32.469 8.789 1 93.12 427 LEU B O 1
ATOM 8183 N N . ASN B 1 428 ? 23.406 30.906 7.5 1 91.75 428 ASN B N 1
ATOM 8184 C CA . ASN B 1 428 ? 22.5 31.844 6.848 1 91.75 428 ASN B CA 1
ATOM 8185 C C . ASN B 1 428 ? 21.094 31.266 6.715 1 91.75 428 ASN B C 1
ATOM 8187 O O . ASN B 1 428 ? 20.297 31.75 5.914 1 91.75 428 ASN B O 1
ATOM 8191 N N . ASP B 1 429 ? 20.844 30.156 7.418 1 91.06 429 ASP B N 1
ATOM 8192 C CA . ASP B 1 429 ? 19.516 29.562 7.375 1 91.06 429 ASP B CA 1
ATOM 8193 C C . ASP B 1 429 ? 18.516 30.438 8.141 1 91.06 429 ASP B C 1
ATOM 8195 O O . ASP B 1 429 ? 18.891 31.25 8.977 1 91.06 429 ASP B O 1
ATOM 8199 N N . PHE B 1 430 ? 17.297 30.312 7.719 1 93.94 430 PHE B N 1
ATOM 8200 C CA . PHE B 1 430 ? 16.203 31.141 8.211 1 93.94 430 PHE B CA 1
ATOM 8201 C C . PHE B 1 430 ? 15.031 30.266 8.664 1 93.94 430 PHE B C 1
ATOM 8203 O O . PHE B 1 430 ? 14.461 29.531 7.867 1 93.94 430 PHE B O 1
ATOM 8210 N N . TYR B 1 431 ? 14.711 30.406 10.008 1 96.19 431 TYR B N 1
ATOM 8211 C CA . TYR B 1 431 ? 13.656 29.562 10.578 1 96.19 431 TYR B CA 1
ATOM 8212 C C . TYR B 1 431 ? 12.57 30.422 11.219 1 96.19 431 TYR B C 1
ATOM 8214 O O . TYR B 1 431 ? 12.82 31.562 11.625 1 96.19 431 TYR B O 1
ATOM 8222 N N . VAL B 1 432 ? 11.406 29.875 11.242 1 97.12 432 VAL B N 1
ATOM 8223 C CA . VAL B 1 432 ? 10.273 30.516 11.906 1 97.12 432 VAL B CA 1
ATOM 8224 C C . VAL B 1 432 ? 9.664 29.547 12.93 1 97.12 432 VAL B C 1
ATOM 8226 O O . VAL B 1 432 ? 9.406 28.391 12.617 1 97.12 432 VAL B O 1
ATOM 8229 N N . LEU B 1 433 ? 9.492 30.016 14.148 1 97.56 433 LEU B N 1
ATOM 8230 C CA . LEU B 1 433 ? 8.719 29.312 15.164 1 97.56 433 LEU B CA 1
ATOM 8231 C C . LEU B 1 433 ? 7.312 29.875 15.273 1 97.56 433 LEU B C 1
ATOM 8233 O O . LEU B 1 433 ? 7.137 31.031 15.68 1 97.56 433 LEU B O 1
ATOM 8237 N N . ASP B 1 434 ? 6.355 29.125 14.836 1 96.81 434 ASP B N 1
ATOM 8238 C CA . ASP B 1 434 ? 4.965 29.484 15.078 1 96.81 434 ASP B CA 1
ATOM 8239 C C . ASP B 1 434 ? 4.52 29.062 16.469 1 96.81 434 ASP B C 1
ATOM 8241 O O . ASP B 1 434 ? 4.402 27.859 16.75 1 96.81 434 ASP B O 1
ATOM 8245 N N . THR B 1 435 ? 4.266 29.984 17.375 1 96.69 435 THR B N 1
ATOM 8246 C CA . THR B 1 435 ? 3.996 29.688 18.781 1 96.69 435 THR B CA 1
ATOM 8247 C C . THR B 1 435 ? 2.52 29.344 18.984 1 96.69 435 THR B C 1
ATOM 8249 O O . THR B 1 435 ? 2.117 28.922 20.062 1 96.69 435 THR B O 1
ATOM 8252 N N . ASP B 1 436 ? 1.691 29.516 17.969 1 95.19 436 ASP B N 1
ATOM 8253 C CA . ASP B 1 436 ? 0.265 29.203 18 1 95.19 436 ASP B CA 1
ATOM 8254 C C . ASP B 1 436 ? -0.239 28.812 16.609 1 95.19 436 ASP B C 1
ATOM 8256 O O . ASP B 1 436 ? -1.095 29.5 16.047 1 95.19 436 ASP B O 1
ATOM 8260 N N . PRO B 1 437 ? 0.221 27.672 16.156 1 94.75 437 PRO B N 1
ATOM 8261 C CA . PRO B 1 437 ? -0.18 27.266 14.805 1 94.75 437 PRO B CA 1
ATOM 8262 C C . PRO B 1 437 ? -1.681 27 14.688 1 94.75 437 PRO B C 1
ATOM 8264 O O . PRO B 1 437 ? -2.311 26.547 15.648 1 94.75 437 PRO B O 1
ATOM 8267 N N . PRO B 1 438 ? -2.182 27.312 13.492 1 93.69 438 PRO B N 1
ATOM 8268 C CA . PRO B 1 438 ? -3.619 27.094 13.305 1 93.69 438 PRO B CA 1
ATOM 8269 C C . PRO B 1 438 ? -3.998 25.609 13.359 1 93.69 438 PRO B C 1
ATOM 8271 O O . PRO B 1 438 ? -3.328 24.781 12.75 1 93.69 438 PRO B O 1
ATOM 8274 N N . PRO B 1 439 ? -5.062 25.375 14.117 1 94.5 439 PRO B N 1
ATOM 8275 C CA . PRO B 1 439 ? -5.559 24 14.102 1 94.5 439 PRO B CA 1
ATOM 8276 C C . PRO B 1 439 ? -6.148 23.609 12.75 1 94.5 439 PRO B C 1
ATOM 8278 O O . PRO B 1 439 ? -6.668 24.453 12.023 1 94.5 439 PRO B O 1
ATOM 8281 N N . ARG B 1 440 ? -6.02 22.312 12.375 1 93.62 440 ARG B N 1
ATOM 8282 C CA . ARG B 1 440 ? -6.578 21.781 11.133 1 93.62 440 ARG B CA 1
ATOM 8283 C C . ARG B 1 440 ? -7.609 20.703 11.414 1 93.62 440 ARG B C 1
ATOM 8285 O O . ARG B 1 440 ? -7.359 19.797 12.211 1 93.62 440 ARG B O 1
ATOM 8292 N N . ALA B 1 441 ? -8.648 20.859 10.734 1 95.56 441 ALA B N 1
ATOM 8293 C CA . ALA B 1 441 ? -9.688 19.844 10.891 1 95.56 441 ALA B CA 1
ATOM 8294 C C . ALA B 1 441 ? -9.297 18.547 10.188 1 95.56 441 ALA B C 1
ATOM 8296 O O . ALA B 1 441 ? -8.688 18.578 9.117 1 95.56 441 ALA B O 1
ATOM 8297 N N . SER B 1 442 ? -9.578 17.391 10.805 1 94.06 442 SER B N 1
ATOM 8298 C CA . SER B 1 442 ? -9.297 16.078 10.234 1 94.06 442 SER B CA 1
ATOM 8299 C C . SER B 1 442 ? -10.523 15.172 10.32 1 94.06 442 SER B C 1
ATOM 8301 O O . SER B 1 442 ? -11.438 15.422 11.117 1 94.06 442 SER B O 1
ATOM 8303 N N . VAL B 1 443 ? -10.523 14.258 9.383 1 95.12 443 VAL B N 1
ATOM 8304 C CA . VAL B 1 443 ? -11.594 13.266 9.383 1 95.12 443 VAL B CA 1
ATOM 8305 C C . VAL B 1 443 ? -11.047 11.914 9.836 1 95.12 443 VAL B C 1
ATOM 8307 O O . VAL B 1 443 ? -10.211 11.32 9.156 1 95.12 443 VAL B O 1
ATOM 8310 N N . THR B 1 444 ? -11.484 11.391 11.016 1 93.5 444 THR B N 1
ATOM 8311 C CA . THR B 1 444 ? -10.961 10.141 11.57 1 93.5 444 THR B CA 1
ATOM 8312 C C . THR B 1 444 ? -12.078 9.125 11.758 1 93.5 444 THR B C 1
ATOM 8314 O O . THR B 1 444 ? -11.82 7.918 11.836 1 93.5 444 THR B O 1
ATOM 8317 N N . GLU B 1 445 ? -13.266 9.578 11.781 1 95.19 445 GLU B N 1
ATOM 8318 C CA . GLU B 1 445 ? -14.414 8.703 12.008 1 95.19 445 GLU B CA 1
ATOM 8319 C C . GLU B 1 445 ? -14.688 7.82 10.797 1 95.19 445 GLU B C 1
ATOM 8321 O O . GLU B 1 445 ? -14.445 8.227 9.656 1 95.19 445 GLU B O 1
ATOM 8326 N N . PRO B 1 446 ? -15.203 6.609 11.031 1 95.06 446 PRO B N 1
ATOM 8327 C CA . PRO B 1 446 ? -15.508 5.723 9.914 1 95.06 446 PRO B CA 1
ATOM 8328 C C . PRO B 1 446 ? -16.656 6.23 9.047 1 95.06 446 PRO B C 1
ATOM 8330 O O . PRO B 1 446 ? -17.562 6.887 9.555 1 95.06 446 PRO B O 1
ATOM 8333 N N . THR B 1 447 ? -16.609 5.879 7.777 1 95 447 THR B N 1
ATOM 8334 C CA . THR B 1 447 ? -17.656 6.23 6.836 1 95 447 THR B CA 1
ATOM 8335 C C . THR B 1 447 ? -18.938 5.43 7.117 1 95 447 THR B C 1
ATOM 8337 O O . THR B 1 447 ? -18.906 4.469 7.887 1 95 447 THR B O 1
ATOM 8340 N N . SER B 1 448 ? -19.969 5.906 6.527 1 96 448 SER B N 1
ATOM 8341 C CA . SER B 1 448 ? -21.234 5.18 6.656 1 96 448 SER B CA 1
ATOM 8342 C C . SER B 1 448 ? -21.094 3.748 6.148 1 96 448 SER B C 1
ATOM 8344 O O . SER B 1 448 ? -21.578 2.811 6.793 1 96 448 SER B O 1
ATOM 8346 N N . LEU B 1 449 ? -20.5 3.561 5.051 1 95.69 449 LEU B N 1
ATOM 8347 C CA . LEU B 1 449 ? -20.359 2.232 4.465 1 95.69 449 LEU B CA 1
ATOM 8348 C C . LEU B 1 449 ? -19.469 1.347 5.336 1 95.69 449 LEU B C 1
ATOM 8350 O O . LEU B 1 449 ? -19.703 0.141 5.445 1 95.69 449 LEU B O 1
ATOM 8354 N N . ALA B 1 450 ? -18.438 1.947 5.918 1 95.12 450 ALA B N 1
ATOM 8355 C CA . ALA B 1 450 ? -17.609 1.192 6.852 1 95.12 450 ALA B CA 1
ATOM 8356 C C . ALA B 1 450 ? -18.438 0.696 8.039 1 95.12 450 ALA B C 1
ATOM 8358 O O . ALA B 1 450 ? -18.234 -0.422 8.516 1 95.12 450 ALA B O 1
ATOM 8359 N N . LEU B 1 451 ? -19.266 1.506 8.477 1 95.94 451 LEU B N 1
ATOM 8360 C CA . LEU B 1 451 ? -20.125 1.116 9.578 1 95.94 451 LEU B CA 1
ATOM 8361 C C . LEU B 1 451 ? -21.062 -0.017 9.164 1 95.94 451 LEU B C 1
ATOM 8363 O O . LEU B 1 451 ? -21.281 -0.958 9.93 1 95.94 451 LEU B O 1
ATOM 8367 N N . VAL B 1 452 ? -21.594 0.085 7.977 1 96.31 452 VAL B N 1
ATOM 8368 C CA . VAL B 1 452 ? -22.469 -0.974 7.461 1 96.31 452 VAL B CA 1
ATOM 8369 C C . VAL B 1 452 ? -21.688 -2.293 7.422 1 96.31 452 VAL B C 1
ATOM 8371 O O . VAL B 1 452 ? -22.203 -3.328 7.859 1 96.31 452 VAL B O 1
ATOM 8374 N N . GLU B 1 453 ? -20.578 -2.203 6.875 1 93.88 453 GLU B N 1
ATOM 8375 C CA . GLU B 1 453 ? -19.75 -3.398 6.773 1 93.88 453 GLU B CA 1
ATOM 8376 C C . GLU B 1 453 ? -19.484 -4.004 8.148 1 93.88 453 GLU B C 1
ATOM 8378 O O . GLU B 1 453 ? -19.531 -5.227 8.312 1 93.88 453 GLU B O 1
ATOM 8383 N N . ARG B 1 454 ? -19.312 -3.211 9.133 1 93.94 454 ARG B N 1
ATOM 8384 C CA . ARG B 1 454 ? -18.953 -3.664 10.469 1 93.94 454 ARG B CA 1
ATOM 8385 C C . ARG B 1 454 ? -20.172 -4.168 11.227 1 93.94 454 ARG B C 1
ATOM 8387 O O . ARG B 1 454 ? -20.062 -5.09 12.039 1 93.94 454 ARG B O 1
ATOM 8394 N N . ARG B 1 455 ? -21.25 -3.584 10.93 1 96.62 455 ARG B N 1
ATOM 8395 C CA . ARG B 1 455 ? -22.391 -3.807 11.828 1 96.62 455 ARG B CA 1
ATOM 8396 C C . ARG B 1 455 ? -23.406 -4.758 11.211 1 96.62 455 ARG B C 1
ATOM 8398 O O . ARG B 1 455 ? -24.281 -5.281 11.906 1 96.62 455 ARG B O 1
ATOM 8405 N N . LEU B 1 456 ? -23.266 -5.051 9.922 1 97.19 456 LEU B N 1
ATOM 8406 C CA . LEU B 1 456 ? -24.203 -5.941 9.25 1 97.19 456 LEU B CA 1
ATOM 8407 C C . LEU B 1 456 ? -24.234 -7.312 9.914 1 97.19 456 LEU B C 1
ATOM 8409 O O . LEU B 1 456 ? -25.281 -7.953 9.984 1 97.19 456 LEU B O 1
ATOM 8413 N N . ARG B 1 457 ? -23.141 -7.793 10.438 1 95.94 457 ARG B N 1
ATOM 8414 C CA . ARG B 1 457 ? -23 -9.109 11.055 1 95.94 457 ARG B CA 1
ATOM 8415 C C . ARG B 1 457 ? -23.953 -9.266 12.234 1 95.94 457 ARG B C 1
ATOM 8417 O O . ARG B 1 457 ? -24.328 -10.383 12.578 1 95.94 457 ARG B O 1
ATOM 8424 N N . HIS B 1 458 ? -24.391 -8.125 12.844 1 95.75 458 HIS B N 1
ATOM 8425 C CA . HIS B 1 458 ? -25.25 -8.164 14.016 1 95.75 458 HIS B CA 1
ATOM 8426 C C . HIS B 1 458 ? -26.688 -8.562 13.641 1 95.75 458 HIS B C 1
ATOM 8428 O O . HIS B 1 458 ? -27.484 -8.922 14.508 1 95.75 458 HIS B O 1
ATOM 8434 N N . PHE B 1 459 ? -26.938 -8.539 12.383 1 96.88 459 PHE B N 1
ATOM 8435 C CA . PHE B 1 459 ? -28.312 -8.828 11.945 1 96.88 459 PHE B CA 1
ATOM 8436 C C . PHE B 1 459 ? -28.422 -10.25 11.422 1 96.88 459 PHE B C 1
ATOM 8438 O O . PHE B 1 459 ? -29.5 -10.703 11.062 1 96.88 459 PHE B O 1
ATOM 8445 N N . PHE B 1 460 ? -27.328 -11.016 11.508 1 96.62 460 PHE B N 1
ATOM 8446 C CA . PHE B 1 460 ? -27.344 -12.406 11.086 1 96.62 460 PHE B CA 1
ATOM 8447 C C . PHE B 1 460 ? -28.25 -13.234 11.984 1 96.62 460 PHE B C 1
ATOM 8449 O O . PHE B 1 460 ? -28.062 -13.289 13.195 1 96.62 460 PHE B O 1
ATOM 8456 N N . ASN B 1 461 ? -29.125 -13.828 11.242 1 97.5 461 ASN B N 1
ATOM 8457 C CA . ASN B 1 461 ? -30.094 -14.711 11.883 1 97.5 461 ASN B CA 1
ATOM 8458 C C . ASN B 1 461 ? -30.734 -14.039 13.094 1 97.5 461 ASN B C 1
ATOM 8460 O O . ASN B 1 461 ? -30.859 -14.656 14.156 1 97.5 461 ASN B O 1
ATOM 8464 N N . GLU B 1 462 ? -31.031 -12.766 13 1 95.44 462 GLU B N 1
ATOM 8465 C CA . GLU B 1 462 ? -31.703 -11.961 14.023 1 95.44 462 GLU B CA 1
ATOM 8466 C C . GLU B 1 462 ? -33.094 -11.523 13.555 1 95.44 462 GLU B C 1
ATOM 8468 O O . GLU B 1 462 ? -33.281 -11.172 12.391 1 95.44 462 GLU B O 1
ATOM 8473 N N . GLU B 1 463 ? -34 -11.477 14.406 1 94.12 463 GLU B N 1
ATOM 8474 C CA . GLU B 1 463 ? -35.375 -11.148 14.094 1 94.12 463 GLU B CA 1
ATOM 8475 C C . GLU B 1 463 ? -35.562 -9.648 13.867 1 94.12 463 GLU B C 1
ATOM 8477 O O . GLU B 1 463 ? -36.5 -9.219 13.203 1 94.12 463 GLU B O 1
ATOM 8482 N N . GLU B 1 464 ? -34.625 -8.906 14.406 1 92.12 464 GLU B N 1
ATOM 8483 C CA . GLU B 1 464 ? -34.719 -7.453 14.305 1 92.12 464 GLU B CA 1
ATOM 8484 C C . GLU B 1 464 ? -34.812 -7.004 12.852 1 92.12 464 GLU B C 1
ATOM 8486 O O . GLU B 1 464 ? -33.875 -7.266 12.07 1 92.12 464 GLU B O 1
ATOM 8491 N N . PHE B 1 465 ? -35.875 -6.352 12.438 1 92.5 465 PHE B N 1
ATOM 8492 C CA . PHE B 1 465 ? -36.156 -5.773 11.133 1 92.5 465 PHE B CA 1
ATOM 8493 C C . PHE B 1 465 ? -36.25 -6.863 10.07 1 92.5 465 PHE B C 1
ATOM 8495 O O . PHE B 1 465 ? -36.219 -6.57 8.867 1 92.5 465 PHE B O 1
ATOM 8502 N N . SER B 1 466 ? -36.156 -8.141 10.492 1 94.75 466 SER B N 1
ATOM 8503 C CA . SER B 1 466 ? -36.219 -9.234 9.523 1 94.75 466 SER B CA 1
ATOM 8504 C C . SER B 1 466 ? -37.562 -9.227 8.773 1 94.75 466 SER B C 1
ATOM 8506 O O . SER B 1 466 ? -38.625 -8.992 9.375 1 94.75 466 SER B O 1
ATOM 8508 N N . ASP B 1 467 ? -37.5 -9.406 7.453 1 93.19 467 ASP B N 1
ATOM 8509 C CA . ASP B 1 467 ? -38.719 -9.422 6.66 1 93.19 467 ASP B CA 1
ATOM 8510 C C . ASP B 1 467 ? -38.875 -10.727 5.879 1 93.19 467 ASP B C 1
ATOM 8512 O O . ASP B 1 467 ? -39.781 -10.867 5.059 1 93.19 467 ASP B O 1
ATOM 8516 N N . VAL B 1 468 ? -38 -11.641 6.047 1 94.44 468 VAL B N 1
ATOM 8517 C CA . VAL B 1 468 ? -38.094 -12.977 5.469 1 94.44 468 VAL B CA 1
ATOM 8518 C C . VAL B 1 468 ? -37.531 -14.008 6.445 1 94.44 468 VAL B C 1
ATOM 8520 O O . VAL B 1 468 ? -36.562 -13.758 7.125 1 94.44 468 VAL B O 1
ATOM 8523 N N . THR B 1 469 ? -38.25 -15.102 6.559 1 95.88 469 THR B N 1
ATOM 8524 C CA . THR B 1 469 ? -37.812 -16.219 7.391 1 95.88 469 THR B CA 1
ATOM 8525 C C . THR B 1 469 ? -37.719 -17.5 6.562 1 95.88 469 THR B C 1
ATOM 8527 O O . THR B 1 469 ? -38.688 -17.906 5.922 1 95.88 469 THR B O 1
ATOM 8530 N N . PHE B 1 470 ? -36.562 -18.094 6.516 1 96 470 PHE B N 1
ATOM 8531 C CA . PHE B 1 470 ? -36.375 -19.359 5.824 1 96 470 PHE B CA 1
ATOM 8532 C C . PHE B 1 470 ? -36.625 -20.531 6.766 1 96 470 PHE B C 1
ATOM 8534 O O . PHE B 1 470 ? -36.219 -20.5 7.93 1 96 470 PHE B O 1
ATOM 8541 N N . VAL B 1 471 ? -37.281 -21.484 6.301 1 96.12 471 VAL B N 1
ATOM 8542 C CA . VAL B 1 471 ? -37.5 -22.719 7.051 1 96.12 471 VAL B CA 1
ATOM 8543 C C . VAL B 1 471 ? -36.719 -23.859 6.398 1 96.12 471 VAL B C 1
ATOM 8545 O O . VAL B 1 471 ? -37.031 -24.266 5.27 1 96.12 471 VAL B O 1
ATOM 8548 N N . VAL B 1 472 ? -35.688 -24.328 7.035 1 96.44 472 VAL B N 1
ATOM 8549 C CA . VAL B 1 472 ? -34.844 -25.406 6.559 1 96.44 472 VAL B CA 1
ATOM 8550 C C . VAL B 1 472 ? -34.844 -26.562 7.555 1 96.44 472 VAL B C 1
ATOM 8552 O O . VAL B 1 472 ? -34.438 -26.406 8.711 1 96.44 472 VAL B O 1
ATOM 8555 N N . GLN B 1 473 ? -35.312 -27.734 7.141 1 95.94 473 GLN B N 1
ATOM 8556 C CA . GLN B 1 473 ? -35.438 -28.906 7.996 1 95.94 473 GLN B CA 1
ATOM 8557 C C . GLN B 1 473 ? -36.188 -28.594 9.273 1 95.94 473 GLN B C 1
ATOM 8559 O O . GLN B 1 473 ? -35.781 -28.984 10.367 1 95.94 473 GLN B O 1
ATOM 8564 N N . GLY B 1 474 ? -37.156 -27.734 9.164 1 94.19 474 GLY B N 1
ATOM 8565 C CA . GLY B 1 474 ? -38.062 -27.422 10.266 1 94.19 474 GLY B CA 1
ATOM 8566 C C . GLY B 1 474 ? -37.531 -26.312 11.164 1 94.19 474 GLY B C 1
ATOM 8567 O O . GLY B 1 474 ? -38.219 -25.891 12.094 1 94.19 474 GLY B O 1
ATOM 8568 N N . ARG B 1 475 ? -36.406 -25.812 10.93 1 96.81 475 ARG B N 1
ATOM 8569 C CA . ARG B 1 475 ? -35.812 -24.75 11.734 1 96.81 475 ARG B CA 1
ATOM 8570 C C . ARG B 1 475 ? -35.844 -23.406 10.992 1 96.81 475 ARG B C 1
ATOM 8572 O O . ARG B 1 475 ? -35.688 -23.375 9.773 1 96.81 475 ARG B O 1
ATOM 8579 N N . LYS B 1 476 ? -36 -22.391 11.781 1 96.06 476 LYS B N 1
ATOM 8580 C CA . LYS B 1 476 ? -36.156 -21.062 11.18 1 96.06 476 LYS B CA 1
ATOM 8581 C C . LYS B 1 476 ? -34.844 -20.297 11.148 1 96.06 476 LYS B C 1
ATOM 8583 O O . LYS B 1 476 ? -34.062 -20.359 12.102 1 96.06 476 LYS B O 1
ATOM 8588 N N . ILE B 1 477 ? -34.562 -19.578 10.055 1 97.38 477 ILE B N 1
ATOM 8589 C CA . ILE B 1 477 ? -33.438 -18.656 9.875 1 97.38 477 ILE B CA 1
ATOM 8590 C C . ILE B 1 477 ? -33.938 -17.297 9.422 1 97.38 477 ILE B C 1
ATOM 8592 O O . ILE B 1 477 ? -34.562 -17.188 8.359 1 97.38 477 ILE B O 1
ATOM 8596 N N . TYR B 1 478 ? -33.719 -16.297 10.281 1 96.88 478 TYR B N 1
ATOM 8597 C CA . TYR B 1 478 ? -34.188 -14.938 9.977 1 96.88 478 TYR B CA 1
ATOM 8598 C C . TYR B 1 478 ? -33.188 -14.219 9.07 1 96.88 478 TYR B C 1
ATOM 8600 O O . TYR B 1 478 ? -31.984 -14.352 9.242 1 96.88 478 TYR B O 1
ATOM 8608 N N . ALA B 1 479 ? -33.719 -13.547 8.047 1 97 479 ALA B N 1
ATOM 8609 C CA . ALA B 1 479 ? -32.875 -12.797 7.113 1 97 479 ALA B CA 1
ATOM 8610 C C . ALA B 1 479 ? -33.594 -11.539 6.621 1 97 479 ALA B C 1
ATOM 8612 O O . ALA B 1 479 ? -34.656 -11.172 7.137 1 97 479 ALA B O 1
ATOM 8613 N N . HIS B 1 480 ? -32.969 -10.773 5.84 1 96.06 480 HIS B N 1
ATOM 8614 C CA . HIS B 1 480 ? -33.469 -9.516 5.281 1 96.06 480 HIS B CA 1
ATOM 8615 C C . HIS B 1 480 ? -33.438 -9.547 3.756 1 96.06 480 HIS B C 1
ATOM 8617 O O . HIS B 1 480 ? -32.375 -9.766 3.156 1 96.06 480 HIS B O 1
ATOM 8623 N N . LYS B 1 481 ? -34.562 -9.344 3.148 1 95.56 481 LYS B N 1
ATOM 8624 C CA . LYS B 1 481 ? -34.688 -9.445 1.696 1 95.56 481 LYS B CA 1
ATOM 8625 C C . LYS B 1 481 ? -33.688 -8.539 0.992 1 95.56 481 LYS B C 1
ATOM 8627 O O . LYS B 1 481 ? -33.094 -8.93 -0.01 1 95.56 481 LYS B O 1
ATOM 8632 N N . MET B 1 482 ? -33.531 -7.336 1.535 1 95.75 482 MET B N 1
ATOM 8633 C CA . MET B 1 482 ? -32.625 -6.367 0.917 1 95.75 482 MET B CA 1
ATOM 8634 C C . MET B 1 482 ? -31.188 -6.891 0.91 1 95.75 482 MET B C 1
ATOM 8636 O O . MET B 1 482 ? -30.516 -6.836 -0.118 1 95.75 482 MET B O 1
ATOM 8640 N N . VAL B 1 483 ? -30.734 -7.422 2.037 1 97.38 483 VAL B N 1
ATOM 8641 C CA . VAL B 1 483 ? -29.375 -7.922 2.172 1 97.38 483 VAL B CA 1
ATOM 8642 C C . VAL B 1 483 ? -29.156 -9.086 1.215 1 97.38 483 VAL B C 1
ATOM 8644 O O . VAL B 1 483 ? -28.172 -9.109 0.469 1 97.38 483 VAL B O 1
ATOM 8647 N N . LEU B 1 484 ? -30.094 -10 1.226 1 97.12 484 LEU B N 1
ATOM 8648 C CA . LEU B 1 484 ? -30 -11.18 0.375 1 97.12 484 LEU B CA 1
ATOM 8649 C C . LEU B 1 484 ? -30 -10.789 -1.1 1 97.12 484 LEU B C 1
ATOM 8651 O O . LEU B 1 484 ? -29.234 -11.344 -1.896 1 97.12 484 LEU B O 1
ATOM 8655 N N . SER B 1 485 ? -30.828 -9.812 -1.438 1 95.75 485 SER B N 1
ATOM 8656 C CA . SER B 1 485 ? -30.969 -9.383 -2.826 1 95.75 485 SER B CA 1
ATOM 8657 C C . SER B 1 485 ? -29.703 -8.688 -3.318 1 95.75 485 SER B C 1
ATOM 8659 O O . SER B 1 485 ? -29.406 -8.703 -4.516 1 95.75 485 SER B O 1
ATOM 8661 N N . MET B 1 486 ? -28.906 -8.055 -2.438 1 96.25 486 MET B N 1
ATOM 8662 C CA . MET B 1 486 ? -27.688 -7.348 -2.828 1 96.25 486 MET B CA 1
ATOM 8663 C C . MET B 1 486 ? -26.562 -8.336 -3.131 1 96.25 486 MET B C 1
ATOM 8665 O O . MET B 1 486 ? -25.719 -8.07 -3.992 1 96.25 486 MET B O 1
ATOM 8669 N N . VAL B 1 487 ? -26.609 -9.445 -2.504 1 97.19 487 VAL B N 1
ATOM 8670 C CA . VAL B 1 487 ? -25.469 -10.359 -2.564 1 97.19 487 VAL B CA 1
ATOM 8671 C C . VAL B 1 487 ? -25.75 -11.469 -3.574 1 97.19 487 VAL B C 1
ATOM 8673 O O . VAL B 1 487 ? -24.828 -11.992 -4.203 1 97.19 487 VAL B O 1
ATOM 8676 N N . SER B 1 488 ? -27.062 -11.82 -3.77 1 96.88 488 SER B N 1
ATOM 8677 C CA . SER B 1 488 ? -27.422 -12.977 -4.59 1 96.88 488 SER B CA 1
ATOM 8678 C C . SER B 1 488 ? -28.5 -12.609 -5.605 1 96.88 488 SER B C 1
ATOM 8680 O O . SER B 1 488 ? -29.594 -12.172 -5.23 1 96.88 488 SER B O 1
ATOM 8682 N N . ASN B 1 489 ? -28.234 -12.898 -6.867 1 93.75 489 ASN B N 1
ATOM 8683 C CA . ASN B 1 489 ? -29.219 -12.648 -7.914 1 93.75 489 ASN B CA 1
ATOM 8684 C C . ASN B 1 489 ? -30.406 -13.617 -7.812 1 93.75 489 ASN B C 1
ATOM 8686 O O . ASN B 1 489 ? -31.516 -13.289 -8.219 1 93.75 489 ASN B O 1
ATOM 8690 N N . TYR B 1 490 ? -30.094 -14.797 -7.281 1 94.75 490 TYR B N 1
ATOM 8691 C CA . TYR B 1 490 ? -31.156 -15.758 -7.047 1 94.75 490 TYR B CA 1
ATOM 8692 C C . TYR B 1 490 ? -32.188 -15.203 -6.078 1 94.75 490 TYR B C 1
ATOM 8694 O O . TYR B 1 490 ? -33.406 -15.188 -6.383 1 94.75 490 TYR B O 1
ATOM 8702 N N . PHE B 1 491 ? -31.75 -14.727 -4.984 1 94.5 491 PHE B N 1
ATOM 8703 C CA . PHE B 1 491 ? -32.656 -14.195 -3.979 1 94.5 491 PHE B CA 1
ATOM 8704 C C . PHE B 1 491 ? -33.344 -12.93 -4.484 1 94.5 491 PHE B C 1
ATOM 8706 O O . PHE B 1 491 ? -34.5 -12.68 -4.18 1 94.5 491 PHE B O 1
ATOM 8713 N N . ARG B 1 492 ? -32.562 -12.125 -5.156 1 93.75 492 ARG B N 1
ATOM 8714 C CA . ARG B 1 492 ? -33.188 -10.922 -5.727 1 93.75 492 ARG B CA 1
ATOM 8715 C C . ARG B 1 492 ? -34.375 -11.281 -6.598 1 93.75 492 ARG B C 1
ATOM 8717 O O . ARG B 1 492 ? -35.438 -10.688 -6.461 1 93.75 492 ARG B O 1
ATOM 8724 N N . THR B 1 493 ? -34.219 -12.219 -7.512 1 92.56 493 THR B N 1
ATOM 8725 C CA . THR B 1 493 ? -35.281 -12.664 -8.398 1 92.56 493 THR B CA 1
ATOM 8726 C C . THR B 1 493 ? -36.438 -13.266 -7.598 1 92.56 493 THR B C 1
ATOM 8728 O O . THR B 1 493 ? -37.625 -13.023 -7.898 1 92.56 493 THR B O 1
ATOM 8731 N N . MET B 1 494 ? -36.062 -13.984 -6.598 1 90.69 494 MET B N 1
ATOM 8732 C CA . MET B 1 494 ? -37.062 -14.617 -5.738 1 90.69 494 MET B CA 1
ATOM 8733 C C . MET B 1 494 ? -37.969 -13.578 -5.113 1 90.69 494 MET B C 1
ATOM 8735 O O . MET B 1 494 ? -39.188 -13.766 -5.074 1 90.69 494 MET B O 1
ATOM 8739 N N . PHE B 1 495 ? -37.438 -12.453 -4.699 1 90.81 495 PHE B N 1
ATOM 8740 C CA . PHE B 1 495 ? -38.219 -11.484 -3.916 1 90.81 495 PHE B CA 1
ATOM 8741 C C . PHE B 1 495 ? -38.844 -10.43 -4.82 1 90.81 495 PHE B C 1
ATOM 8743 O O . PHE B 1 495 ? -39.719 -9.68 -4.387 1 90.81 495 PHE B O 1
ATOM 8750 N N . THR B 1 496 ? -38.375 -10.234 -5.992 1 86.81 496 THR B N 1
ATOM 8751 C CA . THR B 1 496 ? -38.906 -9.188 -6.863 1 86.81 496 THR B CA 1
ATOM 8752 C C . THR B 1 496 ? -39.875 -9.781 -7.891 1 86.81 496 THR B C 1
ATOM 8754 O O . THR B 1 496 ? -40.656 -9.047 -8.508 1 86.81 496 THR B O 1
ATOM 8757 N N . SER B 1 497 ? -39.719 -11.023 -8.406 1 76.12 497 SER B N 1
ATOM 8758 C CA . SER B 1 497 ? -40.531 -11.625 -9.469 1 76.12 497 SER B CA 1
ATOM 8759 C C . SER B 1 497 ? -41.875 -12.125 -8.938 1 76.12 497 SER B C 1
ATOM 8761 O O . SER B 1 497 ? -42.625 -12.789 -9.664 1 76.12 497 SER B O 1
ATOM 8763 N N . GLY B 1 498 ? -42.469 -11.5 -7.867 1 64.56 498 GLY B N 1
ATOM 8764 C CA . GLY B 1 498 ? -43.844 -11.781 -7.492 1 64.56 498 GLY B CA 1
ATOM 8765 C C . GLY B 1 498 ? -44.031 -13.188 -6.945 1 64.56 498 GLY B C 1
ATOM 8766 O O . GLY B 1 498 ? -45.125 -13.734 -7.016 1 64.56 498 GLY B O 1
ATOM 8767 N N . PHE B 1 499 ? -43 -14.008 -6.703 1 54.88 499 PHE B N 1
ATOM 8768 C CA . PHE B 1 499 ? -43.281 -15.352 -6.199 1 54.88 499 PHE B CA 1
ATOM 8769 C C . PHE B 1 499 ? -44.125 -15.297 -4.934 1 54.88 499 PHE B C 1
ATOM 8771 O O . PHE B 1 499 ? -44.031 -14.336 -4.164 1 54.88 499 PHE B O 1
ATOM 8778 N N . ARG B 1 500 ? -45.188 -16.047 -4.883 1 47.97 500 ARG B N 1
ATOM 8779 C CA . ARG B 1 500 ? -46.25 -16.25 -3.891 1 47.97 500 ARG B CA 1
ATOM 8780 C C . ARG B 1 500 ? -45.688 -16.172 -2.475 1 47.97 500 ARG B C 1
ATOM 8782 O O . ARG B 1 500 ? -46.438 -16.016 -1.512 1 47.97 500 ARG B O 1
ATOM 8789 N N . GLU B 1 501 ? -44.438 -16.594 -2.307 1 50.84 501 GLU B N 1
ATOM 8790 C CA . GLU B 1 501 ? -43.906 -16.766 -0.956 1 50.84 501 GLU B CA 1
ATOM 8791 C C . GLU B 1 501 ? -43.875 -15.438 -0.208 1 50.84 501 GLU B C 1
ATOM 8793 O O . GLU B 1 501 ? -43.344 -15.359 0.908 1 50.84 501 GLU B O 1
ATOM 8798 N N . SER B 1 502 ? -44.156 -14.398 -0.975 1 50.38 502 SER B N 1
ATOM 8799 C CA . SER B 1 502 ? -44.094 -13.008 -0.524 1 50.38 502 SER B CA 1
ATOM 8800 C C . SER B 1 502 ? -45.031 -12.766 0.664 1 50.38 502 SER B C 1
ATOM 8802 O O . SER B 1 502 ? -44.719 -11.953 1.539 1 50.38 502 SER B O 1
ATOM 8804 N N . GLU B 1 503 ? -46.188 -13.453 0.604 1 51.19 503 GLU B N 1
ATOM 8805 C CA . GLU B 1 503 ? -47.188 -12.977 1.565 1 51.19 503 GLU B CA 1
ATOM 8806 C C . GLU B 1 503 ? -46.844 -13.453 2.979 1 51.19 503 GLU B C 1
ATOM 8808 O O . GLU B 1 503 ? -47.125 -12.742 3.951 1 51.19 503 GLU B O 1
ATOM 8813 N N . SER B 1 504 ? -46.562 -14.828 3.188 1 55.22 504 SER B N 1
ATOM 8814 C CA . SER B 1 504 ? -46.531 -15.352 4.547 1 55.22 504 SER B CA 1
ATOM 8815 C C . SER B 1 504 ? -45.188 -15.07 5.215 1 55.22 504 SER B C 1
ATOM 8817 O O . SER B 1 504 ? -45.062 -15.195 6.438 1 55.22 504 SER B O 1
ATOM 8819 N N . GLY B 1 505 ? -44.281 -14.328 4.605 1 77.62 505 GLY B N 1
ATOM 8820 C CA . GLY B 1 505 ? -43 -13.953 5.227 1 77.62 505 GLY B CA 1
ATOM 8821 C C . GLY B 1 505 ? -42.062 -15.117 5.395 1 77.62 505 GLY B C 1
ATOM 8822 O O . GLY B 1 505 ? -40.875 -14.922 5.73 1 77.62 505 GLY B O 1
ATOM 8823 N N . GLU B 1 506 ? -42.562 -16.438 5.227 1 89.75 506 GLU B N 1
ATOM 8824 C CA . GLU B 1 506 ? -41.719 -17.609 5.418 1 89.75 506 GLU B CA 1
ATOM 8825 C C . GLU B 1 506 ? -41.438 -18.328 4.098 1 89.75 506 GLU B C 1
ATOM 8827 O O . GLU B 1 506 ? -42.344 -18.5 3.285 1 89.75 506 GLU B O 1
ATOM 8832 N N . VAL B 1 507 ? -40.219 -18.672 3.77 1 92.06 507 VAL B N 1
ATOM 8833 C CA . VAL B 1 507 ? -39.812 -19.375 2.57 1 92.06 507 VAL B CA 1
ATOM 8834 C C . VAL B 1 507 ? -39.156 -20.719 2.959 1 92.06 507 VAL B C 1
ATOM 8836 O O . VAL B 1 507 ? -38.219 -20.75 3.734 1 92.06 507 VAL B O 1
ATOM 8839 N N . GLU B 1 508 ? -39.688 -21.781 2.457 1 93.06 508 GLU B N 1
ATOM 8840 C CA . GLU B 1 508 ? -39.156 -23.094 2.748 1 93.06 508 GLU B CA 1
ATOM 8841 C C . GLU B 1 508 ? -38.031 -23.469 1.766 1 93.06 508 GLU B C 1
ATOM 8843 O O . GLU B 1 508 ? -38.219 -23.344 0.551 1 93.06 508 GLU B O 1
ATOM 8848 N N . ILE B 1 509 ? -36.906 -23.812 2.227 1 93.31 509 ILE B N 1
ATOM 8849 C CA . ILE B 1 509 ? -35.781 -24.297 1.437 1 93.31 509 ILE B CA 1
ATOM 8850 C C . ILE B 1 509 ? -35.594 -25.797 1.668 1 93.31 509 ILE B C 1
ATOM 8852 O O . ILE B 1 509 ? -35.219 -26.219 2.766 1 93.31 509 ILE B O 1
ATOM 8856 N N . SER B 1 510 ? -35.781 -26.547 0.622 1 91.94 510 SER B N 1
ATOM 8857 C CA . SER B 1 510 ? -35.781 -28 0.75 1 91.94 510 SER B CA 1
ATOM 8858 C C . SER B 1 510 ? -34.469 -28.594 0.237 1 91.94 510 SER B C 1
ATOM 8860 O O . SER B 1 510 ? -33.719 -27.922 -0.493 1 91.94 510 SER B O 1
ATOM 8862 N N . ASP B 1 511 ? -34.125 -29.844 0.698 1 90.12 511 ASP B N 1
ATOM 8863 C CA . ASP B 1 511 ? -33.031 -30.688 0.211 1 90.12 511 ASP B CA 1
ATOM 8864 C C . ASP B 1 511 ? -31.656 -30.047 0.511 1 90.12 511 ASP B C 1
ATOM 8866 O O . ASP B 1 511 ? -30.75 -30.094 -0.318 1 90.12 511 ASP B O 1
ATOM 8870 N N . VAL B 1 512 ? -31.656 -29.297 1.541 1 92.44 512 VAL B N 1
ATOM 8871 C CA . VAL B 1 512 ? -30.391 -28.672 1.969 1 92.44 512 VAL B CA 1
ATOM 8872 C C . VAL B 1 512 ? -30.203 -28.875 3.471 1 92.44 512 VAL B C 1
ATOM 8874 O O . VAL B 1 512 ? -31.156 -28.734 4.246 1 92.44 512 VAL B O 1
ATOM 8877 N N . PRO B 1 513 ? -28.984 -29.281 3.879 1 93.62 513 PRO B N 1
ATOM 8878 C CA . PRO B 1 513 ? -28.75 -29.359 5.32 1 93.62 513 PRO B CA 1
ATOM 8879 C C . PRO B 1 513 ? -28.828 -27.984 6 1 93.62 513 PRO B C 1
ATOM 8881 O O . PRO B 1 513 ? -28.422 -26.984 5.418 1 93.62 513 PRO B O 1
ATOM 8884 N N . TYR B 1 514 ? -29.375 -27.953 7.234 1 95.75 514 TYR B N 1
ATOM 8885 C CA . TYR B 1 514 ? -29.562 -26.719 7.984 1 95.75 514 TYR B CA 1
ATOM 8886 C C . TYR B 1 514 ? -28.25 -25.984 8.195 1 95.75 514 TYR B C 1
ATOM 8888 O O . TYR B 1 514 ? -28.141 -24.781 7.949 1 95.75 514 TYR B O 1
ATOM 8896 N N . ASP B 1 515 ? -27.219 -26.781 8.609 1 93.12 515 ASP B N 1
ATOM 8897 C CA . ASP B 1 515 ? -25.938 -26.172 8.969 1 93.12 515 ASP B CA 1
ATOM 8898 C C . ASP B 1 515 ? -25.281 -25.531 7.75 1 93.12 515 ASP B C 1
ATOM 8900 O O . ASP B 1 515 ? -24.641 -24.5 7.863 1 93.12 515 ASP B O 1
ATOM 8904 N N . ALA B 1 516 ? -25.406 -26.141 6.566 1 94.31 516 ALA B N 1
ATOM 8905 C CA . ALA B 1 516 ? -24.812 -25.594 5.348 1 94.31 516 ALA B CA 1
ATOM 8906 C C . ALA B 1 516 ? -25.5 -24.297 4.93 1 94.31 516 ALA B C 1
ATOM 8908 O O . ALA B 1 516 ? -24.844 -23.328 4.555 1 94.31 516 ALA B O 1
ATOM 8909 N N . PHE B 1 517 ? -26.812 -24.297 5.074 1 96.69 517 PHE B N 1
ATOM 8910 C CA . PHE B 1 517 ? -27.562 -23.094 4.695 1 96.69 517 PHE B CA 1
ATOM 8911 C C . PHE B 1 517 ? -27.266 -21.953 5.664 1 96.69 517 PHE B C 1
ATOM 8913 O O . PHE B 1 517 ? -27.109 -20.812 5.246 1 96.69 517 PHE B O 1
ATOM 8920 N N . LEU B 1 518 ? -27.25 -22.328 6.938 1 96.5 518 LEU B N 1
ATOM 8921 C CA . LEU B 1 518 ? -26.922 -21.328 7.941 1 96.5 518 LEU B CA 1
ATOM 8922 C C . LEU B 1 518 ? -25.562 -20.703 7.656 1 96.5 518 LEU B C 1
ATOM 8924 O O . LEU B 1 518 ? -25.391 -19.484 7.777 1 96.5 518 LEU B O 1
ATOM 8928 N N . ALA B 1 519 ? -24.594 -21.547 7.285 1 95.25 519 ALA B N 1
ATOM 8929 C CA . ALA B 1 519 ? -23.25 -21.062 6.965 1 95.25 519 ALA B CA 1
ATOM 8930 C C . ALA B 1 519 ? -23.266 -20.109 5.773 1 95.25 519 ALA B C 1
ATOM 8932 O O . ALA B 1 519 ? -22.531 -19.125 5.75 1 95.25 519 ALA B O 1
ATOM 8933 N N . VAL B 1 520 ? -24.078 -20.406 4.797 1 96.75 520 VAL B N 1
ATOM 8934 C CA . VAL B 1 520 ? -24.203 -19.578 3.602 1 96.75 520 VAL B CA 1
ATOM 8935 C C . VAL B 1 520 ? -24.797 -18.219 3.977 1 96.75 520 VAL B C 1
ATOM 8937 O O . VAL B 1 520 ? -24.297 -17.172 3.539 1 96.75 520 VAL B O 1
ATOM 8940 N N . VAL B 1 521 ? -25.828 -18.234 4.809 1 97.19 521 VAL B N 1
ATOM 8941 C CA . VAL B 1 521 ? -26.438 -16.984 5.238 1 97.19 521 VAL B CA 1
ATOM 8942 C C . VAL B 1 521 ? -25.453 -16.172 6.07 1 97.19 521 VAL B C 1
ATOM 8944 O O . VAL B 1 521 ? -25.359 -14.953 5.93 1 97.19 521 VAL B O 1
ATOM 8947 N N . GLU B 1 522 ? -24.781 -16.875 6.906 1 96.56 522 GLU B N 1
ATOM 8948 C CA . GLU B 1 522 ? -23.75 -16.203 7.699 1 96.56 522 GLU B CA 1
ATOM 8949 C C . GLU B 1 522 ? -22.719 -15.516 6.809 1 96.56 522 GLU B C 1
ATOM 8951 O O . GLU B 1 522 ? -22.344 -14.375 7.059 1 96.56 522 GLU B O 1
ATOM 8956 N N . TYR B 1 523 ? -22.312 -16.219 5.801 1 96.5 523 TYR B N 1
ATOM 8957 C CA . TYR B 1 523 ? -21.375 -15.648 4.848 1 96.5 523 TYR B CA 1
ATOM 8958 C C . TYR B 1 523 ? -21.922 -14.367 4.23 1 96.5 523 TYR B C 1
ATOM 8960 O O . TYR B 1 523 ? -21.203 -13.383 4.078 1 96.5 523 TYR B O 1
ATOM 8968 N N . ILE B 1 524 ? -23.078 -14.391 3.898 1 97.44 524 ILE B N 1
ATOM 8969 C CA . ILE B 1 524 ? -23.703 -13.242 3.246 1 97.44 524 ILE B CA 1
ATOM 8970 C C . ILE B 1 524 ? -23.641 -12.023 4.164 1 97.44 524 ILE B C 1
ATOM 8972 O O . ILE B 1 524 ? -23.359 -10.914 3.713 1 97.44 524 ILE B O 1
ATOM 8976 N N . TYR B 1 525 ? -23.781 -12.188 5.453 1 97.19 525 TYR B N 1
ATOM 8977 C CA . TYR B 1 525 ? -23.891 -11.078 6.395 1 97.19 525 TYR B CA 1
ATOM 8978 C C . TYR B 1 525 ? -22.5 -10.672 6.902 1 97.19 525 TYR B C 1
ATOM 8980 O O . TYR B 1 525 ? -22.312 -9.555 7.379 1 97.19 525 TYR B O 1
ATOM 8988 N N . THR B 1 526 ? -21.562 -11.562 6.844 1 95.12 526 THR B N 1
ATOM 8989 C CA . THR B 1 526 ? -20.312 -11.289 7.535 1 95.12 526 THR B CA 1
ATOM 8990 C C . THR B 1 526 ? -19.141 -11.281 6.555 1 95.12 526 THR B C 1
ATOM 8992 O O . THR B 1 526 ? -18.078 -10.711 6.84 1 95.12 526 THR B O 1
ATOM 8995 N N . GLY B 1 527 ? -19.312 -11.898 5.453 1 91.25 527 GLY B N 1
ATOM 8996 C CA . GLY B 1 527 ? -18.188 -12.07 4.547 1 91.25 527 GLY B CA 1
ATOM 8997 C C . GLY B 1 527 ? -17.156 -13.07 5.051 1 91.25 527 GLY B C 1
ATOM 8998 O O . GLY B 1 527 ? -16.172 -13.336 4.375 1 91.25 527 GLY B O 1
ATOM 8999 N N . GLY B 1 528 ? -17.422 -13.609 6.152 1 89.62 528 GLY B N 1
ATOM 9000 C CA . GLY B 1 528 ? -16.5 -14.562 6.738 1 89.62 528 GLY B CA 1
ATOM 9001 C C . GLY B 1 528 ? -16.609 -15.945 6.133 1 89.62 528 GLY B C 1
ATOM 9002 O O . GLY B 1 528 ? -17.688 -16.375 5.738 1 89.62 528 GLY B O 1
ATOM 9003 N N . LEU B 1 529 ? -15.492 -16.594 6.074 1 84.19 529 LEU B N 1
ATOM 9004 C CA . LEU B 1 529 ? -15.461 -17.938 5.496 1 84.19 529 LEU B CA 1
ATOM 9005 C C . LEU B 1 529 ? -16.047 -18.953 6.465 1 84.19 529 LEU B C 1
ATOM 9007 O O . LEU B 1 529 ? -15.812 -18.875 7.676 1 84.19 529 LEU B O 1
ATOM 9011 N N . PRO B 1 530 ? -16.906 -19.797 5.918 1 79.81 530 PRO B N 1
ATOM 9012 C CA . PRO B 1 530 ? -17.469 -20.859 6.762 1 79.81 530 PRO B CA 1
ATOM 9013 C C . PRO B 1 530 ? -16.391 -21.703 7.43 1 79.81 530 PRO B C 1
ATOM 9015 O O . PRO B 1 530 ? -15.305 -21.875 6.875 1 79.81 530 PRO B O 1
ATOM 9018 N N . ASN B 1 531 ? -16.594 -22.016 8.688 1 73.94 531 ASN B N 1
ATOM 9019 C CA . ASN B 1 531 ? -15.695 -22.922 9.391 1 73.94 531 ASN B CA 1
ATOM 9020 C C . ASN B 1 531 ? -15.75 -24.328 8.812 1 73.94 531 ASN B C 1
ATOM 9022 O O . ASN B 1 531 ? -16.75 -25.031 8.977 1 73.94 531 ASN B O 1
ATOM 9026 N N . PHE B 1 532 ? -14.68 -24.734 7.922 1 68.31 532 PHE B N 1
ATOM 9027 C CA . PHE B 1 532 ? -14.672 -26.062 7.297 1 68.31 532 PHE B CA 1
ATOM 9028 C C . PHE B 1 532 ? -14.102 -27.109 8.25 1 68.31 532 PHE B C 1
ATOM 9030 O O . PHE B 1 532 ? -13.836 -28.234 7.848 1 68.31 532 PHE B O 1
ATOM 9037 N N . ASP B 1 533 ? -14.375 -27.016 9.516 1 62.16 533 ASP B N 1
ATOM 9038 C CA . ASP B 1 533 ? -13.859 -27.922 10.523 1 62.16 533 ASP B CA 1
ATOM 9039 C C . ASP B 1 533 ? -12.336 -28.016 10.445 1 62.16 533 ASP B C 1
ATOM 9041 O O . ASP B 1 533 ? -11.75 -27.859 9.375 1 62.16 533 ASP B O 1
ATOM 9045 N N . ASP B 1 534 ? -11.625 -27.859 11.516 1 59.12 534 ASP B N 1
ATOM 9046 C CA . ASP B 1 534 ? -10.18 -27.797 11.688 1 59.12 534 ASP B CA 1
ATOM 9047 C C . ASP B 1 534 ? -9.523 -29.109 11.266 1 59.12 534 ASP B C 1
ATOM 9049 O O . ASP B 1 534 ? -8.312 -29.281 11.43 1 59.12 534 ASP B O 1
ATOM 9053 N N . THR B 1 535 ? -10.352 -29.984 10.664 1 58.34 535 THR B N 1
ATOM 9054 C CA . THR B 1 535 ? -9.75 -31.25 10.266 1 58.34 535 THR B CA 1
ATOM 9055 C C . THR B 1 535 ? -9.203 -31.172 8.844 1 58.34 535 THR B C 1
ATOM 9057 O O . THR B 1 535 ? -9.484 -30.219 8.117 1 58.34 535 THR B O 1
ATOM 9060 N N . ARG B 1 536 ? -8.375 -32.094 8.609 1 60.16 536 ARG B N 1
ATOM 9061 C CA . ARG B 1 536 ? -7.773 -32.156 7.277 1 60.16 536 ARG B CA 1
ATOM 9062 C C . ARG B 1 536 ? -8.836 -32.344 6.207 1 60.16 536 ARG B C 1
ATOM 9064 O O . ARG B 1 536 ? -9.836 -33.031 6.438 1 60.16 536 ARG B O 1
ATOM 9071 N N . ILE B 1 537 ? -8.773 -31.578 5.223 1 62.34 537 ILE B N 1
ATOM 9072 C CA . ILE B 1 537 ? -9.742 -31.594 4.133 1 62.34 537 ILE B CA 1
ATOM 9073 C C . ILE B 1 537 ? -9.938 -33.031 3.633 1 62.34 537 ILE B C 1
ATOM 9075 O O . ILE B 1 537 ? -10.992 -33.344 3.068 1 62.34 537 ILE B O 1
ATOM 9079 N N . GLU B 1 538 ? -8.93 -33.875 4.004 1 66.56 538 GLU B N 1
ATOM 9080 C CA . GLU B 1 538 ? -9.039 -35.25 3.533 1 66.56 538 GLU B CA 1
ATOM 9081 C C . GLU B 1 538 ? -10.055 -36.031 4.352 1 66.56 538 GLU B C 1
ATOM 9083 O O . GLU B 1 538 ? -10.523 -37.094 3.928 1 66.56 538 GLU B O 1
ATOM 9088 N N . SER B 1 539 ? -10.5 -35.375 5.387 1 75.81 539 SER B N 1
ATOM 9089 C CA . SER B 1 539 ? -11.531 -36.031 6.172 1 75.81 539 SER B CA 1
ATOM 9090 C C . SER B 1 539 ? -12.875 -36 5.449 1 75.81 539 SER B C 1
ATOM 9092 O O . SER B 1 539 ? -13.219 -35.031 4.801 1 75.81 539 SER B O 1
ATOM 9094 N N . SER B 1 540 ? -13.523 -37.156 5.422 1 81.12 540 SER B N 1
ATOM 9095 C CA . SER B 1 540 ? -14.789 -37.312 4.711 1 81.12 540 SER B CA 1
ATOM 9096 C C . SER B 1 540 ? -15.82 -36.281 5.172 1 81.12 540 SER B C 1
ATOM 9098 O O . SER B 1 540 ? -16.594 -35.781 4.363 1 81.12 540 SER B O 1
ATOM 9100 N N . ALA B 1 541 ? -15.781 -35.906 6.453 1 82.31 541 ALA B N 1
ATOM 9101 C CA . ALA B 1 541 ? -16.766 -34.969 6.988 1 82.31 541 ALA B CA 1
ATOM 9102 C C . ALA B 1 541 ? -16.516 -33.562 6.465 1 82.31 541 ALA B C 1
ATOM 9104 O O . ALA B 1 541 ? -17.453 -32.875 6.07 1 82.31 541 ALA B O 1
ATOM 9105 N N . ARG B 1 542 ? -15.242 -33.188 6.477 1 86.94 542 ARG B N 1
ATOM 9106 C CA . ARG B 1 542 ? -14.891 -31.875 5.977 1 86.94 542 ARG B CA 1
ATOM 9107 C C . ARG B 1 542 ? -15.195 -31.75 4.488 1 86.94 542 ARG B C 1
ATOM 9109 O O . ARG B 1 542 ? -15.758 -30.75 4.039 1 86.94 542 ARG B O 1
ATOM 9116 N N . LEU B 1 543 ? -14.781 -32.812 3.82 1 91.5 543 LEU B N 1
ATOM 9117 C CA . LEU B 1 543 ? -15.031 -32.844 2.383 1 91.5 543 LEU B CA 1
ATOM 9118 C C . LEU B 1 543 ? -16.516 -32.688 2.088 1 91.5 543 LEU B C 1
ATOM 9120 O O . LEU B 1 543 ? -16.906 -31.906 1.226 1 91.5 543 LEU B O 1
ATOM 9124 N N . GLY B 1 544 ? -17.344 -33.375 2.857 1 91.75 544 GLY B N 1
ATOM 9125 C CA . GLY B 1 544 ? -18.781 -33.281 2.676 1 91.75 544 GLY B CA 1
ATOM 9126 C C . GLY B 1 544 ? -19.344 -31.906 2.936 1 91.75 544 GLY B C 1
ATOM 9127 O O . GLY B 1 544 ? -20.203 -31.438 2.195 1 91.75 544 GLY B O 1
ATOM 9128 N N . ARG B 1 545 ? -18.828 -31.281 3.959 1 91.81 545 ARG B N 1
ATOM 9129 C CA . ARG B 1 545 ? -19.297 -29.953 4.324 1 91.81 545 ARG B CA 1
ATOM 9130 C C . ARG B 1 545 ? -18.969 -28.938 3.24 1 91.81 545 ARG B C 1
ATOM 9132 O O . ARG B 1 545 ? -19.812 -28.109 2.873 1 91.81 545 ARG B O 1
ATOM 9139 N N . VAL B 1 546 ? -17.703 -29.016 2.709 1 94.81 546 VAL B N 1
ATOM 9140 C CA . VAL B 1 546 ? -17.266 -28.078 1.68 1 94.81 546 VAL B CA 1
ATOM 9141 C C . VAL B 1 546 ? -18.094 -28.297 0.411 1 94.81 546 VAL B C 1
ATOM 9143 O O . VAL B 1 546 ? -18.5 -27.328 -0.241 1 94.81 546 VAL B O 1
ATOM 9146 N N . VAL B 1 547 ? -18.359 -29.516 0.117 1 95.94 547 VAL B N 1
ATOM 9147 C CA . VAL B 1 547 ? -19.125 -29.828 -1.082 1 95.94 547 VAL B CA 1
ATOM 9148 C C . VAL B 1 547 ? -20.547 -29.312 -0.926 1 95.94 547 VAL B C 1
ATOM 9150 O O . VAL B 1 547 ? -21.125 -28.766 -1.867 1 95.94 547 VAL B O 1
ATOM 9153 N N . ASP B 1 548 ? -21.141 -29.453 0.292 1 94.94 548 ASP B N 1
ATOM 9154 C CA . ASP B 1 548 ? -22.469 -28.922 0.555 1 94.94 548 ASP B CA 1
ATOM 9155 C C . ASP B 1 548 ? -22.531 -27.422 0.3 1 94.94 548 ASP B C 1
ATOM 9157 O O . ASP B 1 548 ? -23.453 -26.922 -0.346 1 94.94 548 ASP B O 1
ATOM 9161 N N . ILE B 1 549 ? -21.578 -26.734 0.796 1 95.94 549 ILE B N 1
ATOM 9162 C CA . ILE B 1 549 ? -21.547 -25.281 0.669 1 95.94 549 ILE B CA 1
ATOM 9163 C C . ILE B 1 549 ? -21.312 -24.891 -0.791 1 95.94 549 ILE B C 1
ATOM 9165 O O . ILE B 1 549 ? -21.891 -23.922 -1.278 1 95.94 549 ILE B O 1
ATOM 9169 N N . LEU B 1 550 ? -20.406 -25.703 -1.481 1 96.94 550 LEU B N 1
ATOM 9170 C CA . LEU B 1 550 ? -20.172 -25.469 -2.902 1 96.94 550 LEU B CA 1
ATOM 9171 C C . LEU B 1 550 ? -21.484 -25.594 -3.688 1 96.94 550 LEU B C 1
ATOM 9173 O O . LEU B 1 550 ? -21.797 -24.734 -4.52 1 96.94 550 LEU B O 1
ATOM 9177 N N . GLU B 1 551 ? -22.234 -26.578 -3.432 1 97.12 551 GLU B N 1
ATOM 9178 C CA . GLU B 1 551 ? -23.516 -26.797 -4.121 1 97.12 551 GLU B CA 1
ATOM 9179 C C . GLU B 1 551 ? -24.484 -25.656 -3.848 1 97.12 551 GLU B C 1
ATOM 9181 O O . GLU B 1 551 ? -25.172 -25.188 -4.758 1 97.12 551 GLU B O 1
ATOM 9186 N N . LEU B 1 552 ? -24.531 -25.219 -2.617 1 96.94 552 LEU B N 1
ATOM 9187 C CA . LEU B 1 552 ? -25.422 -24.125 -2.256 1 96.94 552 LEU B CA 1
ATOM 9188 C C . LEU B 1 552 ? -24.953 -22.812 -2.883 1 96.94 552 LEU B C 1
ATOM 9190 O O . LEU B 1 552 ? -25.781 -21.984 -3.293 1 96.94 552 LEU B O 1
ATOM 9194 N N . SER B 1 553 ? -23.656 -22.594 -2.854 1 97 553 SER B N 1
ATOM 9195 C CA . SER B 1 553 ? -23.109 -21.391 -3.479 1 97 553 SER B CA 1
ATOM 9196 C C . SER B 1 553 ? -23.5 -21.312 -4.949 1 97 553 SER B C 1
ATOM 9198 O O . SER B 1 553 ? -23.797 -20.234 -5.461 1 97 553 SER B O 1
ATOM 9200 N N . ASN B 1 554 ? -23.422 -22.484 -5.602 1 97 554 ASN B N 1
ATOM 9201 C CA . ASN B 1 554 ? -23.859 -22.547 -6.996 1 97 554 ASN B CA 1
ATOM 9202 C C . ASN B 1 554 ? -25.359 -22.297 -7.137 1 97 554 ASN B C 1
ATOM 9204 O O . ASN B 1 554 ? -25.781 -21.5 -7.98 1 97 554 ASN B O 1
ATOM 9208 N N . ARG B 1 555 ? -26.141 -22.906 -6.277 1 96.19 555 ARG B N 1
ATOM 9209 C CA . ARG B 1 555 ? -27.594 -22.797 -6.324 1 96.19 555 ARG B CA 1
ATOM 9210 C C . ARG B 1 555 ? -28.047 -21.359 -6.117 1 96.19 555 ARG B C 1
ATOM 9212 O O . ARG B 1 555 ? -28.953 -20.875 -6.809 1 96.19 555 ARG B O 1
ATOM 9219 N N . PHE B 1 556 ? -27.422 -20.672 -5.199 1 96.5 556 PHE B N 1
ATOM 9220 C CA . PHE B 1 556 ? -27.859 -19.328 -4.824 1 96.5 556 PHE B CA 1
ATOM 9221 C C . PHE B 1 556 ? -26.969 -18.281 -5.469 1 96.5 556 PHE B C 1
ATOM 9223 O O . PHE B 1 556 ? -26.969 -17.109 -5.047 1 96.5 556 PHE B O 1
ATOM 9230 N N . CYS B 1 557 ? -26.141 -18.672 -6.41 1 96.44 557 CYS B N 1
ATOM 9231 C CA . CYS B 1 557 ? -25.344 -17.797 -7.254 1 96.44 557 CYS B CA 1
ATOM 9232 C C . CYS B 1 557 ? -24.406 -16.938 -6.41 1 96.44 557 CYS B C 1
ATOM 9234 O O . CYS B 1 557 ? -24.375 -15.711 -6.566 1 96.44 557 CYS B O 1
ATOM 9236 N N . LEU B 1 558 ? -23.656 -17.484 -5.496 1 97.06 558 LEU B N 1
ATOM 9237 C CA . LEU B 1 558 ? -22.625 -16.828 -4.707 1 97.06 558 LEU B CA 1
ATOM 9238 C C . LEU B 1 558 ? -21.234 -17.172 -5.246 1 97.06 558 LEU B C 1
ATOM 9240 O O . LEU B 1 558 ? -20.562 -18.062 -4.73 1 97.06 558 LEU B O 1
ATOM 9244 N N . ASN B 1 559 ? -20.797 -16.391 -6.164 1 96.56 559 ASN B N 1
ATOM 9245 C CA . ASN B 1 559 ? -19.609 -16.719 -6.961 1 96.56 559 ASN B CA 1
ATOM 9246 C C . ASN B 1 559 ? -18.344 -16.688 -6.121 1 96.56 559 ASN B C 1
ATOM 9248 O O . ASN B 1 559 ? -17.469 -17.531 -6.266 1 96.56 559 ASN B O 1
ATOM 9252 N N . HIS B 1 560 ? -18.203 -15.617 -5.293 1 96.81 560 HIS B N 1
ATOM 9253 C CA . HIS B 1 560 ? -17.016 -15.539 -4.438 1 96.81 560 HIS B CA 1
ATOM 9254 C C . HIS B 1 560 ? -16.906 -16.766 -3.535 1 96.81 560 HIS B C 1
ATOM 9256 O O . HIS B 1 560 ? -15.836 -17.375 -3.439 1 96.81 560 HIS B O 1
ATOM 9262 N N . LEU B 1 561 ? -17.969 -17.141 -2.883 1 96.88 561 LEU B N 1
ATOM 9263 C CA . LEU B 1 561 ? -17.984 -18.312 -2.002 1 96.88 561 LEU B CA 1
ATOM 9264 C C . LEU B 1 561 ? -17.688 -19.578 -2.783 1 96.88 561 LEU B C 1
ATOM 9266 O O . LEU B 1 561 ? -17.016 -20.484 -2.279 1 96.88 561 LEU B O 1
ATOM 9270 N N . LYS B 1 562 ? -18.234 -19.688 -3.965 1 97 562 LYS B N 1
ATOM 9271 C CA . LYS B 1 562 ? -17.969 -20.812 -4.84 1 97 562 LYS B CA 1
ATOM 9272 C C . LYS B 1 562 ? -16.469 -20.984 -5.102 1 97 562 LYS B C 1
ATOM 9274 O O . LYS B 1 562 ? -15.93 -22.078 -4.98 1 97 562 LYS B O 1
ATOM 9279 N N . GLU B 1 563 ? -15.852 -19.875 -5.445 1 96.81 563 GLU B N 1
ATOM 9280 C CA . GLU B 1 563 ? -14.422 -19.906 -5.715 1 96.81 563 GLU B CA 1
ATOM 9281 C C . GLU B 1 563 ? -13.633 -20.297 -4.469 1 96.81 563 GLU B C 1
ATOM 9283 O O . GLU B 1 563 ? -12.625 -21 -4.559 1 96.81 563 GLU B O 1
ATOM 9288 N N . ILE B 1 564 ? -14.086 -19.859 -3.33 1 96.19 564 ILE B N 1
ATOM 9289 C CA . ILE B 1 564 ? -13.438 -20.219 -2.074 1 96.19 564 ILE B CA 1
ATOM 9290 C C . ILE B 1 564 ? -13.523 -21.734 -1.869 1 96.19 564 ILE B C 1
ATOM 9292 O O . ILE B 1 564 ? -12.531 -22.359 -1.492 1 96.19 564 ILE B O 1
ATOM 9296 N N . CYS B 1 565 ? -14.68 -22.281 -2.096 1 96.06 565 CYS B N 1
ATOM 9297 C CA . CYS B 1 565 ? -14.859 -23.719 -1.94 1 96.06 565 CYS B CA 1
ATOM 9298 C C . CYS B 1 565 ? -13.969 -24.484 -2.904 1 96.06 565 CYS B C 1
ATOM 9300 O O . CYS B 1 565 ? -13.391 -25.516 -2.537 1 96.06 565 CYS B O 1
ATOM 9302 N N . GLU B 1 566 ? -13.867 -24.016 -4.117 1 96.69 566 GLU B N 1
ATOM 9303 C CA . GLU B 1 566 ? -12.992 -24.656 -5.094 1 96.69 566 GLU B CA 1
ATOM 9304 C C . GLU B 1 566 ? -11.547 -24.672 -4.605 1 96.69 566 GLU B C 1
ATOM 9306 O O . GLU B 1 566 ? -10.844 -25.688 -4.758 1 96.69 566 GLU B O 1
ATOM 9311 N N . THR B 1 567 ? -11.148 -23.5 -4.102 1 95.12 567 THR B N 1
ATOM 9312 C CA . THR B 1 567 ? -9.789 -23.406 -3.582 1 95.12 567 THR B CA 1
ATOM 9313 C C . THR B 1 567 ? -9.578 -24.406 -2.449 1 95.12 567 THR B C 1
ATOM 9315 O O . THR B 1 567 ? -8.523 -25.047 -2.365 1 95.12 567 THR B O 1
ATOM 9318 N N . GLU B 1 568 ? -10.539 -24.641 -1.643 1 93.19 568 GLU B N 1
ATOM 9319 C CA . GLU B 1 568 ? -10.445 -25.578 -0.529 1 93.19 568 GLU B CA 1
ATOM 9320 C C . GLU B 1 568 ? -10.414 -27.016 -1.026 1 93.19 568 GLU B C 1
ATOM 9322 O O . GLU B 1 568 ? -9.664 -27.844 -0.499 1 93.19 568 GLU B O 1
ATOM 9327 N N . LEU B 1 569 ? -11.172 -27.312 -1.994 1 95.25 569 LEU B N 1
ATOM 9328 C CA . LEU B 1 569 ? -11.32 -28.672 -2.486 1 95.25 569 LEU B CA 1
ATOM 9329 C C . LEU B 1 569 ? -10.102 -29.094 -3.297 1 95.25 569 LEU B C 1
ATOM 9331 O O . LEU B 1 569 ? -9.867 -30.281 -3.498 1 95.25 569 LEU B O 1
ATOM 9335 N N . GLN B 1 570 ? -9.398 -28.094 -3.791 1 94.75 570 GLN B N 1
ATOM 9336 C CA . GLN B 1 570 ? -8.195 -28.391 -4.551 1 94.75 570 GLN B CA 1
ATOM 9337 C C . GLN B 1 570 ? -7.262 -29.312 -3.764 1 94.75 570 GLN B C 1
ATOM 9339 O O . GLN B 1 570 ? -6.68 -30.25 -4.324 1 94.75 570 GLN B O 1
ATOM 9344 N N . GLY B 1 571 ? -7.145 -29.109 -2.471 1 91.81 571 GLY B N 1
ATOM 9345 C CA . GLY B 1 571 ? -6.262 -29.891 -1.62 1 91.81 571 GLY B CA 1
ATOM 9346 C C . GLY B 1 571 ? -6.785 -31.297 -1.355 1 91.81 571 GLY B C 1
ATOM 9347 O O . GLY B 1 571 ? -6.035 -32.156 -0.917 1 91.81 571 GLY B O 1
ATOM 9348 N N . ALA B 1 572 ? -8.008 -31.562 -1.705 1 93.12 572 ALA B N 1
ATOM 9349 C CA . ALA B 1 572 ? -8.641 -32.844 -1.418 1 93.12 572 ALA B CA 1
ATOM 9350 C C . ALA B 1 572 ? -8.609 -33.75 -2.639 1 93.12 572 ALA B C 1
ATOM 9352 O O . ALA B 1 572 ? -9.055 -34.906 -2.576 1 93.12 572 ALA B O 1
ATOM 9353 N N . VAL B 1 573 ? -8.078 -33.281 -3.725 1 94.62 573 VAL B N 1
ATOM 9354 C CA . VAL B 1 573 ? -8.023 -34.094 -4.949 1 94.62 573 VAL B CA 1
ATOM 9355 C C . VAL B 1 573 ? -6.941 -35.156 -4.824 1 94.62 573 VAL B C 1
ATOM 9357 O O . VAL B 1 573 ? -5.762 -34.844 -4.68 1 94.62 573 VAL B O 1
ATOM 9360 N N . ASN B 1 574 ? -7.293 -36.312 -4.824 1 93.06 574 ASN B N 1
ATOM 9361 C CA . ASN B 1 574 ? -6.43 -37.5 -4.785 1 93.06 574 ASN B CA 1
ATOM 9362 C C . ASN B 1 574 ? -7.039 -38.656 -5.547 1 93.06 574 ASN B C 1
ATOM 9364 O O . ASN B 1 574 ? -8.148 -38.562 -6.07 1 93.06 574 ASN B O 1
ATOM 9368 N N . PRO B 1 575 ? -6.34 -39.812 -5.758 1 92.75 575 PRO B N 1
ATOM 9369 C CA . PRO B 1 575 ? -6.828 -40.906 -6.586 1 92.75 575 PRO B CA 1
ATOM 9370 C C . PRO B 1 575 ? -8.164 -41.469 -6.105 1 92.75 575 PRO B C 1
ATOM 9372 O O . PRO B 1 575 ? -8.977 -41.906 -6.914 1 92.75 575 PRO B O 1
ATOM 9375 N N . ASP B 1 576 ? -8.477 -41.312 -4.84 1 92.25 576 ASP B N 1
ATOM 9376 C CA . ASP B 1 576 ? -9.703 -41.875 -4.277 1 92.25 576 ASP B CA 1
ATOM 9377 C C . ASP B 1 576 ? -10.875 -40.906 -4.457 1 92.25 576 ASP B C 1
ATOM 9379 O O . ASP B 1 576 ? -12.031 -41.312 -4.508 1 92.25 576 ASP B O 1
ATOM 9383 N N . THR B 1 577 ? -10.562 -39.594 -4.574 1 95.06 577 THR B N 1
ATOM 9384 C CA . THR B 1 577 ? -11.633 -38.625 -4.523 1 95.06 577 THR B CA 1
ATOM 9385 C C . THR B 1 577 ? -11.82 -37.938 -5.887 1 95.06 577 THR B C 1
ATOM 9387 O O . THR B 1 577 ? -12.828 -37.281 -6.121 1 95.06 577 THR B O 1
ATOM 9390 N N . VAL B 1 578 ? -10.93 -38.125 -6.824 1 96.12 578 VAL B N 1
ATOM 9391 C CA . VAL B 1 578 ? -10.867 -37.312 -8.039 1 96.12 578 VAL B CA 1
ATOM 9392 C C . VAL B 1 578 ? -12.117 -37.562 -8.883 1 96.12 578 VAL B C 1
ATOM 9394 O O . VAL B 1 578 ? -12.672 -36.625 -9.461 1 96.12 578 VAL B O 1
ATOM 9397 N N . GLU B 1 579 ? -12.594 -38.75 -8.961 1 96.38 579 GLU B N 1
ATOM 9398 C CA . GLU B 1 579 ? -13.766 -39.031 -9.781 1 96.38 579 GLU B CA 1
ATOM 9399 C C . GLU B 1 579 ? -15.016 -38.375 -9.195 1 96.38 579 GLU B C 1
ATOM 9401 O O . GLU B 1 579 ? -15.82 -37.812 -9.922 1 96.38 579 GLU B O 1
ATOM 9406 N N . TYR B 1 580 ? -15.148 -38.531 -7.879 1 96.56 580 TYR B N 1
ATOM 9407 C CA . TYR B 1 580 ? -16.266 -37.906 -7.18 1 96.56 580 TYR B CA 1
ATOM 9408 C C . TYR B 1 580 ? -16.234 -36.406 -7.34 1 96.56 580 TYR B C 1
ATOM 9410 O O . TYR B 1 580 ? -17.25 -35.781 -7.676 1 96.56 580 TYR B O 1
ATOM 9418 N N . LEU B 1 581 ? -15.102 -35.844 -7.133 1 97.5 581 LEU B N 1
ATOM 9419 C CA . LEU B 1 581 ? -14.953 -34.375 -7.188 1 97.5 581 LEU B CA 1
ATOM 9420 C C . LEU B 1 581 ? -15.141 -33.875 -8.609 1 97.5 581 LEU B C 1
ATOM 9422 O O . LEU B 1 581 ? -15.656 -32.781 -8.812 1 97.5 581 LEU B O 1
ATOM 9426 N N . LEU B 1 582 ? -14.672 -34.656 -9.602 1 98.06 582 LEU B N 1
ATOM 9427 C CA . LEU B 1 582 ? -14.906 -34.281 -10.992 1 98.06 582 LEU B CA 1
ATOM 9428 C C . LEU B 1 582 ? -16.406 -34.219 -11.289 1 98.06 582 LEU B C 1
ATOM 9430 O O . LEU B 1 582 ? -16.859 -33.281 -11.938 1 98.06 582 LEU B O 1
ATOM 9434 N N . GLN B 1 583 ? -17.172 -35.125 -10.773 1 97.94 583 GLN B N 1
ATOM 9435 C CA . GLN B 1 583 ? -18.609 -35.094 -10.945 1 97.94 583 GLN B CA 1
ATOM 9436 C C . GLN B 1 583 ? -19.234 -33.875 -10.266 1 97.94 583 GLN B C 1
ATOM 9438 O O . GLN B 1 583 ? -20.094 -33.219 -10.836 1 97.94 583 GLN B O 1
ATOM 9443 N N . VAL B 1 584 ? -18.812 -33.625 -9.039 1 97.56 584 VAL B N 1
ATOM 9444 C CA . VAL B 1 584 ? -19.281 -32.469 -8.297 1 97.56 584 VAL B CA 1
ATOM 9445 C C . VAL B 1 584 ? -19 -31.203 -9.086 1 97.56 584 VAL B C 1
ATOM 9447 O O . VAL B 1 584 ? -19.859 -30.312 -9.195 1 97.56 584 VAL B O 1
ATOM 9450 N N . ALA B 1 585 ? -17.75 -31.094 -9.594 1 98.12 585 ALA B N 1
ATOM 9451 C CA . ALA B 1 585 ? -17.344 -29.906 -10.352 1 98.12 585 ALA B CA 1
ATOM 9452 C C . ALA B 1 585 ? -18.234 -29.703 -11.57 1 98.12 585 ALA B C 1
ATOM 9454 O O . ALA B 1 585 ? -18.625 -28.578 -11.891 1 98.12 585 ALA B O 1
ATOM 9455 N N . GLN B 1 586 ? -18.562 -30.797 -12.234 1 97.81 586 GLN B N 1
ATOM 9456 C CA . GLN B 1 586 ? -19.422 -30.734 -13.414 1 97.81 586 GLN B CA 1
ATOM 9457 C C . GLN B 1 586 ? -20.844 -30.344 -13.039 1 97.81 586 GLN B C 1
ATOM 9459 O O . GLN B 1 586 ? -21.469 -29.5 -13.695 1 97.81 586 GLN B O 1
ATOM 9464 N N . ASP B 1 587 ? -21.406 -30.859 -11.953 1 97.25 587 ASP B N 1
ATOM 9465 C CA . ASP B 1 587 ? -22.766 -30.594 -11.5 1 97.25 587 ASP B CA 1
ATOM 9466 C C . ASP B 1 587 ? -22.922 -29.141 -11.047 1 97.25 587 ASP B C 1
ATOM 9468 O O . ASP B 1 587 ? -24 -28.547 -11.18 1 97.25 587 ASP B O 1
ATOM 9472 N N . THR B 1 588 ? -21.875 -28.562 -10.469 1 97.5 588 THR B N 1
ATOM 9473 C CA . THR B 1 588 ? -21.953 -27.219 -9.906 1 97.5 588 THR B CA 1
ATOM 9474 C C . THR B 1 588 ? -21.312 -26.203 -10.852 1 97.5 588 THR B C 1
ATOM 9476 O O . THR B 1 588 ? -21.094 -25.047 -10.477 1 97.5 588 THR B O 1
ATOM 9479 N N . TYR B 1 589 ? -20.859 -26.703 -12.039 1 96.5 589 TYR B N 1
ATOM 9480 C CA . TYR B 1 589 ? -20.234 -25.844 -13.031 1 96.5 589 TYR B CA 1
ATOM 9481 C C . TYR B 1 589 ? -19.016 -25.141 -12.445 1 96.5 589 TYR B C 1
ATOM 9483 O O . TYR B 1 589 ? -18.828 -23.938 -12.648 1 96.5 589 TYR B O 1
ATOM 9491 N N . SER B 1 590 ? -18.281 -25.812 -11.586 1 97.38 590 SER B N 1
ATOM 9492 C CA . SER B 1 590 ? -17.031 -25.312 -11.008 1 97.38 590 SER B CA 1
ATOM 9493 C C . SER B 1 590 ? -15.859 -25.531 -11.953 1 97.38 590 SER B C 1
ATOM 9495 O O . SER B 1 590 ? -15.18 -26.562 -11.891 1 97.38 590 SER B O 1
ATOM 9497 N N . VAL B 1 591 ? -15.539 -24.609 -12.688 1 96.25 591 VAL B N 1
ATOM 9498 C CA . VAL B 1 591 ? -14.609 -24.719 -13.805 1 96.25 591 VAL B CA 1
ATOM 9499 C C . VAL B 1 591 ? -13.195 -24.953 -13.273 1 96.25 591 VAL B C 1
ATOM 9501 O O . VAL B 1 591 ? -12.469 -25.812 -13.789 1 96.25 591 VAL B O 1
ATOM 9504 N N . GLN B 1 592 ? -12.805 -24.234 -12.266 1 97.06 592 GLN B N 1
ATOM 9505 C CA . GLN B 1 592 ? -11.445 -24.375 -11.75 1 97.06 592 GLN B CA 1
ATOM 9506 C C . GLN B 1 592 ? -11.219 -25.781 -11.18 1 97.06 592 GLN B C 1
ATOM 9508 O O . GLN B 1 592 ? -10.203 -26.422 -11.469 1 97.06 592 GLN B O 1
ATOM 9513 N N . LEU B 1 593 ? -12.172 -26.188 -10.422 1 97.75 593 LEU B N 1
ATOM 9514 C CA . LEU B 1 593 ? -12.07 -27.516 -9.836 1 97.75 593 LEU B CA 1
ATOM 9515 C C . LEU B 1 593 ? -12.07 -28.594 -10.914 1 97.75 593 LEU B C 1
ATOM 9517 O O . LEU B 1 593 ? -11.352 -29.594 -10.805 1 97.75 593 LEU B O 1
ATOM 9521 N N . GLN B 1 594 ? -12.859 -28.438 -11.898 1 97.94 594 GLN B N 1
ATOM 9522 C CA . GLN B 1 594 ? -12.906 -29.375 -13.008 1 97.94 594 GLN B CA 1
ATOM 9523 C C . GLN B 1 594 ? -11.547 -29.5 -13.688 1 97.94 594 GLN B C 1
ATOM 9525 O O . GLN B 1 594 ? -11.078 -30.594 -13.969 1 97.94 594 GLN B O 1
ATOM 9530 N N . LEU B 1 595 ? -10.969 -28.359 -13.961 1 96.62 595 LEU B N 1
ATOM 9531 C CA . LEU B 1 595 ? -9.656 -28.344 -14.602 1 96.62 595 LEU B CA 1
ATOM 9532 C C . LEU B 1 595 ? -8.617 -29.047 -13.742 1 96.62 595 LEU B C 1
ATOM 9534 O O . LEU B 1 595 ? -7.77 -29.766 -14.258 1 96.62 595 LEU B O 1
ATOM 9538 N N . ILE B 1 596 ? -8.703 -28.844 -12.508 1 97.06 596 ILE B N 1
ATOM 9539 C CA . ILE B 1 596 ? -7.75 -29.438 -11.57 1 97.06 596 ILE B CA 1
ATOM 9540 C C . ILE B 1 596 ? -7.926 -30.953 -11.562 1 97.06 596 ILE B C 1
ATOM 9542 O O . ILE B 1 596 ? -6.945 -31.703 -11.633 1 97.06 596 ILE B O 1
ATOM 9546 N N . CYS B 1 597 ? -9.148 -31.438 -11.516 1 97.12 597 CYS B N 1
ATOM 9547 C CA . CYS B 1 597 ? -9.43 -32.875 -11.516 1 97.12 597 CYS B CA 1
ATOM 9548 C C . CYS B 1 597 ? -8.992 -33.5 -12.828 1 97.12 597 CYS B C 1
ATOM 9550 O O . CYS B 1 597 ? -8.391 -34.594 -12.828 1 97.12 597 CYS B O 1
ATOM 9552 N N . GLU B 1 598 ? -9.289 -32.875 -13.922 1 96.12 598 GLU B N 1
ATOM 9553 C CA . GLU B 1 598 ? -8.898 -33.375 -15.234 1 96.12 598 GLU B CA 1
ATOM 9554 C C . GLU B 1 598 ? -7.383 -33.469 -15.367 1 96.12 598 GLU B C 1
ATOM 9556 O O . GLU B 1 598 ? -6.855 -34.406 -15.945 1 96.12 598 GLU B O 1
ATOM 9561 N N . HIS B 1 599 ? -6.734 -32.406 -14.914 1 95.19 599 HIS B N 1
ATOM 9562 C CA . HIS B 1 599 ? -5.277 -32.406 -14.914 1 95.19 599 HIS B CA 1
ATOM 9563 C C . HIS B 1 599 ? -4.742 -33.594 -14.117 1 95.19 599 HIS B C 1
ATOM 9565 O O . HIS B 1 599 ? -3.822 -34.281 -14.562 1 95.19 599 HIS B O 1
ATOM 9571 N N . PHE B 1 600 ? -5.305 -33.844 -12.938 1 95.44 600 PHE B N 1
ATOM 9572 C CA . PHE B 1 600 ? -4.875 -34.938 -12.078 1 95.44 600 PHE B CA 1
ATOM 9573 C C . PHE B 1 600 ? -5.074 -36.281 -12.781 1 95.44 600 PHE B C 1
ATOM 9575 O O . PHE B 1 600 ? -4.176 -37.125 -12.781 1 95.44 600 PHE B O 1
ATOM 9582 N N . LEU B 1 601 ? -6.18 -36.5 -13.422 1 94.25 601 LEU B N 1
ATOM 9583 C CA . LEU B 1 601 ? -6.523 -37.75 -14.078 1 94.25 601 LEU B CA 1
ATOM 9584 C C . LEU B 1 601 ? -5.602 -38 -15.266 1 94.25 601 LEU B C 1
ATOM 9586 O O . LEU B 1 601 ? -5.133 -39.125 -15.453 1 94.25 601 LEU B O 1
ATOM 9590 N N . ARG B 1 602 ? -5.273 -37.031 -16.078 1 91.69 602 ARG B N 1
ATOM 9591 C CA . ARG B 1 602 ? -4.465 -37.25 -17.266 1 91.69 602 ARG B CA 1
ATOM 9592 C C . ARG B 1 602 ? -2.996 -37.438 -16.906 1 91.69 602 ARG B C 1
ATOM 9594 O O . ARG B 1 602 ? -2.207 -37.938 -17.719 1 91.69 602 ARG B O 1
ATOM 9601 N N . ASN B 1 603 ? -2.611 -37.094 -15.719 1 92 603 ASN B N 1
ATOM 9602 C CA . ASN B 1 603 ? -1.223 -37.281 -15.312 1 92 603 ASN B CA 1
ATOM 9603 C C . ASN B 1 603 ? -1.082 -38.406 -14.289 1 92 603 ASN B C 1
ATOM 9605 O O . ASN B 1 603 ? -0.007 -38.594 -13.719 1 92 603 ASN B O 1
ATOM 9609 N N . LEU B 1 604 ? -2.184 -39.094 -13.906 1 85.19 604 LEU B N 1
ATOM 9610 C CA . LEU B 1 604 ? -2.178 -40.188 -12.953 1 85.19 604 LEU B CA 1
ATOM 9611 C C . LEU B 1 604 ? -1.403 -41.375 -13.508 1 85.19 604 LEU B C 1
ATOM 9613 O O . LEU B 1 604 ? -0.659 -42.031 -12.773 1 85.19 604 LEU B O 1
ATOM 9617 N N . GLU B 1 605 ? -1.581 -41.906 -14.836 1 67.69 605 GLU B N 1
ATOM 9618 C CA . GLU B 1 605 ? -0.93 -43.062 -15.383 1 67.69 605 GLU B CA 1
ATOM 9619 C C . GLU B 1 605 ? 0.583 -42.875 -15.461 1 67.69 605 GLU B C 1
ATOM 9621 O O . GLU B 1 605 ? 1.343 -43.844 -15.234 1 67.69 605 GLU B O 1
ATOM 9626 N N . ASN B 1 606 ? 0.969 -41.688 -15.805 1 57.06 606 ASN B N 1
ATOM 9627 C CA . ASN B 1 606 ? 2.393 -41.5 -16.047 1 57.06 606 ASN B CA 1
ATOM 9628 C C . ASN B 1 606 ? 3.197 -41.562 -14.75 1 57.06 606 ASN B C 1
ATOM 9630 O O . ASN B 1 606 ? 4.395 -41.844 -14.773 1 57.06 606 ASN B O 1
ATOM 9634 N N . GLU B 1 607 ? 2.617 -41.25 -13.539 1 51.41 607 GLU B N 1
ATOM 9635 C CA . GLU B 1 607 ? 3.367 -41.312 -12.289 1 51.41 607 GLU B CA 1
ATOM 9636 C C . GLU B 1 607 ? 3.551 -42.75 -11.805 1 51.41 607 GLU B C 1
ATOM 9638 O O . GLU B 1 607 ? 4.508 -43.031 -11.094 1 51.41 607 GLU B O 1
ATOM 9643 N N . GLN B 1 608 ? 2.779 -43.75 -12.273 1 43.84 608 GLN B N 1
ATOM 9644 C CA . GLN B 1 608 ? 2.963 -45.125 -11.875 1 43.84 608 GLN B CA 1
ATOM 9645 C C . GLN B 1 608 ? 4.016 -45.812 -12.742 1 43.84 608 GLN B C 1
ATOM 9647 O O . GLN B 1 608 ? 4.602 -46.812 -12.328 1 43.84 608 GLN B O 1
ATOM 9652 N N . ARG B 1 609 ? 4.293 -45.406 -14.008 1 42.22 609 ARG B N 1
ATOM 9653 C CA . ARG B 1 609 ? 5.32 -46.062 -14.789 1 42.22 609 ARG B CA 1
ATOM 9654 C C . ARG B 1 609 ? 6.688 -45.438 -14.562 1 42.22 609 ARG B C 1
ATOM 9656 O O . ARG B 1 609 ? 6.809 -44.219 -14.484 1 42.22 609 ARG B O 1
#

Organism: NCBI:txid2856

Sequence (1218 aa):
MEAMRWSEQNVSPQHGSPGAPTIKNHSVTHFRGYLYCFGGYDGRRNHLTLLIYSIEEKRWIRPHHLGGNEQPSFLSNSDNILVTGTPPPGRNGHSATLAIDPDDDDIGRIIIIGGWLGTGPLAASDMHVLDISHSGKQLRWYEPPVRGTPPGPCNMHSADYVTATHEVYVFRGGNGREYLNDLHALNTRTFTWRKVETTGAIPQQRANHSSAILEETGELLVFGGWNGSERLNDIHILNTATSTWTCPHIAGVLPHPRAGMTLTALRGRLYLFGGSGTSSKCFQDLQILDRAELAWLDVTQHEPSSHAVGRHRFENFEGDGYREQRWSFGGYRLRETSRETMDMDTSDANHQDHRLHMYDGSDLWDSTNELEPYYGGISASPNPNDEDTIPTIVIHGRGPGRRAGHTATAVNRKIYVFGGSCGSDYLNDFYVLDTDPPPRASVTEPTSLALVERRLRHFFNEEEFSDVTFVVQGRKIYAHKMVLSMVSNYFRTMFTSGFRESESGEVEISDVPYDAFLAVVEYIYTGGLPNFDDTRIESSARLGRVVDILELSNRFCLNHLKEICETELQGAVNPDTVEYLLQVAQDTYSVQLQLICEHFLRNLENEQRMEAMRWSEQNVSPQHGSPGAPTIKNHSVTHFRGYLYCFGGYDGRRNHLTLLIYSIEEKRWIRPHHLGGNEQPSFLSNSDNILVTGTPPPGRNGHSATLAIDPDDDDIGRIIIIGGWLGTGPLAASDMHVLDISHSGKQLRWYEPPVRGTPPGPCNMHSADYVTATHEVYVFRGGNGREYLNDLHALNTRTFTWRKVETTGAIPQQRANHSSAILEETGELLVFGGWNGSERLNDIHILNTATSTWTCPHIAGVLPHPRAGMTLTALRGRLYLFGGSGTSSKCFQDLQILDRAELAWLDVTQHEPSSHAVGRHRFENFEGDGYREQRWSFGGYRLRETSRETMDMDTSDANHQDHRLHMYDGSDLWDSTNELEPYYGGISASPNPNDEDTIPTIVIHGRGPGRRAGHTATAVNRKIYVFGGSCGSDYLNDFYVLDTDPPPRASVTEPTSLALVERRLRHFFNEEEFSDVTFVVQGRKIYAHKMVLSMVSNYFRTMFTSGFRESESGEVEISDVPYDAFLAVVEYIYTGGLPNFDDTRIESSARLGRVVDILELSNRFCLNHLKEICETELQGAVNPDTVEYLLQVAQDTYSVQLQLICEHFLRNLENEQR